Protein 6Y2P (pdb70)

Structure (mmCIF, N/CA/C/O backbone):
data_6Y2P
#
_entry.id   6Y2P
#
_cell.length_a   243.320
_cell.length_b   133.580
_cell.length_c   55.640
_cell.angle_alpha   90.000
_cell.angle_beta   95.110
_cell.angle_gamma   90.000
#
_symmetry.space_group_name_H-M   'C 1 2 1'
#
loop_
_entity.id
_entity.type
_entity.pdbx_description
1 polymer 'mRNA endoribonuclease toxin LS'
2 polymer 'Antitoxin RnlB'
3 water water
#
loop_
_atom_site.group_PDB
_atom_site.id
_atom_site.type_symbol
_atom_site.label_atom_id
_atom_site.label_alt_id
_atom_site.label_comp_id
_atom_site.label_asym_id
_atom_site.label_entity_id
_atom_site.label_seq_id
_atom_site.pdbx_PDB_ins_code
_atom_site.Cartn_x
_atom_site.Cartn_y
_atom_site.Cartn_z
_atom_site.occupancy
_atom_site.B_iso_or_equiv
_atom_site.auth_seq_id
_atom_site.auth_comp_id
_atom_site.auth_asym_id
_atom_site.auth_atom_id
_atom_site.pdbx_PDB_model_num
ATOM 1 N N . ILE A 1 3 ? 82.208 -11.990 53.370 1.00 106.78 3 ILE A N 1
ATOM 2 C CA . ILE A 1 3 ? 81.290 -12.406 52.316 1.00 110.31 3 ILE A CA 1
ATOM 3 C C . ILE A 1 3 ? 79.955 -12.785 52.985 1.00 102.20 3 ILE A C 1
ATOM 4 O O . ILE A 1 3 ? 79.072 -11.940 53.205 1.00 98.85 3 ILE A O 1
ATOM 9 N N . ARG A 1 4 ? 79.832 -14.069 53.323 1.00 97.85 4 ARG A N 1
ATOM 10 C CA . ARG A 1 4 ? 78.793 -14.618 54.184 1.00 90.03 4 ARG A CA 1
ATOM 11 C C . ARG A 1 4 ? 79.448 -15.212 55.421 1.00 92.91 4 ARG A C 1
ATOM 12 O O . ARG A 1 4 ? 80.635 -15.550 55.401 1.00 105.23 4 ARG A O 1
ATOM 20 N N . SER A 1 5 ? 78.675 -15.372 56.494 1.00 83.29 5 SER A N 1
ATOM 21 C CA . SER A 1 5 ? 79.168 -16.050 57.686 1.00 77.85 5 SER A CA 1
ATOM 22 C C . SER A 1 5 ? 78.418 -17.348 57.894 1.00 88.92 5 SER A C 1
ATOM 23 O O . SER A 1 5 ? 77.193 -17.342 58.069 1.00 91.21 5 SER A O 1
ATOM 26 N N . TYR A 1 6 ? 79.156 -18.454 57.937 1.00 95.06 6 TYR A N 1
ATOM 27 C CA . TYR A 1 6 ? 78.551 -19.762 58.147 1.00 85.61 6 TYR A CA 1
ATOM 28 C C . TYR A 1 6 ? 78.770 -20.289 59.556 1.00 82.71 6 TYR A C 1
ATOM 29 O O . TYR A 1 6 ? 78.703 -21.504 59.766 1.00 91.66 6 TYR A O 1
ATOM 38 N N . LYS A 1 7 ? 79.041 -19.413 60.517 1.00 84.53 7 LYS A N 1
ATOM 39 C CA . LYS A 1 7 ? 79.299 -19.811 61.896 1.00 83.38 7 LYS A CA 1
ATOM 40 C C . LYS A 1 7 ? 78.046 -19.578 62.719 1.00 79.32 7 LYS A C 1
ATOM 41 O O . LYS A 1 7 ? 77.352 -18.579 62.527 1.00 78.12 7 LYS A O 1
ATOM 43 N N . ASN A 1 8 ? 77.761 -20.499 63.629 1.00 82.12 8 ASN A N 1
ATOM 44 C CA . ASN A 1 8 ? 76.639 -20.349 64.564 1.00 96.46 8 ASN A CA 1
ATOM 45 C C . ASN A 1 8 ? 75.309 -20.133 63.840 1.00 90.51 8 ASN A C 1
ATOM 46 O O . ASN A 1 8 ? 74.496 -19.284 64.215 1.00 89.75 8 ASN A O 1
ATOM 51 N N . LEU A 1 9 ? 75.084 -20.933 62.807 1.00 88.26 9 LEU A N 1
ATOM 52 C CA . LEU A 1 9 ? 73.824 -20.908 62.080 1.00 85.97 9 LEU A CA 1
ATOM 53 C C . LEU A 1 9 ? 72.730 -21.572 62.910 1.00 82.62 9 LEU A C 1
ATOM 54 O O . LEU A 1 9 ? 72.979 -22.527 63.643 1.00 84.42 9 LEU A O 1
ATOM 59 N N . ASN A 1 10 ? 71.518 -21.044 62.814 1.00 83.21 10 ASN A N 1
ATOM 60 C CA . ASN A 1 10 ? 70.352 -21.689 63.410 1.00 73.83 10 ASN A CA 1
ATOM 61 C C . ASN A 1 10 ? 69.749 -22.671 62.411 1.00 76.96 10 ASN A C 1
ATOM 62 O O . ASN A 1 10 ? 68.657 -22.462 61.890 1.00 84.73 10 ASN A O 1
ATOM 67 N N . LEU A 1 11 ? 70.507 -23.724 62.103 1.00 74.35 11 LEU A N 1
ATOM 68 C CA . LEU A 1 11 ? 70.015 -24.782 61.230 1.00 78.95 11 LEU A CA 1
ATOM 69 C C . LEU A 1 11 ? 69.074 -25.689 62.012 1.00 92.85 11 LEU A C 1
ATOM 70 O O . LEU A 1 11 ? 69.310 -25.978 63.191 1.00 96.48 11 LEU A O 1
ATOM 75 N N . VAL A 1 12 ? 68.028 -26.167 61.342 1.00 90.73 12 VAL A N 1
ATOM 76 C CA . VAL A 1 12 ? 67.228 -27.248 61.910 1.00 92.14 12 VAL A CA 1
ATOM 77 C C . VAL A 1 12 ? 68.097 -28.498 61.936 1.00 100.39 12 VAL A C 1
ATOM 78 O O . VAL A 1 12 ? 68.344 -29.137 60.903 1.00 99.34 12 VAL A O 1
ATOM 82 N N . ARG A 1 13 ? 68.580 -28.860 63.121 1.00 110.24 13 ARG A N 1
ATOM 83 C CA . ARG A 1 13 ? 69.570 -29.928 63.184 1.00 108.42 13 ARG A CA 1
ATOM 84 C C . ARG A 1 13 ? 69.018 -31.214 62.599 1.00 108.77 13 ARG A C 1
ATOM 85 O O . ARG A 1 13 ? 69.754 -31.944 61.935 1.00 117.73 13 ARG A O 1
ATOM 91 N N . ALA A 1 14 ? 67.713 -31.463 62.755 1.00 108.42 14 ALA A N 1
ATOM 92 C CA . ALA A 1 14 ? 67.105 -32.711 62.299 1.00 108.03 14 ALA A CA 1
ATOM 93 C C . ALA A 1 14 ? 66.955 -32.810 60.787 1.00 109.14 14 ALA A C 1
ATOM 94 O O . ALA A 1 14 ? 66.535 -33.860 60.308 1.00 119.89 14 ALA A O 1
ATOM 96 N N . ASN A 1 15 ? 67.263 -31.760 60.027 1.00 112.58 15 ASN A N 1
ATOM 97 C CA . ASN A 1 15 ? 67.151 -31.777 58.570 1.00 117.29 15 ASN A CA 1
ATOM 98 C C . ASN A 1 15 ? 68.487 -31.588 57.868 1.00 117.36 15 ASN A C 1
ATOM 99 O O . ASN A 1 15 ? 68.503 -31.307 56.665 1.00 120.97 15 ASN A O 1
ATOM 104 N N . ILE A 1 16 ? 69.603 -31.666 58.585 1.00 111.37 16 ILE A N 1
ATOM 105 C CA . ILE A 1 16 ? 70.871 -31.339 57.944 1.00 101.52 16 ILE A CA 1
ATOM 106 C C . ILE A 1 16 ? 71.271 -32.434 56.959 1.00 105.44 16 ILE A C 1
ATOM 107 O O . ILE A 1 16 ? 71.671 -32.142 55.825 1.00 107.65 16 ILE A O 1
ATOM 112 N N . GLU A 1 17 ? 71.133 -33.709 57.347 1.00 100.83 17 GLU A N 1
ATOM 113 C CA . GLU A 1 17 ? 71.462 -34.779 56.414 1.00 107.51 17 GLU A CA 1
ATOM 114 C C . GLU A 1 17 ? 70.531 -34.748 55.211 1.00 115.63 17 GLU A C 1
ATOM 115 O O . GLU A 1 17 ? 70.984 -34.624 54.064 1.00 122.88 17 GLU A O 1
ATOM 121 N N . THR A 1 18 ? 69.222 -34.837 55.457 1.00 117.51 18 THR A N 1
ATOM 122 C CA . THR A 1 18 ? 68.244 -34.834 54.373 1.00 121.91 18 THR A CA 1
ATOM 123 C C . THR A 1 18 ? 68.521 -33.712 53.383 1.00 118.84 18 THR A C 1
ATOM 124 O O . THR A 1 18 ? 68.750 -33.950 52.187 1.00 123.94 18 THR A O 1
ATOM 128 N N . GLU A 1 19 ? 68.530 -32.477 53.887 1.00 104.94 19 GLU A N 1
ATOM 129 C CA . GLU A 1 19 ? 68.753 -31.323 53.031 1.00 102.99 19 GLU A CA 1
ATOM 130 C C . GLU A 1 19 ? 70.010 -31.509 52.208 1.00 105.57 19 GLU A C 1
ATOM 131 O O . GLU A 1 19 ? 69.972 -31.398 50.976 1.00 115.14 19 GLU A O 1
ATOM 137 N N . SER A 1 20 ? 71.122 -31.865 52.866 1.00 102.98 20 SER A N 1
ATOM 138 C CA . SER A 1 20 ? 72.381 -32.019 52.137 1.00 108.04 20 SER A CA 1
ATOM 139 C C . SER A 1 20 ? 72.229 -33.022 51.005 1.00 115.58 20 SER A C 1
ATOM 140 O O . SER A 1 20 ? 72.595 -32.740 49.853 1.00 112.51 20 SER A O 1
ATOM 143 N N . ARG A 1 21 ? 71.627 -34.181 51.308 1.00 118.02 21 ARG A N 1
ATOM 144 C CA . ARG A 1 21 ? 71.442 -35.202 50.286 1.00 118.95 21 ARG A CA 1
ATOM 145 C C . ARG A 1 21 ? 70.520 -34.696 49.189 1.00 127.01 21 ARG A C 1
ATOM 146 O O . ARG A 1 21 ? 70.801 -34.876 47.998 1.00 128.55 21 ARG A O 1
ATOM 154 N N . GLN A 1 22 ? 69.446 -33.998 49.567 1.00 132.15 22 GLN A N 1
ATOM 155 C CA . GLN A 1 22 ? 68.567 -33.457 48.542 1.00 139.02 22 GLN A CA 1
ATOM 156 C C . GLN A 1 22 ? 69.264 -32.367 47.740 1.00 133.46 22 GLN A C 1
ATOM 157 O O . GLN A 1 22 ? 68.918 -32.148 46.574 1.00 135.62 22 GLN A O 1
ATOM 163 N N . PHE A 1 23 ? 70.269 -31.713 48.328 1.00 128.50 23 PHE A N 1
ATOM 164 C CA . PHE A 1 23 ? 71.091 -30.783 47.564 1.00 125.51 23 PHE A CA 1
ATOM 165 C C . PHE A 1 23 ? 71.966 -31.530 46.568 1.00 130.27 23 PHE A C 1
ATOM 166 O O . PHE A 1 23 ? 72.201 -31.046 45.455 1.00 138.93 23 PHE A O 1
ATOM 174 N N . ILE A 1 24 ? 72.469 -32.707 46.954 1.00 123.21 24 ILE A N 1
ATOM 175 C CA . ILE A 1 24 ? 73.226 -33.526 46.013 1.00 121.68 24 ILE A CA 1
ATOM 176 C C . ILE A 1 24 ? 72.301 -34.287 45.076 1.00 126.93 24 ILE A C 1
ATOM 177 O O . ILE A 1 24 ? 72.746 -34.761 44.020 1.00 122.35 24 ILE A O 1
ATOM 182 N N . GLU A 1 25 ? 71.008 -34.368 45.405 1.00 135.39 25 GLU A N 1
ATOM 183 C CA . GLU A 1 25 ? 70.054 -35.024 44.514 1.00 151.33 25 GLU A CA 1
ATOM 184 C C . GLU A 1 25 ? 69.644 -34.107 43.368 1.00 160.28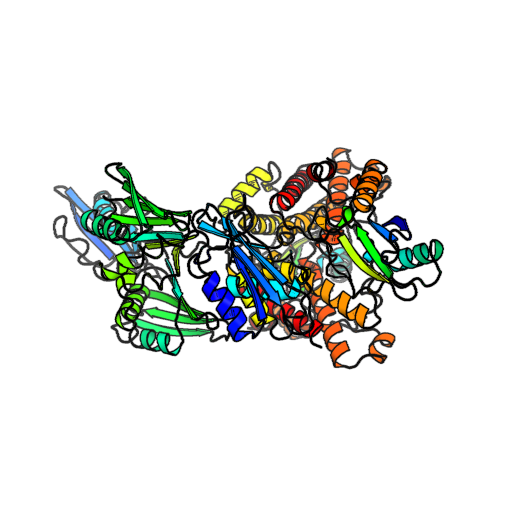 25 GLU A C 1
ATOM 185 O O . GLU A 1 25 ? 69.491 -34.573 42.232 1.00 171.38 25 GLU A O 1
ATOM 187 N N . ASN A 1 26 ? 69.459 -32.805 43.636 1.00 154.26 26 ASN A N 1
ATOM 188 C CA . ASN A 1 26 ? 69.111 -31.879 42.565 1.00 158.64 26 ASN A CA 1
ATOM 189 C C . ASN A 1 26 ? 70.352 -31.403 41.805 1.00 149.58 26 ASN A C 1
ATOM 190 O O . ASN A 1 26 ? 70.325 -31.250 40.590 1.00 157.60 26 ASN A O 1
ATOM 195 N N . LYS A 1 27 ? 71.441 -31.144 42.502 1.00 133.90 27 LYS A N 1
ATOM 196 C CA . LYS A 1 27 ? 72.651 -30.753 41.801 1.00 126.57 27 LYS A CA 1
ATOM 197 C C . LYS A 1 27 ? 73.295 -31.926 41.060 1.00 130.52 27 LYS A C 1
ATOM 198 O O . LYS A 1 27 ? 74.254 -31.715 40.302 1.00 131.16 27 LYS A O 1
ATOM 200 N N . ASN A 1 28 ? 72.770 -33.144 41.236 1.00 130.64 28 ASN A N 1
ATOM 201 C CA . ASN A 1 28 ? 73.207 -34.349 40.522 1.00 132.59 28 ASN A CA 1
ATOM 202 C C . ASN A 1 28 ? 74.704 -34.601 40.681 1.00 132.05 28 ASN A C 1
ATOM 203 O O . ASN A 1 28 ? 75.317 -35.296 39.863 1.00 131.31 28 ASN A O 1
ATOM 208 N N . TYR A 1 29 ? 75.302 -34.053 41.738 1.00 133.15 29 TYR A N 1
ATOM 209 C CA . TYR A 1 29 ? 76.625 -34.490 42.149 1.00 136.74 29 TYR A CA 1
ATOM 210 C C . TYR A 1 29 ? 76.562 -35.913 42.690 1.00 139.24 29 TYR A C 1
ATOM 211 O O . TYR A 1 29 ? 75.482 -36.513 42.837 1.00 144.56 29 TYR A O 1
ATOM 220 N N . SER A 1 30 ? 77.739 -36.470 42.973 1.00 135.23 30 SER A N 1
ATOM 221 C CA . SER A 1 30 ? 77.847 -37.850 43.441 1.00 132.76 30 SER A CA 1
ATOM 222 C C . SER A 1 30 ? 78.190 -37.860 44.924 1.00 126.27 30 SER A C 1
ATOM 223 O O . SER A 1 30 ? 79.270 -37.411 45.330 1.00 118.60 30 SER A O 1
ATOM 226 N N . ILE A 1 31 ? 77.263 -38.385 45.733 1.00 128.72 31 ILE A N 1
ATOM 227 C CA . ILE A 1 31 ? 77.485 -38.501 47.205 1.00 127.32 31 ILE A CA 1
ATOM 228 C C . ILE A 1 31 ? 78.623 -39.506 47.413 1.00 132.07 31 ILE A C 1
ATOM 229 O O . ILE A 1 31 ? 78.589 -40.571 46.765 1.00 144.18 31 ILE A O 1
ATOM 234 N N . GLN A 1 32 ? 79.588 -39.180 48.278 1.00 131.11 32 GLN A N 1
ATOM 235 C CA . GLN A 1 32 ? 80.748 -40.085 48.498 1.00 134.97 32 GLN A CA 1
ATOM 236 C C . GLN A 1 32 ? 80.773 -40.598 49.942 1.00 136.57 32 GLN A C 1
ATOM 237 O O . GLN A 1 32 ? 81.052 -41.799 50.128 1.00 137.54 32 GLN A O 1
ATOM 243 N N . SER A 1 33 ? 80.486 -39.730 50.919 1.00 139.98 33 SER A N 1
ATOM 244 C CA . SER A 1 33 ? 80.544 -40.146 52.321 1.00 142.16 33 SER A CA 1
ATOM 245 C C . SER A 1 33 ? 79.751 -39.188 53.212 1.00 134.65 33 SER A C 1
ATOM 246 O O . SER A 1 33 ? 79.880 -37.969 53.093 1.00 128.53 33 SER A O 1
ATOM 249 N N . ILE A 1 34 ? 78.921 -39.743 54.093 1.00 130.48 34 ILE A N 1
ATOM 250 C CA . ILE A 1 34 ? 78.271 -38.985 55.154 1.00 127.17 34 ILE A CA 1
ATOM 251 C C . ILE A 1 34 ? 78.575 -39.679 56.472 1.00 131.04 34 ILE A C 1
ATOM 252 O O . ILE A 1 34 ? 78.714 -40.904 56.528 1.00 141.81 34 ILE A O 1
ATOM 257 N N . GLY A 1 35 ? 78.687 -38.898 57.536 1.00 129.04 35 GLY A N 1
ATOM 258 C CA . GLY A 1 35 ? 78.824 -39.491 58.851 1.00 130.87 35 GLY A CA 1
ATOM 259 C C . GLY A 1 35 ? 79.403 -38.539 59.868 1.00 136.19 35 GLY A C 1
ATOM 260 O O . GLY A 1 35 ? 79.904 -37.469 59.521 1.00 140.25 35 GLY A O 1
ATOM 261 N N . PRO A 1 36 ? 79.369 -38.904 61.147 1.00 135.96 36 PRO A N 1
ATOM 262 C CA . PRO A 1 36 ? 79.856 -37.976 62.176 1.00 138.57 36 PRO A CA 1
ATOM 263 C C . PRO A 1 36 ? 81.370 -37.808 62.101 1.00 143.85 36 PRO A C 1
ATOM 264 O O . PRO A 1 36 ? 82.091 -38.660 61.569 1.00 143.53 36 PRO A O 1
ATOM 268 N N . MET A 1 37 ? 81.845 -36.671 62.626 1.00 142.95 37 MET A N 1
ATOM 269 C CA . MET A 1 37 ? 83.271 -36.399 62.687 1.00 147.37 37 MET A CA 1
ATOM 270 C C . MET A 1 37 ? 83.958 -37.348 63.669 1.00 152.22 37 MET A C 1
ATOM 271 O O . MET A 1 37 ? 83.341 -37.795 64.635 1.00 152.79 37 MET A O 1
ATOM 276 N N . PRO A 1 38 ? 85.256 -37.663 63.447 1.00 158.51 38 PRO A N 1
ATOM 277 C CA . PRO A 1 38 ? 85.862 -38.836 64.105 1.00 173.89 38 PRO A CA 1
ATOM 278 C C . PRO A 1 38 ? 85.642 -38.905 65.610 1.00 180.29 38 PRO A C 1
ATOM 279 O O . PRO A 1 38 ? 85.224 -39.936 66.147 1.00 189.30 38 PRO A O 1
ATOM 283 N N . GLY A 1 39 ? 85.934 -37.808 66.290 1.00 173.43 39 GLY A N 1
ATOM 284 C CA . GLY A 1 39 ? 85.750 -37.732 67.721 1.00 174.11 39 GLY A CA 1
ATOM 285 C C . GLY A 1 39 ? 86.198 -36.384 68.229 1.00 170.92 39 GLY A C 1
ATOM 286 O O . GLY A 1 39 ? 86.823 -35.609 67.498 1.00 169.82 39 GLY A O 1
ATOM 287 N N . SER A 1 40 ? 85.825 -36.102 69.479 1.00 170.71 40 SER A N 1
ATOM 288 C CA . SER A 1 40 ? 86.167 -34.882 70.211 1.00 167.13 40 SER A CA 1
ATOM 289 C C . SER A 1 40 ? 85.491 -33.671 69.592 1.00 160.34 40 SER A C 1
ATOM 290 O O . SER A 1 40 ? 85.527 -32.575 70.161 1.00 165.67 40 SER A O 1
ATOM 293 N N . ARG A 1 41 ? 84.854 -33.860 68.439 1.00 153.98 41 ARG A N 1
ATOM 294 C CA . ARG A 1 41 ? 84.169 -32.783 67.730 1.00 148.07 41 ARG A CA 1
ATOM 295 C C . ARG A 1 41 ? 82.835 -33.363 67.274 1.00 148.04 41 ARG A C 1
ATOM 296 O O . ARG A 1 41 ? 82.758 -33.996 66.215 1.00 151.59 41 ARG A O 1
ATOM 298 N N . ALA A 1 42 ? 81.801 -33.173 68.091 1.00 145.87 42 ALA A N 1
ATOM 299 C CA . ALA A 1 42 ? 80.480 -33.716 67.793 1.00 143.43 42 ALA A CA 1
ATOM 300 C C . ALA A 1 42 ? 79.891 -32.976 66.601 1.00 139.14 42 ALA A C 1
ATOM 301 O O . ALA A 1 42 ? 79.509 -31.806 66.711 1.00 137.31 42 ALA A O 1
ATOM 303 N N . GLY A 1 43 ? 79.830 -33.647 65.455 1.00 137.10 43 GLY A N 1
ATOM 304 C CA . GLY A 1 43 ? 79.228 -33.048 64.283 1.00 126.88 43 GLY A CA 1
ATOM 305 C C . GLY A 1 43 ? 78.903 -34.023 63.172 1.00 127.67 43 GLY A C 1
ATOM 306 O O . GLY A 1 43 ? 78.513 -35.172 63.407 1.00 136.37 43 GLY A O 1
ATOM 307 N N . LEU A 1 44 ? 79.087 -33.562 61.943 1.00 122.05 44 LEU A N 1
ATOM 308 C CA . LEU A 1 44 ? 78.731 -34.313 60.754 1.00 119.57 44 LEU A CA 1
ATOM 309 C C . LEU A 1 44 ? 79.682 -33.906 59.631 1.00 120.73 44 LEU A C 1
ATOM 310 O O . LEU A 1 44 ? 80.216 -32.794 59.617 1.00 113.50 44 LEU A O 1
ATOM 315 N N . ARG A 1 45 ? 79.880 -34.819 58.678 1.00 120.88 45 ARG A N 1
ATOM 316 C CA . ARG A 1 45 ? 80.810 -34.619 57.576 1.00 114.13 45 ARG A CA 1
ATOM 317 C C . ARG A 1 45 ? 80.197 -35.169 56.299 1.00 112.95 45 ARG A C 1
ATOM 318 O O . ARG A 1 45 ? 79.662 -36.290 56.302 1.00 114.44 45 ARG A O 1
ATOM 326 N N . VAL A 1 46 ? 80.264 -34.369 55.226 1.00 113.77 46 VAL A N 1
ATOM 327 C CA . VAL A 1 46 ? 79.749 -34.745 53.907 1.00 121.89 46 VAL A CA 1
ATOM 328 C C . VAL A 1 46 ? 80.863 -34.608 52.864 1.00 126.52 46 VAL A C 1
ATOM 329 O O . VAL A 1 46 ? 81.534 -33.569 52.797 1.00 124.45 46 VAL A O 1
ATOM 333 N N . VAL A 1 47 ? 81.014 -35.641 52.027 1.00 125.07 47 VAL A N 1
ATOM 334 C CA . VAL A 1 47 ? 82.056 -35.777 51.012 1.00 119.80 47 VAL A CA 1
ATOM 335 C C . VAL A 1 47 ? 81.382 -36.066 49.677 1.00 120.60 47 VAL A C 1
ATOM 336 O O . VAL A 1 47 ? 80.720 -37.106 49.535 1.00 123.15 47 VAL A O 1
ATOM 340 N N . PHE A 1 48 ? 81.592 -35.190 48.691 1.00 120.56 48 PHE A N 1
ATOM 341 C CA . PHE A 1 48 ? 80.948 -35.355 47.387 1.00 125.71 48 PHE A CA 1
ATOM 342 C C . PHE A 1 48 ? 81.861 -34.791 46.295 1.00 131.51 48 PHE A C 1
ATOM 343 O O . PHE A 1 48 ? 82.905 -34.183 46.574 1.00 132.55 48 PHE A O 1
ATOM 351 N N . THR A 1 49 ? 81.462 -35.003 45.034 1.00 135.44 49 THR A N 1
ATOM 352 C CA . THR A 1 49 ? 82.256 -34.602 43.865 1.00 136.68 49 THR A CA 1
ATOM 353 C C . THR A 1 49 ? 81.343 -34.514 42.640 1.00 131.87 49 THR A C 1
ATOM 354 O O . THR A 1 49 ? 80.266 -35.118 42.612 1.00 127.31 49 THR A O 1
ATOM 358 N N . ARG A 1 50 ? 81.753 -33.671 41.657 1.00 132.51 50 ARG A N 1
ATOM 359 C CA . ARG A 1 50 ? 81.233 -33.526 40.303 1.00 131.63 50 ARG A CA 1
ATOM 360 C C . ARG A 1 50 ? 82.177 -34.196 39.319 1.00 142.03 50 ARG A C 1
ATOM 361 O O . ARG A 1 50 ? 83.360 -34.388 39.613 1.00 145.57 50 ARG A O 1
ATOM 363 N N . PRO A 1 51 ? 81.694 -34.576 38.137 1.00 146.02 51 PRO A N 1
ATOM 364 C CA . PRO A 1 51 ? 82.568 -35.271 37.175 1.00 153.04 51 PRO A CA 1
ATOM 365 C C . PRO A 1 51 ? 83.743 -34.403 36.745 1.00 157.29 51 PRO A C 1
ATOM 366 O O . PRO A 1 51 ? 83.570 -33.342 36.138 1.00 160.63 51 PRO A O 1
ATOM 370 N N . GLY A 1 52 ? 84.948 -34.859 37.079 1.00 155.13 52 GLY A N 1
ATOM 371 C CA . GLY A 1 52 ? 86.160 -34.197 36.639 1.00 154.59 52 GLY A CA 1
ATOM 372 C C . GLY A 1 52 ? 86.693 -33.099 37.532 1.00 152.11 52 GLY A C 1
ATOM 373 O O . GLY A 1 52 ? 87.407 -32.221 37.030 1.00 155.28 52 GLY A O 1
ATOM 374 N N . VAL A 1 53 ? 86.361 -33.102 38.830 1.00 149.91 53 VAL A N 1
ATOM 375 C CA . VAL A 1 53 ? 86.901 -32.155 39.804 1.00 145.61 53 VAL A CA 1
ATOM 376 C C . VAL A 1 53 ? 87.283 -32.914 41.078 1.00 144.73 53 VAL A C 1
ATOM 377 O O . VAL A 1 53 ? 87.017 -34.108 41.222 1.00 146.33 53 VAL A O 1
ATOM 381 N N . ASN A 1 54 ? 87.918 -32.198 42.009 1.00 142.63 54 ASN A N 1
ATOM 382 C CA . ASN A 1 54 ? 88.450 -32.808 43.223 1.00 140.04 54 ASN A CA 1
ATOM 383 C C . ASN A 1 54 ? 87.312 -33.194 44.176 1.00 142.34 54 ASN A C 1
ATOM 384 O O . ASN A 1 54 ? 86.129 -32.951 43.914 1.00 147.02 54 ASN A O 1
ATOM 386 N N . LEU A 1 55 ? 87.673 -33.814 45.302 1.00 137.09 55 LEU A N 1
ATOM 387 C CA . LEU A 1 55 ? 86.692 -34.300 46.270 1.00 130.07 55 LEU A CA 1
ATOM 388 C C . LEU A 1 55 ? 86.468 -33.248 47.356 1.00 126.88 55 LEU A C 1
ATOM 389 O O . LEU A 1 55 ? 87.394 -32.911 48.108 1.00 122.91 55 LEU A O 1
ATOM 391 N N . ALA A 1 56 ? 85.240 -32.729 47.438 1.00 125.12 56 ALA A N 1
ATOM 392 C CA . ALA A 1 56 ? 84.902 -31.671 48.381 1.00 118.77 56 ALA A CA 1
ATOM 393 C C . ALA A 1 56 ? 84.387 -32.272 49.678 1.00 113.95 56 ALA A C 1
ATOM 394 O O . ALA A 1 56 ? 83.560 -33.191 49.669 1.00 109.64 56 ALA A O 1
ATOM 396 N N . THR A 1 57 ? 84.879 -31.734 50.793 1.00 116.99 57 THR A N 1
ATOM 397 C CA . THR A 1 57 ? 84.456 -32.151 52.122 1.00 116.78 57 THR A CA 1
ATOM 398 C C . THR A 1 57 ? 83.942 -30.940 52.899 1.00 114.04 57 THR A C 1
ATOM 399 O O . THR A 1 57 ? 84.492 -29.837 52.808 1.00 114.21 57 THR A O 1
ATOM 403 N N . VAL A 1 58 ? 82.865 -31.159 53.643 1.00 111.56 58 VAL A N 1
ATOM 404 C CA . VAL A 1 58 ? 82.177 -30.117 54.392 1.00 109.45 58 VAL A CA 1
ATOM 405 C C . VAL A 1 58 ? 81.921 -30.642 55.792 1.00 109.52 58 VAL A C 1
ATOM 406 O O . VAL A 1 58 ? 81.238 -31.666 55.960 1.00 111.19 58 VAL A O 1
ATOM 410 N N . ASP A 1 59 ? 82.441 -29.934 56.792 1.00 109.12 59 ASP A N 1
ATOM 411 C CA . ASP A 1 59 ? 82.378 -30.356 58.190 1.00 114.33 59 ASP A CA 1
ATOM 412 C C . ASP A 1 59 ? 81.378 -29.471 58.919 1.00 108.68 59 ASP A C 1
ATOM 413 O O . ASP A 1 59 ? 81.621 -28.279 59.109 1.00 109.66 59 ASP A O 1
ATOM 418 N N . ILE A 1 60 ? 80.263 -30.055 59.325 1.00 106.29 60 ILE A N 1
ATOM 419 C CA . ILE A 1 60 ? 79.146 -29.365 59.949 1.00 102.33 60 ILE A CA 1
ATOM 420 C C . ILE A 1 60 ? 79.199 -29.697 61.441 1.00 108.65 60 ILE A C 1
ATOM 421 O O . ILE A 1 60 ? 78.754 -30.771 61.856 1.00 111.17 60 ILE A O 1
ATOM 426 N N . PHE A 1 61 ? 79.754 -28.788 62.256 1.00 109.11 61 PHE A N 1
ATOM 427 C CA . PHE A 1 61 ? 79.940 -29.016 63.688 1.00 115.09 61 PHE A CA 1
ATOM 428 C C . PHE A 1 61 ? 78.728 -28.532 64.481 1.00 115.62 61 PHE A C 1
ATOM 429 O O . PHE A 1 61 ? 78.138 -27.494 64.163 1.00 112.87 61 PHE A O 1
ATOM 437 N N . TYR A 1 62 ? 78.369 -29.290 65.525 1.00 119.05 62 TYR A N 1
ATOM 438 C CA . TYR A 1 62 ? 77.178 -29.017 66.335 1.00 118.12 62 TYR A CA 1
ATOM 439 C C . TYR A 1 62 ? 77.586 -28.257 67.591 1.00 117.43 62 TYR A C 1
ATOM 440 O O . TYR A 1 62 ? 78.190 -28.832 68.507 1.00 120.39 62 TYR A O 1
ATOM 449 N N . ASN A 1 63 ? 77.238 -26.977 67.646 1.00 113.97 63 ASN A N 1
ATOM 450 C CA . ASN A 1 63 ? 77.576 -26.141 68.784 1.00 113.14 63 ASN A CA 1
ATOM 451 C C . ASN A 1 63 ? 76.681 -26.476 69.972 1.00 113.39 63 ASN A C 1
ATOM 452 O O . ASN A 1 63 ? 75.534 -26.905 69.805 1.00 110.80 63 ASN A O 1
ATOM 457 N N . GLY A 1 64 ? 77.216 -26.277 71.181 1.00 115.90 64 GLY A N 1
ATOM 458 C CA . GLY A 1 64 ? 76.430 -26.451 72.391 1.00 115.31 64 GLY A CA 1
ATOM 459 C C . GLY A 1 64 ? 75.263 -25.489 72.514 1.00 116.12 64 GLY A C 1
ATOM 460 O O . GLY A 1 64 ? 74.345 -25.747 73.299 1.00 114.53 64 GLY A O 1
ATOM 461 N N . ASP A 1 65 ? 75.289 -24.383 71.760 1.00 115.93 65 ASP A N 1
ATOM 462 C CA . ASP A 1 65 ? 74.158 -23.459 71.687 1.00 107.47 65 ASP A CA 1
ATOM 463 C C . ASP A 1 65 ? 72.890 -24.125 71.187 1.00 103.78 65 ASP A C 1
ATOM 464 O O . ASP A 1 65 ? 71.786 -23.642 71.466 1.00 100.86 65 ASP A O 1
ATOM 469 N N . GLY A 1 66 ? 73.028 -25.212 70.433 1.00 103.80 66 GLY A N 1
ATOM 470 C CA . GLY A 1 66 ? 72.002 -25.677 69.527 1.00 104.58 66 GLY A CA 1
ATOM 471 C C . GLY A 1 66 ? 72.201 -25.183 68.113 1.00 105.90 66 GLY A C 1
ATOM 472 O O . GLY A 1 66 ? 71.444 -25.577 67.212 1.00 103.60 66 GLY A O 1
ATOM 473 N N . SER A 1 67 ? 73.193 -24.324 67.895 1.00 106.13 67 SER A N 1
ATOM 474 C CA . SER A 1 67 ? 73.524 -23.863 66.563 1.00 103.25 67 SER A CA 1
ATOM 475 C C . SER A 1 67 ? 74.503 -24.834 65.912 1.00 108.77 67 SER A C 1
ATOM 476 O O . SER A 1 67 ? 74.952 -25.819 66.504 1.00 113.17 67 SER A O 1
ATOM 479 N N . THR A 1 68 ? 74.828 -24.533 64.664 1.00 106.62 68 THR A N 1
ATOM 480 C CA . THR A 1 68 ? 75.697 -25.335 63.831 1.00 100.13 68 THR A CA 1
ATOM 481 C C . THR A 1 68 ? 76.673 -24.408 63.127 1.00 95.72 68 THR A C 1
ATOM 482 O O . THR A 1 68 ? 76.353 -23.251 62.839 1.00 82.94 68 THR A O 1
ATOM 486 N N . THR A 1 69 ? 77.871 -24.922 62.860 1.00 97.32 69 THR A N 1
ATOM 487 C CA . THR A 1 69 ? 78.907 -24.168 62.166 1.00 94.74 69 THR A CA 1
ATOM 488 C C . THR A 1 69 ? 79.396 -25.004 60.995 1.00 93.56 69 THR A C 1
ATOM 489 O O . THR A 1 69 ? 79.807 -26.150 61.183 1.00 95.39 69 THR A O 1
ATOM 493 N N . ILE A 1 70 ? 79.324 -24.451 59.792 1.00 93.73 70 ILE A N 1
ATOM 494 C CA . ILE A 1 70 ? 79.769 -25.149 58.591 1.00 96.24 70 ILE A CA 1
ATOM 495 C C . ILE A 1 70 ? 81.206 -24.738 58.301 1.00 102.94 70 ILE A C 1
ATOM 496 O O . ILE A 1 70 ? 81.528 -23.545 58.286 1.00 106.47 70 ILE A O 1
ATOM 501 N N . GLN A 1 71 ? 82.072 -25.720 58.061 1.00 106.15 71 GLN A N 1
ATOM 502 C CA . GLN A 1 71 ? 83.439 -25.494 57.601 1.00 115.27 71 GLN A CA 1
ATOM 503 C C . GLN A 1 71 ? 83.567 -26.079 56.204 1.00 115.89 71 GLN A C 1
ATOM 504 O O . GLN A 1 71 ? 83.492 -27.301 56.031 1.00 118.68 71 GLN A O 1
ATOM 510 N N . TYR A 1 72 ? 83.722 -25.210 55.207 1.00 112.82 72 TYR A N 1
ATOM 511 C CA . TYR A 1 72 ? 83.900 -25.642 53.833 1.00 115.33 72 TYR A CA 1
ATOM 512 C C . TYR A 1 72 ? 85.287 -25.335 53.304 1.00 126.55 72 TYR A C 1
ATOM 513 O O . TYR A 1 72 ? 85.626 -25.780 52.199 1.00 134.97 72 TYR A O 1
ATOM 522 N N . LEU A 1 73 ? 86.088 -24.586 54.054 1.00 125.44 73 LEU A N 1
ATOM 523 C CA . LEU A 1 73 ? 87.479 -24.319 53.695 1.00 129.21 73 LEU A CA 1
ATOM 524 C C . LEU A 1 73 ? 88.405 -25.422 54.206 1.00 136.71 73 LEU A C 1
ATOM 525 O O . LEU A 1 73 ? 89.409 -25.158 54.866 1.00 140.95 73 LEU A O 1
ATOM 530 N N . THR A 1 74 ? 88.062 -26.680 53.897 1.00 135.38 74 THR A N 1
ATOM 531 C CA . THR A 1 74 ? 88.803 -27.838 54.396 1.00 134.09 74 THR A CA 1
ATOM 532 C C . THR A 1 74 ? 89.068 -28.913 53.352 1.00 142.96 74 THR A C 1
ATOM 533 O O . THR A 1 74 ? 90.011 -29.695 53.533 1.00 151.13 74 THR A O 1
ATOM 537 N N . GLY A 1 75 ? 88.308 -28.977 52.255 1.00 142.08 75 GLY A N 1
ATOM 538 C CA . GLY A 1 75 ? 88.379 -30.103 51.347 1.00 146.04 75 GLY A CA 1
ATOM 539 C C . GLY A 1 75 ? 89.471 -29.981 50.293 1.00 145.35 75 GLY A C 1
ATOM 540 O O . GLY A 1 75 ? 90.236 -29.018 50.234 1.00 146.21 75 GLY A O 1
ATOM 541 N N . ALA A 1 76 ? 89.541 -31.007 49.446 1.00 137.64 76 ALA A N 1
ATOM 542 C CA . ALA A 1 76 ? 90.345 -30.886 48.239 1.00 141.26 76 ALA A CA 1
ATOM 543 C C . ALA A 1 76 ? 89.648 -30.071 47.164 1.00 139.40 76 ALA A C 1
ATOM 544 O O . ALA A 1 76 ? 90.235 -29.859 46.095 1.00 144.90 76 ALA A O 1
ATOM 546 N N . ASN A 1 77 ? 88.408 -29.641 47.415 1.00 131.43 77 ASN A N 1
ATOM 547 C CA . ASN A 1 77 ? 87.662 -28.766 46.509 1.00 130.99 77 ASN A CA 1
ATOM 548 C C . ASN A 1 77 ? 86.763 -27.891 47.386 1.00 126.21 77 ASN A C 1
ATOM 549 O O . ASN A 1 77 ? 85.626 -28.256 47.686 1.00 119.20 77 ASN A O 1
ATOM 554 N N . ARG A 1 78 ? 87.287 -26.728 47.782 1.00 121.01 78 ARG A N 1
ATOM 555 C CA . ARG A 1 78 ? 86.506 -25.799 48.594 1.00 120.31 78 ARG A CA 1
ATOM 556 C C . ARG A 1 78 ? 85.457 -25.064 47.771 1.00 119.47 78 ARG A C 1
ATOM 557 O O . ARG A 1 78 ? 84.371 -24.757 48.285 1.00 114.31 78 ARG A O 1
ATOM 565 N N . SER A 1 79 ? 85.776 -24.775 46.504 1.00 122.05 79 SER A N 1
ATOM 566 C CA . SER A 1 79 ? 84.846 -24.096 45.608 1.00 121.15 79 SER A CA 1
ATOM 567 C C . SER A 1 79 ? 83.495 -24.790 45.585 1.00 121.60 79 SER A C 1
ATOM 568 O O . SER A 1 79 ? 82.450 -24.128 45.647 1.00 120.11 79 SER A O 1
ATOM 571 N N . LEU A 1 80 ? 83.492 -26.125 45.527 1.00 126.80 80 LEU A N 1
ATOM 572 C CA . LEU A 1 80 ? 82.252 -26.879 45.432 1.00 129.32 80 LEU A CA 1
ATOM 573 C C . LEU A 1 80 ? 81.695 -27.248 46.806 1.00 120.57 80 LEU A C 1
ATOM 574 O O . LEU A 1 80 ? 80.495 -27.479 46.937 1.00 115.43 80 LEU A O 1
ATOM 579 N N . GLY A 1 81 ? 82.538 -27.307 47.839 1.00 119.56 81 GLY A N 1
ATOM 580 C CA . GLY A 1 81 ? 82.020 -27.468 49.189 1.00 119.15 81 GLY A CA 1
ATOM 581 C C . GLY A 1 81 ? 81.187 -26.281 49.626 1.00 116.77 81 GLY A C 1
ATOM 582 O O . GLY A 1 81 ? 80.179 -26.442 50.336 1.00 113.19 81 GLY A O 1
ATOM 583 N N . GLN A 1 82 ? 81.589 -25.075 49.203 1.00 114.57 82 GLN A N 1
ATOM 584 C CA . GLN A 1 82 ? 80.804 -23.889 49.510 1.00 107.68 82 GLN A CA 1
ATOM 585 C C . GLN A 1 82 ? 79.405 -23.954 48.910 1.00 107.61 82 GLN A C 1
ATOM 586 O O . GLN A 1 82 ? 78.503 -23.279 49.405 1.00 103.65 82 GLN A O 1
ATOM 592 N N . GLU A 1 83 ? 79.192 -24.755 47.866 1.00 105.97 83 GLU A N 1
ATOM 593 C CA . GLU A 1 83 ? 77.844 -24.894 47.314 1.00 103.59 83 GLU A CA 1
ATOM 594 C C . GLU A 1 83 ? 76.902 -25.548 48.323 1.00 102.80 83 GLU A C 1
ATOM 595 O O . GLU A 1 83 ? 75.765 -25.093 48.517 1.00 102.25 83 GLU A O 1
ATOM 601 N N . LEU A 1 84 ? 77.362 -26.622 48.977 1.00 102.46 84 LEU A N 1
ATOM 602 C CA . LEU A 1 84 ? 76.579 -27.243 50.044 1.00 103.66 84 LEU A CA 1
ATOM 603 C C . LEU A 1 84 ? 76.446 -26.309 51.240 1.00 100.34 84 LEU A C 1
ATOM 604 O O . LEU A 1 84 ? 75.376 -26.219 51.862 1.00 102.59 84 LEU A O 1
ATOM 609 N N . ALA A 1 85 ? 77.524 -25.603 51.576 1.00 97.06 85 ALA A N 1
ATOM 610 C CA . ALA A 1 85 ? 77.430 -24.618 52.644 1.00 94.61 85 ALA A CA 1
ATOM 611 C C . ALA A 1 85 ? 76.342 -23.584 52.349 1.00 92.90 85 ALA A C 1
ATOM 612 O O . ALA A 1 85 ? 75.518 -23.277 53.213 1.00 95.00 85 ALA A O 1
ATOM 614 N N . ASP A 1 86 ? 76.318 -23.035 51.131 1.00 93.10 86 ASP A N 1
ATOM 615 C CA . ASP A 1 86 ? 75.346 -21.990 50.810 1.00 90.17 86 ASP A CA 1
ATOM 616 C C . ASP A 1 86 ? 73.939 -22.560 50.718 1.00 95.76 86 ASP A C 1
ATOM 617 O O . ASP A 1 86 ? 72.961 -21.886 51.080 1.00 92.77 86 ASP A O 1
ATOM 622 N N . HIS A 1 87 ? 73.810 -23.796 50.224 1.00 95.99 87 HIS A N 1
ATOM 623 C CA . HIS A 1 87 ? 72.505 -24.437 50.268 1.00 95.48 87 HIS A CA 1
ATOM 624 C C . HIS A 1 87 ? 71.994 -24.526 51.696 1.00 96.22 87 HIS A C 1
ATOM 625 O O . HIS A 1 87 ? 70.820 -24.244 51.956 1.00 102.32 87 HIS A O 1
ATOM 632 N N . LEU A 1 88 ? 72.855 -24.922 52.639 1.00 89.26 88 LEU A N 1
ATOM 633 C CA . LEU A 1 88 ? 72.379 -25.034 54.015 1.00 86.32 88 LEU A CA 1
ATOM 634 C C . LEU A 1 88 ? 72.093 -23.662 54.602 1.00 88.09 88 LEU A C 1
ATOM 635 O O . LEU A 1 88 ? 71.164 -23.507 55.397 1.00 85.72 88 LEU A O 1
ATOM 640 N N . PHE A 1 89 ? 72.884 -22.663 54.217 1.00 91.85 89 PHE A N 1
ATOM 641 C CA . PHE A 1 89 ? 72.701 -21.299 54.703 1.00 80.45 89 PHE A CA 1
ATOM 642 C C . PHE A 1 89 ? 71.340 -20.762 54.315 1.00 74.31 89 PHE A C 1
ATOM 643 O O . PHE A 1 89 ? 70.675 -20.091 55.113 1.00 77.12 89 PHE A O 1
ATOM 651 N N . GLU A 1 90 ? 70.918 -21.039 53.087 1.00 73.40 90 GLU A N 1
ATOM 652 C CA . GLU A 1 90 ? 69.660 -20.533 52.562 1.00 74.83 90 GLU A CA 1
ATOM 653 C C . GLU A 1 90 ? 68.456 -21.266 53.121 1.00 79.06 90 GLU A C 1
ATOM 654 O O . GLU A 1 90 ? 67.330 -20.877 52.815 1.00 87.73 90 GLU A O 1
ATOM 660 N N . THR A 1 91 ? 68.683 -22.269 53.975 1.00 85.35 91 THR A N 1
ATOM 661 C CA . THR A 1 91 ? 67.645 -22.950 54.754 1.00 80.30 91 THR A CA 1
ATOM 662 C C . THR A 1 91 ? 66.949 -22.031 55.766 1.00 83.06 91 THR A C 1
ATOM 663 O O . THR A 1 91 ? 65.791 -22.283 56.133 1.00 94.43 91 THR A O 1
ATOM 667 N N . ILE A 1 92 ? 67.629 -20.970 56.218 1.00 70.13 92 ILE A N 1
ATOM 668 C CA . ILE A 1 92 ? 67.193 -20.088 57.292 1.00 70.58 92 ILE A CA 1
ATOM 669 C C . ILE A 1 92 ? 66.594 -18.822 56.705 1.00 77.13 92 ILE A C 1
ATOM 670 O O . ILE A 1 92 ? 67.186 -18.222 55.799 1.00 83.27 92 ILE A O 1
ATOM 675 N N . ASN A 1 93 ? 65.471 -18.360 57.257 1.00 73.21 93 ASN A N 1
ATOM 676 C CA . ASN A 1 93 ? 64.977 -17.052 56.838 1.00 67.51 93 ASN A CA 1
ATOM 677 C C . ASN A 1 93 ? 65.990 -15.989 57.250 1.00 79.48 93 ASN A C 1
ATOM 678 O O . ASN A 1 93 ? 66.289 -15.857 58.451 1.00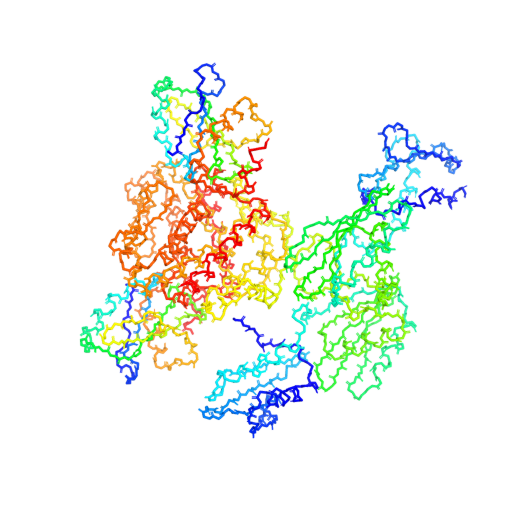 84.79 93 ASN A O 1
ATOM 683 N N . PRO A 1 94 ? 66.541 -15.220 56.305 1.00 73.04 94 PRO A N 1
ATOM 684 C CA . PRO A 1 94 ? 67.564 -14.219 56.664 1.00 63.63 94 PRO A CA 1
ATOM 685 C C . PRO A 1 94 ? 67.045 -13.046 57.484 1.00 78.49 94 PRO A C 1
ATOM 686 O O . PRO A 1 94 ? 67.869 -12.337 58.083 1.00 82.09 94 PRO A O 1
ATOM 690 N N . ALA A 1 95 ? 65.727 -12.815 57.551 1.00 83.71 95 ALA A N 1
ATOM 691 C CA . ALA A 1 95 ? 65.188 -11.751 58.399 1.00 75.23 95 ALA A CA 1
ATOM 692 C C . ALA A 1 95 ? 64.800 -12.242 59.778 1.00 78.35 95 ALA A C 1
ATOM 693 O O . ALA A 1 95 ? 64.450 -11.418 60.634 1.00 82.48 95 ALA A O 1
ATOM 695 N N . GLU A 1 96 ? 64.841 -13.552 60.014 1.00 75.30 96 GLU A N 1
ATOM 696 C CA . GLU A 1 96 ? 64.621 -14.053 61.359 1.00 69.92 96 GLU A CA 1
ATOM 697 C C . GLU A 1 96 ? 65.806 -13.703 62.243 1.00 78.19 96 GLU A C 1
ATOM 698 O O . GLU A 1 96 ? 66.941 -13.604 61.788 1.00 83.82 96 GLU A O 1
ATOM 704 N N . PHE A 1 97 ? 65.518 -13.483 63.517 1.00 90.12 97 PHE A N 1
ATOM 705 C CA . PHE A 1 97 ? 66.532 -13.092 64.482 1.00 84.73 97 PHE A CA 1
ATOM 706 C C . PHE A 1 97 ? 67.446 -14.258 64.853 1.00 80.48 97 PHE A C 1
ATOM 707 O O . PHE A 1 97 ? 67.031 -15.418 64.888 1.00 82.04 97 PHE A O 1
ATOM 715 N N . GLU A 1 98 ? 68.717 -13.948 65.115 1.00 83.89 98 GLU A N 1
ATOM 716 C CA . GLU A 1 98 ? 69.596 -14.981 65.650 1.00 80.33 98 GLU A CA 1
ATOM 717 C C . GLU A 1 98 ? 69.060 -15.463 66.981 1.00 73.52 98 GLU A C 1
ATOM 718 O O . GLU A 1 98 ? 68.939 -16.666 67.213 1.00 78.10 98 GLU A O 1
ATOM 720 N N . GLN A 1 99 ? 68.677 -14.527 67.845 1.00 76.78 99 GLN A N 1
ATOM 721 C CA . GLN A 1 99 ? 68.042 -14.824 69.122 1.00 77.30 99 GLN A CA 1
ATOM 722 C C . GLN A 1 99 ? 66.783 -13.989 69.254 1.00 78.65 99 GLN A C 1
ATOM 723 O O . GLN A 1 99 ? 66.832 -12.762 69.150 1.00 76.77 99 GLN A O 1
ATOM 729 N N . VAL A 1 100 ? 65.671 -14.661 69.483 1.00 86.46 100 VAL A N 1
ATOM 730 C CA . VAL A 1 100 ? 64.353 -14.046 69.501 1.00 84.09 100 VAL A CA 1
ATOM 731 C C . VAL A 1 100 ? 63.999 -13.687 70.927 1.00 76.48 100 VAL A C 1
ATOM 732 O O . VAL A 1 100 ? 64.192 -14.502 71.840 1.00 79.85 100 VAL A O 1
ATOM 736 N N . ASN A 1 101 ? 63.506 -12.460 71.117 1.00 72.39 101 ASN A N 1
ATOM 737 C CA . ASN A 1 101 ? 62.769 -12.062 72.307 1.00 79.63 101 ASN A CA 1
ATOM 738 C C . ASN A 1 101 ? 61.383 -11.627 71.863 1.00 83.85 101 ASN A C 1
ATOM 739 O O . ASN A 1 101 ? 61.245 -10.638 71.129 1.00 85.14 101 ASN A O 1
ATOM 744 N N . MET A 1 102 ? 60.362 -12.374 72.287 1.00 78.83 102 MET A N 1
ATOM 745 C CA . MET A 1 102 ? 58.998 -12.107 71.854 1.00 84.64 102 MET A CA 1
ATOM 746 C C . MET A 1 102 ? 58.057 -12.103 73.047 1.00 84.65 102 MET A C 1
ATOM 747 O O . MET A 1 102 ? 58.101 -13.021 73.867 1.00 90.39 102 MET A O 1
ATOM 752 N N . VAL A 1 103 ? 57.186 -11.097 73.134 1.00 83.84 103 VAL A N 1
ATOM 753 C CA . VAL A 1 103 ? 56.243 -10.977 74.246 1.00 94.31 103 VAL A CA 1
ATOM 754 C C . VAL A 1 103 ? 54.816 -10.874 73.701 1.00 99.20 103 VAL A C 1
ATOM 755 O O . VAL A 1 103 ? 54.519 -9.985 72.895 1.00 104.08 103 VAL A O 1
ATOM 759 N N . LEU A 1 104 ? 53.936 -11.762 74.172 1.00 97.16 104 LEU A N 1
ATOM 760 C CA . LEU A 1 104 ? 52.508 -11.753 73.870 1.00 95.33 104 LEU A CA 1
ATOM 761 C C . LEU A 1 104 ? 51.709 -11.336 75.106 1.00 101.03 104 LEU A C 1
ATOM 762 O O . LEU A 1 104 ? 52.189 -11.454 76.240 1.00 96.02 104 LEU A O 1
ATOM 767 N N . GLN A 1 105 ? 50.472 -10.865 74.876 1.00 103.90 105 GLN A N 1
ATOM 768 C CA . GLN A 1 105 ? 49.607 -10.292 75.909 1.00 107.28 105 GLN A CA 1
ATOM 769 C C . GLN A 1 105 ? 48.400 -11.185 76.186 1.00 115.77 105 GLN A C 1
ATOM 770 O O . GLN A 1 105 ? 47.967 -11.959 75.327 1.00 116.42 105 GLN A O 1
ATOM 772 N N . GLY A 1 106 ? 47.858 -11.070 77.405 1.00 126.06 106 GLY A N 1
ATOM 773 C CA . GLY A 1 106 ? 46.631 -11.753 77.791 1.00 132.13 106 GLY A CA 1
ATOM 774 C C . GLY A 1 106 ? 46.751 -13.220 78.175 1.00 135.18 106 GLY A C 1
ATOM 775 O O . GLY A 1 106 ? 45.988 -14.059 77.682 1.00 138.68 106 GLY A O 1
ATOM 776 N N . PHE A 1 107 ? 47.672 -13.543 79.083 1.00 133.83 107 PHE A N 1
ATOM 777 C CA . PHE A 1 107 ? 47.987 -14.925 79.423 1.00 133.71 107 PHE A CA 1
ATOM 778 C C . PHE A 1 107 ? 47.966 -15.129 80.932 1.00 138.36 107 PHE A C 1
ATOM 779 O O . PHE A 1 107 ? 48.477 -14.300 81.694 1.00 143.91 107 PHE A O 1
ATOM 787 N N . VAL A 1 108 ? 47.383 -16.249 81.355 1.00 136.48 108 VAL A N 1
ATOM 788 C CA . VAL A 1 108 ? 47.408 -16.684 82.742 1.00 136.86 108 VAL A CA 1
ATOM 789 C C . VAL A 1 108 ? 48.180 -18.006 82.816 1.00 141.09 108 VAL A C 1
ATOM 790 O O . VAL A 1 108 ? 48.421 -18.668 81.808 1.00 140.34 108 VAL A O 1
ATOM 794 N N . GLU A 1 109 ? 48.567 -18.383 84.037 1.00 146.61 109 GLU A N 1
ATOM 795 C CA . GLU A 1 109 ? 49.349 -19.602 84.232 1.00 142.67 109 GLU A CA 1
ATOM 796 C C . GLU A 1 109 ? 48.612 -20.834 83.718 1.00 138.71 109 GLU A C 1
ATOM 797 O O . GLU A 1 109 ? 49.243 -21.773 83.208 1.00 134.34 109 GLU A O 1
ATOM 803 N N . THR A 1 110 ? 47.277 -20.829 83.828 1.00 144.38 110 THR A N 1
ATOM 804 C CA . THR A 1 110 ? 46.399 -21.965 83.558 1.00 144.43 110 THR A CA 1
ATOM 805 C C . THR A 1 110 ? 46.299 -22.294 82.078 1.00 140.33 110 THR A C 1
ATOM 806 O O . THR A 1 110 ? 45.926 -23.424 81.739 1.00 139.02 110 THR A O 1
ATOM 810 N N . SER A 1 111 ? 46.645 -21.355 81.199 1.00 143.31 111 SER A N 1
ATOM 811 C CA . SER A 1 111 ? 46.659 -21.586 79.765 1.00 147.00 111 SER A CA 1
ATOM 812 C C . SER A 1 111 ? 48.068 -21.735 79.203 1.00 139.55 111 SER A C 1
ATOM 813 O O . SER A 1 111 ? 48.211 -21.936 77.994 1.00 139.34 111 SER A O 1
ATOM 816 N N . VAL A 1 112 ? 49.107 -21.659 80.042 1.00 135.90 112 VAL A N 1
ATOM 817 C CA . VAL A 1 112 ? 50.485 -21.708 79.558 1.00 132.80 112 VAL A CA 1
ATOM 818 C C . VAL A 1 112 ? 51.195 -22.972 80.052 1.00 132.54 112 VAL A C 1
ATOM 819 O O . VAL A 1 112 ? 52.018 -23.554 79.328 1.00 130.21 112 VAL A O 1
ATOM 823 N N . LEU A 1 113 ? 50.871 -23.429 81.284 1.00 137.59 113 LEU A N 1
ATOM 824 C CA . LEU A 1 113 ? 51.474 -24.686 81.732 1.00 142.86 113 LEU A CA 1
ATOM 825 C C . LEU A 1 113 ? 50.979 -25.850 80.846 1.00 148.58 113 LEU A C 1
ATOM 826 O O . LEU A 1 113 ? 51.774 -26.747 80.512 1.00 149.90 113 LEU A O 1
ATOM 831 N N . PRO A 1 114 ? 49.706 -25.906 80.434 1.00 153.31 114 PRO A N 1
ATOM 832 C CA . PRO A 1 114 ? 49.314 -27.016 79.539 1.00 142.89 114 PRO A CA 1
ATOM 833 C C . PRO A 1 114 ? 50.075 -27.063 78.215 1.00 133.90 114 PRO A C 1
ATOM 834 O O . PRO A 1 114 ? 50.445 -28.156 77.769 1.00 133.62 114 PRO A O 1
ATOM 838 N N . VAL A 1 115 ? 50.357 -25.923 77.588 1.00 134.17 115 VAL A N 1
ATOM 839 C CA . VAL A 1 115 ? 51.155 -25.913 76.358 1.00 132.74 115 VAL A CA 1
ATOM 840 C C . VAL A 1 115 ? 52.603 -26.315 76.640 1.00 135.56 115 VAL A C 1
ATOM 841 O O . VAL A 1 115 ? 53.222 -27.059 75.856 1.00 136.48 115 VAL A O 1
ATOM 845 N N . LEU A 1 116 ? 53.160 -25.816 77.753 1.00 133.38 116 LEU A N 1
ATOM 846 C CA . LEU A 1 116 ? 54.492 -26.235 78.174 1.00 128.95 116 LEU A CA 1
ATOM 847 C C . LEU A 1 116 ? 54.551 -27.756 78.357 1.00 138.47 116 LEU A C 1
ATOM 848 O O . LEU A 1 116 ? 55.410 -28.449 77.777 1.00 132.80 116 LEU A O 1
ATOM 850 N N . GLU A 1 117 ? 53.601 -28.306 79.112 1.00 149.93 117 GLU A N 1
ATOM 851 C CA . GLU A 1 117 ? 53.611 -29.744 79.325 1.00 152.56 117 GLU A CA 1
ATOM 852 C C . GLU A 1 117 ? 53.453 -30.501 78.004 1.00 149.62 117 GLU A C 1
ATOM 853 O O . GLU A 1 117 ? 54.207 -31.449 77.742 1.00 153.13 117 GLU A O 1
ATOM 855 N N . LEU A 1 118 ? 52.529 -30.066 77.126 1.00 144.00 118 LEU A N 1
ATOM 856 C CA . LEU A 1 118 ? 52.215 -30.859 75.933 1.00 148.34 118 LEU A CA 1
ATOM 857 C C . LEU A 1 118 ? 53.342 -30.832 74.906 1.00 142.44 118 LEU A C 1
ATOM 858 O O . LEU A 1 118 ? 53.552 -31.813 74.183 1.00 140.81 118 LEU A O 1
ATOM 863 N N . SER A 1 119 ? 54.045 -29.708 74.815 1.00 134.24 119 SER A N 1
ATOM 864 C CA . SER A 1 119 ? 55.273 -29.670 74.056 1.00 124.16 119 SER A CA 1
ATOM 865 C C . SER A 1 119 ? 56.359 -30.556 74.667 1.00 130.30 119 SER A C 1
ATOM 866 O O . SER A 1 119 ? 57.172 -31.132 73.942 1.00 130.04 119 SER A O 1
ATOM 869 N N . ALA A 1 120 ? 56.358 -30.726 75.981 1.00 137.29 120 ALA A N 1
ATOM 870 C CA . ALA A 1 120 ? 57.344 -31.593 76.618 1.00 136.38 120 ALA A CA 1
ATOM 871 C C . ALA A 1 120 ? 56.902 -33.058 76.585 1.00 143.11 120 ALA A C 1
ATOM 872 O O . ALA A 1 120 ? 57.431 -33.917 77.307 1.00 145.14 120 ALA A O 1
ATOM 874 N N . ASP A 1 121 ? 55.981 -33.362 75.677 1.00 144.78 121 ASP A N 1
ATOM 875 C CA . ASP A 1 121 ? 55.456 -34.707 75.462 1.00 147.64 121 ASP A CA 1
ATOM 876 C C . ASP A 1 121 ? 56.090 -35.320 74.223 1.00 146.81 121 ASP A C 1
ATOM 877 O O . ASP A 1 121 ? 55.440 -36.046 73.466 1.00 146.80 121 ASP A O 1
ATOM 882 N N . GLU A 1 122 ? 57.370 -35.014 74.009 1.00 145.18 122 GLU A N 1
ATOM 883 C CA . GLU A 1 122 ? 58.154 -35.515 72.891 1.00 139.75 122 GLU A CA 1
ATOM 884 C C . GLU A 1 122 ? 59.372 -36.255 73.433 1.00 150.18 122 GLU A C 1
ATOM 885 O O . GLU A 1 122 ? 59.615 -36.275 74.645 1.00 162.19 122 GLU A O 1
ATOM 891 N N . SER A 1 123 ? 60.132 -36.893 72.536 1.00 146.45 123 SER A N 1
ATOM 892 C CA . SER A 1 123 ? 61.202 -37.760 73.008 1.00 152.32 123 SER A CA 1
ATOM 893 C C . SER A 1 123 ? 62.383 -36.947 73.526 1.00 156.38 123 SER A C 1
ATOM 894 O O . SER A 1 123 ? 63.075 -37.388 74.448 1.00 162.94 123 SER A O 1
ATOM 897 N N . HIS A 1 124 ? 62.586 -35.743 72.993 1.00 148.92 124 HIS A N 1
ATOM 898 C CA . HIS A 1 124 ? 63.746 -34.925 73.308 1.00 143.43 124 HIS A CA 1
ATOM 899 C C . HIS A 1 124 ? 63.396 -33.639 74.034 1.00 145.98 124 HIS A C 1
ATOM 900 O O . HIS A 1 124 ? 64.306 -32.877 74.376 1.00 144.92 124 HIS A O 1
ATOM 907 N N . ILE A 1 125 ? 62.117 -33.359 74.256 1.00 147.75 125 ILE A N 1
ATOM 908 C CA . ILE A 1 125 ? 61.691 -32.108 74.869 1.00 149.43 125 ILE A CA 1
ATOM 909 C C . ILE A 1 125 ? 61.421 -32.362 76.343 1.00 154.38 125 ILE A C 1
ATOM 910 O O . ILE A 1 125 ? 60.916 -33.426 76.729 1.00 165.86 125 ILE A O 1
ATOM 914 N N . GLU A 1 126 ? 61.782 -31.387 77.168 1.00 147.34 126 GLU A N 1
ATOM 915 C CA . GLU A 1 126 ? 61.537 -31.446 78.599 1.00 152.12 126 GLU A CA 1
ATOM 916 C C . GLU A 1 126 ? 61.542 -30.018 79.117 1.00 153.92 126 GLU A C 1
ATOM 917 O O . GLU A 1 126 ? 62.330 -29.191 78.644 1.00 152.94 126 GLU A O 1
ATOM 919 N N . PHE A 1 127 ? 60.658 -29.717 80.066 1.00 156.17 127 PHE A N 1
ATOM 920 C CA . PHE A 1 127 ? 60.599 -28.368 80.613 1.00 153.26 127 PHE A CA 1
ATOM 921 C C . PHE A 1 127 ? 60.715 -28.377 82.133 1.00 154.13 127 PHE A C 1
ATOM 922 O O . PHE A 1 127 ? 60.106 -29.200 82.826 1.00 156.04 127 PHE A O 1
ATOM 930 N N . ARG A 1 128 ? 61.514 -27.440 82.621 1.00 147.81 128 ARG A N 1
ATOM 931 C CA . ARG A 1 128 ? 61.920 -27.320 84.004 1.00 145.33 128 ARG A CA 1
ATOM 932 C C . ARG A 1 128 ? 61.391 -25.994 84.519 1.00 148.47 128 ARG A C 1
ATOM 933 O O . ARG A 1 128 ? 61.280 -25.018 83.768 1.00 150.91 128 ARG A O 1
ATOM 941 N N . GLU A 1 129 ? 61.028 -25.963 85.792 1.00 154.70 129 GLU A N 1
ATOM 942 C CA . GLU A 1 129 ? 60.583 -24.704 86.378 1.00 151.23 129 GLU A CA 1
ATOM 943 C C . GLU A 1 129 ? 61.794 -23.986 86.953 1.00 152.02 129 GLU A C 1
ATOM 944 O O . GLU A 1 129 ? 62.344 -24.393 87.981 1.00 159.67 129 GLU A O 1
ATOM 950 N N . HIS A 1 130 ? 62.217 -22.917 86.279 1.00 146.07 130 HIS A N 1
ATOM 951 C CA . HIS A 1 130 ? 63.413 -22.192 86.694 1.00 153.11 130 HIS A CA 1
ATOM 952 C C . HIS A 1 130 ? 63.164 -21.429 87.984 1.00 159.87 130 HIS A C 1
ATOM 953 O O . HIS A 1 130 ? 63.881 -21.615 88.974 1.00 171.58 130 HIS A O 1
ATOM 960 N N . SER A 1 131 ? 62.151 -20.561 87.999 1.00 156.86 131 SER A N 1
ATOM 961 C CA . SER A 1 131 ? 61.876 -19.811 89.224 1.00 163.22 131 SER A CA 1
ATOM 962 C C . SER A 1 131 ? 60.424 -19.357 89.289 1.00 158.31 131 SER A C 1
ATOM 963 O O . SER A 1 131 ? 59.767 -19.176 88.260 1.00 154.66 131 SER A O 1
ATOM 966 N N . ARG A 1 132 ? 59.919 -19.224 90.525 1.00 162.05 132 ARG A N 1
ATOM 967 C CA . ARG A 1 132 ? 58.561 -18.741 90.831 1.00 164.07 132 ARG A CA 1
ATOM 968 C C . ARG A 1 132 ? 58.678 -17.586 91.811 1.00 164.98 132 ARG A C 1
ATOM 969 O O . ARG A 1 132 ? 58.736 -17.802 93.020 1.00 165.27 132 ARG A O 1
ATOM 977 N N . ASN A 1 133 ? 58.689 -16.377 91.269 1.00 167.05 133 ASN A N 1
ATOM 978 C CA . ASN A 1 133 ? 58.798 -15.129 92.005 1.00 168.72 133 ASN A CA 1
ATOM 979 C C . ASN A 1 133 ? 57.472 -14.679 92.607 1.00 172.80 133 ASN A C 1
ATOM 980 O O . ASN A 1 133 ? 57.446 -13.669 93.318 1.00 174.95 133 ASN A O 1
ATOM 985 N N . ALA A 1 134 ? 56.384 -15.406 92.352 1.00 177.78 134 ALA A N 1
ATOM 986 C CA . ALA A 1 134 ? 55.010 -15.056 92.700 1.00 188.26 134 ALA A CA 1
ATOM 987 C C . ALA A 1 134 ? 54.551 -13.780 91.996 1.00 188.28 134 ALA A C 1
ATOM 988 O O . ALA A 1 134 ? 53.486 -13.243 92.342 1.00 192.75 134 ALA A O 1
ATOM 990 N N . HIS A 1 135 ? 55.332 -13.241 91.079 1.00 183.19 135 HIS A N 1
ATOM 991 C CA . HIS A 1 135 ? 54.879 -12.225 90.130 1.00 178.33 135 HIS A CA 1
ATOM 992 C C . HIS A 1 135 ? 55.332 -12.515 88.705 1.00 162.04 135 HIS A C 1
ATOM 993 O O . HIS A 1 135 ? 54.630 -12.169 87.763 1.00 153.68 135 HIS A O 1
ATOM 1000 N N . THR A 1 136 ? 56.515 -13.092 88.535 1.00 158.04 136 THR A N 1
ATOM 1001 C CA . THR A 1 136 ? 56.976 -13.606 87.245 1.00 152.23 136 THR A CA 1
ATOM 1002 C C . THR A 1 136 ? 57.467 -15.038 87.449 1.00 156.14 136 THR A C 1
ATOM 1003 O O . THR A 1 136 ? 58.424 -15.274 88.201 1.00 158.37 136 THR A O 1
ATOM 1007 N N . VAL A 1 137 ? 56.791 -15.994 86.791 1.00 152.09 137 VAL A N 1
ATOM 1008 C CA . VAL A 1 137 ? 57.184 -17.403 86.796 1.00 144.20 137 VAL A CA 1
ATOM 1009 C C . VAL A 1 137 ? 57.896 -17.718 85.485 1.00 141.29 137 VAL A C 1
ATOM 1010 O O . VAL A 1 137 ? 57.416 -17.359 84.401 1.00 136.47 137 VAL A O 1
ATOM 1014 N N . VAL A 1 138 ? 59.033 -18.402 85.580 1.00 142.48 138 VAL A N 1
ATOM 1015 C CA . VAL A 1 138 ? 59.884 -18.675 84.428 1.00 136.82 138 VAL A CA 1
ATOM 1016 C C . VAL A 1 138 ? 60.217 -20.165 84.405 1.00 142.18 138 VAL A C 1
ATOM 1017 O O . VAL A 1 138 ? 60.546 -20.756 85.446 1.00 153.63 138 VAL A O 1
ATOM 1021 N N . TRP A 1 139 ? 60.079 -20.761 83.218 1.00 135.21 139 TRP A N 1
ATOM 1022 C CA . TRP A 1 139 ? 60.433 -22.123 82.848 1.00 130.70 139 TRP A CA 1
ATOM 1023 C C . TRP A 1 139 ? 61.609 -22.108 81.867 1.00 136.98 139 TRP A C 1
ATOM 1024 O O . TRP A 1 139 ? 61.846 -21.122 81.146 1.00 134.00 139 TRP A O 1
ATOM 1035 N N . LYS A 1 140 ? 62.317 -23.240 81.800 1.00 138.66 140 LYS A N 1
ATOM 1036 C CA . LYS A 1 140 ? 63.328 -23.476 80.771 1.00 126.79 140 LYS A CA 1
ATOM 1037 C C . LYS A 1 140 ? 62.987 -24.770 80.042 1.00 132.07 140 LYS A C 1
ATOM 1038 O O . LYS A 1 140 ? 62.742 -25.805 80.676 1.00 136.21 140 LYS A O 1
ATOM 1044 N N . ILE A 1 141 ? 62.969 -24.709 78.714 1.00 132.88 141 ILE A N 1
ATOM 1045 C CA . ILE A 1 141 ? 62.740 -25.874 77.865 1.00 137.14 141 ILE A CA 1
ATOM 1046 C C . ILE A 1 141 ? 64.056 -26.202 77.172 1.00 139.40 141 ILE A C 1
ATOM 1047 O O . ILE A 1 141 ? 64.559 -25.395 76.390 1.00 135.82 141 ILE A O 1
ATOM 1052 N N . ILE A 1 142 ? 64.619 -27.376 77.460 1.00 146.97 142 ILE A N 1
ATOM 1053 C CA . ILE A 1 142 ? 65.845 -27.843 76.822 1.00 144.04 142 ILE A CA 1
ATOM 1054 C C . ILE A 1 142 ? 65.519 -29.103 76.029 1.00 140.21 142 ILE A C 1
ATOM 1055 O O . ILE A 1 142 ? 64.542 -29.809 76.310 1.00 136.73 142 ILE A O 1
ATOM 1060 N N . SER A 1 143 ? 66.329 -29.361 74.991 1.00 138.37 143 SER A N 1
ATOM 1061 C CA . SER A 1 143 ? 66.273 -30.577 74.182 1.00 133.48 143 SER A CA 1
ATOM 1062 C C . SER A 1 143 ? 67.604 -31.301 74.270 1.00 128.00 143 SER A C 1
ATOM 1063 O O . SER A 1 143 ? 68.652 -30.709 73.982 1.00 126.21 143 SER A O 1
ATOM 1066 N N . THR A 1 144 ? 67.566 -32.579 74.651 1.00 124.22 144 THR A N 1
ATOM 1067 C CA . THR A 1 144 ? 68.769 -33.396 74.750 1.00 130.34 144 THR A CA 1
ATOM 1068 C C . THR A 1 144 ? 69.282 -33.882 73.399 1.00 129.51 144 THR A C 1
ATOM 1069 O O . THR A 1 144 ? 70.382 -34.443 73.332 1.00 133.91 144 THR A O 1
ATOM 1073 N N . SER A 1 145 ? 68.512 -33.696 72.332 1.00 118.15 145 SER A N 1
ATOM 1074 C CA . SER A 1 145 ? 68.937 -34.133 71.016 1.00 109.66 145 SER A CA 1
ATOM 1075 C C . SER A 1 145 ? 69.560 -33.008 70.205 1.00 111.04 145 SER A C 1
ATOM 1076 O O . SER A 1 145 ? 70.362 -33.282 69.301 1.00 110.95 145 SER A O 1
ATOM 1079 N N . TYR A 1 146 ? 69.232 -31.747 70.516 1.00 115.65 146 TYR A N 1
ATOM 1080 C CA . TYR A 1 146 ? 69.677 -30.616 69.707 1.00 109.25 146 TYR A CA 1
ATOM 1081 C C . TYR A 1 146 ? 70.310 -29.508 70.539 1.00 108.86 146 TYR A C 1
ATOM 1082 O O . TYR A 1 146 ? 70.630 -28.447 69.992 1.00 108.05 146 TYR A O 1
ATOM 1091 N N . GLN A 1 147 ? 70.497 -29.738 71.842 1.00 108.80 147 GLN A N 1
ATOM 1092 C CA . GLN A 1 147 ? 71.330 -28.908 72.720 1.00 108.47 147 GLN A CA 1
ATOM 1093 C C . GLN A 1 147 ? 70.926 -27.439 72.699 1.00 107.99 147 GLN A C 1
ATOM 1094 O O . GLN A 1 147 ? 71.772 -26.553 72.826 1.00 111.29 147 GLN A O 1
ATOM 1100 N N . ASP A 1 148 ? 69.633 -27.166 72.551 1.00 106.35 148 ASP A N 1
ATOM 1101 C CA . ASP A 1 148 ? 69.149 -25.792 72.519 1.00 107.44 148 ASP A CA 1
ATOM 1102 C C . ASP A 1 148 ? 68.012 -25.621 73.512 1.00 113.24 148 ASP A C 1
ATOM 1103 O O . ASP A 1 148 ? 67.136 -26.485 73.621 1.00 124.92 148 ASP A O 1
ATOM 1108 N N . GLU A 1 149 ? 68.026 -24.502 74.232 1.00 103.93 149 GLU A N 1
ATOM 1109 C CA . GLU A 1 149 ? 67.047 -24.259 75.275 1.00 101.93 149 GLU A CA 1
ATOM 1110 C C . GLU A 1 149 ? 66.389 -22.905 75.079 1.00 98.58 149 GLU A C 1
ATOM 1111 O O . GLU A 1 149 ? 66.924 -21.993 74.444 1.00 100.93 149 GLU A O 1
ATOM 1117 N N . LEU A 1 150 ? 65.208 -22.804 75.645 1.00 102.35 150 LEU A N 1
ATOM 1118 C CA . LEU A 1 150 ? 64.354 -21.644 75.536 1.00 106.54 150 LEU A CA 1
ATOM 1119 C C . LEU A 1 150 ? 63.972 -21.220 76.944 1.00 112.46 150 LEU A C 1
ATOM 1120 O O . LEU A 1 150 ? 63.801 -22.068 77.819 1.00 120.87 150 LEU A O 1
ATOM 1125 N N . THR A 1 151 ? 63.879 -19.914 77.166 1.00 111.29 151 THR A N 1
ATOM 1126 C CA . THR A 1 151 ? 63.429 -19.349 78.431 1.00 109.77 151 THR A CA 1
ATOM 1127 C C . THR A 1 151 ? 62.040 -18.741 78.248 1.00 109.03 151 THR A C 1
ATOM 1128 O O . THR A 1 151 ? 61.854 -17.848 77.408 1.00 107.47 151 THR A O 1
ATOM 1132 N N . VAL A 1 152 ? 61.078 -19.201 79.052 1.00 103.22 152 VAL A N 1
ATOM 1133 C CA . VAL A 1 152 ? 59.698 -18.729 78.993 1.00 101.42 152 VAL A CA 1
ATOM 1134 C C . VAL A 1 152 ? 59.388 -18.059 80.329 1.00 108.06 152 VAL A C 1
ATOM 1135 O O . VAL A 1 152 ? 59.383 -18.727 81.366 1.00 120.98 152 VAL A O 1
ATOM 1139 N N . SER A 1 153 ? 59.129 -16.746 80.316 1.00 111.85 153 SER A N 1
ATOM 1140 C CA . SER A 1 153 ? 58.786 -15.964 81.514 1.00 118.54 153 SER A CA 1
ATOM 1141 C C . SER A 1 153 ? 57.388 -15.374 81.355 1.00 124.96 153 SER A C 1
ATOM 1142 O O . SER A 1 153 ? 57.176 -14.485 80.521 1.00 123.86 153 SER A O 1
ATOM 1145 N N . LEU A 1 154 ? 56.429 -15.844 82.155 1.00 133.27 154 LEU A N 1
ATOM 1146 C CA . LEU A 1 154 ? 55.111 -15.214 82.203 1.00 135.43 154 LEU A CA 1
ATOM 1147 C C . LEU A 1 154 ? 55.039 -14.299 83.416 1.00 132.84 154 LEU A C 1
ATOM 1148 O O . LEU A 1 154 ? 55.253 -14.754 84.552 1.00 131.14 154 LEU A O 1
ATOM 1153 N N . HIS A 1 155 ? 54.779 -13.014 83.174 1.00 127.06 155 HIS A N 1
ATOM 1154 C CA . HIS A 1 155 ? 54.539 -12.048 84.239 1.00 128.78 155 HIS A CA 1
ATOM 1155 C C . HIS A 1 155 ? 53.037 -12.002 84.488 1.00 131.03 155 HIS A C 1
ATOM 1156 O O . HIS A 1 155 ? 52.272 -11.630 83.588 1.00 124.57 155 HIS A O 1
ATOM 1163 N N . ILE A 1 156 ? 52.625 -12.380 85.711 1.00 139.06 156 ILE A N 1
ATOM 1164 C CA . ILE A 1 156 ? 51.240 -12.765 85.991 1.00 136.95 156 ILE A CA 1
ATOM 1165 C C . ILE A 1 156 ? 50.339 -11.542 86.170 1.00 144.73 156 ILE A C 1
ATOM 1166 O O . ILE A 1 156 ? 49.250 -11.479 85.586 1.00 148.43 156 ILE A O 1
ATOM 1168 N N . THR A 1 157 ? 50.731 -10.567 87.005 1.00 146.23 157 THR A N 1
ATOM 1169 C CA . THR A 1 157 ? 49.877 -9.385 87.162 1.00 140.33 157 THR A CA 1
ATOM 1170 C C . THR A 1 157 ? 49.916 -8.507 85.929 1.00 137.70 157 THR A C 1
ATOM 1171 O O . THR A 1 157 ? 49.039 -7.660 85.740 1.00 139.58 157 THR A O 1
ATOM 1173 N N . THR A 1 158 ? 50.884 -8.743 85.052 1.00 133.70 158 THR A N 1
ATOM 1174 C CA . THR A 1 158 ? 50.864 -8.111 83.752 1.00 133.88 158 THR A CA 1
ATOM 1175 C C . THR A 1 158 ? 50.140 -8.957 82.708 1.00 135.41 158 THR A C 1
ATOM 1176 O O . THR A 1 158 ? 49.543 -8.392 81.779 1.00 136.87 158 THR A O 1
ATOM 1180 N N . GLY A 1 159 ? 50.155 -10.279 82.849 1.00 133.25 159 GLY A N 1
ATOM 1181 C CA . GLY A 1 159 ? 49.594 -11.158 81.831 1.00 129.96 159 GLY A CA 1
ATOM 1182 C C . GLY A 1 159 ? 50.398 -11.267 80.556 1.00 124.32 159 GLY A C 1
ATOM 1183 O O . GLY A 1 159 ? 49.820 -11.441 79.475 1.00 122.23 159 GLY A O 1
ATOM 1184 N N . LYS A 1 160 ? 51.721 -11.195 80.652 1.00 122.53 160 LYS A N 1
ATOM 1185 C CA . LYS A 1 160 ? 52.569 -11.070 79.475 1.00 109.52 160 LYS A CA 1
ATOM 1186 C C . LYS A 1 160 ? 53.522 -12.259 79.426 1.00 112.08 160 LYS A C 1
ATOM 1187 O O . LYS A 1 160 ? 54.293 -12.490 80.362 1.00 112.70 160 LYS A O 1
ATOM 1189 N N . LEU A 1 161 ? 53.462 -13.009 78.341 1.00 116.46 161 LEU A N 1
ATOM 1190 C CA . LEU A 1 161 ? 54.261 -14.216 78.156 1.00 108.86 161 LEU A CA 1
ATOM 1191 C C . LEU A 1 161 ? 55.443 -13.845 77.287 1.00 100.44 161 LEU A C 1
ATOM 1192 O O . LEU A 1 161 ? 55.252 -13.455 76.133 1.00 102.97 161 LEU A O 1
ATOM 1197 N N . GLN A 1 162 ? 56.660 -13.949 77.816 1.00 96.08 162 GLN A N 1
ATOM 1198 C CA . GLN A 1 162 ? 57.839 -13.601 77.032 1.00 107.81 162 GLN A CA 1
ATOM 1199 C C . GLN A 1 162 ? 58.753 -14.807 76.852 1.00 102.18 162 GLN A C 1
ATOM 1200 O O . GLN A 1 162 ? 58.988 -15.584 77.778 1.00 105.85 162 GLN A O 1
ATOM 1206 N N . ILE A 1 163 ? 59.278 -14.933 75.642 1.00 94.78 163 ILE A N 1
ATOM 1207 C CA . ILE A 1 163 ? 59.941 -16.128 75.136 1.00 90.41 163 ILE A CA 1
ATOM 1208 C C . ILE A 1 163 ? 61.285 -15.663 74.581 1.00 93.39 163 ILE A C 1
ATOM 1209 O O . ILE A 1 163 ? 61.324 -14.772 73.717 1.00 92.84 163 ILE A O 1
ATOM 1214 N N . GLN A 1 164 ? 62.385 -16.210 75.110 1.00 93.55 164 GLN A N 1
ATOM 1215 C CA . GLN A 1 164 ? 63.727 -15.814 74.699 1.00 85.19 164 GLN A CA 1
ATOM 1216 C C . GLN A 1 164 ? 64.546 -17.037 74.348 1.00 94.59 164 GLN A C 1
ATOM 1217 O O . GLN A 1 164 ? 64.515 -18.054 75.054 1.00 107.56 164 GLN A O 1
ATOM 1223 N N . GLY A 1 165 ? 65.288 -16.930 73.270 1.00 82.24 165 GLY A N 1
ATOM 1224 C CA . GLY A 1 165 ? 66.201 -17.994 72.903 1.00 91.09 165 GLY A CA 1
ATOM 1225 C C . GLY A 1 165 ? 66.440 -17.997 71.410 1.00 92.95 165 GLY A C 1
ATOM 1226 O O . GLY A 1 165 ? 65.965 -17.140 70.682 1.00 92.00 165 GLY A O 1
ATOM 1227 N N . ARG A 1 166 ? 67.213 -18.957 70.982 1.00 93.93 166 ARG A N 1
ATOM 1228 C CA . ARG A 1 166 ? 67.364 -19.126 69.547 1.00 83.36 166 ARG A CA 1
ATOM 1229 C C . ARG A 1 166 ? 66.129 -19.830 68.982 1.00 82.18 166 ARG A C 1
ATOM 1230 O O . ARG A 1 166 ? 65.621 -20.775 69.579 1.00 86.35 166 ARG A O 1
ATOM 1238 N N . PRO A 1 167 ? 65.639 -19.414 67.848 1.00 83.88 167 PRO A N 1
ATOM 1239 C CA . PRO A 1 167 ? 64.426 -20.038 67.311 1.00 80.71 167 PRO A CA 1
ATOM 1240 C C . PRO A 1 167 ? 64.693 -21.408 66.721 1.00 92.36 167 PRO A C 1
ATOM 1241 O O . PRO A 1 167 ? 64.539 -21.567 65.501 1.00 93.77 167 PRO A O 1
ATOM 1245 N N . LEU A 1 168 ? 65.050 -22.413 67.531 1.00 98.02 168 LEU A N 1
ATOM 1246 C CA . LEU A 1 168 ? 65.559 -23.664 66.975 1.00 91.74 168 LEU A CA 1
ATOM 1247 C C . LEU A 1 168 ? 64.622 -24.853 67.161 1.00 102.88 168 LEU A C 1
ATOM 1248 O O . LEU A 1 168 ? 63.949 -25.237 66.201 1.00 120.78 168 LEU A O 1
ATOM 1253 N N . SER A 1 169 ? 64.498 -25.428 68.360 1.00 95.06 169 SER A N 1
ATOM 1254 C CA . SER A 1 169 ? 63.712 -26.662 68.449 1.00 100.94 169 SER A CA 1
ATOM 1255 C C . SER A 1 169 ? 62.564 -26.530 69.435 1.00 103.03 169 SER A C 1
ATOM 1256 O O . SER A 1 169 ? 61.402 -26.774 69.076 1.00 96.11 169 SER A O 1
ATOM 1259 N N . CYS A 1 170 ? 62.873 -26.143 70.667 1.00 109.03 170 CYS A N 1
ATOM 1260 C CA . CYS A 1 170 ? 61.829 -25.923 71.640 1.00 115.97 170 CYS A CA 1
ATOM 1261 C C . CYS A 1 170 ? 61.061 -24.661 71.317 1.00 112.23 170 CYS A C 1
ATOM 1262 O O . CYS A 1 170 ? 59.837 -24.636 71.471 1.00 115.24 170 CYS A O 1
ATOM 1265 N N . TYR A 1 171 ? 61.753 -23.639 70.810 1.00 107.33 171 TYR A N 1
ATOM 1266 C CA . TYR A 1 171 ? 61.050 -22.483 70.261 1.00 98.52 171 TYR A CA 1
ATOM 1267 C C . TYR A 1 171 ? 59.989 -23.027 69.313 1.00 95.55 171 TYR A C 1
ATOM 1268 O O . TYR A 1 171 ? 58.790 -22.847 69.538 1.00 100.45 171 TYR A O 1
ATOM 1277 N N . ARG A 1 172 ? 60.410 -23.707 68.248 1.00 90.27 172 ARG A N 1
ATOM 1278 C CA . ARG A 1 172 ? 59.461 -24.057 67.198 1.00 95.16 172 ARG A CA 1
ATOM 1279 C C . ARG A 1 172 ? 58.282 -24.847 67.763 1.00 103.99 172 ARG A C 1
ATOM 1280 O O . ARG A 1 172 ? 57.114 -24.520 67.485 1.00 109.50 172 ARG A O 1
ATOM 1288 N N . VAL A 1 173 ? 58.563 -25.857 68.604 1.00 105.61 173 VAL A N 1
ATOM 1289 C CA . VAL A 1 173 ? 57.484 -26.731 69.070 1.00 110.02 173 VAL A CA 1
ATOM 1290 C C . VAL A 1 173 ? 56.532 -25.973 69.992 1.00 107.39 173 VAL A C 1
ATOM 1291 O O . VAL A 1 173 ? 55.306 -26.128 69.898 1.00 107.79 173 VAL A O 1
ATOM 1295 N N . PHE A 1 174 ? 57.073 -25.106 70.861 1.00 102.55 174 PHE A N 1
ATOM 1296 C CA . PHE A 1 174 ? 56.233 -24.384 71.813 1.00 105.15 174 PHE A CA 1
ATOM 1297 C C . PHE A 1 174 ? 55.426 -23.286 71.124 1.00 110.57 174 PHE A C 1
ATOM 1305 N N . THR A 1 175 ? 56.101 -22.456 70.317 1.00 116.01 175 THR A N 1
ATOM 1306 C CA . THR A 1 175 ? 55.419 -21.435 69.528 1.00 114.88 175 THR A CA 1
ATOM 1307 C C . THR A 1 175 ? 54.232 -22.030 68.785 1.00 119.16 175 THR A C 1
ATOM 1308 O O . THR A 1 175 ? 53.112 -21.516 68.874 1.00 122.12 175 THR A O 1
ATOM 1312 N N . PHE A 1 176 ? 54.450 -23.132 68.045 1.00 126.43 176 PHE A N 1
ATOM 1313 C CA . PHE A 1 176 ? 53.360 -23.683 67.241 1.00 133.05 176 PHE A CA 1
ATOM 1314 C C . PHE A 1 176 ? 52.293 -24.357 68.112 1.00 129.82 176 PHE A C 1
ATOM 1315 O O . PHE A 1 176 ? 51.101 -24.295 67.784 1.00 123.58 176 PHE A O 1
ATOM 1323 N N . ASN A 1 177 ? 52.687 -24.982 69.232 1.00 125.57 177 ASN A N 1
ATOM 1324 C CA . ASN A 1 177 ? 51.701 -25.590 70.114 1.00 120.72 177 ASN A CA 1
ATOM 1325 C C . ASN A 1 177 ? 50.841 -24.537 70.780 1.00 117.62 177 ASN A C 1
ATOM 1326 O O . ASN A 1 177 ? 49.618 -24.721 70.947 1.00 121.16 177 ASN A O 1
ATOM 1331 N N . LEU A 1 178 ? 51.472 -23.437 71.178 1.00 109.87 178 LEU A N 1
ATOM 1332 C CA . LEU A 1 178 ? 50.752 -22.340 71.810 1.00 117.12 178 LEU A CA 1
ATOM 1333 C C . LEU A 1 178 ? 49.766 -21.698 70.839 1.00 121.61 178 LEU A C 1
ATOM 1334 O O . LEU A 1 178 ? 48.642 -21.348 71.220 1.00 118.73 178 LEU A O 1
ATOM 1339 N N . ALA A 1 179 ? 50.178 -21.578 69.573 1.00 125.75 179 ALA A N 1
ATOM 1340 C CA . ALA A 1 179 ? 49.286 -21.120 68.507 1.00 126.84 179 ALA A CA 1
ATOM 1341 C C . ALA A 1 179 ? 48.133 -22.095 68.265 1.00 129.79 179 ALA A C 1
ATOM 1342 O O . ALA A 1 179 ? 46.986 -21.679 68.035 1.00 127.97 179 ALA A O 1
ATOM 1344 N N . ALA A 1 180 ? 48.422 -23.394 68.295 1.00 124.47 180 ALA A N 1
ATOM 1345 C CA . ALA A 1 180 ? 47.427 -24.398 67.971 1.00 121.82 180 ALA A CA 1
ATOM 1346 C C . ALA A 1 180 ? 46.406 -24.609 69.079 1.00 129.60 180 ALA A C 1
ATOM 1347 O O . ALA A 1 180 ? 45.315 -25.111 68.793 1.00 127.26 180 ALA A O 1
ATOM 1349 N N . LEU A 1 181 ? 46.719 -24.252 70.332 1.00 130.90 181 LEU A N 1
ATOM 1350 C CA . LEU A 1 181 ? 45.719 -24.386 71.390 1.00 128.06 181 LEU A CA 1
ATOM 1351 C C . LEU A 1 181 ? 44.966 -23.094 71.715 1.00 129.32 181 LEU A C 1
ATOM 1352 O O . LEU A 1 181 ? 43.765 -23.154 71.998 1.00 137.86 181 LEU A O 1
ATOM 1357 N N . LEU A 1 182 ? 45.608 -21.923 71.680 1.00 126.41 182 LEU A N 1
ATOM 1358 C CA . LEU A 1 182 ? 44.957 -20.690 72.122 1.00 128.72 182 LEU A CA 1
ATOM 1359 C C . LEU A 1 182 ? 44.546 -19.787 70.958 1.00 137.78 182 LEU A C 1
ATOM 1360 O O . LEU A 1 182 ? 44.442 -18.566 71.122 1.00 136.96 182 LEU A O 1
ATOM 1365 N N . ASP A 1 183 ? 44.311 -20.378 69.785 1.00 141.93 183 ASP A N 1
ATOM 1366 C CA . ASP A 1 183 ? 43.835 -19.681 68.586 1.00 142.96 183 ASP A CA 1
ATOM 1367 C C . ASP A 1 183 ? 44.694 -18.453 68.276 1.00 143.23 183 ASP A C 1
ATOM 1368 O O . ASP A 1 183 ? 44.219 -17.316 68.231 1.00 148.46 183 ASP A O 1
ATOM 1370 N N . LEU A 1 184 ? 45.984 -18.696 68.082 1.00 137.10 184 LEU A N 1
ATOM 1371 C CA . LEU A 1 184 ? 46.922 -17.645 67.704 1.00 132.79 184 LEU A CA 1
ATOM 1372 C C . LEU A 1 184 ? 47.479 -17.977 66.327 1.00 139.14 184 LEU A C 1
ATOM 1373 O O . LEU A 1 184 ? 48.569 -18.536 66.208 1.00 139.66 184 LEU A O 1
ATOM 1378 N N . GLN A 1 185 ? 46.739 -17.608 65.284 1.00 146.43 185 GLN A N 1
ATOM 1379 C CA . GLN A 1 185 ? 47.004 -18.239 64.003 1.00 149.11 185 GLN A CA 1
ATOM 1380 C C . GLN A 1 185 ? 48.128 -17.528 63.230 1.00 147.19 185 GLN A C 1
ATOM 1381 O O . GLN A 1 185 ? 48.772 -18.140 62.377 1.00 146.11 185 GLN A O 1
ATOM 1387 N N . GLY A 1 186 ? 48.418 -16.270 63.532 1.00 146.60 186 GLY A N 1
ATOM 1388 C CA . GLY A 1 186 ? 49.416 -15.542 62.763 1.00 145.51 186 GLY A CA 1
ATOM 1389 C C . GLY A 1 186 ? 50.797 -15.452 63.396 1.00 139.53 186 GLY A C 1
ATOM 1390 O O . GLY A 1 186 ? 51.719 -14.895 62.788 1.00 142.81 186 GLY A O 1
ATOM 1391 N N . LEU A 1 187 ? 50.964 -16.012 64.594 1.00 130.13 187 LEU A N 1
ATOM 1392 C CA . LEU A 1 187 ? 52.243 -15.901 65.275 1.00 119.02 187 LEU A CA 1
ATOM 1393 C C . LEU A 1 187 ? 53.397 -16.348 64.404 1.00 118.32 187 LEU A C 1
ATOM 1394 O O . LEU A 1 187 ? 54.461 -15.706 64.424 1.00 122.93 187 LEU A O 1
ATOM 1399 N N . GLU A 1 188 ? 53.177 -17.364 63.569 1.00 114.46 188 GLU A N 1
ATOM 1400 C CA . GLU A 1 188 ? 54.190 -17.821 62.634 1.00 115.30 188 GLU A CA 1
ATOM 1401 C C . GLU A 1 188 ? 54.475 -16.793 61.549 1.00 116.03 188 GLU A C 1
ATOM 1402 O O . GLU A 1 188 ? 55.442 -16.961 60.799 1.00 116.76 188 GLU A O 1
ATOM 1404 N N . LYS A 1 189 ? 53.675 -15.727 61.453 1.00 110.41 189 LYS A N 1
ATOM 1405 C CA . LYS A 1 189 ? 53.819 -14.761 60.372 1.00 104.78 189 LYS A CA 1
ATOM 1406 C C . LYS A 1 189 ? 54.289 -13.392 60.831 1.00 100.42 189 LYS A C 1
ATOM 1407 O O . LYS A 1 189 ? 54.673 -12.582 59.974 1.00 98.92 189 LYS A O 1
ATOM 1413 N N . VAL A 1 190 ? 54.275 -13.098 62.133 1.00 90.01 190 VAL A N 1
ATOM 1414 C CA . VAL A 1 190 ? 54.772 -11.813 62.606 1.00 93.32 190 VAL A CA 1
ATOM 1415 C C . VAL A 1 190 ? 56.270 -11.916 62.923 1.00 91.84 190 VAL A C 1
ATOM 1416 O O . VAL A 1 190 ? 56.686 -12.657 63.824 1.00 92.51 190 VAL A O 1
ATOM 1420 N N . LEU A 1 191 ? 57.068 -11.131 62.201 1.00 85.55 191 LEU A N 1
ATOM 1421 C CA . LEU A 1 191 ? 58.517 -11.070 62.250 1.00 80.16 191 LEU A CA 1
ATOM 1422 C C . LEU A 1 191 ? 59.009 -10.071 63.283 1.00 82.79 191 LEU A C 1
ATOM 1423 O O . LEU A 1 191 ? 59.726 -10.435 64.223 1.00 85.46 191 LEU A O 1
ATOM 1428 N N . ILE A 1 192 ? 58.597 -8.817 63.138 1.00 78.95 192 ILE A N 1
ATOM 1429 C CA . ILE A 1 192 ? 59.014 -7.721 63.992 1.00 70.56 192 ILE A CA 1
ATOM 1430 C C . ILE A 1 192 ? 57.780 -7.038 64.539 1.00 78.09 192 ILE A C 1
ATOM 1431 O O . ILE A 1 192 ? 56.808 -6.821 63.805 1.00 84.23 192 ILE A O 1
ATOM 1436 N N . ARG A 1 193 ? 57.814 -6.700 65.829 1.00 83.28 193 ARG A N 1
ATOM 1437 C CA . ARG A 1 193 ? 56.903 -5.692 66.367 1.00 78.57 193 ARG A CA 1
ATOM 1438 C C . ARG A 1 193 ? 57.628 -4.989 67.495 1.00 77.81 193 ARG A C 1
ATOM 1439 O O . ARG A 1 193 ? 57.931 -5.624 68.500 1.00 83.85 193 ARG A O 1
ATOM 1447 N N . GLN A 1 194 ? 57.920 -3.698 67.322 1.00 86.65 194 GLN A N 1
ATOM 1448 C CA . GLN A 1 194 ? 58.590 -2.906 68.351 1.00 86.97 194 GLN A CA 1
ATOM 1449 C C . GLN A 1 194 ? 58.206 -1.438 68.187 1.00 86.95 194 GLN A C 1
ATOM 1450 O O . GLN A 1 194 ? 57.371 -1.086 67.350 1.00 91.45 194 GLN A O 1
ATOM 1456 N N . GLU A 1 195 ? 58.814 -0.582 69.014 1.00 85.20 195 GLU A N 1
ATOM 1457 C CA . GLU A 1 195 ? 58.571 0.856 68.944 1.00 86.90 195 GLU A CA 1
ATOM 1458 C C . GLU A 1 195 ? 59.048 1.414 67.603 1.00 90.86 195 GLU A C 1
ATOM 1459 O O . GLU A 1 195 ? 60.114 1.041 67.095 1.00 89.78 195 GLU A O 1
ATOM 1465 N N . ASP A 1 196 ? 58.249 2.320 67.026 1.00 94.86 196 ASP A N 1
ATOM 1466 C CA . ASP A 1 196 ? 58.455 2.723 65.633 1.00 101.49 196 ASP A CA 1
ATOM 1467 C C . ASP A 1 196 ? 59.721 3.570 65.451 1.00 104.95 196 ASP A C 1
ATOM 1468 O O . ASP A 1 196 ? 60.447 3.407 64.461 1.00 101.97 196 ASP A O 1
ATOM 1473 N N . GLY A 1 197 ? 60.005 4.482 66.374 1.00 99.73 197 GLY A N 1
ATOM 1474 C CA . GLY A 1 197 ? 61.174 5.310 66.141 1.00 99.58 197 GLY A CA 1
ATOM 1475 C C . GLY A 1 197 ? 62.535 4.693 66.417 1.00 97.83 197 GLY A C 1
ATOM 1476 O O . GLY A 1 197 ? 63.539 5.405 66.375 1.00 101.65 197 GLY A O 1
ATOM 1477 N N . LYS A 1 198 ? 62.617 3.407 66.731 1.00 94.06 198 LYS A N 1
ATOM 1478 C CA . LYS A 1 198 ? 63.881 2.755 67.032 1.00 89.58 198 LYS A CA 1
ATOM 1479 C C . LYS A 1 198 ? 64.362 2.050 65.773 1.00 91.08 198 LYS A C 1
ATOM 1480 O O . LYS A 1 198 ? 63.670 1.172 65.254 1.00 102.85 198 LYS A O 1
ATOM 1482 N N . ALA A 1 199 ? 65.534 2.437 65.283 1.00 81.11 199 ALA A N 1
ATOM 1483 C CA . ALA A 1 199 ? 66.089 1.867 64.067 1.00 66.88 199 ALA A CA 1
ATOM 1484 C C . ALA A 1 199 ? 67.145 0.821 64.411 1.00 68.35 199 ALA A C 1
ATOM 1485 O O . ALA A 1 199 ? 67.972 1.028 65.296 1.00 79.50 199 ALA A O 1
ATOM 1487 N N . ASN A 1 200 ? 67.110 -0.312 63.723 1.00 71.10 200 ASN A N 1
ATOM 1488 C CA . ASN A 1 200 ? 68.086 -1.374 63.931 1.00 76.69 200 ASN A CA 1
ATOM 1489 C C . ASN A 1 200 ? 68.923 -1.563 62.683 1.00 68.51 200 ASN A C 1
ATOM 1490 O O . ASN A 1 200 ? 68.413 -1.422 61.578 1.00 77.79 200 ASN A O 1
ATOM 1495 N N . ILE A 1 201 ? 70.216 -1.861 62.864 1.00 67.12 201 ILE A N 1
ATOM 1496 C CA . ILE A 1 201 ? 71.071 -2.156 61.716 1.00 65.63 201 ILE A CA 1
ATOM 1497 C C . ILE A 1 201 ? 70.534 -3.397 61.021 1.00 66.41 201 ILE A C 1
ATOM 1498 O O . ILE A 1 201 ? 70.322 -4.439 61.656 1.00 78.41 201 ILE A O 1
ATOM 1503 N N . VAL A 1 202 ? 70.322 -3.295 59.705 1.00 59.56 202 VAL A N 1
ATOM 1504 C CA . VAL A 1 202 ? 69.790 -4.421 58.949 1.00 56.67 202 VAL A CA 1
ATOM 1505 C C . VAL A 1 202 ? 70.839 -5.530 58.858 1.00 63.81 202 VAL A C 1
ATOM 1506 O O . VAL A 1 202 ? 72.053 -5.270 58.909 1.00 64.20 202 VAL A O 1
ATOM 1510 N N . GLN A 1 203 ? 70.378 -6.786 58.826 1.00 66.48 203 GLN A N 1
ATOM 1511 C CA . GLN A 1 203 ? 71.296 -7.927 58.793 1.00 70.68 203 GLN A CA 1
ATOM 1512 C C . GLN A 1 203 ? 72.102 -7.964 57.489 1.00 68.20 203 GLN A C 1
ATOM 1513 O O . GLN A 1 203 ? 71.592 -7.631 56.409 1.00 67.40 203 GLN A O 1
ATOM 1519 N N . GLN A 1 204 ? 73.354 -8.435 57.600 1.00 55.15 204 GLN A N 1
ATOM 1520 C CA . GLN A 1 204 ? 74.266 -8.477 56.457 1.00 62.06 204 GLN A CA 1
ATOM 1521 C C . GLN A 1 204 ? 73.661 -9.202 55.260 1.00 66.94 204 GLN A C 1
ATOM 1522 O O . GLN A 1 204 ? 73.829 -8.763 54.120 1.00 64.80 204 GLN A O 1
ATOM 1528 N N . GLU A 1 205 ? 73.001 -10.341 55.487 1.00 57.12 205 GLU A N 1
ATOM 1529 C CA . GLU A 1 205 ? 72.453 -11.072 54.352 1.00 63.97 205 GLU A CA 1
ATOM 1530 C C . GLU A 1 205 ? 71.301 -10.301 53.702 1.00 68.54 205 GLU A C 1
ATOM 1531 O O . GLU A 1 205 ? 71.205 -10.272 52.468 1.00 69.81 205 GLU A O 1
ATOM 1537 N N . VAL A 1 206 ? 70.453 -9.632 54.493 1.00 59.26 206 VAL A N 1
ATOM 1538 C CA . VAL A 1 206 ? 69.367 -8.842 53.912 1.00 59.05 206 VAL A CA 1
ATOM 1539 C C . VAL A 1 206 ? 69.926 -7.725 53.032 1.00 54.44 206 VAL A C 1
ATOM 1540 O O . VAL A 1 206 ? 69.514 -7.537 51.872 1.00 61.25 206 VAL A O 1
ATOM 1544 N N . ALA A 1 207 ? 70.872 -6.966 53.581 1.00 54.11 207 ALA A N 1
ATOM 1545 C CA . ALA A 1 207 ? 71.580 -5.950 52.811 1.00 51.64 207 ALA A CA 1
ATOM 1546 C C . ALA A 1 207 ? 72.251 -6.548 51.561 1.00 57.82 207 ALA A C 1
ATOM 1547 O O . ALA A 1 207 ? 72.229 -5.935 50.485 1.00 59.98 207 ALA A O 1
ATOM 1549 N N . ARG A 1 208 ? 72.846 -7.747 51.677 1.00 58.40 208 ARG A N 1
ATOM 1550 C CA . ARG A 1 208 ? 73.569 -8.314 50.542 1.00 62.20 208 ARG A CA 1
ATOM 1551 C C . ARG A 1 208 ? 72.602 -8.661 49.422 1.00 62.23 208 ARG A C 1
ATOM 1552 O O . ARG A 1 208 ? 72.875 -8.373 48.265 1.00 65.53 208 ARG A O 1
ATOM 1560 N N . THR A 1 209 ? 71.463 -9.253 49.770 1.00 58.43 209 THR A N 1
ATOM 1561 C CA . THR A 1 209 ? 70.385 -9.530 48.825 1.00 67.58 209 THR A CA 1
ATOM 1562 C C . THR A 1 209 ? 69.942 -8.260 48.093 1.00 66.55 209 THR A C 1
ATOM 1563 O O . THR A 1 209 ? 69.676 -8.280 46.878 1.00 65.40 209 THR A O 1
ATOM 1567 N N . TYR A 1 210 ? 69.838 -7.146 48.823 1.00 61.22 210 TYR A N 1
ATOM 1568 C CA . TYR A 1 210 ? 69.472 -5.895 48.171 1.00 61.82 210 TYR A CA 1
ATOM 1569 C C . TYR A 1 210 ? 70.570 -5.449 47.203 1.00 68.28 210 TYR A C 1
ATOM 1570 O O . TYR A 1 210 ? 70.290 -5.048 46.058 1.00 66.22 210 TYR A O 1
ATOM 1579 N N . LEU A 1 211 ? 71.834 -5.556 47.636 1.00 61.36 211 LEU A N 1
ATOM 1580 C CA . LEU A 1 211 ? 72.938 -5.253 46.741 1.00 55.70 211 LEU A CA 1
ATOM 1581 C C . LEU A 1 211 ? 72.874 -6.113 45.476 1.00 63.06 211 LEU A C 1
ATOM 1582 O O . LEU A 1 211 ? 73.151 -5.631 44.372 1.00 64.75 211 LEU A O 1
ATOM 1587 N N . GLN A 1 212 ? 72.486 -7.383 45.613 1.00 62.64 212 GLN A N 1
ATOM 1588 C CA . GLN A 1 212 ? 72.420 -8.256 44.453 1.00 65.22 212 GLN A CA 1
ATOM 1589 C C . GLN A 1 212 ? 71.341 -7.780 43.495 1.00 67.41 212 GLN A C 1
ATOM 1590 O O . GLN A 1 212 ? 71.534 -7.748 42.268 1.00 72.56 212 GLN A O 1
ATOM 1596 N N . THR A 1 213 ? 70.187 -7.413 44.063 1.00 64.40 213 THR A N 1
ATOM 1597 C CA . THR A 1 213 ? 69.030 -6.927 43.263 1.00 68.24 213 THR A CA 1
ATOM 1598 C C . THR A 1 213 ? 69.380 -5.577 42.628 1.00 64.49 213 THR A C 1
ATOM 1599 O O . THR A 1 213 ? 68.688 -5.180 41.669 1.00 65.05 213 THR A O 1
ATOM 1603 N N . VAL A 1 214 ? 70.413 -4.908 43.148 1.00 66.40 214 VAL A N 1
ATOM 1604 C CA . VAL A 1 214 ? 70.849 -3.582 42.614 1.00 65.56 214 VAL A CA 1
ATOM 1605 C C . VAL A 1 214 ? 71.940 -3.808 41.562 1.00 74.56 214 VAL A C 1
ATOM 1606 O O . VAL A 1 214 ? 71.911 -3.119 40.523 1.00 87.02 214 VAL A O 1
ATOM 1610 N N . MET A 1 215 ? 72.862 -4.739 41.830 1.00 77.25 215 MET A N 1
ATOM 1611 C CA . MET A 1 215 ? 73.970 -5.047 40.886 1.00 73.33 215 MET A CA 1
ATOM 1612 C C . MET A 1 215 ? 73.441 -5.949 39.764 1.00 76.52 215 MET A C 1
ATOM 1613 O O . MET A 1 215 ? 74.014 -5.911 38.658 1.00 74.70 215 MET A O 1
ATOM 1618 N N . ALA A 1 216 ? 72.390 -6.724 40.052 1.00 76.88 216 ALA A N 1
ATOM 1619 C CA . ALA A 1 216 ? 71.780 -7.641 39.060 1.00 78.53 216 ALA A CA 1
ATOM 1620 C C . ALA A 1 216 ? 72.868 -8.503 38.408 1.00 78.05 216 ALA A C 1
ATOM 1621 O O . ALA A 1 216 ? 73.387 -9.413 39.085 1.00 82.91 216 ALA A O 1
ATOM 1623 N N . ASP A 1 217 ? 73.194 -8.218 37.143 1.00 78.72 217 ASP A N 1
ATOM 1624 C CA . ASP A 1 217 ? 74.227 -8.987 36.398 1.00 82.81 217 ASP A CA 1
ATOM 1625 C C . ASP A 1 217 ? 75.623 -8.529 36.838 1.00 76.53 217 ASP A C 1
ATOM 1626 O O . ASP A 1 217 ? 76.573 -9.324 36.706 1.00 73.38 217 ASP A O 1
ATOM 1631 N N . ALA A 1 218 ? 75.730 -7.294 37.339 1.00 70.58 218 ALA A N 1
ATOM 1632 C CA . ALA A 1 218 ? 77.028 -6.739 37.791 1.00 69.42 218 ALA A CA 1
ATOM 1633 C C . ALA A 1 218 ? 77.322 -7.198 39.224 1.00 72.43 218 ALA A C 1
ATOM 1634 O O . ALA A 1 218 ? 78.195 -6.586 39.872 1.00 66.54 218 ALA A O 1
ATOM 1636 N N . TYR A 1 219 ? 76.619 -8.234 39.694 1.00 58.37 219 TYR A N 1
ATOM 1637 C CA . TYR A 1 219 ? 76.828 -8.751 41.046 1.00 65.26 219 TYR A CA 1
ATOM 1638 C C . TYR A 1 219 ? 77.848 -9.892 41.125 1.00 63.95 219 TYR A C 1
ATOM 1639 O O . TYR A 1 219 ? 78.686 -9.867 42.043 1.00 71.28 219 TYR A O 1
ATOM 1648 N N . PRO A 1 220 ? 77.852 -10.887 40.240 1.00 56.63 220 PRO A N 1
ATOM 1649 C CA . PRO A 1 220 ? 78.904 -11.909 40.293 1.00 59.84 220 PRO A CA 1
ATOM 1650 C C . PRO A 1 220 ? 80.309 -11.359 40.130 1.00 61.90 220 PRO A C 1
ATOM 1651 O O . PRO A 1 220 ? 81.260 -12.126 40.288 1.00 68.68 220 PRO A O 1
ATOM 1655 N N . HIS A 1 221 ? 80.465 -10.107 39.695 1.00 64.44 221 HIS A N 1
ATOM 1656 C CA . HIS A 1 221 ? 81.763 -9.532 39.354 1.00 63.11 221 HIS A CA 1
ATOM 1657 C C . HIS A 1 221 ? 82.344 -8.642 40.441 1.00 61.76 221 HIS A C 1
ATOM 1658 O O . HIS A 1 221 ? 83.502 -8.221 40.320 1.00 49.52 221 HIS A O 1
ATOM 1665 N N . LEU A 1 222 ? 81.554 -8.323 41.463 1.00 48.36 222 LEU A N 1
ATOM 1666 C CA . LEU A 1 222 ? 82.015 -7.471 42.535 1.00 60.79 222 LEU A CA 1
ATOM 1667 C C . LEU A 1 222 ? 83.279 -8.047 43.150 1.00 55.33 222 LEU A C 1
ATOM 1668 O O . LEU A 1 222 ? 83.335 -9.234 43.468 1.00 53.72 222 LEU A O 1
ATOM 1673 N N . HIS A 1 223 ? 84.310 -7.207 43.234 1.00 59.46 223 HIS A N 1
ATOM 1674 C CA . HIS A 1 223 ? 85.438 -7.439 44.118 1.00 54.48 223 HIS A CA 1
ATOM 1675 C C . HIS A 1 223 ? 84.967 -7.549 45.572 1.00 59.45 223 HIS A C 1
ATOM 1676 O O . HIS A 1 223 ? 84.066 -6.818 46.017 1.00 63.05 223 HIS A O 1
ATOM 1683 N N . VAL A 1 224 ? 85.616 -8.445 46.326 1.00 49.83 224 VAL A N 1
ATOM 1684 C CA . VAL A 1 224 ? 85.156 -8.779 47.674 1.00 57.16 224 VAL A CA 1
ATOM 1685 C C . VAL A 1 224 ? 85.274 -7.576 48.627 1.00 52.65 224 VAL A C 1
ATOM 1686 O O . VAL A 1 224 ? 84.385 -7.345 49.462 1.00 61.68 224 VAL A O 1
ATOM 1690 N N . THR A 1 225 ? 86.341 -6.771 48.508 1.00 51.81 225 THR A N 1
ATOM 1691 C CA . THR A 1 225 ? 86.428 -5.561 49.330 1.00 52.91 225 THR A CA 1
ATOM 1692 C C . THR A 1 225 ? 85.332 -4.571 48.950 1.00 60.43 225 THR A C 1
ATOM 1693 O O . THR A 1 225 ? 84.728 -3.935 49.825 1.00 64.07 225 THR A O 1
ATOM 1697 N N . ALA A 1 226 ? 85.050 -4.423 47.647 1.00 53.90 226 ALA A N 1
ATOM 1698 C CA . ALA A 1 226 ? 83.967 -3.524 47.244 1.00 52.96 226 ALA A CA 1
ATOM 1699 C C . ALA A 1 226 ? 82.614 -4.006 47.784 1.00 57.52 226 ALA A C 1
ATOM 1700 O O . ALA A 1 226 ? 81.820 -3.204 48.290 1.00 56.44 226 ALA A O 1
ATOM 1702 N N . GLU A 1 227 ? 82.331 -5.315 47.682 1.00 59.78 227 GLU A N 1
ATOM 1703 C CA . GLU A 1 227 ? 81.116 -5.848 48.297 1.00 55.21 227 GLU A CA 1
ATOM 1704 C C . GLU A 1 227 ? 81.083 -5.598 49.806 1.00 57.66 227 GLU A C 1
ATOM 1705 O O . GLU A 1 227 ? 80.036 -5.226 50.336 1.00 60.28 227 GLU A O 1
ATOM 1711 N N . LYS A 1 228 ? 82.199 -5.785 50.531 1.00 54.04 228 LYS A N 1
ATOM 1712 C CA . LYS A 1 228 ? 82.102 -5.582 51.981 1.00 45.28 228 LYS A CA 1
ATOM 1713 C C . LYS A 1 228 ? 81.780 -4.126 52.300 1.00 43.50 228 LYS A C 1
ATOM 1714 O O . LYS A 1 228 ? 80.944 -3.849 53.158 1.00 52.57 228 LYS A O 1
ATOM 1720 N N . LEU A 1 229 ? 82.397 -3.187 51.588 1.00 45.16 229 LEU A N 1
ATOM 1721 C CA . LEU A 1 229 ? 82.055 -1.776 51.730 1.00 51.96 229 LEU A CA 1
ATOM 1722 C C . LEU A 1 229 ? 80.576 -1.521 51.431 1.00 52.76 229 LEU A C 1
ATOM 1723 O O . LEU A 1 229 ? 79.857 -0.957 52.262 1.00 61.20 229 LEU A O 1
ATOM 1728 N N . LEU A 1 230 ? 80.094 -1.927 50.260 1.00 47.05 230 LEU A N 1
ATOM 1729 C CA . LEU A 1 230 ? 78.734 -1.544 49.870 1.00 50.39 230 LEU A CA 1
ATOM 1730 C C . LEU A 1 230 ? 77.689 -2.221 50.767 1.00 57.26 230 LEU A C 1
ATOM 1731 O O . LEU A 1 230 ? 76.660 -1.596 51.117 1.00 51.58 230 LEU A O 1
ATOM 1736 N N . VAL A 1 231 ? 77.961 -3.473 51.191 1.00 43.92 231 VAL A N 1
ATOM 1737 C CA . VAL A 1 231 ? 77.051 -4.154 52.103 1.00 55.54 231 VAL A CA 1
ATOM 1738 C C . VAL A 1 231 ? 77.049 -3.471 53.472 1.00 64.48 231 VAL A C 1
ATOM 1739 O O . VAL A 1 231 ? 75.988 -3.316 54.077 1.00 60.20 231 VAL A O 1
ATOM 1743 N N . SER A 1 232 ? 78.226 -3.040 53.980 1.00 60.59 232 SER A N 1
ATOM 1744 C CA . SER A 1 232 ? 78.238 -2.319 55.259 1.00 48.89 232 SER A CA 1
ATOM 1745 C C . SER A 1 232 ? 77.405 -1.062 55.177 1.00 53.78 232 SER A C 1
ATOM 1746 O O . SER A 1 232 ? 76.591 -0.785 56.061 1.00 61.77 232 SER A O 1
ATOM 1749 N N . GLY A 1 233 ? 77.631 -0.276 54.123 1.00 53.76 233 GLY A N 1
ATOM 1750 C CA . GLY A 1 233 ? 76.841 0.916 53.913 1.00 48.45 233 GLY A CA 1
ATOM 1751 C C . GLY A 1 233 ? 75.360 0.610 53.911 1.00 54.43 233 GLY A C 1
ATOM 1752 O O . GLY A 1 233 ? 74.586 1.332 54.535 1.00 48.45 233 GLY A O 1
ATOM 1753 N N . LEU A 1 234 ? 74.945 -0.479 53.238 1.00 53.15 234 LEU A N 1
ATOM 1754 C CA . LEU A 1 234 ? 73.513 -0.785 53.194 1.00 62.33 234 LEU A CA 1
ATOM 1755 C C . LEU A 1 234 ? 72.990 -1.202 54.564 1.00 59.89 234 LEU A C 1
ATOM 1756 O O . LEU A 1 234 ? 71.876 -0.812 54.944 1.00 53.40 234 LEU A O 1
ATOM 1761 N N . CYS A 1 235 ? 73.784 -1.975 55.318 1.00 59.15 235 CYS A N 1
ATOM 1762 C CA . CYS A 1 235 ? 73.378 -2.390 56.651 1.00 56.46 235 CYS A CA 1
ATOM 1763 C C . CYS A 1 235 ? 72.924 -1.166 57.465 1.00 55.50 235 CYS A C 1
ATOM 1764 O O . CYS A 1 235 ? 71.938 -1.248 58.212 1.00 49.15 235 CYS A O 1
ATOM 1767 N N . VAL A 1 236 ? 73.542 0.004 57.233 1.00 43.73 236 VAL A N 1
ATOM 1768 C CA . VAL A 1 236 ? 73.070 1.242 57.860 1.00 38.73 236 VAL A CA 1
ATOM 1769 C C . VAL A 1 236 ? 71.976 1.959 57.040 1.00 59.38 236 VAL A C 1
ATOM 1770 O O . VAL A 1 236 ? 70.917 2.286 57.588 1.00 56.51 236 VAL A O 1
ATOM 1774 N N . LYS A 1 237 ? 72.189 2.206 55.729 1.00 50.47 237 LYS A N 1
ATOM 1775 C CA . LYS A 1 237 ? 71.189 2.852 54.874 1.00 46.52 237 LYS A CA 1
ATOM 1776 C C . LYS A 1 237 ? 69.793 2.238 55.048 1.00 59.08 237 LYS A C 1
ATOM 1777 O O . LYS A 1 237 ? 68.796 2.955 55.184 1.00 66.94 237 LYS A O 1
ATOM 1783 N N . LEU A 1 238 ? 69.684 0.904 55.028 1.00 56.49 238 LEU A N 1
ATOM 1784 C CA . LEU A 1 238 ? 68.353 0.296 55.114 1.00 55.04 238 LEU A CA 1
ATOM 1785 C C . LEU A 1 238 ? 67.738 0.380 56.509 1.00 57.57 238 LEU A C 1
ATOM 1786 O O . LEU A 1 238 ? 66.605 -0.058 56.686 1.00 59.73 238 LEU A O 1
ATOM 1791 N N . ALA A 1 239 ? 68.447 0.883 57.512 1.00 57.62 239 ALA A N 1
ATOM 1792 C CA . ALA A 1 239 ? 67.806 1.086 58.799 1.00 59.22 239 ALA A CA 1
ATOM 1793 C C . ALA A 1 239 ? 67.043 2.409 58.855 1.00 62.82 239 ALA A C 1
ATOM 1794 O O . ALA A 1 239 ? 66.306 2.644 59.823 1.00 57.90 239 ALA A O 1
ATOM 1796 N N . ALA A 1 240 ? 67.175 3.234 57.818 1.00 65.39 240 ALA A N 1
ATOM 1797 C CA . ALA A 1 240 ? 66.698 4.622 57.825 1.00 62.97 240 ALA A CA 1
ATOM 1798 C C . ALA A 1 240 ? 66.869 5.258 59.168 1.00 58.79 240 ALA A C 1
ATOM 1799 O O . ALA A 1 240 ? 65.793 5.640 59.837 1.00 66.03 240 ALA A O 1
ATOM 1801 N N . PRO A 1 241 ? 68.041 5.430 59.705 1.00 58.21 241 PRO A N 1
ATOM 1802 C CA . PRO A 1 241 ? 68.224 6.011 61.034 1.00 63.48 241 PRO A CA 1
ATOM 1803 C C . PRO A 1 241 ? 67.999 7.517 61.049 1.00 66.44 241 PRO A C 1
ATOM 1804 O O . PRO A 1 241 ? 68.142 8.214 60.039 1.00 59.09 241 PRO A O 1
ATOM 1808 N N . ASP A 1 242 ? 67.632 8.043 62.219 1.00 71.16 242 ASP A N 1
ATOM 1809 C CA . ASP A 1 242 ? 67.440 9.487 62.292 1.00 65.15 242 ASP A CA 1
ATOM 1810 C C . ASP A 1 242 ? 68.763 10.079 62.713 1.00 57.36 242 ASP A C 1
ATOM 1811 O O . ASP A 1 242 ? 69.145 9.996 63.881 1.00 70.15 242 ASP A O 1
ATOM 1816 N N . LEU A 1 243 ? 69.460 10.688 61.754 1.00 49.99 243 LEU A N 1
ATOM 1817 C CA . LEU A 1 243 ? 70.791 11.223 62.005 1.00 55.35 243 LEU A CA 1
ATOM 1818 C C . LEU A 1 243 ? 70.862 12.706 61.684 1.00 59.13 243 LEU A C 1
ATOM 1819 O O . LEU A 1 243 ? 70.157 13.177 60.786 1.00 63.13 243 LEU A O 1
ATOM 1824 N N . PRO A 1 244 ? 71.718 13.464 62.386 1.00 65.04 244 PRO A N 1
ATOM 1825 C CA . PRO A 1 244 ? 71.945 14.869 62.000 1.00 58.85 244 PRO A CA 1
ATOM 1826 C C . PRO A 1 244 ? 72.600 15.026 60.621 1.00 60.12 244 PRO A C 1
ATOM 1827 O O . PRO A 1 244 ? 72.498 16.109 60.032 1.00 69.82 244 PRO A O 1
ATOM 1831 N N . ASP A 1 245 ? 73.304 14.013 60.116 1.00 60.13 245 ASP A N 1
ATOM 1832 C CA . ASP A 1 245 ? 73.983 14.114 58.825 1.00 54.69 245 ASP A CA 1
ATOM 1833 C C . ASP A 1 245 ? 74.166 12.714 58.238 1.00 51.31 245 ASP A C 1
ATOM 1834 O O . ASP A 1 245 ? 74.324 11.731 58.971 1.00 55.61 245 ASP A O 1
ATOM 1839 N N . TYR A 1 246 ? 74.173 12.637 56.905 1.00 49.08 246 TYR A N 1
ATOM 1840 C CA . TYR A 1 246 ? 74.217 11.362 56.194 1.00 50.33 246 TYR A CA 1
ATOM 1841 C C . TYR A 1 246 ? 75.374 11.206 55.195 1.00 48.08 246 TYR A C 1
ATOM 1842 O O . TYR A 1 246 ? 75.364 10.228 54.436 1.00 52.14 246 TYR A O 1
ATOM 1851 N N . CYS A 1 247 ? 76.349 12.126 55.154 1.00 37.93 247 CYS A N 1
ATOM 1852 C CA . CYS A 1 247 ? 77.530 11.942 54.299 1.00 45.12 247 CYS A CA 1
ATOM 1853 C C . CYS A 1 247 ? 78.230 10.598 54.548 1.00 56.15 247 CYS A C 1
ATOM 1854 O O . CYS A 1 247 ? 78.676 9.906 53.609 1.00 65.38 247 CYS A O 1
ATOM 1857 N N . MET A 1 248 ? 78.340 10.227 55.821 1.00 65.05 248 MET A N 1
ATOM 1858 C CA . MET A 1 248 ? 78.918 8.940 56.156 1.00 63.96 248 MET A CA 1
ATOM 1859 C C . MET A 1 248 ? 78.299 7.824 55.324 1.00 56.34 248 MET A C 1
ATOM 1860 O O . MET A 1 248 ? 78.999 6.884 54.916 1.00 63.16 248 MET A O 1
ATOM 1865 N N . LEU A 1 249 ? 76.992 7.919 55.043 1.00 52.72 249 LEU A N 1
ATOM 1866 C CA . LEU A 1 249 ? 76.316 6.845 54.313 1.00 54.94 249 LEU A CA 1
ATOM 1867 C C . LEU A 1 249 ? 76.710 6.797 52.844 1.00 51.93 249 LEU A C 1
ATOM 1868 O O . LEU A 1 249 ? 76.484 5.774 52.181 1.00 58.14 249 LEU A O 1
ATOM 1873 N N . LEU A 1 250 ? 77.276 7.871 52.313 1.00 46.37 250 LEU A N 1
ATOM 1874 C CA . LEU A 1 250 ? 77.762 7.853 50.946 1.00 56.18 250 LEU A CA 1
ATOM 1875 C C . LEU A 1 250 ? 79.235 7.473 50.844 1.00 62.36 250 LEU A C 1
ATOM 1876 O O . LEU A 1 250 ? 79.695 7.173 49.739 1.00 62.40 250 LEU A O 1
ATOM 1881 N N . TYR A 1 251 ? 79.978 7.464 51.955 1.00 62.76 251 TYR A N 1
ATOM 1882 C CA . TYR A 1 251 ? 81.383 7.026 51.908 1.00 59.16 251 TYR A CA 1
ATOM 1883 C C . TYR A 1 251 ? 81.624 5.694 51.175 1.00 60.62 251 TYR A C 1
ATOM 1884 O O . TYR A 1 251 ? 82.554 5.632 50.347 1.00 58.40 251 TYR A O 1
ATOM 1893 N N . PRO A 1 252 ? 80.882 4.597 51.445 1.00 58.32 252 PRO A N 1
ATOM 1894 C CA . PRO A 1 252 ? 81.152 3.333 50.711 1.00 51.75 252 PRO A CA 1
ATOM 1895 C C . PRO A 1 252 ? 81.049 3.452 49.198 1.00 57.44 252 PRO A C 1
ATOM 1896 O O . PRO A 1 252 ? 81.891 2.889 48.478 1.00 61.50 252 PRO A O 1
ATOM 1900 N N . GLU A 1 253 ? 80.032 4.171 48.695 1.00 60.58 253 GLU A N 1
ATOM 1901 C CA . GLU A 1 253 ? 79.849 4.333 47.248 1.00 55.92 253 GLU A CA 1
ATOM 1902 C C . GLU A 1 253 ? 81.034 5.053 46.621 1.00 49.98 253 GLU A C 1
ATOM 1903 O O . GLU A 1 253 ? 81.584 4.586 45.620 1.00 57.81 253 GLU A O 1
ATOM 1909 N N . LEU A 1 254 ? 81.464 6.186 47.201 1.00 43.92 254 LEU A N 1
ATOM 1910 C CA . LEU A 1 254 ? 82.579 6.936 46.610 1.00 45.39 254 LEU A CA 1
ATOM 1911 C C . LEU A 1 254 ? 83.872 6.142 46.633 1.00 48.18 254 LEU A C 1
ATOM 1912 O O . LEU A 1 254 ? 84.602 6.098 45.634 1.00 71.65 254 LEU A O 1
ATOM 1917 N N . ARG A 1 255 ? 84.167 5.489 47.745 1.00 47.40 255 ARG A N 1
ATOM 1918 C CA . ARG A 1 255 ? 85.382 4.691 47.806 1.00 45.62 255 ARG A CA 1
ATOM 1919 C C . ARG A 1 255 ? 85.355 3.555 46.786 1.00 46.64 255 ARG A C 1
ATOM 1920 O O . ARG A 1 255 ? 86.335 3.347 46.027 1.00 56.63 255 ARG A O 1
ATOM 1928 N N . THR A 1 256 ? 84.228 2.816 46.736 1.00 43.53 256 THR A N 1
ATOM 1929 C CA . THR A 1 256 ? 84.081 1.745 45.758 1.00 45.36 256 THR A CA 1
ATOM 1930 C C . THR A 1 256 ? 84.265 2.266 44.327 1.00 52.69 256 THR A C 1
ATOM 1931 O O . THR A 1 256 ? 84.984 1.651 43.529 1.00 46.42 256 THR A O 1
ATOM 1935 N N . ILE A 1 257 ? 83.651 3.404 43.980 1.00 50.48 257 ILE A N 1
ATOM 1936 C CA . ILE A 1 257 ? 83.837 3.939 42.639 1.00 49.38 257 ILE A CA 1
ATOM 1937 C C . ILE A 1 257 ? 85.315 4.124 42.342 1.00 59.25 257 ILE A C 1
ATOM 1938 O O . ILE A 1 257 ? 85.776 3.793 41.244 1.00 63.17 257 ILE A O 1
ATOM 1943 N N . GLU A 1 258 ? 86.093 4.646 43.301 1.00 62.99 258 GLU A N 1
ATOM 1944 C CA . GLU A 1 258 ? 87.515 4.858 42.988 1.00 52.33 258 GLU A CA 1
ATOM 1945 C C . GLU A 1 258 ? 88.206 3.544 42.662 1.00 56.06 258 GLU A C 1
ATOM 1946 O O . GLU A 1 258 ? 88.951 3.444 41.679 1.00 58.18 258 GLU A O 1
ATOM 1952 N N . GLY A 1 259 ? 87.969 2.516 43.480 1.00 53.16 259 GLY A N 1
ATOM 1953 C CA . GLY A 1 259 ? 88.636 1.240 43.231 1.00 43.90 259 GLY A CA 1
ATOM 1954 C C . GLY A 1 259 ? 88.233 0.624 41.895 1.00 60.58 259 GLY A C 1
ATOM 1955 O O . GLY A 1 259 ? 89.096 0.222 41.085 1.00 55.44 259 GLY A O 1
ATOM 1956 N N . VAL A 1 260 ? 86.906 0.542 41.647 1.00 52.86 260 VAL A N 1
ATOM 1957 C CA . VAL A 1 260 ? 86.402 -0.074 40.425 1.00 51.64 260 VAL A CA 1
ATOM 1958 C C . VAL A 1 260 ? 86.890 0.694 39.192 1.00 64.83 260 VAL A C 1
ATOM 1959 O O . VAL A 1 260 ? 87.367 0.086 38.207 1.00 56.62 260 VAL A O 1
ATOM 1963 N N . LEU A 1 261 ? 86.791 2.037 39.219 1.00 57.37 261 LEU A N 1
ATOM 1964 C CA . LEU A 1 261 ? 87.308 2.823 38.101 1.00 57.88 261 LEU A CA 1
ATOM 1965 C C . LEU A 1 261 ? 88.790 2.541 37.879 1.00 60.44 261 LEU A C 1
ATOM 1966 O O . LEU A 1 261 ? 89.213 2.292 36.740 1.00 57.01 261 LEU A O 1
ATOM 1971 N N . LYS A 1 262 ? 89.598 2.559 38.959 1.00 52.64 262 LYS A N 1
ATOM 1972 C CA . LYS A 1 262 ? 91.027 2.271 38.786 1.00 59.52 262 LYS A CA 1
ATOM 1973 C C . LYS A 1 262 ? 91.279 0.884 38.171 1.00 61.24 262 LYS A C 1
ATOM 1974 O O . LYS A 1 262 ? 92.122 0.738 37.259 1.00 65.28 262 LYS A O 1
ATOM 1980 N N . SER A 1 263 ? 90.544 -0.135 38.638 1.00 55.78 263 SER A N 1
ATOM 1981 C CA . SER A 1 263 ? 90.675 -1.465 38.068 1.00 48.66 263 SER A CA 1
ATOM 1982 C C . SER A 1 263 ? 90.344 -1.468 36.559 1.00 60.92 263 SER A C 1
ATOM 1983 O O . SER A 1 263 ? 91.118 -1.996 35.743 1.00 62.17 263 SER A O 1
ATOM 1986 N N . LYS A 1 264 ? 89.209 -0.857 36.164 1.00 62.38 264 LYS A N 1
ATOM 1987 C CA . LYS A 1 264 ? 88.822 -0.864 34.743 1.00 61.18 264 LYS A CA 1
ATOM 1988 C C . LYS A 1 264 ? 89.852 -0.141 33.895 1.00 66.79 264 LYS A C 1
ATOM 1989 O O . LYS A 1 264 ? 90.236 -0.631 32.820 1.00 68.91 264 LYS A O 1
ATOM 1995 N N . MET A 1 265 ? 90.302 1.036 34.350 1.00 58.52 265 MET A N 1
ATOM 1996 C CA . MET A 1 265 ? 91.277 1.793 33.575 1.00 59.46 265 MET A CA 1
ATOM 1997 C C . MET A 1 265 ? 92.564 0.998 33.412 1.00 64.30 265 MET A C 1
ATOM 1998 O O . MET A 1 265 ? 93.175 1.016 32.339 1.00 61.88 265 MET A O 1
ATOM 2003 N N . SER A 1 266 ? 92.977 0.259 34.456 1.00 64.74 266 SER A N 1
ATOM 2004 C CA . SER A 1 266 ? 94.165 -0.583 34.323 1.00 66.86 266 SER A CA 1
ATOM 2005 C C . SER A 1 266 ? 93.946 -1.672 33.284 1.00 67.50 266 SER A C 1
ATOM 2006 O O . SER A 1 266 ? 94.826 -1.944 32.457 1.00 68.18 266 SER A O 1
ATOM 2009 N N . GLY A 1 267 ? 92.790 -2.324 33.334 1.00 64.69 267 GLY A N 1
ATOM 2010 C CA . GLY A 1 267 ? 92.450 -3.330 32.347 1.00 63.77 267 GLY A CA 1
ATOM 2011 C C . GLY A 1 267 ? 92.363 -2.800 30.926 1.00 67.76 267 GLY A C 1
ATOM 2012 O O . GLY A 1 267 ? 92.442 -3.590 29.987 1.00 72.35 267 GLY A O 1
ATOM 2013 N N . LEU A 1 268 ? 92.215 -1.483 30.751 1.00 66.86 268 LEU A N 1
ATOM 2014 C CA . LEU A 1 268 ? 92.221 -0.860 29.438 1.00 55.24 268 LEU A CA 1
ATOM 2015 C C . LEU A 1 268 ? 93.523 -0.117 29.181 1.00 65.00 268 LEU A C 1
ATOM 2016 O O . LEU A 1 268 ? 93.545 0.853 28.418 1.00 73.14 268 LEU A O 1
ATOM 2021 N N . GLY A 1 269 ? 94.624 -0.549 29.779 1.00 60.23 269 GLY A N 1
ATOM 2022 C CA . GLY A 1 269 ? 95.875 0.081 29.378 1.00 59.84 269 GLY A CA 1
ATOM 2023 C C . GLY A 1 269 ? 96.123 1.470 29.943 1.00 67.85 269 GLY A C 1
ATOM 2024 O O . GLY A 1 269 ? 97.027 2.153 29.470 1.00 74.53 269 GLY A O 1
ATOM 2025 N N . MET A 1 270 ? 95.341 1.857 30.957 1.00 59.79 270 MET A N 1
ATOM 2026 C CA . MET A 1 270 ? 95.487 3.189 31.604 1.00 60.46 270 MET A CA 1
ATOM 2027 C C . MET A 1 270 ? 95.743 2.997 33.104 1.00 65.93 270 MET A C 1
ATOM 2028 O O . MET A 1 270 ? 94.832 3.297 33.900 1.00 59.29 270 MET A O 1
ATOM 2033 N N . PRO A 1 271 ? 96.935 2.515 33.524 1.00 77.64 271 PRO A N 1
ATOM 2034 C CA . PRO A 1 271 ? 97.237 2.308 34.944 1.00 61.44 271 PRO A CA 1
ATOM 2035 C C . PRO A 1 271 ? 97.229 3.631 35.725 1.00 70.48 271 PRO A C 1
ATOM 2036 O O . PRO A 1 271 ? 97.919 4.550 35.323 1.00 85.06 271 PRO A O 1
ATOM 2040 N N . VAL A 1 272 ? 96.454 3.686 36.814 1.00 62.12 272 VAL A N 1
ATOM 2041 C CA . VAL A 1 272 ? 96.364 4.912 37.663 1.00 78.86 272 VAL A CA 1
ATOM 2042 C C . VAL A 1 272 ? 97.287 4.737 38.875 1.00 72.79 272 VAL A C 1
ATOM 2043 O O . VAL A 1 272 ? 96.915 3.986 39.798 1.00 66.61 272 VAL A O 1
ATOM 2047 N N . GLN A 1 273 ? 98.442 5.410 38.861 1.00 80.73 273 GLN A N 1
ATOM 2048 C CA . GLN A 1 273 ? 99.424 5.318 39.977 1.00 92.69 273 GLN A CA 1
ATOM 2049 C C . GLN A 1 273 ? 99.140 6.425 40.999 1.00 99.06 273 GLN A C 1
ATOM 2050 O O . GLN A 1 273 ? 98.144 7.155 40.819 1.00 88.67 273 GLN A O 1
ATOM 2056 N N . GLN A 1 274 ? 99.988 6.537 42.026 1.00 114.16 274 GLN A N 1
ATOM 2057 C CA . GLN A 1 274 ? 99.817 7.568 43.086 1.00 124.08 274 GLN A CA 1
ATOM 2058 C C . GLN A 1 274 ? 100.595 8.831 42.699 1.00 126.25 274 GLN A C 1
ATOM 2059 O O . GLN A 1 274 ? 100.108 9.939 43.000 1.00 135.34 274 GLN A O 1
ATOM 2065 N N . PRO A 1 275 ? 101.776 8.717 42.050 1.00 103.99 275 PRO A N 1
ATOM 2066 C CA . PRO A 1 275 ? 102.563 9.891 41.657 1.00 98.55 275 PRO A CA 1
ATOM 2067 C C . PRO A 1 275 ? 101.859 10.700 40.557 1.00 103.68 275 PRO A C 1
ATOM 2068 O O . PRO A 1 275 ? 101.989 11.911 40.549 1.00 95.04 275 PRO A O 1
ATOM 2072 N N . ALA A 1 276 ? 101.138 10.012 39.666 1.00 109.00 276 ALA A N 1
ATOM 2073 C CA . ALA A 1 276 ? 100.411 10.678 38.560 1.00 102.32 276 ALA A CA 1
ATOM 2074 C C . ALA A 1 276 ? 99.003 11.062 39.029 1.00 97.65 276 ALA A C 1
ATOM 2075 O O . ALA A 1 276 ? 98.773 12.257 39.299 1.00 95.06 276 ALA A O 1
ATOM 2077 N N . GLY A 1 277 ? 98.104 10.076 39.121 1.00 83.78 277 GLY A N 1
ATOM 2078 C CA . GLY A 1 277 ? 96.716 10.320 39.562 1.00 77.48 277 GLY A CA 1
ATOM 2079 C C . GLY A 1 277 ? 95.733 10.212 38.409 1.00 75.85 277 GLY A C 1
ATOM 2080 O O . GLY A 1 277 ? 96.007 9.440 37.469 1.00 67.36 277 GLY A O 1
ATOM 2081 N N . PHE A 1 278 ? 94.627 10.960 38.481 1.00 74.63 278 PHE A N 1
ATOM 2082 C CA . PHE A 1 278 ? 93.589 10.942 37.417 1.00 68.71 278 PHE A CA 1
ATOM 2083 C C . PHE A 1 278 ? 93.689 12.224 36.582 1.00 69.94 278 PHE A C 1
ATOM 2084 O O . PHE A 1 278 ? 92.863 12.415 35.668 1.00 77.26 278 PHE A O 1
ATOM 2092 N N . GLY A 1 279 ? 94.675 13.071 36.896 1.00 66.29 279 GLY A N 1
ATOM 2093 C CA . GLY A 1 279 ? 94.880 14.339 36.170 1.00 64.34 279 GLY A CA 1
ATOM 2094 C C . GLY A 1 279 ? 95.763 14.152 34.948 1.00 75.68 279 GLY A C 1
ATOM 2095 O O . GLY A 1 279 ? 95.936 15.127 34.190 1.00 84.31 279 GLY A O 1
ATOM 2096 N N . THR A 1 280 ? 96.303 12.942 34.767 1.00 72.91 280 THR A N 1
ATOM 2097 C CA . THR A 1 280 ? 97.184 12.635 33.608 1.00 70.08 280 THR A CA 1
ATOM 2098 C C . THR A 1 280 ? 96.456 11.683 32.652 1.00 68.87 280 THR A C 1
ATOM 2099 O O . THR A 1 280 ? 97.122 11.117 31.763 1.00 69.58 280 THR A O 1
ATOM 2103 N N . TYR A 1 281 ? 95.142 11.523 32.836 1.00 73.73 281 TYR A N 1
ATOM 2104 C CA . TYR A 1 281 ? 94.327 10.626 31.974 1.00 64.79 281 TYR A CA 1
ATOM 2105 C C . TYR A 1 281 ? 92.982 11.295 31.671 1.00 66.47 281 TYR A C 1
ATOM 2106 O O . TYR A 1 281 ? 92.176 10.716 30.916 1.00 63.54 281 TYR A O 1
ATOM 2115 N N . PHE A 1 282 ? 92.756 12.479 32.249 1.00 61.16 282 PHE A N 1
ATOM 2116 C CA . PHE A 1 282 ? 91.525 13.215 32.046 1.00 72.90 282 PHE A CA 1
ATOM 2117 C C . PHE A 1 282 ? 91.785 14.705 31.791 1.00 82.80 282 PHE A C 1
ATOM 2118 O O . PHE A 1 282 ? 92.815 15.260 32.179 1.00 88.29 282 PHE A O 1
ATOM 2126 N N . ASP A 1 283 ? 90.832 15.331 31.100 1.00 86.07 283 ASP A N 1
ATOM 2127 C CA . ASP A 1 283 ? 90.712 16.770 30.921 1.00 81.59 283 ASP A CA 1
ATOM 2128 C C . ASP A 1 283 ? 89.375 17.231 31.500 1.00 83.91 283 ASP A C 1
ATOM 2129 O O . ASP A 1 283 ? 88.469 16.426 31.726 1.00 87.86 283 ASP A O 1
ATOM 2134 N N . LYS A 1 284 ? 89.219 18.545 31.694 1.00 83.51 284 LYS A N 1
ATOM 2135 C CA . LYS A 1 284 ? 87.927 19.144 32.059 1.00 90.59 284 LYS A CA 1
ATOM 2136 C C . LYS A 1 284 ? 87.629 20.348 31.175 1.00 95.50 284 LYS A C 1
ATOM 2137 O O . LYS A 1 284 ? 88.063 21.467 31.479 1.00 102.16 284 LYS A O 1
ATOM 2142 N N . PRO A 1 285 ? 86.901 20.158 30.044 1.00 109.60 285 PRO A N 1
ATOM 2143 C CA . PRO A 1 285 ? 86.651 21.299 29.137 1.00 112.49 285 PRO A CA 1
ATOM 2144 C C . PRO A 1 285 ? 85.837 22.417 29.782 1.00 123.87 285 PRO A C 1
ATOM 2145 O O . PRO A 1 285 ? 86.325 23.552 29.857 1.00 125.13 285 PRO A O 1
ATOM 2149 N N . ALA A 1 286 ? 84.597 22.140 30.220 1.00 126.94 286 ALA A N 1
ATOM 2150 C CA . ALA A 1 286 ? 83.938 22.995 31.207 1.00 122.22 286 ALA A CA 1
ATOM 2151 C C . ALA A 1 286 ? 83.534 22.234 32.460 1.00 114.66 286 ALA A C 1
ATOM 2152 O O . ALA A 1 286 ? 84.161 22.417 33.508 1.00 114.15 286 ALA A O 1
ATOM 2154 N N . ALA A 1 287 ? 82.583 21.301 32.357 1.00 109.94 287 ALA A N 1
ATOM 2155 C CA . ALA A 1 287 ? 81.871 20.807 33.534 1.00 113.54 287 ALA A CA 1
ATOM 2156 C C . ALA A 1 287 ? 81.841 19.300 33.646 1.00 111.47 287 ALA A C 1
ATOM 2157 O O . ALA A 1 287 ? 81.506 18.782 34.717 1.00 111.36 287 ALA A O 1
ATOM 2159 N N . HIS A 1 288 ? 82.134 18.588 32.573 1.00 114.07 288 HIS A N 1
ATOM 2160 C CA . HIS A 1 288 ? 82.427 17.168 32.621 1.00 105.17 288 HIS A CA 1
ATOM 2161 C C . HIS A 1 288 ? 83.942 16.998 32.528 1.00 92.89 288 HIS A C 1
ATOM 2162 O O . HIS A 1 288 ? 84.663 17.880 32.038 1.00 75.08 288 HIS A O 1
ATOM 2169 N N . TYR A 1 289 ? 84.436 15.907 33.089 1.00 87.65 289 TYR A N 1
ATOM 2170 C CA . TYR A 1 289 ? 85.791 15.490 32.793 1.00 71.36 289 TYR A CA 1
ATOM 2171 C C . TYR A 1 289 ? 85.733 14.554 31.610 1.00 76.71 289 TYR A C 1
ATOM 2172 O O . TYR A 1 289 ? 84.781 13.783 31.468 1.00 88.88 289 TYR A O 1
ATOM 2181 N N . ILE A 1 290 ? 86.750 14.615 30.759 1.00 80.82 290 ILE A N 1
ATOM 2182 C CA . ILE A 1 290 ? 86.785 13.792 29.555 1.00 79.03 290 ILE A CA 1
ATOM 2183 C C . ILE A 1 290 ? 88.184 13.216 29.375 1.00 75.79 290 ILE A C 1
ATOM 2184 O O . ILE A 1 290 ? 89.195 13.862 29.690 1.00 71.01 290 ILE A O 1
ATOM 2189 N N . LEU A 1 291 ? 88.221 11.987 28.850 1.00 65.91 291 LEU A N 1
ATOM 2190 C CA . LEU A 1 291 ? 89.473 11.313 28.552 1.00 61.09 291 LEU A CA 1
ATOM 2191 C C . LEU A 1 291 ? 90.293 12.139 27.560 1.00 74.10 291 LEU A C 1
ATOM 2192 O O . LEU A 1 291 ? 89.755 12.779 26.656 1.00 87.02 291 LEU A O 1
ATOM 2197 N N . LYS A 1 292 ? 91.611 12.088 27.719 1.00 71.12 292 LYS A N 1
ATOM 2198 C CA . LYS A 1 292 ? 92.500 12.756 26.794 1.00 67.02 292 LYS A CA 1
ATOM 2199 C C . LYS A 1 292 ? 92.475 12.064 25.429 1.00 67.44 292 LYS A C 1
ATOM 2200 O O . LYS A 1 292 ? 92.351 10.838 25.356 1.00 67.97 292 LYS A O 1
ATOM 2206 N N . PRO A 1 293 ? 92.609 12.820 24.332 1.00 65.99 293 PRO A N 1
ATOM 2207 C CA . PRO A 1 293 ? 92.427 12.209 22.994 1.00 63.55 293 PRO A CA 1
ATOM 2208 C C . PRO A 1 293 ? 93.301 10.997 22.699 1.00 74.12 293 PRO A C 1
ATOM 2209 O O . PRO A 1 293 ? 92.822 10.073 22.024 1.00 80.32 293 PRO A O 1
ATOM 2213 N N . GLN A 1 294 ? 94.561 10.949 23.153 1.00 62.87 294 GLN A N 1
ATOM 2214 C CA . GLN A 1 294 ? 95.357 9.745 22.891 1.00 66.20 294 GLN A CA 1
ATOM 2215 C C . GLN A 1 294 ? 94.752 8.504 23.550 1.00 69.24 294 GLN A C 1
ATOM 2216 O O . GLN A 1 294 ? 94.983 7.385 23.076 1.00 68.74 294 GLN A O 1
ATOM 2222 N N . PHE A 1 295 ? 93.998 8.657 24.637 1.00 59.18 295 PHE A N 1
ATOM 2223 C CA . PHE A 1 295 ? 93.374 7.463 25.208 1.00 61.93 295 PHE A CA 1
ATOM 2224 C C . PHE A 1 295 ? 91.994 7.197 24.618 1.00 63.93 295 PHE A C 1
ATOM 2225 O O . PHE A 1 295 ? 91.649 6.036 24.371 1.00 66.00 295 PHE A O 1
ATOM 2233 N N . ALA A 1 296 ? 91.225 8.242 24.315 1.00 58.43 296 ALA A N 1
ATOM 2234 C CA . ALA A 1 296 ? 89.918 8.009 23.736 1.00 58.77 296 ALA A CA 1
ATOM 2235 C C . ALA A 1 296 ? 90.046 7.379 22.339 1.00 59.58 296 ALA A C 1
ATOM 2236 O O . ALA A 1 296 ? 89.227 6.535 21.971 1.00 59.57 296 ALA A O 1
ATOM 2238 N N . ALA A 1 297 ? 91.125 7.676 21.597 1.00 60.49 297 ALA A N 1
ATOM 2239 C CA . ALA A 1 297 ? 91.255 7.195 20.217 1.00 69.52 297 ALA A CA 1
ATOM 2240 C C . ALA A 1 297 ? 91.244 5.677 20.086 1.00 60.65 297 ALA A C 1
ATOM 2241 O O . ALA A 1 297 ? 90.844 5.170 19.029 1.00 76.49 297 ALA A O 1
ATOM 2243 N N . THR A 1 298 ? 91.604 4.974 21.146 1.00 59.05 298 THR A N 1
ATOM 2244 C CA . THR A 1 298 ? 91.685 3.529 21.239 1.00 58.20 298 THR A CA 1
ATOM 2245 C C . THR A 1 298 ? 90.453 2.878 21.866 1.00 63.14 298 THR A C 1
ATOM 2246 O O . THR A 1 298 ? 90.444 1.659 21.989 1.00 66.29 298 THR A O 1
ATOM 2250 N N . LEU A 1 299 ? 89.471 3.632 22.381 1.00 60.48 299 LEU A N 1
ATOM 2251 C CA . LEU A 1 299 ? 88.325 3.040 23.055 1.00 59.96 299 LEU A CA 1
ATOM 2252 C C . LEU A 1 299 ? 87.048 3.331 22.264 1.00 63.28 299 LEU A C 1
ATOM 2253 O O . LEU A 1 299 ? 87.048 4.148 21.332 1.00 62.94 299 LEU A O 1
ATOM 2258 N N . ARG A 1 300 ? 85.950 2.588 22.561 1.00 58.36 300 ARG A N 1
ATOM 2259 C CA . ARG A 1 300 ? 84.736 2.968 21.839 1.00 60.51 300 ARG A CA 1
ATOM 2260 C C . ARG A 1 300 ? 83.884 3.940 22.652 1.00 61.56 300 ARG A C 1
ATOM 2261 O O . ARG A 1 300 ? 84.108 4.116 23.864 1.00 59.15 300 ARG A O 1
ATOM 2269 N N . PRO A 1 301 ? 82.907 4.627 22.015 1.00 60.45 301 PRO A N 1
ATOM 2270 C CA . PRO A 1 301 ? 82.127 5.635 22.780 1.00 64.22 301 PRO A CA 1
ATOM 2271 C C . PRO A 1 301 ? 81.644 5.143 24.134 1.00 64.22 301 PRO A C 1
ATOM 2272 O O . PRO A 1 301 ? 81.898 5.826 25.126 1.00 68.34 301 PRO A O 1
ATOM 2276 N N . GLU A 1 302 ? 81.081 3.932 24.209 1.00 61.54 302 GLU A N 1
ATOM 2277 C CA . GLU A 1 302 ? 80.509 3.395 25.451 1.00 62.74 302 GLU A CA 1
ATOM 2278 C C . GLU A 1 302 ? 81.526 3.387 26.586 1.00 60.53 302 GLU A C 1
ATOM 2279 O O . GLU A 1 302 ? 81.243 3.846 27.700 1.00 69.95 302 GLU A O 1
ATOM 2285 N N . GLN A 1 303 ? 82.696 2.826 26.330 1.00 55.82 303 GLN A N 1
ATOM 2286 C CA . GLN A 1 303 ? 83.760 2.808 27.315 1.00 55.57 303 GLN A CA 1
ATOM 2287 C C . GLN A 1 303 ? 84.140 4.219 27.739 1.00 60.16 303 GLN A C 1
ATOM 2288 O O . GLN A 1 303 ? 84.373 4.478 28.927 1.00 63.60 303 GLN A O 1
ATOM 2294 N N . ILE A 1 304 ? 84.229 5.148 26.788 1.00 56.90 304 ILE A N 1
ATOM 2295 C CA . ILE A 1 304 ? 84.662 6.498 27.138 1.00 59.60 304 ILE A CA 1
ATOM 2296 C C . ILE A 1 304 ? 83.607 7.168 27.991 1.00 64.02 304 ILE A C 1
ATOM 2297 O O . ILE A 1 304 ? 83.918 7.819 29.001 1.00 60.14 304 ILE A O 1
ATOM 2302 N N . ASN A 1 305 ? 82.349 6.930 27.608 1.00 63.02 305 ASN A N 1
ATOM 2303 C CA . ASN A 1 305 ? 81.158 7.495 28.295 1.00 54.24 305 ASN A CA 1
ATOM 2304 C C . ASN A 1 305 ? 81.064 6.972 29.734 1.00 63.33 305 ASN A C 1
ATOM 2305 O O . ASN A 1 305 ? 80.658 7.764 30.607 1.00 69.06 305 ASN A O 1
ATOM 2310 N N . ILE A 1 306 ? 81.416 5.704 29.986 1.00 54.19 306 ILE A N 1
ATOM 2311 C CA . ILE A 1 306 ? 81.288 5.219 31.369 1.00 57.49 306 ILE A CA 1
ATOM 2312 C C . ILE A 1 306 ? 82.498 5.621 32.198 1.00 55.55 306 ILE A C 1
ATOM 2313 O O . ILE A 1 306 ? 82.354 6.020 33.358 1.00 55.25 306 ILE A O 1
ATOM 2318 N N . ILE A 1 307 ? 83.701 5.556 31.628 1.00 55.56 307 ILE A N 1
ATOM 2319 C CA . ILE A 1 307 ? 84.857 6.007 32.396 1.00 57.52 307 ILE A CA 1
ATOM 2320 C C . ILE A 1 307 ? 84.741 7.499 32.742 1.00 58.74 307 ILE A C 1
ATOM 2321 O O . ILE A 1 307 ? 85.021 7.903 33.868 1.00 60.37 307 ILE A O 1
ATOM 2326 N N . SER A 1 308 ? 84.283 8.337 31.803 1.00 61.02 308 SER A N 1
ATOM 2327 C CA . SER A 1 308 ? 84.199 9.768 32.088 1.00 54.80 308 SER A CA 1
ATOM 2328 C C . SER A 1 308 ? 83.060 10.065 33.051 1.00 59.07 308 SER A C 1
ATOM 2329 O O . SER A 1 308 ? 83.194 10.918 33.940 1.00 61.61 308 SER A O 1
ATOM 2332 N N . THR A 1 309 ? 81.913 9.398 32.881 1.00 55.22 309 THR A N 1
ATOM 2333 C CA . THR A 1 309 ? 80.809 9.623 33.801 1.00 47.29 309 THR A CA 1
ATOM 2334 C C . THR A 1 309 ? 81.199 9.224 35.216 1.00 52.67 309 THR A C 1
ATOM 2335 O O . THR A 1 309 ? 80.869 9.939 36.175 1.00 55.65 309 THR A O 1
ATOM 2339 N N . ALA A 1 310 ? 81.926 8.101 35.369 1.00 46.08 310 ALA A N 1
ATOM 2340 C CA . ALA A 1 310 ? 82.359 7.668 36.695 1.00 49.05 310 ALA A CA 1
ATOM 2341 C C . ALA A 1 310 ? 83.332 8.663 37.282 1.00 54.26 310 ALA A C 1
ATOM 2342 O O . ALA A 1 310 ? 83.167 9.116 38.423 1.00 55.35 310 ALA A O 1
ATOM 2344 N N . TYR A 1 311 ? 84.359 9.024 36.511 1.00 49.10 311 TYR A N 1
ATOM 2345 C CA . TYR A 1 311 ? 85.354 9.929 37.059 1.00 55.49 311 TYR A CA 1
ATOM 2346 C C . TYR A 1 311 ? 84.755 11.298 37.388 1.00 57.55 311 TYR A C 1
ATOM 2347 O O . TYR A 1 311 ? 85.105 11.895 38.406 1.00 61.07 311 TYR A O 1
ATOM 2356 N N . THR A 1 312 ? 83.822 11.796 36.564 1.00 48.26 312 THR A N 1
ATOM 2357 C CA . THR A 1 312 ? 83.147 13.056 36.884 1.00 55.12 312 THR A CA 1
ATOM 2358 C C . THR A 1 312 ? 82.327 12.954 38.170 1.00 60.52 312 THR A C 1
ATOM 2359 O O . THR A 1 312 ? 82.389 13.841 39.021 1.00 54.85 312 THR A O 1
ATOM 2363 N N . PHE A 1 313 ? 81.499 11.910 38.303 1.00 57.07 313 PHE A N 1
ATOM 2364 C CA . PHE A 1 313 ? 80.677 11.787 39.502 1.00 55.77 313 PHE A CA 1
ATOM 2365 C C . PHE A 1 313 ? 81.556 11.712 40.743 1.00 52.18 313 PHE A C 1
ATOM 2366 O O . PHE A 1 313 ? 81.337 12.427 41.725 1.00 47.74 313 PHE A O 1
ATOM 2374 N N . PHE A 1 314 ? 82.539 10.810 40.691 1.00 48.25 314 PHE A N 1
ATOM 2375 C CA . PHE A 1 314 ? 83.483 10.562 41.812 1.00 51.61 314 PHE A CA 1
ATOM 2376 C C . PHE A 1 314 ? 84.188 11.863 42.217 1.00 56.93 314 PHE A C 1
ATOM 2377 O O . PHE A 1 314 ? 84.306 12.129 43.427 1.00 58.41 314 PHE A O 1
ATOM 2385 N N . ASN A 1 315 ? 84.631 12.649 41.231 1.00 55.72 315 ASN A N 1
ATOM 2386 C CA . ASN A 1 315 ? 85.355 13.920 41.505 1.00 62.78 315 ASN A CA 1
ATOM 2387 C C . ASN A 1 315 ? 84.384 14.994 42.010 1.00 58.66 315 ASN A C 1
ATOM 2388 O O . ASN A 1 315 ? 84.708 15.654 43.015 1.00 68.14 315 ASN A O 1
ATOM 2393 N N . VAL A 1 316 ? 83.245 15.164 41.332 1.00 55.22 316 VAL A N 1
ATOM 2394 C CA . VAL A 1 316 ? 82.262 16.165 41.717 1.00 57.93 316 VAL A CA 1
ATOM 2395 C C . VAL A 1 316 ? 81.789 15.926 43.149 1.00 58.09 316 VAL A C 1
ATOM 2396 O O . VAL A 1 316 ? 81.825 16.842 43.961 1.00 65.15 316 VAL A O 1
ATOM 2400 N N . GLU A 1 317 ? 81.436 14.678 43.512 1.00 46.72 317 GLU A N 1
ATOM 2401 C CA . GLU A 1 317 ? 80.894 14.395 44.847 1.00 48.92 317 GLU A CA 1
ATOM 2402 C C . GLU A 1 317 ? 81.968 14.355 45.948 1.00 50.78 317 GLU A C 1
ATOM 2403 O O . GLU A 1 317 ? 81.760 14.885 47.054 1.00 52.13 317 GLU A O 1
ATOM 2409 N N . ARG A 1 318 ? 83.099 13.703 45.685 1.00 56.43 318 ARG A N 1
ATOM 2410 C CA . ARG A 1 318 ? 84.206 13.592 46.623 1.00 43.63 318 ARG A CA 1
ATOM 2411 C C . ARG A 1 318 ? 84.752 14.951 47.018 1.00 47.33 318 ARG A C 1
ATOM 2412 O O . ARG A 1 318 ? 85.214 15.112 48.144 1.00 51.53 318 ARG A O 1
ATOM 2420 N N . HIS A 1 319 ? 84.676 15.937 46.113 1.00 46.06 319 HIS A N 1
ATOM 2421 C CA . HIS A 1 319 ? 85.359 17.211 46.282 1.00 48.15 319 HIS A CA 1
ATOM 2422 C C . HIS A 1 319 ? 85.027 17.900 47.585 1.00 49.83 319 HIS A C 1
ATOM 2423 O O . HIS A 1 319 ? 85.895 18.546 48.189 1.00 62.73 319 HIS A O 1
ATOM 2430 N N . SER A 1 320 ? 83.770 17.867 47.995 1.00 49.45 320 SER A N 1
ATOM 2431 C CA . SER A 1 320 ? 83.440 18.311 49.325 1.00 54.13 320 SER A CA 1
ATOM 2432 C C . SER A 1 320 ? 83.042 17.185 50.276 1.00 58.52 320 SER A C 1
ATOM 2433 O O . SER A 1 320 ? 83.326 17.312 51.473 1.00 71.93 320 SER A O 1
ATOM 2436 N N . LEU A 1 321 ? 82.486 16.056 49.805 1.00 48.69 321 LEU A N 1
ATOM 2437 C CA . LEU A 1 321 ? 82.127 15.066 50.832 1.00 49.38 321 LEU A CA 1
ATOM 2438 C C . LEU A 1 321 ? 83.348 14.439 51.520 1.00 53.98 321 LEU A C 1
ATOM 2439 O O . LEU A 1 321 ? 83.246 14.049 52.689 1.00 60.76 321 LEU A O 1
ATOM 2444 N N . PHE A 1 322 ? 84.504 14.356 50.866 1.00 50.42 322 PHE A N 1
ATOM 2445 C CA . PHE A 1 322 ? 85.682 13.792 51.524 1.00 48.48 322 PHE A CA 1
ATOM 2446 C C . PHE A 1 322 ? 86.644 14.843 52.066 1.00 52.62 322 PHE A C 1
ATOM 2447 O O . PHE A 1 322 ? 87.795 14.510 52.328 1.00 65.13 322 PHE A O 1
ATOM 2455 N N . HIS A 1 323 ? 86.213 16.100 52.206 1.00 52.47 323 HIS A N 1
ATOM 2456 C CA . HIS A 1 323 ? 87.071 17.208 52.608 1.00 42.40 323 HIS A CA 1
ATOM 2457 C C . HIS A 1 323 ? 86.257 18.144 53.497 1.00 49.34 323 HIS A C 1
ATOM 2458 O O . HIS A 1 323 ? 85.085 17.875 53.809 1.00 59.32 323 HIS A O 1
ATOM 2465 N N . MET A 1 324 ? 86.861 19.271 53.889 1.00 45.69 324 MET A N 1
ATOM 2466 C CA . MET A 1 324 ? 86.155 20.298 54.641 1.00 49.00 324 MET A CA 1
ATOM 2467 C C . MET A 1 324 ? 86.804 21.628 54.315 1.00 51.02 324 MET A C 1
ATOM 2468 O O . MET A 1 324 ? 87.990 21.690 53.995 1.00 47.43 324 MET A O 1
ATOM 2473 N N . GLU A 1 325 ? 86.021 22.690 54.408 1.00 44.64 325 GLU A N 1
ATOM 2474 C CA . GLU A 1 325 ? 86.532 24.020 54.170 1.00 47.34 325 GLU A CA 1
ATOM 2475 C C . GLU A 1 325 ? 87.240 24.559 55.413 1.00 55.23 325 GLU A C 1
ATOM 2476 O O . GLU A 1 325 ? 86.942 24.174 56.545 1.00 66.37 325 GLU A O 1
ATOM 2482 N N . THR A 1 326 ? 88.185 25.464 55.196 1.00 58.11 326 THR A N 1
ATOM 2483 C CA . THR A 1 326 ? 88.742 26.235 56.301 1.00 54.66 326 THR A CA 1
ATOM 2484 C C . THR A 1 326 ? 87.641 26.988 57.022 1.00 59.06 326 THR A C 1
ATOM 2485 O O . THR A 1 326 ? 87.534 26.913 58.244 1.00 65.37 326 THR A O 1
ATOM 2489 N N . VAL A 1 327 ? 86.767 27.664 56.274 1.00 59.29 327 VAL A N 1
ATOM 2490 C CA . VAL A 1 327 ? 85.503 28.096 56.849 1.00 57.20 327 VAL A CA 1
ATOM 2491 C C . VAL A 1 327 ? 84.716 26.812 57.102 1.00 60.51 327 VAL A C 1
ATOM 2492 O O . VAL A 1 327 ? 83.930 26.389 56.257 1.00 68.70 327 VAL A O 1
ATOM 2496 N N . VAL A 1 328 ? 84.886 26.208 58.288 1.00 62.69 328 VAL A N 1
ATOM 2497 C CA . VAL A 1 328 ? 84.415 24.836 58.554 1.00 63.26 328 VAL A CA 1
ATOM 2498 C C . VAL A 1 328 ? 82.896 24.711 58.360 1.00 66.62 328 VAL A C 1
ATOM 2499 O O . VAL A 1 328 ? 82.404 23.741 57.757 1.00 61.49 328 VAL A O 1
ATOM 2503 N N . ASP A 1 329 ? 82.128 25.685 58.860 1.00 62.40 329 ASP A N 1
ATOM 2504 C CA . ASP A 1 329 ? 80.677 25.582 58.775 1.00 66.20 329 ASP A CA 1
ATOM 2505 C C . ASP A 1 329 ? 80.144 25.716 57.354 1.00 69.41 329 ASP A C 1
ATOM 2506 O O . ASP A 1 329 ? 78.951 25.495 57.130 1.00 73.47 329 ASP A O 1
ATOM 2511 N N . ALA A 1 330 ? 80.965 26.073 56.384 1.00 65.53 330 ALA A N 1
ATOM 2512 C CA . ALA A 1 330 ? 80.504 26.088 55.001 1.00 64.30 330 ALA A CA 1
ATOM 2513 C C . ALA A 1 330 ? 80.750 24.768 54.266 1.00 58.93 330 ALA A C 1
ATOM 2514 O O . ALA A 1 330 ? 80.407 24.666 53.084 1.00 76.27 330 ALA A O 1
ATOM 2516 N N . SER A 1 331 ? 81.274 23.750 54.945 1.00 54.82 331 SER A N 1
ATOM 2517 C CA . SER A 1 331 ? 81.486 22.431 54.350 1.00 54.24 331 SER A CA 1
ATOM 2518 C C . SER A 1 331 ? 80.177 21.711 54.002 1.00 59.23 331 SER A C 1
ATOM 2519 O O . SER A 1 331 ? 79.130 21.906 54.635 1.00 63.52 331 SER A O 1
ATOM 2522 N N . ARG A 1 332 ? 80.255 20.873 52.968 1.00 54.32 332 ARG A N 1
ATOM 2523 C CA . ARG A 1 332 ? 79.067 20.261 52.406 1.00 51.74 332 ARG A CA 1
ATOM 2524 C C . ARG A 1 332 ? 78.557 19.198 53.359 1.00 55.56 332 ARG A C 1
ATOM 2525 O O . ARG A 1 332 ? 79.328 18.353 53.824 1.00 59.50 332 ARG A O 1
ATOM 2533 N N . MET A 1 333 ? 77.249 19.246 53.642 1.00 59.11 333 MET A N 1
ATOM 2534 C CA . MET A 1 333 ? 76.530 18.278 54.457 1.00 49.37 333 MET A CA 1
ATOM 2535 C C . MET A 1 333 ? 75.356 17.735 53.642 1.00 55.84 333 MET A C 1
ATOM 2536 O O . MET A 1 333 ? 74.908 18.354 52.661 1.00 51.92 333 MET A O 1
ATOM 2541 N N . ILE A 1 334 ? 74.827 16.595 54.089 1.00 49.37 334 ILE A N 1
ATOM 2542 C CA . ILE A 1 334 ? 73.574 16.047 53.597 1.00 52.27 334 ILE A CA 1
ATOM 2543 C C . ILE A 1 334 ? 72.654 15.726 54.781 1.00 56.26 334 ILE A C 1
ATOM 2544 O O . ILE A 1 334 ? 72.863 14.727 55.477 1.00 64.46 334 ILE A O 1
ATOM 2549 N N . SER A 1 335 ? 71.611 16.526 54.978 1.00 47.74 335 SER A N 1
ATOM 2550 C CA . SER A 1 335 ? 70.734 16.328 56.125 1.00 62.97 335 SER A CA 1
ATOM 2551 C C . SER A 1 335 ? 69.432 15.583 55.783 1.00 67.34 335 SER A C 1
ATOM 2552 O O . SER A 1 335 ? 68.532 15.520 56.616 1.00 64.74 335 SER A O 1
ATOM 2555 N N . ASP A 1 336 ? 69.315 15.000 54.594 1.00 75.00 336 ASP A N 1
ATOM 2556 C CA . ASP A 1 336 ? 68.056 14.421 54.125 1.00 62.99 336 ASP A CA 1
ATOM 2557 C C . ASP A 1 336 ? 68.336 13.034 53.567 1.00 66.11 336 ASP A C 1
ATOM 2558 O O . ASP A 1 336 ? 69.215 12.889 52.706 1.00 64.63 336 ASP A O 1
ATOM 2563 N N . MET A 1 337 ? 67.616 12.012 54.063 1.00 61.48 337 MET A N 1
ATOM 2564 C CA . MET A 1 337 ? 67.903 10.633 53.656 1.00 56.01 337 MET A CA 1
ATOM 2565 C C . MET A 1 337 ? 67.528 10.387 52.193 1.00 61.22 337 MET A C 1
ATOM 2566 O O . MET A 1 337 ? 68.239 9.653 51.489 1.00 55.15 337 MET A O 1
ATOM 2571 N N . ALA A 1 338 ? 66.452 11.018 51.707 1.00 62.85 338 ALA A N 1
ATOM 2572 C CA . ALA A 1 338 ? 66.072 10.843 50.306 1.00 63.30 338 ALA A CA 1
ATOM 2573 C C . ALA A 1 338 ? 67.180 11.294 49.358 1.00 68.81 338 ALA A C 1
ATOM 2574 O O . ALA A 1 338 ? 67.432 10.647 48.334 1.00 65.77 338 ALA A O 1
ATOM 2576 N N . ARG A 1 339 ? 67.767 12.457 49.663 1.00 66.17 339 ARG A N 1
ATOM 2577 C CA . ARG A 1 339 ? 68.864 13.032 48.838 1.00 63.00 339 ARG A CA 1
ATOM 2578 C C . ARG A 1 339 ? 70.009 12.018 48.808 1.00 65.16 339 ARG A C 1
ATOM 2579 O O . ARG A 1 339 ? 70.465 11.664 47.702 1.00 58.63 339 ARG A O 1
ATOM 2587 N N . LEU A 1 340 ? 70.445 11.586 49.994 1.00 59.14 340 LEU A N 1
ATOM 2588 C CA . LEU A 1 340 ? 71.490 10.582 50.136 1.00 52.93 340 LEU A CA 1
ATOM 2589 C C . LEU A 1 340 ? 71.212 9.394 49.233 1.00 55.63 340 LEU A C 1
ATOM 2590 O O . LEU A 1 340 ? 72.093 8.944 48.499 1.00 62.91 340 LEU A O 1
ATOM 2595 N N . MET A 1 341 ? 69.990 8.862 49.283 1.00 59.90 341 MET A N 1
ATOM 2596 C CA . MET A 1 341 ? 69.686 7.649 48.527 1.00 56.75 341 MET A CA 1
ATOM 2597 C C . MET A 1 341 ? 69.684 7.921 47.040 1.00 62.82 341 MET A C 1
ATOM 2598 O O . MET A 1 341 ? 70.067 7.045 46.263 1.00 70.11 341 MET A O 1
ATOM 2603 N N . GLY A 1 342 ? 69.247 9.112 46.620 1.00 65.57 342 GLY A N 1
ATOM 2604 C CA . GLY A 1 342 ? 69.418 9.486 45.221 1.00 60.38 342 GLY A CA 1
ATOM 2605 C C . GLY A 1 342 ? 70.865 9.360 44.777 1.00 57.00 342 GLY A C 1
ATOM 2606 O O . GLY A 1 342 ? 71.182 8.667 43.800 1.00 62.74 342 GLY A O 1
ATOM 2607 N N . LYS A 1 343 ? 71.767 9.979 45.537 1.00 48.74 343 LYS A N 1
ATOM 2608 C CA . LYS A 1 343 ? 73.169 9.957 45.175 1.00 48.65 343 LYS A CA 1
ATOM 2609 C C . LYS A 1 343 ? 73.692 8.537 45.161 1.00 52.41 343 LYS A C 1
ATOM 2610 O O . LYS A 1 343 ? 74.426 8.140 44.243 1.00 61.27 343 LYS A O 1
ATOM 2616 N N . ALA A 1 344 ? 73.239 7.735 46.110 1.00 50.37 344 ALA A N 1
ATOM 2617 C CA . ALA A 1 344 ? 73.697 6.353 46.188 1.00 49.39 344 ALA A CA 1
ATOM 2618 C C . ALA A 1 344 ? 73.184 5.517 45.017 1.00 53.42 344 ALA A C 1
ATOM 2619 O O . ALA A 1 344 ? 73.929 4.703 44.469 1.00 62.35 344 ALA A O 1
ATOM 2621 N N . THR A 1 345 ? 71.918 5.673 44.620 1.00 56.60 345 THR A N 1
ATOM 2622 C CA . THR A 1 345 ? 71.455 4.860 43.505 1.00 62.51 345 THR A CA 1
ATOM 2623 C C . THR A 1 345 ? 72.176 5.266 42.223 1.00 56.34 345 THR A C 1
ATOM 2624 O O . THR A 1 345 ? 72.481 4.404 41.377 1.00 53.48 345 THR A O 1
ATOM 2628 N N . ARG A 1 346 ? 72.480 6.563 42.071 1.00 49.75 346 ARG A N 1
ATOM 2629 C CA . ARG A 1 346 ? 73.333 6.971 40.954 1.00 52.52 346 ARG A CA 1
ATOM 2630 C C . ARG A 1 346 ? 74.653 6.226 41.015 1.00 59.43 346 ARG A C 1
ATOM 2631 O O . ARG A 1 346 ? 75.061 5.562 40.048 1.00 57.77 346 ARG A O 1
ATOM 2639 N N . ALA A 1 347 ? 75.313 6.298 42.180 1.00 51.25 347 ALA A N 1
ATOM 2640 C CA . ALA A 1 347 ? 76.609 5.661 42.335 1.00 54.00 347 ALA A CA 1
ATOM 2641 C C . ALA A 1 347 ? 76.528 4.178 41.999 1.00 61.00 347 ALA A C 1
ATOM 2642 O O . ALA A 1 347 ? 77.419 3.645 41.323 1.00 61.75 347 ALA A O 1
ATOM 2644 N N . TRP A 1 348 ? 75.429 3.513 42.394 1.00 51.88 348 TRP A N 1
ATOM 2645 C CA . TRP A 1 348 ? 75.257 2.091 42.086 1.00 48.51 348 TRP A CA 1
ATOM 2646 C C . TRP A 1 348 ? 75.151 1.838 40.584 1.00 60.64 348 TRP A C 1
ATOM 2647 O O . TRP A 1 348 ? 75.718 0.865 40.069 1.00 69.77 348 TRP A O 1
ATOM 2658 N N . GLY A 1 349 ? 74.391 2.658 39.862 1.00 52.74 349 GLY A N 1
ATOM 2659 C CA . GLY A 1 349 ? 74.356 2.489 38.416 1.00 55.73 349 GLY A CA 1
ATOM 2660 C C . GLY A 1 349 ? 75.721 2.701 37.777 1.00 59.04 349 GLY A C 1
ATOM 2661 O O . GLY A 1 349 ? 76.119 1.973 36.860 1.00 49.62 349 GLY A O 1
ATOM 2662 N N . ILE A 1 350 ? 76.475 3.683 38.275 1.00 55.31 350 ILE A N 1
ATOM 2663 C CA . ILE A 1 350 ? 77.822 3.874 37.748 1.00 45.17 350 ILE A CA 1
ATOM 2664 C C . ILE A 1 350 ? 78.678 2.635 38.015 1.00 60.38 350 ILE A C 1
ATOM 2665 O O . ILE A 1 350 ? 79.363 2.158 37.106 1.00 55.92 350 ILE A O 1
ATOM 2670 N N . ILE A 1 351 ? 78.596 2.049 39.231 1.00 63.23 351 ILE A N 1
ATOM 2671 C CA . ILE A 1 351 ? 79.410 0.866 39.573 1.00 58.28 351 ILE A CA 1
ATOM 2672 C C . ILE A 1 351 ? 79.018 -0.326 38.706 1.00 55.27 351 ILE A C 1
ATOM 2673 O O . ILE A 1 351 ? 79.886 -1.011 38.130 1.00 65.92 351 ILE A O 1
ATOM 2678 N N . LYS A 1 352 ? 77.708 -0.601 38.618 1.00 51.51 352 LYS A N 1
ATOM 2679 C CA . LYS A 1 352 ? 77.200 -1.651 37.719 1.00 60.91 352 LYS A CA 1
ATOM 2680 C C . LYS A 1 352 ? 77.737 -1.485 36.299 1.00 60.85 352 LYS A C 1
ATOM 2681 O O . LYS A 1 352 ? 78.226 -2.444 35.692 1.00 69.69 352 LYS A O 1
ATOM 2687 N N . ASP A 1 353 ? 77.677 -0.272 35.749 1.00 58.77 353 ASP A N 1
ATOM 2688 C CA . ASP A 1 353 ? 78.124 -0.114 34.363 1.00 65.70 353 ASP A CA 1
ATOM 2689 C C . ASP A 1 353 ? 79.630 -0.277 34.242 1.00 62.73 353 ASP A C 1
ATOM 2690 O O . ASP A 1 353 ? 80.111 -0.820 33.251 1.00 66.44 353 ASP A O 1
ATOM 2695 N N . LEU A 1 354 ? 80.388 0.206 35.230 1.00 61.18 354 LEU A N 1
ATOM 2696 C CA . LEU A 1 354 ? 81.835 0.022 35.244 1.00 54.83 354 LEU A CA 1
ATOM 2697 C C . LEU A 1 354 ? 82.213 -1.460 35.122 1.00 57.31 354 LEU A C 1
ATOM 2698 O O . LEU A 1 354 ? 83.173 -1.800 34.427 1.00 60.77 354 LEU A O 1
ATOM 2703 N N . TYR A 1 355 ? 81.461 -2.356 35.770 1.00 54.89 355 TYR A N 1
ATOM 2704 C CA . TYR A 1 355 ? 81.772 -3.791 35.697 1.00 49.06 355 TYR A CA 1
ATOM 2705 C C . TYR A 1 355 ? 81.256 -4.425 34.416 1.00 66.90 355 TYR A C 1
ATOM 2706 O O . TYR A 1 355 ? 81.893 -5.334 33.850 1.00 60.51 355 TYR A O 1
ATOM 2715 N N . ILE A 1 356 ? 80.078 -3.980 33.982 1.00 74.02 356 ILE A N 1
ATOM 2716 C CA . ILE A 1 356 ? 79.307 -4.596 32.908 1.00 70.27 356 ILE A CA 1
ATOM 2717 C C . ILE A 1 356 ? 79.730 -4.071 31.519 1.00 76.60 356 ILE A C 1
ATOM 2718 O O . ILE A 1 356 ? 79.847 -4.835 30.553 1.00 77.58 356 ILE A O 1
ATOM 2722 N N . VAL A 1 357 ? 80.035 -2.788 31.379 1.00 82.84 357 VAL A N 1
ATOM 2723 C CA . VAL A 1 357 ? 80.348 -2.212 30.065 1.00 81.86 357 VAL A CA 1
ATOM 2724 C C . VAL A 1 357 ? 81.758 -2.529 29.569 1.00 83.29 357 VAL A C 1
ATOM 2725 O O . VAL A 1 357 ? 81.934 -2.888 28.396 1.00 91.08 357 VAL A O 1
ATOM 2729 N N . ARG B 1 4 ? 54.433 11.691 85.854 1.00 125.62 4 ARG B N 1
ATOM 2730 C CA . ARG B 1 4 ? 53.885 11.190 84.595 1.00 125.68 4 ARG B CA 1
ATOM 2731 C C . ARG B 1 4 ? 53.736 12.327 83.595 1.00 130.67 4 ARG B C 1
ATOM 2732 O O . ARG B 1 4 ? 53.720 13.501 83.985 1.00 130.24 4 ARG B O 1
ATOM 2735 N N . SER B 1 5 ? 53.625 11.970 82.306 1.00 132.01 5 SER B N 1
ATOM 2736 C CA . SER B 1 5 ? 53.447 12.935 81.219 1.00 132.15 5 SER B CA 1
ATOM 2737 C C . SER B 1 5 ? 52.105 12.690 80.543 1.00 132.23 5 SER B C 1
ATOM 2738 O O . SER B 1 5 ? 51.816 11.563 80.114 1.00 130.47 5 SER B O 1
ATOM 2741 N N . TYR B 1 6 ? 51.303 13.753 80.432 1.00 134.92 6 TYR B N 1
ATOM 2742 C CA . TYR B 1 6 ? 49.903 13.688 80.029 1.00 136.46 6 TYR B CA 1
ATOM 2743 C C . TYR B 1 6 ? 49.671 14.263 78.635 1.00 132.92 6 TYR B C 1
ATOM 2744 O O . TYR B 1 6 ? 48.555 14.690 78.319 1.00 132.11 6 TYR B O 1
ATOM 2753 N N . LYS B 1 7 ? 50.707 14.292 77.803 1.00 129.34 7 LYS B N 1
ATOM 2754 C CA . LYS B 1 7 ? 50.664 14.928 76.496 1.00 129.00 7 LYS B CA 1
ATOM 2755 C C . LYS B 1 7 ? 50.751 13.864 75.410 1.00 136.23 7 LYS B C 1
ATOM 2756 O O . LYS B 1 7 ? 51.515 12.901 75.536 1.00 139.38 7 LYS B O 1
ATOM 2758 N N . ASN B 1 8 ? 49.980 14.050 74.337 1.00 137.59 8 ASN B N 1
ATOM 2759 C CA . ASN B 1 8 ? 49.912 13.112 73.210 1.00 133.98 8 ASN B CA 1
ATOM 2760 C C . ASN B 1 8 ? 49.567 11.692 73.670 1.00 132.44 8 ASN B C 1
ATOM 2761 O O . ASN B 1 8 ? 50.259 10.722 73.359 1.00 135.22 8 ASN B O 1
ATOM 2766 N N . LEU B 1 9 ? 48.462 11.577 74.397 1.00 129.53 9 LEU B N 1
ATOM 2767 C CA . LEU B 1 9 ? 47.980 10.279 74.845 1.00 123.09 9 LEU B CA 1
ATOM 2768 C C . LEU B 1 9 ? 47.231 9.567 73.714 1.00 125.27 9 LEU B C 1
ATOM 2769 O O . LEU B 1 9 ? 46.466 10.186 72.967 1.00 130.19 9 LEU B O 1
ATOM 2771 N N . ASN B 1 10 ? 47.467 8.261 73.573 1.00 121.65 10 ASN B N 1
ATOM 2772 C CA . ASN B 1 10 ? 46.829 7.478 72.508 1.00 123.55 10 ASN B CA 1
ATOM 2773 C C . ASN B 1 10 ? 45.463 6.961 72.974 1.00 121.92 10 ASN B C 1
ATOM 2774 O O . ASN B 1 10 ? 45.191 5.755 73.035 1.00 112.61 10 ASN B O 1
ATOM 2779 N N . LEU B 1 11 ? 44.606 7.920 73.330 1.00 126.26 11 LEU B N 1
ATOM 2780 C CA . LEU B 1 11 ? 43.224 7.653 73.708 1.00 126.96 11 LEU B CA 1
ATOM 2781 C C . LEU B 1 11 ? 42.380 7.387 72.462 1.00 131.16 11 LEU B C 1
ATOM 2782 O O . LEU B 1 11 ? 42.631 7.950 71.389 1.00 132.52 11 LEU B O 1
ATOM 2784 N N . VAL B 1 12 ? 41.372 6.518 72.606 1.00 131.63 12 VAL B N 1
ATOM 2785 C CA . VAL B 1 12 ? 40.515 6.164 71.473 1.00 137.81 12 VAL B CA 1
ATOM 2786 C C . VAL B 1 12 ? 39.670 7.371 71.068 1.00 148.94 12 VAL B C 1
ATOM 2787 O O . VAL B 1 12 ? 39.145 8.100 71.925 1.00 153.21 12 VAL B O 1
ATOM 2791 N N . ARG B 1 13 ? 39.539 7.593 69.750 1.00 151.60 13 ARG B N 1
ATOM 2792 C CA . ARG B 1 13 ? 38.917 8.822 69.250 1.00 150.77 13 ARG B CA 1
ATOM 2793 C C . ARG B 1 13 ? 37.462 8.929 69.697 1.00 152.16 13 ARG B C 1
ATOM 2794 O O . ARG B 1 13 ? 37.061 9.928 70.308 1.00 151.83 13 ARG B O 1
ATOM 2796 N N . ALA B 1 14 ? 36.659 7.900 69.415 1.00 152.62 14 ALA B N 1
ATOM 2797 C CA . ALA B 1 14 ? 35.326 7.773 69.993 1.00 155.08 14 ALA B CA 1
ATOM 2798 C C . ALA B 1 14 ? 35.476 7.312 71.447 1.00 162.00 14 ALA B C 1
ATOM 2799 O O . ALA B 1 14 ? 36.582 7.259 71.989 1.00 161.81 14 ALA B O 1
ATOM 2801 N N . ASN B 1 15 ? 34.367 6.974 72.110 1.00 167.23 15 ASN B N 1
ATOM 2802 C CA . ASN B 1 15 ? 34.377 6.469 73.495 1.00 167.90 15 ASN B CA 1
ATOM 2803 C C . ASN B 1 15 ? 35.016 7.478 74.481 1.00 166.51 15 ASN B C 1
ATOM 2804 O O . ASN B 1 15 ? 35.436 7.110 75.577 1.00 164.84 15 ASN B O 1
ATOM 2809 N N . ILE B 1 16 ? 35.129 8.756 74.122 1.00 167.17 16 ILE B N 1
ATOM 2810 C CA . ILE B 1 16 ? 35.664 9.701 75.100 1.00 165.81 16 ILE B CA 1
ATOM 2811 C C . ILE B 1 16 ? 34.550 10.500 75.783 1.00 171.25 16 ILE B C 1
ATOM 2812 O O . ILE B 1 16 ? 34.713 10.955 76.914 1.00 173.94 16 ILE B O 1
ATOM 2814 N N . GLU B 1 17 ? 33.409 10.663 75.126 1.00 169.73 17 GLU B N 1
ATOM 2815 C CA . GLU B 1 17 ? 32.259 11.252 75.805 1.00 170.90 17 GLU B CA 1
ATOM 2816 C C . GLU B 1 17 ? 31.820 10.378 76.977 1.00 169.50 17 GLU B C 1
ATOM 2817 O O . GLU B 1 17 ? 31.710 10.850 78.117 1.00 169.81 17 GLU B O 1
ATOM 2819 N N . THR B 1 18 ? 31.584 9.094 76.720 1.00 166.75 18 THR B N 1
ATOM 2820 C CA . THR B 1 18 ? 31.223 8.175 77.789 1.00 172.67 18 THR B CA 1
ATOM 2821 C C . THR B 1 18 ? 32.408 7.816 78.686 1.00 175.11 18 THR B C 1
ATOM 2822 O O . THR B 1 18 ? 32.223 7.061 79.649 1.00 178.47 18 THR B O 1
ATOM 2826 N N . GLU B 1 19 ? 33.605 8.354 78.420 1.00 172.88 19 GLU B N 1
ATOM 2827 C CA . GLU B 1 19 ? 34.789 7.933 79.168 1.00 172.01 19 GLU B CA 1
ATOM 2828 C C . GLU B 1 19 ? 34.754 8.411 80.618 1.00 177.95 19 GLU B C 1
ATOM 2829 O O . GLU B 1 19 ? 35.366 7.779 81.490 1.00 180.17 19 GLU B O 1
ATOM 2831 N N . SER B 1 20 ? 34.043 9.502 80.904 1.00 179.49 20 SER B N 1
ATOM 2832 C CA . SER B 1 20 ? 33.951 10.054 82.258 1.00 179.15 20 SER B CA 1
ATOM 2833 C C . SER B 1 20 ? 32.492 9.990 82.711 1.00 186.96 20 SER B C 1
ATOM 2834 O O . SER B 1 20 ? 31.760 10.983 82.695 1.00 188.77 20 SER B O 1
ATOM 2837 N N . ARG B 1 21 ? 32.077 8.811 83.153 1.00 190.88 21 ARG B N 1
ATOM 2838 C CA . ARG B 1 21 ? 30.743 8.652 83.705 1.00 200.91 21 ARG B CA 1
ATOM 2839 C C . ARG B 1 21 ? 30.702 7.666 84.862 1.00 208.22 21 ARG B C 1
ATOM 2840 O O . ARG B 1 21 ? 29.611 7.384 85.367 1.00 215.11 21 ARG B O 1
ATOM 2842 N N . GLN B 1 22 ? 31.849 7.142 85.302 1.00 203.60 22 GLN B N 1
ATOM 2843 C CA . GLN B 1 22 ? 31.904 6.138 86.354 1.00 207.44 22 GLN B CA 1
ATOM 2844 C C . GLN B 1 22 ? 32.393 6.688 87.689 1.00 212.22 22 GLN B C 1
ATOM 2845 O O . GLN B 1 22 ? 32.571 5.911 88.633 1.00 219.59 22 GLN B O 1
ATOM 2851 N N . PHE B 1 23 ? 32.606 7.999 87.810 1.00 207.02 23 PHE B N 1
ATOM 2852 C CA . PHE B 1 23 ? 33.087 8.519 89.087 1.00 200.86 23 PHE B CA 1
ATOM 2853 C C . PHE B 1 23 ? 31.936 8.982 89.966 1.00 200.14 23 PHE B C 1
ATOM 2854 O O . PHE B 1 23 ? 31.675 8.378 91.019 1.00 198.33 23 PHE B O 1
ATOM 2856 N N . ILE B 1 24 ? 31.234 10.023 89.526 1.00 202.74 24 ILE B N 1
ATOM 2857 C CA . ILE B 1 24 ? 30.018 10.497 90.183 1.00 217.10 24 ILE B CA 1
ATOM 2858 C C . ILE B 1 24 ? 28.868 10.687 89.184 1.00 221.54 24 ILE B C 1
ATOM 2859 O O . ILE B 1 24 ? 27.730 10.987 89.594 1.00 227.20 24 ILE B O 1
ATOM 2864 N N . GLU B 1 25 ? 29.120 10.534 87.881 1.00 215.13 25 GLU B N 1
ATOM 2865 C CA . GLU B 1 25 ? 28.062 10.371 86.899 1.00 210.45 25 GLU B CA 1
ATOM 2866 C C . GLU B 1 25 ? 27.609 8.906 86.885 1.00 205.70 25 GLU B C 1
ATOM 2867 O O . GLU B 1 25 ? 28.200 8.059 87.564 1.00 198.95 25 GLU B O 1
ATOM 2869 N N . GLN B 1 32 ? 27.680 16.363 87.073 1.00 191.25 32 GLN B N 1
ATOM 2870 C CA . GLN B 1 32 ? 27.796 15.851 85.713 1.00 186.68 32 GLN B CA 1
ATOM 2871 C C . GLN B 1 32 ? 27.306 16.865 84.676 1.00 188.87 32 GLN B C 1
ATOM 2872 O O . GLN B 1 32 ? 26.110 17.073 84.535 1.00 190.06 32 GLN B O 1
ATOM 2874 N N . SER B 1 33 ? 28.239 17.500 83.956 1.00 186.49 33 SER B N 1
ATOM 2875 C CA . SER B 1 33 ? 27.900 18.361 82.821 1.00 187.54 33 SER B CA 1
ATOM 2876 C C . SER B 1 33 ? 28.991 18.269 81.765 1.00 188.84 33 SER B C 1
ATOM 2877 O O . SER B 1 33 ? 30.169 18.482 82.078 1.00 187.52 33 SER B O 1
ATOM 2880 N N . ILE B 1 34 ? 28.605 17.993 80.520 1.00 190.81 34 ILE B N 1
ATOM 2881 C CA . ILE B 1 34 ? 29.555 17.734 79.443 1.00 181.46 34 ILE B CA 1
ATOM 2882 C C . ILE B 1 34 ? 29.525 18.888 78.434 1.00 187.99 34 ILE B C 1
ATOM 2883 O O . ILE B 1 34 ? 28.748 19.840 78.556 1.00 188.84 34 ILE B O 1
ATOM 2885 N N . GLY B 1 35 ? 30.411 18.803 77.436 1.00 185.74 35 GLY B N 1
ATOM 2886 C CA . GLY B 1 35 ? 30.497 19.794 76.388 1.00 184.49 35 GLY B CA 1
ATOM 2887 C C . GLY B 1 35 ? 31.866 19.827 75.733 1.00 177.06 35 GLY B C 1
ATOM 2888 O O . GLY B 1 35 ? 32.851 19.323 76.285 1.00 172.98 35 GLY B O 1
ATOM 2889 N N . PRO B 1 36 ? 31.960 20.429 74.547 1.00 174.82 36 PRO B N 1
ATOM 2890 C CA . PRO B 1 36 ? 33.253 20.561 73.863 1.00 168.32 36 PRO B CA 1
ATOM 2891 C C . PRO B 1 36 ? 34.082 21.686 74.479 1.00 166.01 36 PRO B C 1
ATOM 2892 O O . PRO B 1 36 ? 33.642 22.396 75.383 1.00 168.16 36 PRO B O 1
ATOM 2896 N N . MET B 1 37 ? 35.322 21.842 73.966 1.00 159.50 37 MET B N 1
ATOM 2897 C CA . MET B 1 37 ? 36.227 22.820 74.563 1.00 155.47 37 MET B CA 1
ATOM 2898 C C . MET B 1 37 ? 35.855 24.230 74.115 1.00 162.58 37 MET B C 1
ATOM 2899 O O . MET B 1 37 ? 35.554 24.448 72.936 1.00 162.46 37 MET B O 1
ATOM 2901 N N . PRO B 1 38 ? 35.882 25.199 75.034 1.00 167.08 38 PRO B N 1
ATOM 2902 C CA . PRO B 1 38 ? 35.437 26.558 74.696 1.00 169.61 38 PRO B CA 1
ATOM 2903 C C . PRO B 1 38 ? 36.359 27.209 73.676 1.00 170.49 38 PRO B C 1
ATOM 2904 O O . PRO B 1 38 ? 37.578 27.265 73.858 1.00 170.53 38 PRO B O 1
ATOM 2908 N N . GLY B 1 39 ? 35.760 27.694 72.592 1.00 172.23 39 GLY B N 1
ATOM 2909 C CA . GLY B 1 39 ? 36.476 28.444 71.588 1.00 172.84 39 GLY B CA 1
ATOM 2910 C C . GLY B 1 39 ? 37.306 27.570 70.665 1.00 169.01 39 GLY B C 1
ATOM 2911 O O . GLY B 1 39 ? 37.149 26.347 70.591 1.00 165.59 39 GLY B O 1
ATOM 2912 N N . SER B 1 40 ? 38.237 28.228 69.977 1.00 170.38 40 SER B N 1
ATOM 2913 C CA . SER B 1 40 ? 39.023 27.565 68.949 1.00 170.04 40 SER B CA 1
ATOM 2914 C C . SER B 1 40 ? 40.016 26.594 69.581 1.00 172.66 40 SER B C 1
ATOM 2915 O O . SER B 1 40 ? 41.229 26.788 69.461 1.00 180.25 40 SER B O 1
ATOM 2917 N N . ARG B 1 41 ? 39.514 25.539 70.236 1.00 163.11 41 ARG B N 1
ATOM 2918 C CA . ARG B 1 41 ? 40.354 24.586 70.953 1.00 150.31 41 ARG B CA 1
ATOM 2919 C C . ARG B 1 41 ? 40.326 23.194 70.368 1.00 158.60 41 ARG B C 1
ATOM 2920 O O . ARG B 1 41 ? 41.276 22.438 70.581 1.00 164.81 41 ARG B O 1
ATOM 2922 N N . ALA B 1 42 ? 39.259 22.832 69.655 1.00 160.61 42 ALA B N 1
ATOM 2923 C CA . ALA B 1 42 ? 39.142 21.531 68.992 1.00 154.11 42 ALA B CA 1
ATOM 2924 C C . ALA B 1 42 ? 39.416 20.395 69.975 1.00 152.98 42 ALA B C 1
ATOM 2925 O O . ALA B 1 42 ? 40.390 19.653 69.858 1.00 156.91 42 ALA B O 1
ATOM 2927 N N . GLY B 1 43 ? 38.549 20.291 70.976 1.00 152.12 43 GLY B N 1
ATOM 2928 C CA . GLY B 1 43 ? 38.719 19.299 72.018 1.00 151.71 43 GLY B CA 1
ATOM 2929 C C . GLY B 1 43 ? 37.482 19.172 72.879 1.00 158.44 43 GLY B C 1
ATOM 2930 O O . GLY B 1 43 ? 36.356 19.169 72.373 1.00 161.09 43 GLY B O 1
ATOM 2931 N N . LEU B 1 44 ? 37.683 19.052 74.188 1.00 161.82 44 LEU B N 1
ATOM 2932 C CA . LEU B 1 44 ? 36.597 19.080 75.150 1.00 168.91 44 LEU B CA 1
ATOM 2933 C C . LEU B 1 44 ? 37.132 19.704 76.433 1.00 181.72 44 LEU B C 1
ATOM 2934 O O . LEU B 1 44 ? 38.329 19.625 76.723 1.00 183.75 44 LEU B O 1
ATOM 2936 N N . ARG B 1 45 ? 36.246 20.363 77.175 1.00 188.92 45 ARG B N 1
ATOM 2937 C CA . ARG B 1 45 ? 36.575 20.891 78.497 1.00 191.23 45 ARG B CA 1
ATOM 2938 C C . ARG B 1 45 ? 35.348 20.682 79.370 1.00 196.08 45 ARG B C 1
ATOM 2939 O O . ARG B 1 45 ? 34.316 21.327 79.153 1.00 201.52 45 ARG B O 1
ATOM 2941 N N . VAL B 1 46 ? 35.459 19.790 80.353 1.00 193.28 46 VAL B N 1
ATOM 2942 C CA . VAL B 1 46 ? 34.313 19.327 81.131 1.00 193.90 46 VAL B CA 1
ATOM 2943 C C . VAL B 1 46 ? 34.383 19.909 82.537 1.00 195.60 46 VAL B C 1
ATOM 2944 O O . VAL B 1 46 ? 35.449 19.896 83.172 1.00 199.08 46 VAL B O 1
ATOM 2946 N N . VAL B 1 47 ? 33.240 20.413 83.018 1.00 190.54 47 VAL B N 1
ATOM 2947 C CA . VAL B 1 47 ? 33.058 20.850 84.399 1.00 183.81 47 VAL B CA 1
ATOM 2948 C C . VAL B 1 47 ? 32.090 19.890 85.079 1.00 188.55 47 VAL B C 1
ATOM 2949 O O . VAL B 1 47 ? 31.084 19.476 84.489 1.00 188.67 47 VAL B O 1
ATOM 2951 N N . PHE B 1 48 ? 32.413 19.510 86.313 1.00 193.88 48 PHE B N 1
ATOM 2952 C CA . PHE B 1 48 ? 31.565 18.601 87.074 1.00 201.12 48 PHE B CA 1
ATOM 2953 C C . PHE B 1 48 ? 31.695 18.916 88.556 1.00 208.94 48 PHE B C 1
ATOM 2954 O O . PHE B 1 48 ? 32.641 19.582 88.997 1.00 214.06 48 PHE B O 1
ATOM 2956 N N . THR B 1 49 ? 30.725 18.431 89.321 1.00 208.45 49 THR B N 1
ATOM 2957 C CA . THR B 1 49 ? 30.683 18.728 90.743 1.00 208.31 49 THR B CA 1
ATOM 2958 C C . THR B 1 49 ? 31.672 17.824 91.473 1.00 209.22 49 THR B C 1
ATOM 2959 O O . THR B 1 49 ? 31.631 16.596 91.328 1.00 205.30 49 THR B O 1
ATOM 2963 N N . ARG B 1 50 ? 32.584 18.438 92.225 1.00 213.39 50 ARG B N 1
ATOM 2964 C CA . ARG B 1 50 ? 33.534 17.709 93.046 1.00 216.37 50 ARG B CA 1
ATOM 2965 C C . ARG B 1 50 ? 32.856 17.249 94.335 1.00 225.03 50 ARG B C 1
ATOM 2966 O O . ARG B 1 50 ? 31.868 17.849 94.773 1.00 228.24 50 ARG B O 1
ATOM 2968 N N . PRO B 1 51 ? 33.372 16.172 94.977 1.00 223.95 51 PRO B N 1
ATOM 2969 C CA . PRO B 1 51 ? 32.676 15.625 96.155 1.00 229.12 51 PRO B CA 1
ATOM 2970 C C . PRO B 1 51 ? 32.640 16.592 97.336 1.00 232.62 51 PRO B C 1
ATOM 2971 O O . PRO B 1 51 ? 33.655 16.808 98.004 1.00 234.43 51 PRO B O 1
ATOM 2975 N N . GLY B 1 52 ? 31.464 17.166 97.606 1.00 234.66 52 GLY B N 1
ATOM 2976 C CA . GLY B 1 52 ? 31.289 18.125 98.688 1.00 237.75 52 GLY B CA 1
ATOM 2977 C C . GLY B 1 52 ? 32.029 19.434 98.522 1.00 235.29 52 GLY B C 1
ATOM 2978 O O . GLY B 1 52 ? 32.220 20.151 99.510 1.00 233.55 52 GLY B O 1
ATOM 2979 N N . VAL B 1 53 ? 32.429 19.781 97.295 1.00 229.49 53 VAL B N 1
ATOM 2980 C CA . VAL B 1 53 ? 33.329 20.893 97.017 1.00 225.15 53 VAL B CA 1
ATOM 2981 C C . VAL B 1 53 ? 32.721 21.770 95.925 1.00 223.80 53 VAL B C 1
ATOM 2982 O O . VAL B 1 53 ? 31.588 21.565 95.488 1.00 222.83 53 VAL B O 1
ATOM 2984 N N . ASN B 1 54 ? 33.495 22.772 95.507 1.00 224.45 54 ASN B N 1
ATOM 2985 C CA . ASN B 1 54 ? 33.125 23.620 94.384 1.00 221.19 54 ASN B CA 1
ATOM 2986 C C . ASN B 1 54 ? 33.337 22.871 93.067 1.00 212.59 54 ASN B C 1
ATOM 2987 O O . ASN B 1 54 ? 33.776 21.718 93.033 1.00 208.14 54 ASN B O 1
ATOM 2989 N N . LEU B 1 55 ? 33.022 23.548 91.969 1.00 210.04 55 LEU B N 1
ATOM 2990 C CA . LEU B 1 55 ? 33.047 22.923 90.656 1.00 206.18 55 LEU B CA 1
ATOM 2991 C C . LEU B 1 55 ? 34.483 22.756 90.167 1.00 204.38 55 LEU B C 1
ATOM 2992 O O . LEU B 1 55 ? 35.337 23.617 90.402 1.00 207.27 55 LEU B O 1
ATOM 2994 N N . ALA B 1 56 ? 34.746 21.635 89.489 1.00 199.89 56 ALA B N 1
ATOM 2995 C CA . ALA B 1 56 ? 36.075 21.309 88.984 1.00 194.27 56 ALA B CA 1
ATOM 2996 C C . ALA B 1 56 ? 36.029 21.139 87.469 1.00 190.22 56 ALA B C 1
ATOM 2997 O O . ALA B 1 56 ? 35.049 20.603 86.933 1.00 190.29 56 ALA B O 1
ATOM 2999 N N . THR B 1 57 ? 37.075 21.610 86.758 1.00 187.15 57 THR B N 1
ATOM 3000 C CA . THR B 1 57 ? 37.119 21.484 85.296 1.00 182.66 57 THR B CA 1
ATOM 3001 C C . THR B 1 57 ? 38.453 20.929 84.803 1.00 178.43 57 THR B C 1
ATOM 3002 O O . THR B 1 57 ? 39.525 21.285 85.320 1.00 178.19 57 THR B O 1
ATOM 3006 N N . VAL B 1 58 ? 38.364 20.074 83.776 1.00 176.21 58 VAL B N 1
ATOM 3007 C CA . VAL B 1 58 ? 39.511 19.455 83.119 1.00 173.07 58 VAL B CA 1
ATOM 3008 C C . VAL B 1 58 ? 39.383 19.692 81.620 1.00 177.17 58 VAL B C 1
ATOM 3009 O O . VAL B 1 58 ? 38.320 19.438 81.038 1.00 175.10 58 VAL B O 1
ATOM 3011 N N . ASP B 1 59 ? 40.455 20.191 80.997 1.00 182.14 59 ASP B N 1
ATOM 3012 C CA . ASP B 1 59 ? 40.434 20.573 79.590 1.00 182.56 59 ASP B CA 1
ATOM 3013 C C . ASP B 1 59 ? 41.341 19.617 78.832 1.00 179.54 59 ASP B C 1
ATOM 3014 O O . ASP B 1 59 ? 42.568 19.675 78.966 1.00 179.02 59 ASP B O 1
ATOM 3016 N N . ILE B 1 60 ? 40.738 18.739 78.039 1.00 176.68 60 ILE B N 1
ATOM 3017 C CA . ILE B 1 60 ? 41.458 17.745 77.260 1.00 164.96 60 ILE B CA 1
ATOM 3018 C C . ILE B 1 60 ? 41.220 18.077 75.788 1.00 163.51 60 ILE B C 1
ATOM 3019 O O . ILE B 1 60 ? 40.094 17.955 75.285 1.00 164.48 60 ILE B O 1
ATOM 3021 N N . PHE B 1 61 ? 42.278 18.497 75.099 1.00 159.24 61 PHE B N 1
ATOM 3022 C CA . PHE B 1 61 ? 42.195 18.963 73.721 1.00 156.47 61 PHE B CA 1
ATOM 3023 C C . PHE B 1 61 ? 42.729 17.904 72.758 1.00 155.91 61 PHE B C 1
ATOM 3024 O O . PHE B 1 61 ? 43.681 17.179 73.084 1.00 155.82 61 PHE B O 1
ATOM 3032 N N . TYR B 1 62 ? 42.111 17.800 71.565 1.00 154.77 62 TYR B N 1
ATOM 3033 C CA . TYR B 1 62 ? 42.499 16.785 70.579 1.00 151.40 62 TYR B CA 1
ATOM 3034 C C . TYR B 1 62 ? 43.437 17.353 69.513 1.00 152.79 62 TYR B C 1
ATOM 3035 O O . TYR B 1 62 ? 43.049 18.260 68.760 1.00 154.09 62 TYR B O 1
ATOM 3044 N N . ASN B 1 63 ? 44.650 16.784 69.424 1.00 156.50 63 ASN B N 1
ATOM 3045 C CA . ASN B 1 63 ? 45.746 17.266 68.583 1.00 162.19 63 ASN B CA 1
ATOM 3046 C C . ASN B 1 63 ? 45.519 16.932 67.106 1.00 164.87 63 ASN B C 1
ATOM 3047 O O . ASN B 1 63 ? 44.565 16.246 66.739 1.00 163.98 63 ASN B O 1
ATOM 3052 N N . GLY B 1 64 ? 46.439 17.403 66.254 1.00 166.74 64 GLY B N 1
ATOM 3053 C CA . GLY B 1 64 ? 46.269 17.243 64.822 1.00 166.21 64 GLY B CA 1
ATOM 3054 C C . GLY B 1 64 ? 46.216 15.791 64.398 1.00 163.95 64 GLY B C 1
ATOM 3055 O O . GLY B 1 64 ? 45.354 15.400 63.608 1.00 164.33 64 GLY B O 1
ATOM 3056 N N . ASP B 1 65 ? 47.135 14.971 64.903 1.00 167.61 65 ASP B N 1
ATOM 3057 C CA . ASP B 1 65 ? 47.030 13.529 64.702 1.00 172.35 65 ASP B CA 1
ATOM 3058 C C . ASP B 1 65 ? 46.055 12.965 65.736 1.00 168.95 65 ASP B C 1
ATOM 3059 O O . ASP B 1 65 ? 45.347 13.708 66.423 1.00 175.18 65 ASP B O 1
ATOM 3064 N N . GLY B 1 66 ? 46.033 11.646 65.894 1.00 156.51 66 GLY B N 1
ATOM 3065 C CA . GLY B 1 66 ? 45.084 11.055 66.815 1.00 154.09 66 GLY B CA 1
ATOM 3066 C C . GLY B 1 66 ? 45.396 11.149 68.298 1.00 151.86 66 GLY B C 1
ATOM 3067 O O . GLY B 1 66 ? 44.845 10.383 69.090 1.00 150.69 66 GLY B O 1
ATOM 3068 N N . SER B 1 67 ? 46.214 12.108 68.713 1.00 151.97 67 SER B N 1
ATOM 3069 C CA . SER B 1 67 ? 46.634 12.192 70.108 1.00 152.24 67 SER B CA 1
ATOM 3070 C C . SER B 1 67 ? 45.700 13.113 70.889 1.00 153.93 67 SER B C 1
ATOM 3071 O O . SER B 1 67 ? 45.199 14.102 70.365 1.00 159.99 67 SER B O 1
ATOM 3074 N N . THR B 1 68 ? 45.534 12.801 72.167 1.00 148.77 68 THR B N 1
ATOM 3075 C CA . THR B 1 68 ? 44.844 13.690 73.084 1.00 147.10 68 THR B CA 1
ATOM 3076 C C . THR B 1 68 ? 45.852 14.260 74.083 1.00 151.37 68 THR B C 1
ATOM 3077 O O . THR B 1 68 ? 46.863 13.623 74.398 1.00 155.05 68 THR B O 1
ATOM 3081 N N . THR B 1 69 ? 45.615 15.494 74.534 1.00 150.81 69 THR B N 1
ATOM 3082 C CA . THR B 1 69 ? 46.451 16.123 75.552 1.00 146.27 69 THR B CA 1
ATOM 3083 C C . THR B 1 69 ? 45.587 16.579 76.717 1.00 150.26 69 THR B C 1
ATOM 3084 O O . THR B 1 69 ? 44.585 17.283 76.522 1.00 153.87 69 THR B O 1
ATOM 3088 N N . ILE B 1 70 ? 45.999 16.196 77.926 1.00 150.08 70 ILE B N 1
ATOM 3089 C CA . ILE B 1 70 ? 45.248 16.454 79.149 1.00 153.63 70 ILE B CA 1
ATOM 3090 C C . ILE B 1 70 ? 45.798 17.710 79.818 1.00 156.35 70 ILE B C 1
ATOM 3091 O O . ILE B 1 70 ? 47.019 17.877 79.944 1.00 156.99 70 ILE B O 1
ATOM 3093 N N . GLN B 1 71 ? 44.896 18.591 80.254 1.00 154.33 71 GLN B N 1
ATOM 3094 C CA . GLN B 1 71 ? 45.242 19.779 81.018 1.00 151.43 71 GLN B CA 1
ATOM 3095 C C . GLN B 1 71 ? 44.378 19.774 82.266 1.00 159.57 71 GLN B C 1
ATOM 3096 O O . GLN B 1 71 ? 43.144 19.813 82.174 1.00 159.45 71 GLN B O 1
ATOM 3098 N N . TYR B 1 72 ? 45.024 19.672 83.423 1.00 168.82 72 TYR B N 1
ATOM 3099 C CA . TYR B 1 72 ? 44.350 19.798 84.703 1.00 180.09 72 TYR B CA 1
ATOM 3100 C C . TYR B 1 72 ? 44.810 21.024 85.473 1.00 178.46 72 TYR B C 1
ATOM 3101 O O . TYR B 1 72 ? 44.178 21.381 86.474 1.00 185.28 72 TYR B O 1
ATOM 3103 N N . LEU B 1 73 ? 45.875 21.685 85.012 1.00 168.75 73 LEU B N 1
ATOM 3104 C CA . LEU B 1 73 ? 46.406 22.894 85.638 1.00 166.68 73 LEU B CA 1
ATOM 3105 C C . LEU B 1 73 ? 45.689 24.111 85.053 1.00 162.47 73 LEU B C 1
ATOM 3106 O O . LEU B 1 73 ? 46.226 24.854 84.228 1.00 159.98 73 LEU B O 1
ATOM 3108 N N . THR B 1 74 ? 44.446 24.321 85.507 1.00 161.63 74 THR B N 1
ATOM 3109 C CA . THR B 1 74 ? 43.580 25.370 84.971 1.00 159.94 74 THR B CA 1
ATOM 3110 C C . THR B 1 74 ? 43.024 26.334 86.014 1.00 169.36 74 THR B C 1
ATOM 3111 O O . THR B 1 74 ? 42.618 27.443 85.640 1.00 168.22 74 THR B O 1
ATOM 3113 N N . GLY B 1 75 ? 42.976 25.960 87.288 1.00 173.44 75 GLY B N 1
ATOM 3114 C CA . GLY B 1 75 ? 42.478 26.826 88.338 1.00 178.96 75 GLY B CA 1
ATOM 3115 C C . GLY B 1 75 ? 41.013 26.569 88.664 1.00 183.35 75 GLY B C 1
ATOM 3116 O O . GLY B 1 75 ? 40.306 25.814 87.991 1.00 181.11 75 GLY B O 1
ATOM 3117 N N . ALA B 1 76 ? 40.556 27.240 89.725 1.00 195.18 76 ALA B N 1
ATOM 3118 C CA . ALA B 1 76 ? 39.183 27.133 90.231 1.00 202.55 76 ALA B CA 1
ATOM 3119 C C . ALA B 1 76 ? 38.850 25.685 90.614 1.00 206.41 76 ALA B C 1
ATOM 3120 O O . ALA B 1 76 ? 38.045 24.999 89.973 1.00 204.66 76 ALA B O 1
ATOM 3122 N N . ASN B 1 77 ? 39.533 25.231 91.675 1.00 209.28 77 ASN B N 1
ATOM 3123 C CA . ASN B 1 77 ? 39.378 23.878 92.226 1.00 205.99 77 ASN B CA 1
ATOM 3124 C C . ASN B 1 77 ? 39.677 22.810 91.174 1.00 200.24 77 ASN B C 1
ATOM 3125 O O . ASN B 1 77 ? 39.025 21.764 91.114 1.00 197.74 77 ASN B O 1
ATOM 3127 N N . ARG B 1 78 ? 40.690 23.070 90.343 1.00 198.91 78 ARG B N 1
ATOM 3128 C CA . ARG B 1 78 ? 40.963 22.234 89.174 1.00 194.43 78 ARG B CA 1
ATOM 3129 C C . ARG B 1 78 ? 41.737 20.966 89.496 1.00 198.43 78 ARG B C 1
ATOM 3130 O O . ARG B 1 78 ? 41.837 20.107 88.613 1.00 197.85 78 ARG B O 1
ATOM 3132 N N . SER B 1 79 ? 42.295 20.836 90.712 1.00 204.13 79 SER B N 1
ATOM 3133 C CA . SER B 1 79 ? 43.093 19.657 91.033 1.00 204.20 79 SER B CA 1
ATOM 3134 C C . SER B 1 79 ? 42.243 18.391 91.073 1.00 204.12 79 SER B C 1
ATOM 3135 O O . SER B 1 79 ? 42.785 17.287 91.043 1.00 200.85 79 SER B O 1
ATOM 3138 N N . LEU B 1 80 ? 40.927 18.521 91.191 1.00 206.75 80 LEU B N 1
ATOM 3139 C CA . LEU B 1 80 ? 40.054 17.379 90.954 1.00 202.94 80 LEU B CA 1
ATOM 3140 C C . LEU B 1 80 ? 40.096 16.925 89.503 1.00 197.93 80 LEU B C 1
ATOM 3141 O O . LEU B 1 80 ? 39.652 15.813 89.208 1.00 196.08 80 LEU B O 1
ATOM 3143 N N . GLY B 1 81 ? 40.623 17.759 88.601 1.00 198.39 81 GLY B N 1
ATOM 3144 C CA . GLY B 1 81 ? 40.856 17.361 87.226 1.00 196.84 81 GLY B CA 1
ATOM 3145 C C . GLY B 1 81 ? 41.949 16.326 87.068 1.00 197.72 81 GLY B C 1
ATOM 3146 O O . GLY B 1 81 ? 42.009 15.654 86.030 1.00 195.21 81 GLY B O 1
ATOM 3147 N N . GLN B 1 82 ? 42.816 16.183 88.076 1.00 198.55 82 GLN B N 1
ATOM 3148 C CA . GLN B 1 82 ? 43.767 15.078 88.092 1.00 191.34 82 GLN B CA 1
ATOM 3149 C C . GLN B 1 82 ? 43.073 13.722 88.190 1.00 188.73 82 GLN B C 1
ATOM 3150 O O . GLN B 1 82 ? 43.669 12.714 87.808 1.00 186.69 82 GLN B O 1
ATOM 3152 N N . GLU B 1 83 ? 41.819 13.672 88.652 1.00 188.05 83 GLU B N 1
ATOM 3153 C CA . GLU B 1 83 ? 41.079 12.410 88.654 1.00 186.85 83 GLU B CA 1
ATOM 3154 C C . GLU B 1 83 ? 40.744 11.960 87.232 1.00 181.67 83 GLU B C 1
ATOM 3155 O O . GLU B 1 83 ? 41.021 10.810 86.845 1.00 184.74 83 GLU B O 1
ATOM 3157 N N . LEU B 1 84 ? 40.137 12.850 86.440 1.00 172.03 84 LEU B N 1
ATOM 3158 C CA . LEU B 1 84 ? 39.916 12.543 85.032 1.00 165.01 84 LEU B CA 1
ATOM 3159 C C . LEU B 1 84 ? 41.241 12.313 84.313 1.00 168.76 84 LEU B C 1
ATOM 3160 O O . LEU B 1 84 ? 41.347 11.423 83.456 1.00 165.22 84 LEU B O 1
ATOM 3162 N N . ALA B 1 85 ? 42.280 13.076 84.686 1.00 175.93 85 ALA B N 1
ATOM 3163 C CA . ALA B 1 85 ? 43.608 12.875 84.103 1.00 177.70 85 ALA B CA 1
ATOM 3164 C C . ALA B 1 85 ? 44.145 11.470 84.376 1.00 178.42 85 ALA B C 1
ATOM 3165 O O . ALA B 1 85 ? 44.731 10.839 83.490 1.00 177.35 85 ALA B O 1
ATOM 3167 N N . ASP B 1 86 ? 43.937 10.949 85.587 1.00 179.73 86 ASP B N 1
ATOM 3168 C CA . ASP B 1 86 ? 44.505 9.646 85.934 1.00 173.76 86 ASP B CA 1
ATOM 3169 C C . ASP B 1 86 ? 43.712 8.480 85.369 1.00 171.04 86 ASP B C 1
ATOM 3170 O O . ASP B 1 86 ? 44.306 7.435 85.053 1.00 168.47 86 ASP B O 1
ATOM 3175 N N . HIS B 1 87 ? 42.392 8.616 85.226 1.00 169.83 87 HIS B N 1
ATOM 3176 C CA . HIS B 1 87 ? 41.662 7.565 84.515 1.00 168.83 87 HIS B CA 1
ATOM 3177 C C . HIS B 1 87 ? 41.943 7.584 83.012 1.00 166.81 87 HIS B C 1
ATOM 3178 O O . HIS B 1 87 ? 41.921 6.535 82.361 1.00 167.60 87 HIS B O 1
ATOM 3185 N N . LEU B 1 88 ? 42.224 8.762 82.454 1.00 161.81 88 LEU B N 1
ATOM 3186 C CA . LEU B 1 88 ? 42.749 8.806 81.089 1.00 158.15 88 LEU B CA 1
ATOM 3187 C C . LEU B 1 88 ? 44.155 8.200 80.997 1.00 151.65 88 LEU B C 1
ATOM 3188 O O . LEU B 1 88 ? 44.548 7.693 79.941 1.00 144.27 88 LEU B O 1
ATOM 3190 N N . PHE B 1 89 ? 44.942 8.303 82.069 1.00 155.25 89 PHE B N 1
ATOM 3191 C CA . PHE B 1 89 ? 46.207 7.575 82.162 1.00 151.73 89 PHE B CA 1
ATOM 3192 C C . PHE B 1 89 ? 45.961 6.074 82.145 1.00 146.35 89 PHE B C 1
ATOM 3193 O O . PHE B 1 89 ? 46.717 5.312 81.528 1.00 138.80 89 PHE B O 1
ATOM 3201 N N . GLU B 1 90 ? 44.896 5.641 82.821 1.00 149.91 90 GLU B N 1
ATOM 3202 C CA . GLU B 1 90 ? 44.584 4.235 83.025 1.00 150.23 90 GLU B CA 1
ATOM 3203 C C . GLU B 1 90 ? 43.748 3.622 81.908 1.00 151.48 90 GLU B C 1
ATOM 3204 O O . GLU B 1 90 ? 43.526 2.405 81.926 1.00 157.60 90 GLU B O 1
ATOM 3206 N N . THR B 1 91 ? 43.286 4.415 80.930 1.00 146.65 91 THR B N 1
ATOM 3207 C CA . THR B 1 91 ? 42.420 3.853 79.886 1.00 145.65 91 THR B CA 1
ATOM 3208 C C . THR B 1 91 ? 43.182 3.089 78.807 1.00 146.48 91 THR B C 1
ATOM 3209 O O . THR B 1 91 ? 42.628 2.153 78.216 1.00 145.03 91 THR B O 1
ATOM 3213 N N . ILE B 1 92 ? 44.420 3.459 78.506 1.00 146.97 92 ILE B N 1
ATOM 3214 C CA . ILE B 1 92 ? 45.153 2.775 77.443 1.00 145.19 92 ILE B CA 1
ATOM 3215 C C . ILE B 1 92 ? 46.271 1.918 78.038 1.00 140.89 92 ILE B C 1
ATOM 3216 O O . ILE B 1 92 ? 46.857 2.232 79.094 1.00 140.84 92 ILE B O 1
ATOM 3221 N N . ASN B 1 93 ? 46.554 0.818 77.346 1.00 132.70 93 ASN B N 1
ATOM 3222 C CA . ASN B 1 93 ? 47.482 -0.226 77.774 1.00 127.86 93 ASN B CA 1
ATOM 3223 C C . ASN B 1 93 ? 48.880 0.324 78.045 1.00 123.69 93 ASN B C 1
ATOM 3224 O O . ASN B 1 93 ? 49.513 0.855 77.123 1.00 122.59 93 ASN B O 1
ATOM 3229 N N . PRO B 1 94 ? 49.406 0.193 79.266 1.00 122.45 94 PRO B N 1
ATOM 3230 C CA . PRO B 1 94 ? 50.671 0.871 79.596 1.00 119.63 94 PRO B CA 1
ATOM 3231 C C . PRO B 1 94 ? 51.892 0.275 78.918 1.00 116.77 94 PRO B C 1
ATOM 3232 O O . PRO B 1 94 ? 52.887 0.985 78.731 1.00 115.39 94 PRO B O 1
ATOM 3236 N N . ALA B 1 95 ? 51.854 -1.005 78.557 1.00 123.47 95 ALA B N 1
ATOM 3237 C CA . ALA B 1 95 ? 52.983 -1.683 77.927 1.00 123.36 95 ALA B CA 1
ATOM 3238 C C . ALA B 1 95 ? 53.031 -1.508 76.409 1.00 119.97 95 ALA B C 1
ATOM 3239 O O . ALA B 1 95 ? 54.040 -1.871 75.789 1.00 117.33 95 ALA B O 1
ATOM 3241 N N . GLU B 1 96 ? 51.977 -0.958 75.806 1.00 114.18 96 GLU B N 1
ATOM 3242 C CA . GLU B 1 96 ? 51.939 -0.708 74.374 1.00 105.07 96 GLU B CA 1
ATOM 3243 C C . GLU B 1 96 ? 52.785 0.514 74.010 1.00 108.18 96 GLU B C 1
ATOM 3244 O O . GLU B 1 96 ? 52.942 1.460 74.798 1.00 112.38 96 GLU B O 1
ATOM 3250 N N . PHE B 1 97 ? 53.348 0.480 72.804 1.00 101.50 97 PHE B N 1
ATOM 3251 C CA . PHE B 1 97 ? 54.239 1.539 72.360 1.00 99.76 97 PHE B CA 1
ATOM 3252 C C . PHE B 1 97 ? 53.454 2.775 71.927 1.00 93.94 97 PHE B C 1
ATOM 3253 O O . PHE B 1 97 ? 52.301 2.695 71.506 1.00 97.22 97 PHE B O 1
ATOM 3261 N N . GLU B 1 98 ? 54.086 3.937 72.033 1.00 93.49 98 GLU B N 1
ATOM 3262 C CA . GLU B 1 98 ? 53.379 5.141 71.612 1.00 99.97 98 GLU B CA 1
ATOM 3263 C C . GLU B 1 98 ? 53.225 5.189 70.096 1.00 106.31 98 GLU B C 1
ATOM 3264 O O . GLU B 1 98 ? 52.343 5.882 69.578 1.00 112.88 98 GLU B O 1
ATOM 3266 N N . GLN B 1 99 ? 54.090 4.489 69.375 1.00 101.52 99 GLN B N 1
ATOM 3267 C CA . GLN B 1 99 ? 54.030 4.391 67.928 1.00 99.36 99 GLN B CA 1
ATOM 3268 C C . GLN B 1 99 ? 54.610 3.028 67.590 1.00 100.40 99 GLN B C 1
ATOM 3269 O O . GLN B 1 99 ? 55.648 2.643 68.135 1.00 96.48 99 GLN B O 1
ATOM 3271 N N . VAL B 1 100 ? 53.908 2.283 66.744 1.00 90.43 100 VAL B N 1
ATOM 3272 C CA . VAL B 1 100 ? 54.174 0.871 66.494 1.00 85.98 100 VAL B CA 1
ATOM 3273 C C . VAL B 1 100 ? 54.794 0.718 65.120 1.00 89.84 100 VAL B C 1
ATOM 3274 O O . VAL B 1 100 ? 54.419 1.421 64.168 1.00 98.86 100 VAL B O 1
ATOM 3278 N N . ASN B 1 101 ? 55.757 -0.192 65.021 1.00 82.71 101 ASN B N 1
ATOM 3279 C CA . ASN B 1 101 ? 56.280 -0.670 63.752 1.00 82.87 101 ASN B CA 1
ATOM 3280 C C . ASN B 1 101 ? 56.220 -2.183 63.798 1.00 90.43 101 ASN B C 1
ATOM 3281 O O . ASN B 1 101 ? 56.889 -2.803 64.634 1.00 88.86 101 ASN B O 1
ATOM 3286 N N . MET B 1 102 ? 55.413 -2.773 62.914 1.00 94.84 102 MET B N 1
ATOM 3287 C CA . MET B 1 102 ? 55.171 -4.206 62.947 1.00 87.87 102 MET B CA 1
ATOM 3288 C C . MET B 1 102 ? 55.221 -4.753 61.532 1.00 94.44 102 MET B C 1
ATOM 3289 O O . MET B 1 102 ? 54.548 -4.222 60.645 1.00 102.58 102 MET B O 1
ATOM 3294 N N . VAL B 1 103 ? 56.042 -5.785 61.316 1.00 91.49 103 VAL B N 1
ATOM 3295 C CA . VAL B 1 103 ? 56.298 -6.346 59.993 1.00 90.18 103 VAL B CA 1
ATOM 3296 C C . VAL B 1 103 ? 55.863 -7.801 60.020 1.00 90.58 103 VAL B C 1
ATOM 3297 O O . VAL B 1 103 ? 56.156 -8.522 60.976 1.00 95.00 103 VAL B O 1
ATOM 3301 N N . LEU B 1 104 ? 55.184 -8.237 58.969 1.00 89.35 104 LEU B N 1
ATOM 3302 C CA . LEU B 1 104 ? 54.753 -9.610 58.847 1.00 89.84 104 LEU B CA 1
ATOM 3303 C C . LEU B 1 104 ? 55.291 -10.142 57.529 1.00 94.68 104 LEU B C 1
ATOM 3304 O O . LEU B 1 104 ? 55.645 -9.356 56.646 1.00 102.31 104 LEU B O 1
ATOM 3309 N N . GLN B 1 105 ? 55.408 -11.474 57.413 1.00 94.90 105 GLN B N 1
ATOM 3310 C CA . GLN B 1 105 ? 56.009 -12.114 56.245 1.00 100.30 105 GLN B CA 1
ATOM 3311 C C . GLN B 1 105 ? 54.972 -12.899 55.444 1.00 107.93 105 GLN B C 1
ATOM 3312 O O . GLN B 1 105 ? 54.026 -13.465 56.005 1.00 109.89 105 GLN B O 1
ATOM 3315 N N . GLY B 1 106 ? 55.170 -12.931 54.119 1.00 113.31 106 GLY B N 1
ATOM 3316 C CA . GLY B 1 106 ? 54.358 -13.739 53.215 1.00 123.54 106 GLY B CA 1
ATOM 3317 C C . GLY B 1 106 ? 53.126 -13.071 52.626 1.00 125.77 106 GLY B C 1
ATOM 3318 O O . GLY B 1 106 ? 52.018 -13.621 52.687 1.00 128.96 106 GLY B O 1
ATOM 3319 N N . PHE B 1 107 ? 53.320 -11.891 52.035 1.00 121.50 107 PHE B N 1
ATOM 3320 C CA . PHE B 1 107 ? 52.235 -11.079 51.504 1.00 126.78 107 PHE B CA 1
ATOM 3321 C C . PHE B 1 107 ? 52.618 -10.548 50.133 1.00 134.03 107 PHE B C 1
ATOM 3322 O O . PHE B 1 107 ? 53.766 -10.159 49.902 1.00 136.33 107 PHE B O 1
ATOM 3330 N N . VAL B 1 108 ? 51.647 -10.554 49.224 1.00 141.56 108 VAL B N 1
ATOM 3331 C CA . VAL B 1 108 ? 51.804 -10.031 47.874 1.00 140.70 108 VAL B CA 1
ATOM 3332 C C . VAL B 1 108 ? 50.832 -8.862 47.711 1.00 143.04 108 VAL B C 1
ATOM 3333 O O . VAL B 1 108 ? 50.042 -8.559 48.605 1.00 143.80 108 VAL B O 1
ATOM 3335 N N . GLU B 1 109 ? 50.920 -8.189 46.556 1.00 142.74 109 GLU B N 1
ATOM 3336 C CA . GLU B 1 109 ? 50.033 -7.059 46.277 1.00 137.91 109 GLU B CA 1
ATOM 3337 C C . GLU B 1 109 ? 48.578 -7.514 46.148 1.00 140.16 109 GLU B C 1
ATOM 3338 O O . GLU B 1 109 ? 47.657 -6.817 46.608 1.00 137.11 109 GLU B O 1
ATOM 3340 N N . THR B 1 110 ? 48.355 -8.693 45.542 1.00 143.45 110 THR B N 1
ATOM 3341 C CA . THR B 1 110 ? 47.011 -9.241 45.403 1.00 150.96 110 THR B CA 1
ATOM 3342 C C . THR B 1 110 ? 46.392 -9.611 46.745 1.00 155.25 110 THR B C 1
ATOM 3343 O O . THR B 1 110 ? 45.170 -9.742 46.838 1.00 162.51 110 THR B O 1
ATOM 3347 N N . SER B 1 111 ? 47.202 -9.777 47.780 1.00 149.36 111 SER B N 1
ATOM 3348 C CA . SER B 1 111 ? 46.703 -10.073 49.108 1.00 144.76 111 SER B CA 1
ATOM 3349 C C . SER B 1 111 ? 46.541 -8.821 49.965 1.00 145.34 111 SER B C 1
ATOM 3350 O O . SER B 1 111 ? 45.784 -8.859 50.948 1.00 151.06 111 SER B O 1
ATOM 3353 N N . VAL B 1 112 ? 47.207 -7.716 49.603 1.00 140.21 112 VAL B N 1
ATOM 3354 C CA . VAL B 1 112 ? 47.218 -6.506 50.418 1.00 132.65 112 VAL B CA 1
ATOM 3355 C C . VAL B 1 112 ? 46.214 -5.469 49.933 1.00 137.56 112 VAL B C 1
ATOM 3356 O O . VAL B 1 112 ? 45.665 -4.718 50.747 1.00 139.85 112 VAL B O 1
ATOM 3358 N N . LEU B 1 113 ? 45.974 -5.391 48.620 1.00 137.60 113 LEU B N 1
ATOM 3359 C CA . LEU B 1 113 ? 45.002 -4.411 48.145 1.00 141.11 113 LEU B CA 1
ATOM 3360 C C . LEU B 1 113 ? 43.587 -4.715 48.632 1.00 150.04 113 LEU B C 1
ATOM 3361 O O . LEU B 1 113 ? 42.911 -3.785 49.113 1.00 153.80 113 LEU B O 1
ATOM 3366 N N . PRO B 1 114 ? 43.072 -5.952 48.554 1.00 153.23 114 PRO B N 1
ATOM 3367 C CA . PRO B 1 114 ? 41.723 -6.198 49.091 1.00 154.42 114 PRO B CA 1
ATOM 3368 C C . PRO B 1 114 ? 41.560 -5.803 50.552 1.00 150.23 114 PRO B C 1
ATOM 3369 O O . PRO B 1 114 ? 40.477 -5.354 50.937 1.00 152.93 114 PRO B O 1
ATOM 3373 N N . VAL B 1 115 ? 42.596 -5.938 51.381 1.00 141.05 115 VAL B N 1
ATOM 3374 C CA . VAL B 1 115 ? 42.485 -5.488 52.767 1.00 137.35 115 VAL B CA 1
ATOM 3375 C C . VAL B 1 115 ? 42.288 -3.979 52.825 1.00 143.55 115 VAL B C 1
ATOM 3376 O O . VAL B 1 115 ? 41.426 -3.476 53.563 1.00 149.37 115 VAL B O 1
ATOM 3380 N N . LEU B 1 116 ? 43.075 -3.234 52.034 1.00 142.10 116 LEU B N 1
ATOM 3381 C CA . LEU B 1 116 ? 42.954 -1.778 52.000 1.00 141.95 116 LEU B CA 1
ATOM 3382 C C . LEU B 1 116 ? 41.578 -1.322 51.493 1.00 146.94 116 LEU B C 1
ATOM 3383 O O . LEU B 1 116 ? 41.005 -0.360 52.019 1.00 142.59 116 LEU B O 1
ATOM 3387 N N . GLU B 1 117 ? 41.026 -1.994 50.480 1.00 157.58 117 GLU B N 1
ATOM 3388 C CA . GLU B 1 117 ? 39.720 -1.580 49.964 1.00 171.09 117 GLU B CA 1
ATOM 3389 C C . GLU B 1 117 ? 38.536 -2.197 50.715 1.00 176.27 117 GLU B C 1
ATOM 3390 O O . GLU B 1 117 ? 37.398 -1.768 50.491 1.00 184.12 117 GLU B O 1
ATOM 3396 N N . LEU B 1 118 ? 38.770 -3.186 51.582 1.00 172.47 118 LEU B N 1
ATOM 3397 C CA . LEU B 1 118 ? 37.763 -3.689 52.499 1.00 169.90 118 LEU B CA 1
ATOM 3398 C C . LEU B 1 118 ? 37.807 -2.970 53.833 1.00 163.82 118 LEU B C 1
ATOM 3399 O O . LEU B 1 118 ? 36.911 -3.152 54.662 1.00 162.26 118 LEU B O 1
ATOM 3401 N N . SER B 1 119 ? 38.842 -2.148 54.036 1.00 161.53 119 SER B N 1
ATOM 3402 C CA . SER B 1 119 ? 38.988 -1.375 55.298 1.00 157.09 119 SER B CA 1
ATOM 3403 C C . SER B 1 119 ? 38.837 0.123 55.008 1.00 164.87 119 SER B C 1
ATOM 3404 O O . SER B 1 119 ? 39.147 0.934 55.902 1.00 170.14 119 SER B O 1
ATOM 3407 N N . ALA B 1 120 ? 38.376 0.463 53.800 1.00 168.55 120 ALA B N 1
ATOM 3408 C CA . ALA B 1 120 ? 38.182 1.876 53.398 1.00 173.62 120 ALA B CA 1
ATOM 3409 C C . ALA B 1 120 ? 36.705 2.116 53.065 1.00 183.88 120 ALA B C 1
ATOM 3410 O O . ALA B 1 120 ? 36.409 3.097 52.356 1.00 190.58 120 ALA B O 1
ATOM 3412 N N . ASP B 1 121 ? 35.822 1.245 53.565 1.00 182.46 121 ASP B N 1
ATOM 3413 C CA . ASP B 1 121 ? 34.361 1.368 53.314 1.00 184.92 121 ASP B CA 1
ATOM 3414 C C . ASP B 1 121 ? 33.632 1.549 54.650 1.00 189.96 121 ASP B C 1
ATOM 3415 O O . ASP B 1 121 ? 32.515 1.013 54.792 1.00 199.01 121 ASP B O 1
ATOM 3417 N N . GLU B 1 122 ? 34.249 2.279 55.586 1.00 187.03 122 GLU B N 1
ATOM 3418 C CA . GLU B 1 122 ? 33.643 2.526 56.922 1.00 194.03 122 GLU B CA 1
ATOM 3419 C C . GLU B 1 122 ? 32.950 3.893 56.917 1.00 204.07 122 GLU B C 1
ATOM 3420 O O . GLU B 1 122 ? 32.482 4.314 55.840 1.00 211.21 122 GLU B O 1
ATOM 3422 N N . SER B 1 123 ? 32.891 4.551 58.079 1.00 203.27 123 SER B N 1
ATOM 3423 C CA . SER B 1 123 ? 32.245 5.885 58.201 1.00 205.85 123 SER B CA 1
ATOM 3424 C C . SER B 1 123 ? 33.082 6.937 57.463 1.00 204.25 123 SER B C 1
ATOM 3425 O O . SER B 1 123 ? 32.652 7.383 56.381 1.00 212.07 123 SER B O 1
ATOM 3428 N N . HIS B 1 124 ? 34.230 7.311 58.036 1.00 192.88 124 HIS B N 1
ATOM 3429 C CA . HIS B 1 124 ? 35.129 8.323 57.418 1.00 187.01 124 HIS B CA 1
ATOM 3430 C C . HIS B 1 124 ? 36.556 7.769 57.346 1.00 174.07 124 HIS B C 1
ATOM 3431 O O . HIS B 1 124 ? 37.483 8.464 57.808 1.00 167.52 124 HIS B O 1
ATOM 3433 N N . ILE B 1 125 ? 36.715 6.565 56.788 1.00 175.83 125 ILE B N 1
ATOM 3434 C CA . ILE B 1 125 ? 38.057 5.920 56.661 1.00 173.41 125 ILE B CA 1
ATOM 3435 C C . ILE B 1 125 ? 38.367 5.714 55.174 1.00 186.30 125 ILE B C 1
ATOM 3436 O O . ILE B 1 125 ? 37.687 4.885 54.538 1.00 193.82 125 ILE B O 1
ATOM 3440 N N . GLU B 1 126 ? 39.356 6.447 54.652 1.00 186.52 126 GLU B N 1
ATOM 3441 C CA . GLU B 1 126 ? 39.751 6.336 53.222 1.00 186.14 126 GLU B CA 1
ATOM 3442 C C . GLU B 1 126 ? 41.279 6.263 53.125 1.00 174.82 126 GLU B C 1
ATOM 3443 O O . GLU B 1 126 ? 41.951 7.129 53.721 1.00 173.42 126 GLU B O 1
ATOM 3445 N N . PHE B 1 127 ? 41.796 5.265 52.401 1.00 165.99 127 PHE B N 1
ATOM 3446 C CA . PHE B 1 127 ? 43.263 5.089 52.235 1.00 151.29 127 PHE B CA 1
ATOM 3447 C C . PHE B 1 127 ? 43.733 5.865 50.998 1.00 157.07 127 PHE B C 1
ATOM 3448 O O . PHE B 1 127 ? 42.879 6.366 50.240 1.00 167.09 127 PHE B O 1
ATOM 3450 N N . ARG B 1 128 ? 45.054 5.955 50.810 1.00 153.05 128 ARG B N 1
ATOM 3451 C CA . ARG B 1 128 ? 45.638 6.680 49.649 1.00 156.73 128 ARG B CA 1
ATOM 3452 C C . ARG B 1 128 ? 46.887 5.935 49.165 1.00 156.88 128 ARG B C 1
ATOM 3453 O O . ARG B 1 128 ? 47.629 5.408 50.019 1.00 147.87 128 ARG B O 1
ATOM 3456 N N . GLU B 1 129 ? 47.102 5.899 47.846 1.00 164.81 129 GLU B N 1
ATOM 3457 C CA . GLU B 1 129 ? 48.279 5.206 47.256 1.00 164.49 129 GLU B CA 1
ATOM 3458 C C . GLU B 1 129 ? 49.479 6.160 47.251 1.00 167.30 129 GLU B C 1
ATOM 3459 O O . GLU B 1 129 ? 49.289 7.346 46.916 1.00 175.58 129 GLU B O 1
ATOM 3465 N N . HIS B 1 130 ? 50.662 5.651 47.608 1.00 159.57 130 HIS B N 1
ATOM 3466 C CA . HIS B 1 130 ? 51.901 6.474 47.643 1.00 158.20 130 HIS B CA 1
ATOM 3467 C C . HIS B 1 130 ? 52.804 6.097 46.464 1.00 164.53 130 HIS B C 1
ATOM 3468 O O . HIS B 1 130 ? 52.272 5.891 45.355 1.00 172.40 130 HIS B O 1
ATOM 3470 N N . SER B 1 131 ? 54.116 6.011 46.704 1.00 158.83 131 SER B N 1
ATOM 3471 C CA . SER B 1 131 ? 55.092 5.654 45.641 1.00 153.93 131 SER B CA 1
ATOM 3472 C C . SER B 1 131 ? 54.951 4.170 45.283 1.00 155.62 131 SER B C 1
ATOM 3473 O O . SER B 1 131 ? 54.745 3.356 46.205 1.00 155.25 131 SER B O 1
ATOM 3476 N N . ARG B 1 132 ? 55.058 3.843 43.991 1.00 160.17 132 ARG B N 1
ATOM 3477 C CA . ARG B 1 132 ? 54.940 2.437 43.519 1.00 154.72 132 ARG B CA 1
ATOM 3478 C C . ARG B 1 132 ? 56.273 1.998 42.903 1.00 155.71 132 ARG B C 1
ATOM 3479 O O . ARG B 1 132 ? 56.322 1.807 41.672 1.00 162.53 132 ARG B O 1
ATOM 3483 N N . ASN B 1 133 ? 57.307 1.846 43.737 1.00 149.75 133 ASN B N 1
ATOM 3484 C CA . ASN B 1 133 ? 58.653 1.426 43.260 1.00 148.48 133 ASN B CA 1
ATOM 3485 C C . ASN B 1 133 ? 58.687 -0.101 43.125 1.00 155.63 133 ASN B C 1
ATOM 3486 O O . ASN B 1 133 ? 57.767 -0.762 43.646 1.00 158.93 133 ASN B O 1
ATOM 3491 N N . ALA B 1 134 ? 59.714 -0.629 42.450 1.00 158.51 134 ALA B N 1
ATOM 3492 C CA . ALA B 1 134 ? 59.858 -2.091 42.253 1.00 158.26 134 ALA B CA 1
ATOM 3493 C C . ALA B 1 134 ? 60.625 -2.695 43.435 1.00 149.15 134 ALA B C 1
ATOM 3494 O O . ALA B 1 134 ? 60.697 -3.937 43.522 1.00 146.68 134 ALA B O 1
ATOM 3496 N N . HIS B 1 135 ? 61.172 -1.840 44.304 1.00 147.72 135 HIS B N 1
ATOM 3497 C CA . HIS B 1 135 ? 61.940 -2.301 45.492 1.00 149.92 135 HIS B CA 1
ATOM 3498 C C . HIS B 1 135 ? 60.970 -2.695 46.612 1.00 152.16 135 HIS B C 1
ATOM 3499 O O . HIS B 1 135 ? 61.125 -3.801 47.165 1.00 151.32 135 HIS B O 1
ATOM 3506 N N . THR B 1 136 ? 60.012 -1.816 46.923 1.00 155.48 136 THR B N 1
ATOM 3507 C CA . THR B 1 136 ? 59.010 -2.083 47.990 1.00 152.17 136 THR B CA 1
ATOM 3508 C C . THR B 1 136 ? 57.831 -1.115 47.835 1.00 153.81 136 THR B C 1
ATOM 3509 O O . THR B 1 136 ? 58.077 0.105 47.756 1.00 154.75 136 THR B O 1
ATOM 3513 N N . VAL B 1 137 ? 56.606 -1.648 47.794 1.00 151.17 137 VAL B N 1
ATOM 3514 C CA . VAL B 1 137 ? 55.379 -0.809 47.645 1.00 152.45 137 VAL B CA 1
ATOM 3515 C C . VAL B 1 137 ? 54.992 -0.253 49.020 1.00 157.45 137 VAL B C 1
ATOM 3516 O O . VAL B 1 137 ? 55.157 -0.981 50.019 1.00 159.73 137 VAL B O 1
ATOM 3518 N N . VAL B 1 138 ? 54.499 0.989 49.058 1.00 157.08 138 VAL B N 1
ATOM 3519 C CA . VAL B 1 138 ? 54.087 1.640 50.338 1.00 150.82 138 VAL B CA 1
ATOM 3520 C C . VAL B 1 138 ? 52.737 2.335 50.127 1.00 151.19 138 VAL B C 1
ATOM 3521 O O . VAL B 1 138 ? 52.585 3.035 49.106 1.00 153.95 138 VAL B O 1
ATOM 3525 N N . TRP B 1 139 ? 51.801 2.142 51.062 1.00 147.18 139 TRP B N 1
ATOM 3526 C CA . TRP B 1 139 ? 50.452 2.763 50.973 1.00 146.85 139 TRP B CA 1
ATOM 3527 C C . TRP B 1 139 ? 50.277 3.773 52.113 1.00 143.05 139 TRP B C 1
ATOM 3528 O O . TRP B 1 139 ? 51.140 3.803 53.012 1.00 137.33 139 TRP B O 1
ATOM 3539 N N . LYS B 1 140 ? 49.200 4.565 52.068 1.00 143.68 140 LYS B N 1
ATOM 3540 C CA . LYS B 1 140 ? 48.932 5.585 53.118 1.00 139.97 140 LYS B CA 1
ATOM 3541 C C . LYS B 1 140 ? 47.441 5.575 53.475 1.00 143.98 140 LYS B C 1
ATOM 3542 O O . LYS B 1 140 ? 46.665 6.269 52.789 1.00 157.99 140 LYS B O 1
ATOM 3545 N N . ILE B 1 141 ? 47.068 4.816 54.510 1.00 133.19 141 ILE B N 1
ATOM 3546 C CA . ILE B 1 141 ? 45.679 4.730 54.952 1.00 133.56 141 ILE B CA 1
ATOM 3547 C C . ILE B 1 141 ? 45.375 5.912 55.857 1.00 141.36 141 ILE B C 1
ATOM 3548 O O . ILE B 1 141 ? 46.008 6.090 56.899 1.00 138.72 141 ILE B O 1
ATOM 3552 N N . ILE B 1 142 ? 44.392 6.716 55.475 1.00 155.75 142 ILE B N 1
ATOM 3553 C CA . ILE B 1 142 ? 44.027 7.895 56.244 1.00 158.03 142 ILE B CA 1
ATOM 3554 C C . ILE B 1 142 ? 42.655 7.665 56.874 1.00 166.74 142 ILE B C 1
ATOM 3555 O O . ILE B 1 142 ? 41.972 6.679 56.598 1.00 174.97 142 ILE B O 1
ATOM 3559 N N . SER B 1 143 ? 42.265 8.582 57.752 1.00 165.20 143 SER B N 1
ATOM 3560 C CA . SER B 1 143 ? 40.905 8.604 58.256 1.00 173.20 143 SER B CA 1
ATOM 3561 C C . SER B 1 143 ? 40.453 10.053 58.293 1.00 183.39 143 SER B C 1
ATOM 3562 O O . SER B 1 143 ? 41.222 10.929 58.697 1.00 188.78 143 SER B O 1
ATOM 3565 N N . THR B 1 144 ? 39.211 10.306 57.865 1.00 183.60 144 THR B N 1
ATOM 3566 C CA . THR B 1 144 ? 38.696 11.663 57.695 1.00 184.95 144 THR B CA 1
ATOM 3567 C C . THR B 1 144 ? 37.632 12.002 58.741 1.00 189.29 144 THR B C 1
ATOM 3568 O O . THR B 1 144 ? 36.771 12.857 58.512 1.00 196.87 144 THR B O 1
ATOM 3572 N N . SER B 1 145 ? 37.675 11.326 59.892 1.00 182.07 145 SER B N 1
ATOM 3573 C CA . SER B 1 145 ? 36.835 11.660 61.040 1.00 184.04 145 SER B CA 1
ATOM 3574 C C . SER B 1 145 ? 37.666 11.780 62.315 1.00 180.07 145 SER B C 1
ATOM 3575 O O . SER B 1 145 ? 37.352 12.595 63.190 1.00 183.58 145 SER B O 1
ATOM 3577 N N . TYR B 1 146 ? 38.725 10.973 62.426 1.00 175.08 146 TYR B N 1
ATOM 3578 C CA . TYR B 1 146 ? 39.515 10.874 63.649 1.00 170.46 146 TYR B CA 1
ATOM 3579 C C . TYR B 1 146 ? 40.977 11.256 63.446 1.00 165.75 146 TYR B C 1
ATOM 3580 O O . TYR B 1 146 ? 41.782 11.082 64.368 1.00 158.82 146 TYR B O 1
ATOM 3589 N N . GLN B 1 147 ? 41.337 11.765 62.262 1.00 170.06 147 GLN B N 1
ATOM 3590 C CA . GLN B 1 147 ? 42.655 12.345 61.984 1.00 166.58 147 GLN B CA 1
ATOM 3591 C C . GLN B 1 147 ? 43.793 11.356 62.252 1.00 164.05 147 GLN B C 1
ATOM 3592 O O . GLN B 1 147 ? 44.757 11.660 62.961 1.00 160.96 147 GLN B O 1
ATOM 3594 N N . ASP B 1 148 ? 43.695 10.167 61.652 1.00 167.80 148 ASP B N 1
ATOM 3595 C CA . ASP B 1 148 ? 44.710 9.127 61.799 1.00 161.75 148 ASP B CA 1
ATOM 3596 C C . ASP B 1 148 ? 45.253 8.702 60.442 1.00 157.05 148 ASP B C 1
ATOM 3597 O O . ASP B 1 148 ? 44.533 8.687 59.441 1.00 169.56 148 ASP B O 1
ATOM 3602 N N . GLU B 1 149 ? 46.529 8.338 60.415 1.00 135.99 149 GLU B N 1
ATOM 3603 C CA . GLU B 1 149 ? 47.134 7.884 59.170 1.00 129.06 149 GLU B CA 1
ATOM 3604 C C . GLU B 1 149 ? 48.149 6.802 59.515 1.00 132.14 149 GLU B C 1
ATOM 3605 O O . GLU B 1 149 ? 49.128 7.064 60.221 1.00 132.93 149 GLU B O 1
ATOM 3607 N N . LEU B 1 150 ? 47.907 5.588 59.025 1.00 133.26 150 LEU B N 1
ATOM 3608 C CA . LEU B 1 150 ? 48.818 4.459 59.150 1.00 122.11 150 LEU B CA 1
ATOM 3609 C C . LEU B 1 150 ? 49.469 4.246 57.787 1.00 124.14 150 LEU B C 1
ATOM 3610 O O . LEU B 1 150 ? 48.790 4.264 56.763 1.00 134.21 150 LEU B O 1
ATOM 3613 N N . THR B 1 151 ? 50.783 4.135 57.769 1.00 114.50 151 THR B N 1
ATOM 3614 C CA . THR B 1 151 ? 51.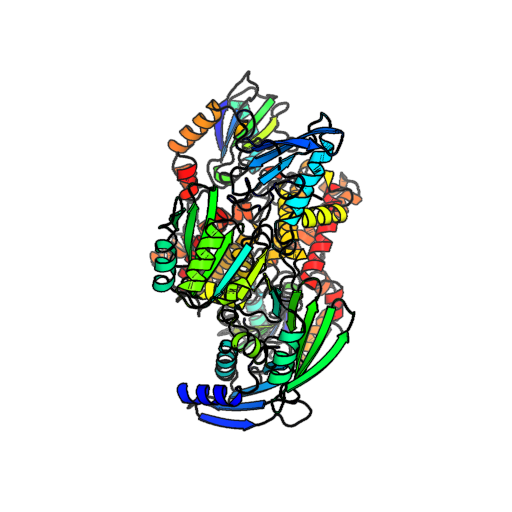468 3.948 56.496 1.00 112.89 151 THR B CA 1
ATOM 3615 C C . THR B 1 151 ? 51.872 2.480 56.378 1.00 116.58 151 THR B C 1
ATOM 3616 O O . THR B 1 151 ? 52.442 1.892 57.315 1.00 120.88 151 THR B O 1
ATOM 3620 N N . VAL B 1 152 ? 51.514 1.876 55.244 1.00 121.82 152 VAL B N 1
ATOM 3621 C CA . VAL B 1 152 ? 51.593 0.432 55.046 1.00 117.35 152 VAL B CA 1
ATOM 3622 C C . VAL B 1 152 ? 52.404 0.177 53.789 1.00 121.52 152 VAL B C 1
ATOM 3623 O O . VAL B 1 152 ? 52.014 0.607 52.699 1.00 127.99 152 VAL B O 1
ATOM 3627 N N . SER B 1 153 ? 53.521 -0.525 53.941 1.00 116.99 153 SER B N 1
ATOM 3628 C CA . SER B 1 153 ? 54.422 -0.843 52.844 1.00 118.29 153 SER B CA 1
ATOM 3629 C C . SER B 1 153 ? 54.471 -2.352 52.646 1.00 127.51 153 SER B C 1
ATOM 3630 O O . SER B 1 153 ? 54.615 -3.100 53.625 1.00 130.58 153 SER B O 1
ATOM 3633 N N . LEU B 1 154 ? 54.307 -2.817 51.390 1.00 130.88 154 LEU B N 1
ATOM 3634 C CA . LEU B 1 154 ? 54.663 -4.189 51.022 1.00 126.31 154 LEU B CA 1
ATOM 3635 C C . LEU B 1 154 ? 55.976 -4.152 50.255 1.00 128.90 154 LEU B C 1
ATOM 3636 O O . LEU B 1 154 ? 56.027 -3.648 49.121 1.00 132.99 154 LEU B O 1
ATOM 3639 N N . HIS B 1 155 ? 57.033 -4.656 50.888 1.00 125.18 155 HIS B N 1
ATOM 3640 C CA . HIS B 1 155 ? 58.312 -4.858 50.226 1.00 123.58 155 HIS B CA 1
ATOM 3641 C C . HIS B 1 155 ? 58.170 -6.001 49.236 1.00 125.02 155 HIS B C 1
ATOM 3642 O O . HIS B 1 155 ? 57.838 -7.133 49.625 1.00 124.59 155 HIS B O 1
ATOM 3649 N N . ILE B 1 156 ? 58.413 -5.670 47.961 1.00 127.29 156 ILE B N 1
ATOM 3650 C CA . ILE B 1 156 ? 58.032 -6.500 46.827 1.00 127.76 156 ILE B CA 1
ATOM 3651 C C . ILE B 1 156 ? 58.906 -7.745 46.761 1.00 128.58 156 ILE B C 1
ATOM 3652 O O . ILE B 1 156 ? 58.400 -8.874 46.712 1.00 121.69 156 ILE B O 1
ATOM 3656 N N . THR B 1 157 ? 60.231 -7.557 46.825 1.00 136.43 157 THR B N 1
ATOM 3657 C CA . THR B 1 157 ? 61.168 -8.667 46.661 1.00 145.93 157 THR B CA 1
ATOM 3658 C C . THR B 1 157 ? 60.961 -9.757 47.724 1.00 146.53 157 THR B C 1
ATOM 3659 O O . THR B 1 157 ? 60.867 -10.942 47.378 1.00 151.23 157 THR B O 1
ATOM 3663 N N . THR B 1 158 ? 60.832 -9.378 49.016 1.00 139.48 158 THR B N 1
ATOM 3664 C CA . THR B 1 158 ? 60.680 -10.331 50.119 1.00 129.15 158 THR B CA 1
ATOM 3665 C C . THR B 1 158 ? 59.216 -10.620 50.476 1.00 126.35 158 THR B C 1
ATOM 3666 O O . THR B 1 158 ? 58.947 -11.543 51.254 1.00 119.28 158 THR B O 1
ATOM 3670 N N . GLY B 1 159 ? 58.267 -9.843 49.956 1.00 129.25 159 GLY B N 1
ATOM 3671 C CA . GLY B 1 159 ? 56.874 -10.029 50.288 1.00 125.86 159 GLY B CA 1
ATOM 3672 C C . GLY B 1 159 ? 56.643 -9.771 51.757 1.00 119.22 159 GLY B C 1
ATOM 3673 O O . GLY B 1 159 ? 56.045 -10.584 52.471 1.00 117.03 159 GLY B O 1
ATOM 3674 N N . LYS B 1 160 ? 57.133 -8.639 52.236 1.00 115.91 160 LYS B N 1
ATOM 3675 C CA . LYS B 1 160 ? 57.041 -8.333 53.656 1.00 110.16 160 LYS B CA 1
ATOM 3676 C C . LYS B 1 160 ? 56.112 -7.151 53.854 1.00 112.54 160 LYS B C 1
ATOM 3677 O O . LYS B 1 160 ? 56.301 -6.099 53.232 1.00 117.04 160 LYS B O 1
ATOM 3683 N N . LEU B 1 161 ? 55.096 -7.330 54.690 1.00 106.76 161 LEU B N 1
ATOM 3684 C CA . LEU B 1 161 ? 54.115 -6.277 54.924 1.00 106.29 161 LEU B CA 1
ATOM 3685 C C . LEU B 1 161 ? 54.447 -5.579 56.231 1.00 105.55 161 LEU B C 1
ATOM 3686 O O . LEU B 1 161 ? 54.222 -6.128 57.316 1.00 105.24 161 LEU B O 1
ATOM 3691 N N . GLN B 1 162 ? 54.998 -4.379 56.117 1.00 105.82 162 GLN B N 1
ATOM 3692 C CA . GLN B 1 162 ? 55.321 -3.516 57.238 1.00 105.54 162 GLN B CA 1
ATOM 3693 C C . GLN B 1 162 ? 54.229 -2.478 57.417 1.00 107.36 162 GLN B C 1
ATOM 3694 O O . GLN B 1 162 ? 53.762 -1.889 56.440 1.00 112.93 162 GLN B O 1
ATOM 3700 N N . ILE B 1 163 ? 53.794 -2.278 58.657 1.00 98.85 163 ILE B N 1
ATOM 3701 C CA . ILE B 1 163 ? 52.792 -1.269 58.953 1.00 102.44 163 ILE B CA 1
ATOM 3702 C C . ILE B 1 163 ? 53.292 -0.441 60.136 1.00 104.47 163 ILE B C 1
ATOM 3703 O O . ILE B 1 163 ? 53.755 -0.989 61.148 1.00 103.81 163 ILE B O 1
ATOM 3708 N N . GLN B 1 164 ? 53.239 0.884 59.982 1.00 103.79 164 GLN B N 1
ATOM 3709 C CA . GLN B 1 164 ? 53.793 1.799 60.965 1.00 98.86 164 GLN B CA 1
ATOM 3710 C C . GLN B 1 164 ? 52.788 2.894 61.295 1.00 104.28 164 GLN B C 1
ATOM 3711 O O . GLN B 1 164 ? 51.986 3.300 60.438 1.00 109.33 164 GLN B O 1
ATOM 3717 N N . GLY B 1 165 ? 52.822 3.338 62.546 1.00 102.08 165 GLY B N 1
ATOM 3718 C CA . GLY B 1 165 ? 51.924 4.384 62.999 1.00 107.31 165 GLY B CA 1
ATOM 3719 C C . GLY B 1 165 ? 51.455 4.142 64.421 1.00 104.21 165 GLY B C 1
ATOM 3720 O O . GLY B 1 165 ? 51.743 3.121 65.035 1.00 99.52 165 GLY B O 1
ATOM 3721 N N . ARG B 1 166 ? 50.704 5.115 64.948 1.00 105.94 166 ARG B N 1
ATOM 3722 C CA . ARG B 1 166 ? 50.159 5.028 66.330 1.00 107.03 166 ARG B CA 1
ATOM 3723 C C . ARG B 1 166 ? 48.920 4.125 66.325 1.00 117.91 166 ARG B C 1
ATOM 3724 O O . ARG B 1 166 ? 48.171 4.156 65.329 1.00 121.87 166 ARG B O 1
ATOM 3732 N N . PRO B 1 167 ? 48.672 3.326 67.387 1.00 122.20 167 PRO B N 1
ATOM 3733 C CA . PRO B 1 167 ? 47.503 2.443 67.437 1.00 125.26 167 PRO B CA 1
ATOM 3734 C C . PRO B 1 167 ? 46.217 3.237 67.710 1.00 130.68 167 PRO B C 1
ATOM 3735 O O . PRO B 1 167 ? 45.786 3.280 68.848 1.00 130.54 167 PRO B O 1
ATOM 3739 N N . LEU B 1 168 ? 45.646 3.841 66.662 1.00 134.57 168 LEU B N 1
ATOM 3740 C CA . LEU B 1 168 ? 44.400 4.643 66.794 1.00 145.22 168 LEU B CA 1
ATOM 3741 C C . LEU B 1 168 ? 43.531 3.830 65.827 1.00 153.87 168 LEU B C 1
ATOM 3742 O O . LEU B 1 168 ? 43.657 2.589 65.821 1.00 161.06 168 LEU B O 1
ATOM 3744 N N . SER B 1 169 ? 42.687 4.512 65.047 1.00 152.32 169 SER B N 1
ATOM 3745 C CA . SER B 1 169 ? 41.560 3.902 64.293 1.00 150.62 169 SER B CA 1
ATOM 3746 C C . SER B 1 169 ? 42.071 3.308 62.975 1.00 145.54 169 SER B C 1
ATOM 3747 O O . SER B 1 169 ? 41.798 2.119 62.719 1.00 149.48 169 SER B O 1
ATOM 3750 N N . CYS B 1 170 ? 42.781 4.114 62.178 1.00 139.20 170 CYS B N 1
ATOM 3751 C CA . CYS B 1 170 ? 43.329 3.650 60.873 1.00 137.47 170 CYS B CA 1
ATOM 3752 C C . CYS B 1 170 ? 44.103 2.342 61.076 1.00 141.35 170 CYS B C 1
ATOM 3753 O O . CYS B 1 170 ? 43.884 1.394 60.297 1.00 145.31 170 CYS B O 1
ATOM 3755 N N . TYR B 1 171 ? 44.969 2.311 62.092 1.00 136.22 171 TYR B N 1
ATOM 3756 C CA . TYR B 1 171 ? 45.757 1.126 62.433 1.00 123.59 171 TYR B CA 1
ATOM 3757 C C . TYR B 1 171 ? 44.865 -0.035 62.875 1.00 121.80 171 TYR B C 1
ATOM 3758 O O . TYR B 1 171 ? 45.047 -1.172 62.422 1.00 121.40 171 TYR B O 1
ATOM 3767 N N . ARG B 1 172 ? 43.923 0.272 63.777 1.00 118.73 172 ARG B N 1
ATOM 3768 C CA . ARG B 1 172 ? 43.061 -0.749 64.431 1.00 123.13 172 ARG B CA 1
ATOM 3769 C C . ARG B 1 172 ? 42.199 -1.464 63.393 1.00 131.10 172 ARG B C 1
ATOM 3770 O O . ARG B 1 172 ? 42.132 -2.709 63.427 1.00 131.36 172 ARG B O 1
ATOM 3778 N N . VAL B 1 173 ? 41.573 -0.689 62.512 1.00 133.25 173 VAL B N 1
ATOM 3779 C CA . VAL B 1 173 ? 40.687 -1.255 61.493 1.00 138.16 173 VAL B CA 1
ATOM 3780 C C . VAL B 1 173 ? 41.484 -1.973 60.403 1.00 136.06 173 VAL B C 1
ATOM 3781 O O . VAL B 1 173 ? 41.041 -2.999 59.866 1.00 136.43 173 VAL B O 1
ATOM 3785 N N . PHE B 1 174 ? 42.667 -1.451 60.055 1.00 129.98 174 PHE B N 1
ATOM 3786 C CA . PHE B 1 174 ? 43.495 -2.173 59.093 1.00 125.33 174 PHE B CA 1
ATOM 3787 C C . PHE B 1 174 ? 43.992 -3.484 59.680 1.00 113.58 174 PHE B C 1
ATOM 3788 O O . PHE B 1 174 ? 44.018 -4.514 58.991 1.00 112.66 174 PHE B O 1
ATOM 3796 N N . THR B 1 175 ? 44.356 -3.469 60.963 1.00 105.55 175 THR B N 1
ATOM 3797 C CA . THR B 1 175 ? 44.812 -4.684 61.620 1.00 104.01 175 THR B CA 1
ATOM 3798 C C . THR B 1 175 ? 43.674 -5.702 61.725 1.00 111.43 175 THR B C 1
ATOM 3799 O O . THR B 1 175 ? 43.875 -6.899 61.484 1.00 103.77 175 THR B O 1
ATOM 3801 N N . PHE B 1 176 ? 42.457 -5.244 62.033 1.00 118.20 176 PHE B N 1
ATOM 3802 C CA . PHE B 1 176 ? 41.342 -6.180 62.108 1.00 126.95 176 PHE B CA 1
ATOM 3803 C C . PHE B 1 176 ? 40.991 -6.748 60.734 1.00 131.76 176 PHE B C 1
ATOM 3804 O O . PHE B 1 176 ? 40.696 -7.945 60.619 1.00 130.20 176 PHE B O 1
ATOM 3812 N N . ASN B 1 177 ? 40.996 -5.908 59.686 1.00 132.74 177 ASN B N 1
ATOM 3813 C CA . ASN B 1 177 ? 40.668 -6.404 58.349 1.00 135.71 177 ASN B CA 1
ATOM 3814 C C . ASN B 1 177 ? 41.738 -7.370 57.841 1.00 136.58 177 ASN B C 1
ATOM 3815 O O . ASN B 1 177 ? 41.421 -8.360 57.162 1.00 140.62 177 ASN B O 1
ATOM 3817 N N . LEU B 1 178 ? 43.012 -7.123 58.182 1.00 136.25 178 LEU B N 1
ATOM 3818 C CA . LEU B 1 178 ? 44.046 -8.098 57.841 1.00 133.92 178 LEU B CA 1
ATOM 3819 C C . LEU B 1 178 ? 43.880 -9.392 58.642 1.00 138.27 178 LEU B C 1
ATOM 3820 O O . LEU B 1 178 ? 44.001 -10.487 58.076 1.00 139.78 178 LEU B O 1
ATOM 3822 N N . ALA B 1 179 ? 43.552 -9.296 59.937 1.00 135.25 179 ALA B N 1
ATOM 3823 C CA . ALA B 1 179 ? 43.376 -10.479 60.767 1.00 129.15 179 ALA B CA 1
ATOM 3824 C C . ALA B 1 179 ? 42.119 -11.251 60.424 1.00 140.84 179 ALA B C 1
ATOM 3825 O O . ALA B 1 179 ? 42.019 -12.419 60.801 1.00 153.98 179 ALA B O 1
ATOM 3827 N N . ALA B 1 180 ? 41.166 -10.640 59.715 1.00 141.98 180 ALA B N 1
ATOM 3828 C CA . ALA B 1 180 ? 39.909 -11.308 59.405 1.00 143.61 180 ALA B CA 1
ATOM 3829 C C . ALA B 1 180 ? 39.781 -11.794 57.965 1.00 140.91 180 ALA B C 1
ATOM 3830 O O . ALA B 1 180 ? 39.016 -12.730 57.725 1.00 142.31 180 ALA B O 1
ATOM 3832 N N . LEU B 1 181 ? 40.512 -11.213 57.008 1.00 139.16 181 LEU B N 1
ATOM 3833 C CA . LEU B 1 181 ? 40.414 -11.660 55.622 1.00 142.24 181 LEU B CA 1
ATOM 3834 C C . LEU B 1 181 ? 41.541 -12.593 55.186 1.00 150.20 181 LEU B C 1
ATOM 3835 O O . LEU B 1 181 ? 41.359 -13.317 54.198 1.00 154.18 181 LEU B O 1
ATOM 3837 N N . LEU B 1 182 ? 42.692 -12.604 55.887 1.00 148.88 182 LEU B N 1
ATOM 3838 C CA . LEU B 1 182 ? 43.781 -13.553 55.627 1.00 146.55 182 LEU B CA 1
ATOM 3839 C C . LEU B 1 182 ? 44.076 -14.478 56.815 1.00 148.28 182 LEU B C 1
ATOM 3840 O O . LEU B 1 182 ? 45.199 -14.995 56.927 1.00 145.05 182 LEU B O 1
ATOM 3845 N N . ASP B 1 183 ? 43.097 -14.678 57.703 1.00 153.08 183 ASP B N 1
ATOM 3846 C CA . ASP B 1 183 ? 43.129 -15.707 58.746 1.00 151.19 183 ASP B CA 1
ATOM 3847 C C . ASP B 1 183 ? 44.400 -15.611 59.590 1.00 148.39 183 ASP B C 1
ATOM 3848 O O . ASP B 1 183 ? 45.059 -16.610 59.878 1.00 153.60 183 ASP B O 1
ATOM 3850 N N . LEU B 1 184 ? 44.737 -14.384 60.002 1.00 143.65 184 LEU B N 1
ATOM 3851 C CA . LEU B 1 184 ? 45.851 -14.131 60.916 1.00 130.40 184 LEU B CA 1
ATOM 3852 C C . LEU B 1 184 ? 45.341 -13.590 62.248 1.00 133.30 184 LEU B C 1
ATOM 3853 O O . LEU B 1 184 ? 45.903 -12.615 62.760 1.00 131.14 184 LEU B O 1
ATOM 3856 N N . GLN B 1 185 ? 44.272 -14.169 62.806 1.00 146.59 185 GLN B N 1
ATOM 3857 C CA . GLN B 1 185 ? 43.510 -13.445 63.821 1.00 144.17 185 GLN B CA 1
ATOM 3858 C C . GLN B 1 185 ? 44.242 -13.371 65.157 1.00 131.76 185 GLN B C 1
ATOM 3859 O O . GLN B 1 185 ? 44.054 -12.421 65.919 1.00 132.97 185 GLN B O 1
ATOM 3861 N N . GLY B 1 186 ? 45.080 -14.352 65.442 1.00 119.22 186 GLY B N 1
ATOM 3862 C CA . GLY B 1 186 ? 45.848 -14.239 66.674 1.00 119.69 186 GLY B CA 1
ATOM 3863 C C . GLY B 1 186 ? 46.818 -13.056 66.747 1.00 121.93 186 GLY B C 1
ATOM 3864 O O . GLY B 1 186 ? 47.431 -12.863 67.801 1.00 124.24 186 GLY B O 1
ATOM 3865 N N . LEU B 1 187 ? 46.984 -12.254 65.683 1.00 111.79 187 LEU B N 1
ATOM 3866 C CA . LEU B 1 187 ? 48.011 -11.205 65.722 1.00 102.92 187 LEU B CA 1
ATOM 3867 C C . LEU B 1 187 ? 47.718 -10.133 66.749 1.00 98.26 187 LEU B C 1
ATOM 3868 O O . LEU B 1 187 ? 48.587 -9.290 66.977 1.00 92.16 187 LEU B O 1
ATOM 3870 N N . GLU B 1 188 ? 46.513 -10.112 67.331 1.00 107.88 188 GLU B N 1
ATOM 3871 C CA . GLU B 1 188 ? 46.192 -9.128 68.360 1.00 106.04 188 GLU B CA 1
ATOM 3872 C C . GLU B 1 188 ? 46.988 -9.354 69.642 1.00 100.79 188 GLU B C 1
ATOM 3873 O O . GLU B 1 188 ? 47.060 -8.451 70.483 1.00 100.56 188 GLU B O 1
ATOM 3875 N N . LYS B 1 189 ? 47.603 -10.522 69.792 1.00 96.66 189 LYS B N 1
ATOM 3876 C CA . LYS B 1 189 ? 48.201 -10.901 71.055 1.00 95.53 189 LYS B CA 1
ATOM 3877 C C . LYS B 1 189 ? 49.689 -10.566 71.135 1.00 90.51 189 LYS B C 1
ATOM 3878 O O . LYS B 1 189 ? 50.216 -10.449 72.245 1.00 94.17 189 LYS B O 1
ATOM 3881 N N . VAL B 1 190 ? 50.376 -10.379 70.007 1.00 102.66 190 VAL B N 1
ATOM 3882 C CA . VAL B 1 190 ? 51.783 -10.001 70.059 1.00 110.89 190 VAL B CA 1
ATOM 3883 C C . VAL B 1 190 ? 51.881 -8.555 70.533 1.00 115.09 190 VAL B C 1
ATOM 3884 O O . VAL B 1 190 ? 51.111 -7.693 70.098 1.00 118.63 190 VAL B O 1
ATOM 3888 N N . LEU B 1 191 ? 52.834 -8.290 71.432 1.00 108.91 191 LEU B N 1
ATOM 3889 C CA . LEU B 1 191 ? 53.269 -6.936 71.769 1.00 96.43 191 LEU B CA 1
ATOM 3890 C C . LEU B 1 191 ? 54.674 -6.637 71.262 1.00 93.95 191 LEU B C 1
ATOM 3891 O O . LEU B 1 191 ? 54.884 -5.600 70.633 1.00 95.10 191 LEU B O 1
ATOM 3896 N N . ILE B 1 192 ? 55.652 -7.503 71.540 1.00 95.66 192 ILE B N 1
ATOM 3897 C CA . ILE B 1 192 ? 57.041 -7.298 71.118 1.00 85.14 192 ILE B CA 1
ATOM 3898 C C . ILE B 1 192 ? 57.498 -8.515 70.336 1.00 81.89 192 ILE B C 1
ATOM 3899 O O . ILE B 1 192 ? 57.140 -9.650 70.663 1.00 97.34 192 ILE B O 1
ATOM 3904 N N . ARG B 1 193 ? 58.267 -8.287 69.296 1.00 86.76 193 ARG B N 1
ATOM 3905 C CA . ARG B 1 193 ? 59.064 -9.365 68.728 1.00 87.80 193 ARG B CA 1
ATOM 3906 C C . ARG B 1 193 ? 60.294 -8.689 68.160 1.00 82.99 193 ARG B C 1
ATOM 3907 O O . ARG B 1 193 ? 60.180 -7.916 67.208 1.00 88.10 193 ARG B O 1
ATOM 3915 N N . GLN B 1 194 ? 61.448 -8.928 68.775 1.00 85.36 194 GLN B N 1
ATOM 3916 C CA . GLN B 1 194 ? 62.681 -8.288 68.333 1.00 79.30 194 GLN B CA 1
ATOM 3917 C C . GLN B 1 194 ? 63.859 -9.224 68.576 1.00 76.85 194 GLN B C 1
ATOM 3918 O O . GLN B 1 194 ? 63.716 -10.301 69.157 1.00 80.86 194 GLN B O 1
ATOM 3924 N N . GLU B 1 195 ? 65.034 -8.804 68.118 1.00 74.94 195 GLU B N 1
ATOM 3925 C CA . GLU B 1 195 ? 66.251 -9.549 68.390 1.00 73.96 195 GLU B CA 1
ATOM 3926 C C . GLU B 1 195 ? 66.696 -9.320 69.822 1.00 74.17 195 GLU B C 1
ATOM 3927 O O . GLU B 1 195 ? 66.933 -8.179 70.227 1.00 74.40 195 GLU B O 1
ATOM 3933 N N . ASP B 1 196 ? 66.877 -10.418 70.551 1.00 82.02 196 ASP B N 1
ATOM 3934 C CA . ASP B 1 196 ? 67.291 -10.385 71.947 1.00 80.14 196 ASP B CA 1
ATOM 3935 C C . ASP B 1 196 ? 68.719 -9.875 72.106 1.00 82.56 196 ASP B C 1
ATOM 3936 O O . ASP B 1 196 ? 69.633 -10.262 71.359 1.00 87.84 196 ASP B O 1
ATOM 3941 N N . GLY B 1 197 ? 68.909 -8.997 73.083 1.00 80.89 197 GLY B N 1
ATOM 3942 C CA . GLY B 1 197 ? 70.254 -8.534 73.381 1.00 99.37 197 GLY B CA 1
ATOM 3943 C C . GLY B 1 197 ? 70.893 -7.617 72.364 1.00 106.13 197 GLY B C 1
ATOM 3944 O O . GLY B 1 197 ? 72.060 -7.252 72.535 1.00 115.36 197 GLY B O 1
ATOM 3945 N N . LYS B 1 198 ? 70.184 -7.224 71.310 1.00 104.57 198 LYS B N 1
ATOM 3946 C CA . LYS B 1 198 ? 70.780 -6.397 70.266 1.00 97.33 198 LYS B CA 1
ATOM 3947 C C . LYS B 1 198 ? 70.444 -4.936 70.508 1.00 91.76 198 LYS B C 1
ATOM 3948 O O . LYS B 1 198 ? 69.327 -4.605 70.926 1.00 88.50 198 LYS B O 1
ATOM 3954 N N . ALA B 1 199 ? 71.412 -4.069 70.215 1.00 84.80 199 ALA B N 1
ATOM 3955 C CA . ALA B 1 199 ? 71.282 -2.639 70.436 1.00 75.90 199 ALA B CA 1
ATOM 3956 C C . ALA B 1 199 ? 70.705 -1.926 69.224 1.00 71.34 199 ALA B C 1
ATOM 3957 O O . ALA B 1 199 ? 71.154 -2.123 68.100 1.00 79.98 199 ALA B O 1
ATOM 3959 N N . ASN B 1 200 ? 69.734 -1.061 69.469 1.00 74.68 200 ASN B N 1
ATOM 3960 C CA . ASN B 1 200 ? 69.268 -0.132 68.460 1.00 72.64 200 ASN B CA 1
ATOM 3961 C C . ASN B 1 200 ? 70.349 0.882 68.097 1.00 81.86 200 ASN B C 1
ATOM 3962 O O . ASN B 1 200 ? 71.287 1.147 68.861 1.00 86.82 200 ASN B O 1
ATOM 3967 N N . ILE B 1 201 ? 70.229 1.421 66.878 1.00 73.79 201 ILE B N 1
ATOM 3968 C CA . ILE B 1 201 ? 70.915 2.658 66.559 1.00 67.32 201 ILE B CA 1
ATOM 3969 C C . ILE B 1 201 ? 70.511 3.666 67.620 1.00 74.48 201 ILE B C 1
ATOM 3970 O O . ILE B 1 201 ? 69.337 3.763 68.007 1.00 82.62 201 ILE B O 1
ATOM 3975 N N . VAL B 1 202 ? 71.468 4.367 68.120 1.00 66.49 202 VAL B N 1
ATOM 3976 C CA . VAL B 1 202 ? 71.280 5.137 69.329 1.00 56.28 202 VAL B CA 1
ATOM 3977 C C . VAL B 1 202 ? 70.774 6.520 68.963 1.00 61.03 202 VAL B C 1
ATOM 3978 O O . VAL B 1 202 ? 71.170 7.104 67.942 1.00 76.24 202 VAL B O 1
ATOM 3982 N N . GLN B 1 203 ? 69.868 7.023 69.790 1.00 59.70 203 GLN B N 1
ATOM 3983 C CA . GLN B 1 203 ? 69.241 8.322 69.637 1.00 64.39 203 GLN B CA 1
ATOM 3984 C C . GLN B 1 203 ? 70.272 9.429 69.545 1.00 61.57 203 GLN B C 1
ATOM 3985 O O . GLN B 1 203 ? 71.376 9.329 70.075 1.00 72.57 203 GLN B O 1
ATOM 3991 N N . GLN B 1 204 ? 69.874 10.528 68.914 1.00 63.25 204 GLN B N 1
ATOM 3992 C CA . GLN B 1 204 ? 70.813 11.627 68.721 1.00 69.33 204 GLN B CA 1
ATOM 3993 C C . GLN B 1 204 ? 71.304 12.183 70.055 1.00 75.45 204 GLN B C 1
ATOM 3994 O O . GLN B 1 204 ? 72.483 12.528 70.190 1.00 77.66 204 GLN B O 1
ATOM 4000 N N . GLU B 1 205 ? 70.410 12.307 71.040 1.00 74.79 205 GLU B N 1
ATOM 4001 C CA . GLU B 1 205 ? 70.754 13.009 72.276 1.00 74.20 205 GLU B CA 1
ATOM 4002 C C . GLU B 1 205 ? 71.632 12.163 73.179 1.00 70.62 205 GLU B C 1
ATOM 4003 O O . GLU B 1 205 ? 72.503 12.704 73.866 1.00 86.63 205 GLU B O 1
ATOM 4009 N N . VAL B 1 206 ? 71.462 10.846 73.162 1.00 62.90 206 VAL B N 1
ATOM 4010 C CA . VAL B 1 206 ? 72.427 9.992 73.842 1.00 64.38 206 VAL B CA 1
ATOM 4011 C C . VAL B 1 206 ? 73.805 10.138 73.218 1.00 66.29 206 VAL B C 1
ATOM 4012 O O . VAL B 1 206 ? 74.815 10.286 73.922 1.00 79.71 206 VAL B O 1
ATOM 4016 N N . ALA B 1 207 ? 73.866 10.101 71.888 1.00 59.45 207 ALA B N 1
ATOM 4017 C CA . ALA B 1 207 ? 75.130 10.271 71.180 1.00 53.63 207 ALA B CA 1
ATOM 4018 C C . ALA B 1 207 ? 75.748 11.628 71.477 1.00 61.41 207 ALA B C 1
ATOM 4019 O O . ALA B 1 207 ? 76.981 11.737 71.615 1.00 65.67 207 ALA B O 1
ATOM 4021 N N . ARG B 1 208 ? 74.906 12.665 71.617 1.00 55.48 208 ARG B N 1
ATOM 4022 C CA . ARG B 1 208 ? 75.411 14.005 71.884 1.00 57.86 208 ARG B CA 1
ATOM 4023 C C . ARG B 1 208 ? 76.007 14.104 73.298 1.00 63.17 208 ARG B C 1
ATOM 4024 O O . ARG B 1 208 ? 77.093 14.671 73.477 1.00 67.73 208 ARG B O 1
ATOM 4032 N N . THR B 1 209 ? 75.343 13.539 74.305 1.00 53.91 209 THR B N 1
ATOM 4033 C CA . THR B 1 209 ? 75.924 13.633 75.642 1.00 67.89 209 THR B CA 1
ATOM 4034 C C . THR B 1 209 ? 77.199 12.819 75.721 1.00 62.08 209 THR B C 1
ATOM 4035 O O . THR B 1 209 ? 78.119 13.175 76.474 1.00 60.59 209 THR B O 1
ATOM 4039 N N . TYR B 1 210 ? 77.286 11.739 74.938 1.00 54.58 210 TYR B N 1
ATOM 4040 C CA . TYR B 1 210 ? 78.553 11.016 74.900 1.00 54.72 210 TYR B CA 1
ATOM 4041 C C . TYR B 1 210 ? 79.640 11.880 74.271 1.00 57.98 210 TYR B C 1
ATOM 4042 O O . TYR B 1 210 ? 80.770 11.951 74.784 1.00 52.80 210 TYR B O 1
ATOM 4051 N N . LEU B 1 211 ? 79.297 12.602 73.200 1.00 64.88 211 LEU B N 1
ATOM 4052 C CA . LEU B 1 211 ? 80.287 13.445 72.541 1.00 57.49 211 LEU B CA 1
ATOM 4053 C C . LEU B 1 211 ? 80.761 14.547 73.475 1.00 59.07 211 LEU B C 1
ATOM 4054 O O . LEU B 1 211 ? 81.941 14.933 73.450 1.00 61.66 211 LEU B O 1
ATOM 4059 N N . GLN B 1 212 ? 79.839 15.086 74.260 1.00 60.61 212 GLN B N 1
ATOM 4060 C CA . GLN B 1 212 ? 80.155 16.142 75.202 1.00 65.29 212 GLN B CA 1
ATOM 4061 C C . GLN B 1 212 ? 81.100 15.651 76.304 1.00 64.38 212 GLN B C 1
ATOM 4062 O O . GLN B 1 212 ? 82.093 16.320 76.639 1.00 75.03 212 GLN B O 1
ATOM 4068 N N . THR B 1 213 ? 80.837 14.479 76.873 1.00 54.62 213 THR B N 1
ATOM 4069 C CA . THR B 1 213 ? 81.814 14.072 77.878 1.00 73.16 213 THR B CA 1
ATOM 4070 C C . THR B 1 213 ? 83.128 13.606 77.235 1.00 73.91 213 THR B C 1
ATOM 4071 O O . THR B 1 213 ? 84.153 13.567 77.915 1.00 85.10 213 THR B O 1
ATOM 4075 N N . VAL B 1 214 ? 83.150 13.294 75.946 1.00 60.83 214 VAL B N 1
ATOM 4076 C CA . VAL B 1 214 ? 84.417 12.874 75.344 1.00 65.43 214 VAL B CA 1
ATOM 4077 C C . VAL B 1 214 ? 85.181 14.033 74.667 1.00 67.36 214 VAL B C 1
ATOM 4078 O O . VAL B 1 214 ? 86.386 13.883 74.353 1.00 55.98 214 VAL B O 1
ATOM 4082 N N . MET B 1 215 ? 84.495 15.167 74.489 1.00 64.31 215 MET B N 1
ATOM 4083 C CA . MET B 1 215 ? 85.107 16.379 73.881 1.00 64.62 215 MET B CA 1
ATOM 4084 C C . MET B 1 215 ? 85.783 17.193 74.990 1.00 66.81 215 MET B C 1
ATOM 4085 O O . MET B 1 215 ? 86.647 18.028 74.665 1.00 63.73 215 MET B O 1
ATOM 4090 N N . ALA B 1 216 ? 85.389 16.943 76.245 1.00 68.79 216 ALA B N 1
ATOM 4091 C CA . ALA B 1 216 ? 85.935 17.624 77.445 1.00 57.85 216 ALA B CA 1
ATOM 4092 C C . ALA B 1 216 ? 85.767 19.147 77.347 1.00 64.01 216 ALA B C 1
ATOM 4093 O O . ALA B 1 216 ? 84.614 19.609 77.240 1.00 65.52 216 ALA B O 1
ATOM 4095 N N . ASP B 1 217 ? 86.880 19.888 77.386 1.00 69.68 217 ASP B N 1
ATOM 4096 C CA . ASP B 1 217 ? 86.855 21.377 77.358 1.00 64.71 217 ASP B CA 1
ATOM 4097 C C . ASP B 1 217 ? 86.676 21.903 75.929 1.00 69.83 217 ASP B C 1
ATOM 4098 O O . ASP B 1 217 ? 86.653 23.139 75.762 1.00 72.37 217 ASP B O 1
ATOM 4103 N N . ALA B 1 218 ? 86.557 21.011 74.941 1.00 63.23 218 ALA B N 1
ATOM 4104 C CA . ALA B 1 218 ? 86.385 21.438 73.562 1.00 65.88 218 ALA B CA 1
ATOM 4105 C C . ALA B 1 218 ? 84.920 21.558 73.153 1.00 71.34 218 ALA B C 1
ATOM 4106 O O . ALA B 1 218 ? 84.631 22.285 72.192 1.00 64.28 218 ALA B O 1
ATOM 4108 N N . TYR B 1 219 ? 83.989 20.906 73.864 1.00 62.55 219 TYR B N 1
ATOM 4109 C CA . TYR B 1 219 ? 82.638 20.793 73.316 1.00 62.59 219 TYR B CA 1
ATOM 4110 C C . TYR B 1 219 ? 81.977 22.138 72.996 1.00 65.10 219 TYR B C 1
ATOM 4111 O O . TYR B 1 219 ? 81.357 22.246 71.926 1.00 67.98 219 TYR B O 1
ATOM 4120 N N . PRO B 1 220 ? 82.043 23.164 73.847 1.00 66.44 220 PRO B N 1
ATOM 4121 C CA . PRO B 1 220 ? 81.442 24.462 73.489 1.00 64.40 220 PRO B CA 1
ATOM 4122 C C . PRO B 1 220 ? 82.035 25.094 72.231 1.00 76.51 220 PRO B C 1
ATOM 4123 O O . PRO B 1 220 ? 81.460 26.063 71.702 1.00 81.17 220 PRO B O 1
ATOM 4127 N N . HIS B 1 221 ? 83.196 24.623 71.768 1.00 77.80 221 HIS B N 1
ATOM 4128 C CA . HIS B 1 221 ? 83.900 25.233 70.645 1.00 76.25 221 HIS B CA 1
ATOM 4129 C C . HIS B 1 221 ? 83.677 24.534 69.315 1.00 63.14 221 HIS B C 1
ATOM 4130 O O . HIS B 1 221 ? 84.085 25.075 68.285 1.00 69.85 221 HIS B O 1
ATOM 4137 N N . LEU B 1 222 ? 83.052 23.361 69.327 1.00 58.88 222 LEU B N 1
ATOM 4138 C CA . LEU B 1 222 ? 82.824 22.580 68.124 1.00 61.50 222 LEU B CA 1
ATOM 4139 C C . LEU B 1 222 ? 82.075 23.386 67.068 1.00 64.52 222 LEU B C 1
ATOM 4140 O O . LEU B 1 222 ? 81.028 23.982 67.348 1.00 71.38 222 LEU B O 1
ATOM 4145 N N . HIS B 1 223 ? 82.627 23.415 65.859 1.00 58.39 223 HIS B N 1
ATOM 4146 C CA . HIS B 1 223 ? 81.859 23.833 64.693 1.00 63.77 223 HIS B CA 1
ATOM 4147 C C . HIS B 1 223 ? 80.618 22.956 64.507 1.00 61.09 223 HIS B C 1
ATOM 4148 O O . HIS B 1 223 ? 80.614 21.749 64.806 1.00 63.71 223 HIS B O 1
ATOM 4155 N N . VAL B 1 224 ? 79.547 23.568 64.002 1.00 66.12 224 VAL B N 1
ATOM 4156 C CA . VAL B 1 224 ? 78.278 22.847 63.902 1.00 62.64 224 VAL B CA 1
ATOM 4157 C C . VAL B 1 224 ? 78.378 21.680 62.934 1.00 60.71 224 VAL B C 1
ATOM 4158 O O . VAL B 1 224 ? 77.886 20.579 63.214 1.00 60.15 224 VAL B O 1
ATOM 4162 N N . THR B 1 225 ? 79.023 21.881 61.792 1.00 62.29 225 THR B N 1
ATOM 4163 C CA . THR B 1 225 ? 79.203 20.744 60.895 1.00 57.21 225 THR B CA 1
ATOM 4164 C C . THR B 1 225 ? 79.968 19.622 61.591 1.00 51.09 225 THR B C 1
ATOM 4165 O O . THR B 1 225 ? 79.546 18.456 61.538 1.00 52.09 225 THR B O 1
ATOM 4169 N N . ALA B 1 226 ? 81.039 19.956 62.327 1.00 51.83 226 ALA B N 1
ATOM 4170 C CA . ALA B 1 226 ? 81.802 18.909 63.018 1.00 47.37 226 ALA B CA 1
ATOM 4171 C C . ALA B 1 226 ? 80.914 18.178 64.007 1.00 58.20 226 ALA B C 1
ATOM 4172 O O . ALA B 1 226 ? 80.843 16.937 63.982 1.00 54.05 226 ALA B O 1
ATOM 4174 N N . GLU B 1 227 ? 80.175 18.930 64.851 1.00 50.42 227 GLU B N 1
ATOM 4175 C CA . GLU B 1 227 ? 79.324 18.227 65.805 1.00 50.49 227 GLU B CA 1
ATOM 4176 C C . GLU B 1 227 ? 78.306 17.325 65.091 1.00 51.43 227 GLU B C 1
ATOM 4177 O O . GLU B 1 227 ? 78.076 16.179 65.521 1.00 42.84 227 GLU B O 1
ATOM 4183 N N . LYS B 1 228 ? 77.696 17.804 63.986 1.00 48.22 228 LYS B N 1
ATOM 4184 C CA . LYS B 1 228 ? 76.713 16.965 63.313 1.00 48.89 228 LYS B CA 1
ATOM 4185 C C . LYS B 1 228 ? 77.358 15.691 62.760 1.00 50.82 228 LYS B C 1
ATOM 4186 O O . LYS B 1 228 ? 76.783 14.594 62.879 1.00 54.25 228 LYS B O 1
ATOM 4192 N N . LEU B 1 229 ? 78.578 15.794 62.214 1.00 49.10 229 LEU B N 1
ATOM 4193 C CA . LEU B 1 229 ? 79.266 14.590 61.720 1.00 56.40 229 LEU B CA 1
ATOM 4194 C C . LEU B 1 229 ? 79.549 13.623 62.857 1.00 53.92 229 LEU B C 1
ATOM 4195 O O . LEU B 1 229 ? 79.241 12.425 62.782 1.00 62.72 229 LEU B O 1
ATOM 4200 N N . LEU B 1 230 ? 80.161 14.141 63.923 1.00 47.12 230 LEU B N 1
ATOM 4201 C CA . LEU B 1 230 ? 80.571 13.294 65.036 1.00 38.11 230 LEU B CA 1
ATOM 4202 C C . LEU B 1 230 ? 79.370 12.605 65.653 1.00 55.39 230 LEU B C 1
ATOM 4203 O O . LEU B 1 230 ? 79.408 11.379 65.865 1.00 53.49 230 LEU B O 1
ATOM 4208 N N . VAL B 1 231 ? 78.254 13.353 65.850 1.00 51.42 231 VAL B N 1
ATOM 4209 C CA . VAL B 1 231 ? 77.063 12.785 66.468 1.00 45.40 231 VAL B CA 1
ATOM 4210 C C . VAL B 1 231 ? 76.429 11.721 65.562 1.00 48.03 231 VAL B C 1
ATOM 4211 O O . VAL B 1 231 ? 76.016 10.657 66.043 1.00 48.43 231 VAL B O 1
ATOM 4215 N N . SER B 1 232 ? 76.386 11.952 64.242 1.00 48.31 232 SER B N 1
ATOM 4216 C CA . SER B 1 232 ? 75.967 10.868 63.325 1.00 53.66 232 SER B CA 1
ATOM 4217 C C . SER B 1 232 ? 76.785 9.603 63.513 1.00 52.73 232 SER B C 1
ATOM 4218 O O . SER B 1 232 ? 76.220 8.507 63.742 1.00 53.57 232 SER B O 1
ATOM 4221 N N . GLY B 1 233 ? 78.121 9.739 63.390 1.00 48.79 233 GLY B N 1
ATOM 4222 C CA . GLY B 1 233 ? 78.981 8.599 63.588 1.00 52.37 233 GLY B CA 1
ATOM 4223 C C . GLY B 1 233 ? 78.712 7.904 64.913 1.00 62.18 233 GLY B C 1
ATOM 4224 O O . GLY B 1 233 ? 78.769 6.672 65.000 1.00 54.54 233 GLY B O 1
ATOM 4225 N N . LEU B 1 234 ? 78.373 8.677 65.958 1.00 55.49 234 LEU B N 1
ATOM 4226 C CA . LEU B 1 234 ? 78.205 8.056 67.267 1.00 60.53 234 LEU B CA 1
ATOM 4227 C C . LEU B 1 234 ? 76.870 7.331 67.372 1.00 59.82 234 LEU B C 1
ATOM 4228 O O . LEU B 1 234 ? 76.803 6.220 67.942 1.00 50.16 234 LEU B O 1
ATOM 4233 N N . CYS B 1 235 ? 75.804 7.919 66.823 1.00 46.80 235 CYS B N 1
ATOM 4234 C CA . CYS B 1 235 ? 74.572 7.153 66.676 1.00 48.44 235 CYS B CA 1
ATOM 4235 C C . CYS B 1 235 ? 74.819 5.753 66.155 1.00 45.13 235 CYS B C 1
ATOM 4236 O O . CYS B 1 235 ? 74.294 4.783 66.718 1.00 50.50 235 CYS B O 1
ATOM 4239 N N . VAL B 1 236 ? 75.705 5.623 65.175 1.00 45.45 236 VAL B N 1
ATOM 4240 C CA . VAL B 1 236 ? 75.967 4.233 64.723 1.00 52.84 236 VAL B CA 1
ATOM 4241 C C . VAL B 1 236 ? 77.054 3.508 65.559 1.00 49.90 236 VAL B C 1
ATOM 4242 O O . VAL B 1 236 ? 76.907 2.329 65.926 1.00 51.02 236 VAL B O 1
ATOM 4246 N N . LYS B 1 237 ? 78.142 4.184 65.951 1.00 57.34 237 LYS B N 1
ATOM 4247 C CA . LYS B 1 237 ? 79.196 3.556 66.764 1.00 51.09 237 LYS B CA 1
ATOM 4248 C C . LYS B 1 237 ? 78.635 2.940 68.036 1.00 51.73 237 LYS B C 1
ATOM 4249 O O . LYS B 1 237 ? 78.915 1.775 68.337 1.00 49.13 237 LYS B O 1
ATOM 4255 N N . LEU B 1 238 ? 77.792 3.689 68.778 1.00 53.03 238 LEU B N 1
ATOM 4256 C CA . LEU B 1 238 ? 77.274 3.181 70.050 1.00 60.95 238 LEU B CA 1
ATOM 4257 C C . LEU B 1 238 ? 76.240 2.076 69.892 1.00 64.94 238 LEU B C 1
ATOM 4258 O O . LEU B 1 238 ? 75.780 1.532 70.907 1.00 63.46 238 LEU B O 1
ATOM 4263 N N . ALA B 1 239 ? 75.818 1.766 68.673 1.00 66.61 239 ALA B N 1
ATOM 4264 C CA . ALA B 1 239 ? 74.905 0.645 68.523 1.00 71.18 239 ALA B CA 1
ATOM 4265 C C . ALA B 1 239 ? 75.634 -0.674 68.560 1.00 67.17 239 ALA B C 1
ATOM 4266 O O . ALA B 1 239 ? 74.981 -1.708 68.629 1.00 71.25 239 ALA B O 1
ATOM 4268 N N . ALA B 1 240 ? 76.962 -0.646 68.489 1.00 73.72 240 ALA B N 1
ATOM 4269 C CA . ALA B 1 240 ? 77.799 -1.840 68.409 1.00 66.91 240 ALA B CA 1
ATOM 4270 C C . ALA B 1 240 ? 77.423 -2.726 67.232 1.00 61.83 240 ALA B C 1
ATOM 4271 O O . ALA B 1 240 ? 77.183 -3.954 67.418 1.00 92.28 240 ALA B O 1
ATOM 4273 N N . PRO B 1 241 ? 77.421 -2.220 66.020 1.00 65.40 241 PRO B N 1
ATOM 4274 C CA . PRO B 1 241 ? 76.774 -2.919 64.909 1.00 66.54 241 PRO B CA 1
ATOM 4275 C C . PRO B 1 241 ? 77.629 -4.028 64.329 1.00 63.81 241 PRO B C 1
ATOM 4276 O O . PRO B 1 241 ? 78.859 -3.938 64.270 1.00 59.35 241 PRO B O 1
ATOM 4280 N N . ASP B 1 242 ? 76.960 -5.088 63.877 1.00 58.08 242 ASP B N 1
ATOM 4281 C CA . ASP B 1 242 ? 77.663 -6.193 63.241 1.00 65.72 242 ASP B CA 1
ATOM 4282 C C . ASP B 1 242 ? 77.743 -5.881 61.741 1.00 65.03 242 ASP B C 1
ATOM 4283 O O . ASP B 1 242 ? 76.777 -6.065 60.995 1.00 71.81 242 ASP B O 1
ATOM 4288 N N . LEU B 1 243 ? 78.920 -5.365 61.294 1.00 61.26 243 LEU B N 1
ATOM 4289 C CA . LEU B 1 243 ? 79.168 -5.039 59.887 1.00 56.69 243 LEU B CA 1
ATOM 4290 C C . LEU B 1 243 ? 80.273 -5.925 59.306 1.00 52.41 243 LEU B C 1
ATOM 4291 O O . LEU B 1 243 ? 81.171 -6.354 60.027 1.00 57.10 243 LEU B O 1
ATOM 4296 N N . PRO B 1 244 ? 80.258 -6.220 58.006 1.00 59.73 244 PRO B N 1
ATOM 4297 C CA . PRO B 1 244 ? 81.434 -6.863 57.395 1.00 55.19 244 PRO B CA 1
ATOM 4298 C C . PRO B 1 244 ? 82.633 -5.929 57.250 1.00 53.96 244 PRO B C 1
ATOM 4299 O O . PRO B 1 244 ? 83.732 -6.404 56.931 1.00 51.28 244 PRO B O 1
ATOM 4303 N N . ASP B 1 245 ? 82.450 -4.621 57.463 1.00 51.33 245 ASP B N 1
ATOM 4304 C CA . ASP B 1 245 ? 83.526 -3.646 57.433 1.00 47.59 245 ASP B CA 1
ATOM 4305 C C . ASP B 1 245 ? 83.101 -2.396 58.198 1.00 45.69 245 ASP B C 1
ATOM 4306 O O . ASP B 1 245 ? 81.941 -1.995 58.142 1.00 55.49 245 ASP B O 1
ATOM 4311 N N . TYR B 1 246 ? 84.071 -1.725 58.836 1.00 44.56 246 TYR B N 1
ATOM 4312 C CA . TYR B 1 246 ? 83.810 -0.606 59.748 1.00 43.74 246 TYR B CA 1
ATOM 4313 C C . TYR B 1 246 ? 84.492 0.707 59.356 1.00 47.69 246 TYR B C 1
ATOM 4314 O O . TYR B 1 246 ? 84.281 1.730 60.036 1.00 43.09 246 TYR B O 1
ATOM 4323 N N . CYS B 1 247 ? 85.287 0.707 58.279 1.00 36.31 247 CYS B N 1
ATOM 4324 C CA . CYS B 1 247 ? 85.945 1.925 57.795 1.00 34.85 247 CYS B CA 1
ATOM 4325 C C . CYS B 1 247 ? 84.978 3.082 57.735 1.00 38.13 247 CYS B C 1
ATOM 4326 O O . CYS B 1 247 ? 85.327 4.209 58.091 1.00 51.53 247 CYS B O 1
ATOM 4329 N N . MET B 1 248 ? 83.751 2.832 57.267 1.00 51.75 248 MET B N 1
ATOM 4330 C CA . MET B 1 248 ? 82.800 3.933 57.141 1.00 46.10 248 MET B CA 1
ATOM 4331 C C . MET B 1 248 ? 82.627 4.677 58.463 1.00 48.52 248 MET B C 1
ATOM 4332 O O . MET B 1 248 ? 82.398 5.890 58.451 1.00 47.20 248 MET B O 1
ATOM 4337 N N . LEU B 1 249 ? 82.785 3.981 59.619 1.00 33.85 249 LEU B N 1
ATOM 4338 C CA . LEU B 1 249 ? 82.586 4.607 60.927 1.00 45.70 249 LEU B CA 1
ATOM 4339 C C . LEU B 1 249 ? 83.723 5.534 61.314 1.00 50.35 249 LEU B C 1
ATOM 4340 O O . LEU B 1 249 ? 83.639 6.213 62.348 1.00 52.84 249 LEU B O 1
ATOM 4345 N N . LEU B 1 250 ? 84.824 5.505 60.594 1.00 45.72 250 LEU B N 1
ATOM 4346 C CA . LEU B 1 250 ? 85.858 6.470 60.894 1.00 47.43 250 LEU B CA 1
ATOM 4347 C C . LEU B 1 250 ? 85.822 7.666 59.952 1.00 53.26 250 LEU B C 1
ATOM 4348 O O . LEU B 1 250 ? 86.552 8.631 60.172 1.00 55.68 250 LEU B O 1
ATOM 4353 N N . TYR B 1 251 ? 84.977 7.643 58.921 1.00 48.83 251 TYR B N 1
ATOM 4354 C CA . TYR B 1 251 ? 84.797 8.838 58.100 1.00 43.05 251 TYR B CA 1
ATOM 4355 C C . TYR B 1 251 ? 84.527 10.117 58.905 1.00 51.65 251 TYR B C 1
ATOM 4356 O O . TYR B 1 251 ? 85.193 11.129 58.628 1.00 56.90 251 TYR B O 1
ATOM 4365 N N . PRO B 1 252 ? 83.587 10.163 59.884 1.00 55.35 252 PRO B N 1
ATOM 4366 C CA . PRO B 1 252 ? 83.359 11.445 60.604 1.00 45.86 252 PRO B CA 1
ATOM 4367 C C . PRO B 1 252 ? 84.598 11.989 61.290 1.00 53.20 252 PRO B C 1
ATOM 4368 O O . PRO B 1 252 ? 84.841 13.214 61.244 1.00 52.02 252 PRO B O 1
ATOM 4372 N N . GLU B 1 253 ? 85.398 11.117 61.931 1.00 47.72 253 GLU B N 1
ATOM 4373 C CA . GLU B 1 253 ? 86.570 11.607 62.663 1.00 45.14 253 GLU B CA 1
ATOM 4374 C C . GLU B 1 253 ? 87.590 12.210 61.702 1.00 51.67 253 GLU B C 1
ATOM 4375 O O . GLU B 1 253 ? 88.047 13.356 61.899 1.00 52.64 253 GLU B O 1
ATOM 4381 N N . LEU B 1 254 ? 87.928 11.471 60.624 1.00 43.02 254 LEU B N 1
ATOM 4382 C CA . LEU B 1 254 ? 88.959 11.947 59.704 1.00 48.23 254 LEU B CA 1
ATOM 4383 C C . LEU B 1 254 ? 88.521 13.209 58.979 1.00 43.63 254 LEU B C 1
ATOM 4384 O O . LEU B 1 254 ? 89.310 14.150 58.793 1.00 50.49 254 LEU B O 1
ATOM 4389 N N . ARG B 1 255 ? 87.265 13.275 58.576 1.00 46.92 255 ARG B N 1
ATOM 4390 C CA . ARG B 1 255 ? 86.837 14.500 57.907 1.00 49.41 255 ARG B CA 1
ATOM 4391 C C . ARG B 1 255 ? 86.867 15.673 58.892 1.00 48.13 255 ARG B C 1
ATOM 4392 O O . ARG B 1 255 ? 87.341 16.768 58.554 1.00 52.52 255 ARG B O 1
ATOM 4400 N N . THR B 1 256 ? 86.407 15.457 60.133 1.00 52.69 256 THR B N 1
ATOM 4401 C CA . THR B 1 256 ? 86.412 16.542 61.117 1.00 51.61 256 THR B CA 1
ATOM 4402 C C . THR B 1 256 ? 87.823 17.026 61.404 1.00 49.14 256 THR B C 1
ATOM 4403 O O . THR B 1 256 ? 88.057 18.241 61.484 1.00 43.03 256 THR B O 1
ATOM 4407 N N . ILE B 1 257 ? 88.777 16.091 61.560 1.00 47.47 257 ILE B N 1
ATOM 4408 C CA . ILE B 1 257 ? 90.178 16.481 61.714 1.00 48.59 257 ILE B CA 1
ATOM 4409 C C . ILE B 1 257 ? 90.613 17.377 60.567 1.00 49.28 257 ILE B C 1
ATOM 4410 O O . ILE B 1 257 ? 91.216 18.439 60.798 1.00 51.07 257 ILE B O 1
ATOM 4415 N N . GLU B 1 258 ? 90.314 16.943 59.338 1.00 51.54 258 GLU B N 1
ATOM 4416 C CA . GLU B 1 258 ? 90.685 17.698 58.110 1.00 50.25 258 GLU B CA 1
ATOM 4417 C C . GLU B 1 258 ? 90.057 19.096 58.154 1.00 55.11 258 GLU B C 1
ATOM 4418 O O . GLU B 1 258 ? 90.568 19.993 57.454 1.00 52.07 258 GLU B O 1
ATOM 4424 N N . GLY B 1 259 ? 88.994 19.264 58.946 1.00 57.47 259 GLY B N 1
ATOM 4425 C CA . GLY B 1 259 ? 88.306 20.565 59.061 1.00 55.82 259 GLY B CA 1
ATOM 4426 C C . GLY B 1 259 ? 88.876 21.412 60.186 1.00 61.38 259 GLY B C 1
ATOM 4427 O O . GLY B 1 259 ? 89.164 22.600 59.942 1.00 66.00 259 GLY B O 1
ATOM 4428 N N . VAL B 1 260 ? 89.034 20.821 61.375 1.00 49.58 260 VAL B N 1
ATOM 4429 C CA . VAL B 1 260 ? 89.574 21.551 62.561 1.00 48.35 260 VAL B CA 1
ATOM 4430 C C . VAL B 1 260 ? 91.007 22.008 62.264 1.00 56.22 260 VAL B C 1
ATOM 4431 O O . VAL B 1 260 ? 91.292 23.209 62.441 1.00 55.67 260 VAL B O 1
ATOM 4435 N N . LEU B 1 261 ? 91.866 21.080 61.832 1.00 50.88 261 LEU B N 1
ATOM 4436 C CA . LEU B 1 261 ? 93.287 21.398 61.521 1.00 57.91 261 LEU B CA 1
ATOM 4437 C C . LEU B 1 261 ? 93.352 22.605 60.578 1.00 56.76 261 LEU B C 1
ATOM 4438 O O . LEU B 1 261 ? 94.067 23.573 60.908 1.00 52.97 261 LEU B O 1
ATOM 4443 N N . LYS B 1 262 ? 92.635 22.538 59.452 1.00 51.69 262 LYS B N 1
ATOM 4444 C CA . LYS B 1 262 ? 92.619 23.637 58.447 1.00 55.17 262 LYS B CA 1
ATOM 4445 C C . LYS B 1 262 ? 92.336 24.972 59.145 1.00 60.54 262 LYS B C 1
ATOM 4446 O O . LYS B 1 262 ? 93.140 25.910 58.976 1.00 67.35 262 LYS B O 1
ATOM 4452 N N . SER B 1 263 ? 91.233 25.044 59.897 1.00 65.50 263 SER B N 1
ATOM 4453 C CA . SER B 1 263 ? 90.839 26.287 60.614 1.00 59.13 263 SER B CA 1
ATOM 4454 C C . SER B 1 263 ? 91.963 26.741 61.554 1.00 63.55 263 SER B C 1
ATOM 4455 O O . SER B 1 263 ? 92.456 27.873 61.379 1.00 66.25 263 SER B O 1
ATOM 4458 N N . LYS B 1 264 ? 92.340 25.886 62.511 1.00 64.29 264 LYS B N 1
ATOM 4459 C CA . LYS B 1 264 ? 93.406 26.209 63.498 1.00 70.05 264 LYS B CA 1
ATOM 4460 C C . LYS B 1 264 ? 94.651 26.729 62.769 1.00 74.06 264 LYS B C 1
ATOM 4461 O O . LYS B 1 264 ? 95.152 27.805 63.153 1.00 74.11 264 LYS B O 1
ATOM 4467 N N . MET B 1 265 ? 95.123 25.989 61.761 1.00 68.89 265 MET B N 1
ATOM 4468 C CA . MET B 1 265 ? 96.328 26.386 60.983 1.00 70.75 265 MET B CA 1
ATOM 4469 C C . MET B 1 265 ? 96.079 27.738 60.303 1.00 76.34 265 MET B C 1
ATOM 4470 O O . MET B 1 265 ? 97.003 28.575 60.297 1.00 82.62 265 MET B O 1
ATOM 4475 N N . SER B 1 266 ? 94.873 27.934 59.760 1.00 71.96 266 SER B N 1
ATOM 4476 C CA . SER B 1 266 ? 94.506 29.197 59.065 1.00 68.87 266 SER B CA 1
ATOM 4477 C C . SER B 1 266 ? 94.597 30.383 60.033 1.00 75.33 266 SER B C 1
ATOM 4478 O O . SER B 1 266 ? 95.051 31.463 59.603 1.00 81.38 266 SER B O 1
ATOM 4481 N N . GLY B 1 267 ? 94.182 30.183 61.289 1.00 71.54 267 GLY B N 1
ATOM 4482 C CA . GLY B 1 267 ? 94.214 31.250 62.308 1.00 68.11 267 GLY B CA 1
ATOM 4483 C C . GLY B 1 267 ? 95.593 31.415 62.924 1.00 74.09 267 GLY B C 1
ATOM 4484 O O . GLY B 1 267 ? 95.803 32.417 63.635 1.00 78.92 267 GLY B O 1
ATOM 4485 N N . LEU B 1 268 ? 96.500 30.467 62.665 1.00 75.03 268 LEU B N 1
ATOM 4486 C CA . LEU B 1 268 ? 97.881 30.526 63.215 1.00 74.97 268 LEU B CA 1
ATOM 4487 C C . LEU B 1 268 ? 98.819 31.144 62.170 1.00 82.42 268 LEU B C 1
ATOM 4488 O O . LEU B 1 268 ? 100.045 31.131 62.396 1.00 82.89 268 LEU B O 1
ATOM 4493 N N . GLY B 1 269 ? 98.254 31.663 61.075 1.00 85.22 269 GLY B N 1
ATOM 4494 C CA . GLY B 1 269 ? 99.053 32.287 60.002 1.00 79.69 269 GLY B CA 1
ATOM 4495 C C . GLY B 1 269 ? 99.515 31.267 58.975 1.00 76.36 269 GLY B C 1
ATOM 4496 O O . GLY B 1 269 ? 100.598 31.468 58.391 1.00 72.83 269 GLY B O 1
ATOM 4497 N N . MET B 1 270 ? 98.722 30.212 58.764 1.00 80.34 270 MET B N 1
ATOM 4498 C CA . MET B 1 270 ? 99.067 29.147 57.783 1.00 78.42 270 MET B CA 1
ATOM 4499 C C . MET B 1 270 ? 97.820 28.788 56.967 1.00 76.03 270 MET B C 1
ATOM 4500 O O . MET B 1 270 ? 97.185 27.761 57.280 1.00 72.81 270 MET B O 1
ATOM 4505 N N . PRO B 1 271 ? 97.444 29.581 55.939 1.00 74.50 271 PRO B N 1
ATOM 4506 C CA . PRO B 1 271 ? 96.259 29.289 55.126 1.00 66.17 271 PRO B CA 1
ATOM 4507 C C . PRO B 1 271 ? 96.474 28.052 54.240 1.00 74.53 271 PRO B C 1
ATOM 4508 O O . PRO B 1 271 ? 97.260 28.126 53.314 1.00 74.80 271 PRO B O 1
ATOM 4512 N N . VAL B 1 272 ? 95.772 26.958 54.552 1.00 75.98 272 VAL B N 1
ATOM 4513 C CA . VAL B 1 272 ? 95.890 25.691 53.769 1.00 69.56 272 VAL B CA 1
ATOM 4514 C C . VAL B 1 272 ? 95.058 25.823 52.488 1.00 75.37 272 VAL B C 1
ATOM 4515 O O . VAL B 1 272 ? 93.816 25.855 52.591 1.00 77.79 272 VAL B O 1
ATOM 4519 N N . GLN B 1 273 ? 95.727 25.896 51.333 1.00 83.96 273 GLN B N 1
ATOM 4520 C CA . GLN B 1 273 ? 95.032 26.027 50.024 1.00 90.61 273 GLN B CA 1
ATOM 4521 C C . GLN B 1 273 ? 94.904 24.644 49.375 1.00 99.40 273 GLN B C 1
ATOM 4522 O O . GLN B 1 273 ? 95.420 23.667 49.955 1.00 100.43 273 GLN B O 1
ATOM 4528 N N . GLN B 1 274 ? 94.239 24.574 48.217 1.00 108.38 274 GLN B N 1
ATOM 4529 C CA . GLN B 1 274 ? 94.046 23.288 47.493 1.00 110.22 274 GLN B CA 1
ATOM 4530 C C . GLN B 1 274 ? 95.284 22.999 46.636 1.00 113.55 274 GLN B C 1
ATOM 4531 O O . GLN B 1 274 ? 95.814 21.873 46.728 1.00 118.03 274 GLN B O 1
ATOM 4533 N N . PRO B 1 275 ? 95.763 23.957 45.811 1.00 106.00 275 PRO B N 1
ATOM 4534 C CA . PRO B 1 275 ? 96.943 23.741 44.967 1.00 102.10 275 PRO B CA 1
ATOM 4535 C C . PRO B 1 275 ? 98.133 23.210 45.781 1.00 89.66 275 PRO B C 1
ATOM 4536 O O . PRO B 1 275 ? 98.754 22.254 45.353 1.00 77.05 275 PRO B O 1
ATOM 4540 N N . ALA B 1 276 ? 98.413 23.842 46.925 1.00 83.51 276 ALA B N 1
ATOM 4541 C CA . ALA B 1 276 ? 99.535 23.426 47.799 1.00 77.40 276 ALA B CA 1
ATOM 4542 C C . ALA B 1 276 ? 99.114 22.211 48.634 1.00 86.21 276 ALA B C 1
ATOM 4543 O O . ALA B 1 276 ? 99.208 21.078 48.121 1.00 90.87 276 ALA B O 1
ATOM 4545 N N . GLY B 1 277 ? 98.443 22.500 49.737 1.00 83.89 277 GLY B N 1
ATOM 4546 C CA . GLY B 1 277 ? 97.926 21.452 50.618 1.00 76.66 277 GLY B CA 1
ATOM 4547 C C . GLY B 1 277 ? 98.579 21.544 51.964 1.00 80.20 277 GLY B C 1
ATOM 4548 O O . GLY B 1 277 ? 99.199 22.539 52.254 1.00 84.49 277 GLY B O 1
ATOM 4549 N N . PHE B 1 278 ? 98.457 20.505 52.755 1.00 71.48 278 PHE B N 1
ATOM 4550 C CA . PHE B 1 278 ? 99.093 20.603 54.073 1.00 67.55 278 PHE B CA 1
ATOM 4551 C C . PHE B 1 278 ? 100.590 20.475 53.860 1.00 74.88 278 PHE B C 1
ATOM 4552 O O . PHE B 1 278 ? 101.319 21.233 54.430 1.00 89.76 278 PHE B O 1
ATOM 4560 N N . GLY B 1 279 ? 101.010 19.623 52.937 1.00 65.82 279 GLY B N 1
ATOM 4561 C CA . GLY B 1 279 ? 102.419 19.303 52.624 1.00 68.69 279 GLY B CA 1
ATOM 4562 C C . GLY B 1 279 ? 103.411 20.447 52.694 1.00 82.18 279 GLY B C 1
ATOM 4563 O O . GLY B 1 279 ? 104.486 20.241 53.217 1.00 93.95 279 GLY B O 1
ATOM 4564 N N . THR B 1 280 ? 103.068 21.630 52.199 1.00 81.16 280 THR B N 1
ATOM 4565 C CA . THR B 1 280 ? 103.926 22.831 52.239 1.00 86.07 280 THR B CA 1
ATOM 4566 C C . THR B 1 280 ? 104.486 23.134 53.625 1.00 86.94 280 THR B C 1
ATOM 4567 O O . THR B 1 280 ? 105.564 23.684 53.662 1.00 85.57 280 THR B O 1
ATOM 4571 N N . TYR B 1 281 ? 103.753 22.908 54.708 1.00 73.76 281 TYR B N 1
ATOM 4572 C CA . TYR B 1 281 ? 104.320 23.261 56.020 1.00 72.92 281 TYR B CA 1
ATOM 4573 C C . TYR B 1 281 ? 104.859 22.057 56.772 1.00 71.56 281 TYR B C 1
ATOM 4574 O O . TYR B 1 281 ? 105.068 22.218 57.937 1.00 77.49 281 TYR B O 1
ATOM 4583 N N . PHE B 1 282 ? 105.135 20.932 56.143 1.00 64.31 282 PHE B N 1
ATOM 4584 C CA . PHE B 1 282 ? 105.595 19.822 57.001 1.00 67.58 282 PHE B CA 1
ATOM 4585 C C . PHE B 1 282 ? 106.779 19.072 56.421 1.00 75.20 282 PHE B C 1
ATOM 4586 O O . PHE B 1 282 ? 106.965 19.022 55.234 1.00 74.78 282 PHE B O 1
ATOM 4594 N N . ASP B 1 283 ? 107.540 18.483 57.326 1.00 74.36 283 ASP B N 1
ATOM 4595 C CA . ASP B 1 283 ? 108.674 17.598 56.998 1.00 62.72 283 ASP B CA 1
ATOM 4596 C C . ASP B 1 283 ? 108.333 16.226 57.561 1.00 68.51 283 ASP B C 1
ATOM 4597 O O . ASP B 1 283 ? 107.569 16.138 58.489 1.00 82.80 283 ASP B O 1
ATOM 4602 N N . LYS B 1 284 ? 108.931 15.191 57.020 1.00 65.94 284 LYS B N 1
ATOM 4603 C CA . LYS B 1 284 ? 108.667 13.817 57.452 1.00 70.55 284 LYS B CA 1
ATOM 4604 C C . LYS B 1 284 ? 109.988 13.106 57.565 1.00 73.91 284 LYS B C 1
ATOM 4605 O O . LYS B 1 284 ? 110.341 12.287 56.707 1.00 76.28 284 LYS B O 1
ATOM 4611 N N . PRO B 1 285 ? 110.758 13.394 58.623 1.00 84.69 285 PRO B N 1
ATOM 4612 C CA . PRO B 1 285 ? 112.101 12.788 58.732 1.00 83.70 285 PRO B CA 1
ATOM 4613 C C . PRO B 1 285 ? 112.045 11.289 58.882 1.00 91.18 285 PRO B C 1
ATOM 4614 O O . PRO B 1 285 ? 112.706 10.575 58.119 1.00 100.65 285 PRO B O 1
ATOM 4618 N N . ALA B 1 286 ? 111.282 10.779 59.855 1.00 87.41 286 ALA B N 1
ATOM 4619 C CA . ALA B 1 286 ? 111.151 9.336 60.003 1.00 82.29 286 ALA B CA 1
ATOM 4620 C C . ALA B 1 286 ? 109.713 8.865 59.849 1.00 80.92 286 ALA B C 1
ATOM 4621 O O . ALA B 1 286 ? 109.352 8.366 58.784 1.00 103.79 286 ALA B O 1
ATOM 4623 N N . ALA B 1 287 ? 108.853 9.108 60.813 1.00 65.57 287 ALA B N 1
ATOM 4624 C CA . ALA B 1 287 ? 107.498 8.568 60.709 1.00 63.95 287 ALA B CA 1
ATOM 4625 C C . ALA B 1 287 ? 106.436 9.582 61.067 1.00 63.64 287 ALA B C 1
ATOM 4626 O O . ALA B 1 287 ? 105.256 9.292 60.879 1.00 65.22 287 ALA B O 1
ATOM 4628 N N . HIS B 1 288 ? 106.804 10.708 61.650 1.00 61.95 288 HIS B N 1
ATOM 4629 C CA . HIS B 1 288 ? 105.867 11.729 62.048 1.00 65.88 288 HIS B CA 1
ATOM 4630 C C . HIS B 1 288 ? 106.101 12.958 61.197 1.00 73.09 288 HIS B C 1
ATOM 4631 O O . HIS B 1 288 ? 107.238 13.255 60.797 1.00 80.43 288 HIS B O 1
ATOM 4638 N N . TYR B 1 289 ? 105.035 13.675 60.913 1.00 67.45 289 TYR B N 1
ATOM 4639 C CA . TYR B 1 289 ? 105.239 14.929 60.235 1.00 67.77 289 TYR B CA 1
ATOM 4640 C C . TYR B 1 289 ? 105.437 15.977 61.304 1.00 73.78 289 TYR B C 1
ATOM 4641 O O . TYR B 1 289 ? 104.850 15.893 62.385 1.00 75.75 289 TYR B O 1
ATOM 4650 N N . ILE B 1 290 ? 106.321 16.926 61.041 1.00 77.70 290 ILE B N 1
ATOM 4651 C CA . ILE B 1 290 ? 106.583 17.969 62.016 1.00 80.83 290 ILE B CA 1
ATOM 4652 C C . ILE B 1 290 ? 106.568 19.305 61.305 1.00 76.67 290 ILE B C 1
ATOM 4653 O O . ILE B 1 290 ? 107.098 19.428 60.198 1.00 85.50 290 ILE B O 1
ATOM 4658 N N . LEU B 1 291 ? 105.929 20.291 61.931 1.00 71.25 291 LEU B N 1
ATOM 4659 C CA . LEU B 1 291 ? 105.903 21.637 61.384 1.00 77.63 291 LEU B CA 1
ATOM 4660 C C . LEU B 1 291 ? 107.312 22.094 61.034 1.00 80.29 291 LEU B C 1
ATOM 4661 O O . LEU B 1 291 ? 108.276 21.777 61.733 1.00 85.21 291 LEU B O 1
ATOM 4666 N N . LYS B 1 292 ? 107.438 22.816 59.928 1.00 77.38 292 LYS B N 1
ATOM 4667 C CA . LYS B 1 292 ? 108.761 23.212 59.476 1.00 76.44 292 LYS B CA 1
ATOM 4668 C C . LYS B 1 292 ? 109.298 24.353 60.329 1.00 74.70 292 LYS B C 1
ATOM 4669 O O . LYS B 1 292 ? 108.538 25.129 60.908 1.00 78.13 292 LYS B O 1
ATOM 4675 N N . PRO B 1 293 ? 110.609 24.471 60.433 1.00 76.64 293 PRO B N 1
ATOM 4676 C CA . PRO B 1 293 ? 111.155 25.414 61.419 1.00 81.58 293 PRO B CA 1
ATOM 4677 C C . PRO B 1 293 ? 110.689 26.847 61.217 1.00 87.35 293 PRO B C 1
ATOM 4678 O O . PRO B 1 293 ? 110.403 27.537 62.205 1.00 86.19 293 PRO B O 1
ATOM 4682 N N . GLN B 1 294 ? 110.562 27.257 59.951 1.00 88.54 294 GLN B N 1
ATOM 4683 C CA . GLN B 1 294 ? 110.091 28.624 59.602 1.00 82.65 294 GLN B CA 1
ATOM 4684 C C . GLN B 1 294 ? 108.720 28.858 60.246 1.00 82.31 294 GLN B C 1
ATOM 4685 O O . GLN B 1 294 ? 108.456 29.998 60.674 1.00 88.91 294 GLN B O 1
ATOM 4691 N N . PHE B 1 295 ? 107.888 27.813 60.302 1.00 76.24 295 PHE B N 1
ATOM 4692 C CA . PHE B 1 295 ? 106.563 27.905 60.898 1.00 78.44 295 PHE B CA 1
ATOM 4693 C C . PHE B 1 295 ? 106.591 27.580 62.380 1.00 88.18 295 PHE B C 1
ATOM 4694 O O . PHE B 1 295 ? 105.869 28.207 63.168 1.00 91.41 295 PHE B O 1
ATOM 4702 N N . ALA B 1 296 ? 107.420 26.619 62.791 1.00 86.07 296 ALA B N 1
ATOM 4703 C CA . ALA B 1 296 ? 107.402 26.257 64.199 1.00 80.85 296 ALA B CA 1
ATOM 4704 C C . ALA B 1 296 ? 107.973 27.367 65.067 1.00 89.83 296 ALA B C 1
ATOM 4705 O O . ALA B 1 296 ? 107.596 27.472 66.239 1.00 90.45 296 ALA B O 1
ATOM 4707 N N . ALA B 1 297 ? 108.824 28.228 64.494 1.00 88.64 297 ALA B N 1
ATOM 4708 C CA . ALA B 1 297 ? 109.552 29.240 65.241 1.00 84.86 297 ALA B CA 1
ATOM 4709 C C . ALA B 1 297 ? 108.648 30.319 65.822 1.00 90.32 297 ALA B C 1
ATOM 4710 O O . ALA B 1 297 ? 109.083 31.056 66.710 1.00 92.94 297 ALA B O 1
ATOM 4712 N N . THR B 1 298 ? 107.401 30.403 65.378 1.00 96.19 298 THR B N 1
ATOM 4713 C CA . THR B 1 298 ? 106.480 31.425 65.840 1.00 100.87 298 THR B CA 1
ATOM 4714 C C . THR B 1 298 ? 105.344 30.862 66.702 1.00 100.87 298 THR B C 1
ATOM 4715 O O . THR B 1 298 ? 104.395 31.595 66.993 1.00 108.10 298 THR B O 1
ATOM 4719 N N . LEU B 1 299 ? 105.409 29.590 67.119 1.00 89.49 299 LEU B N 1
ATOM 4720 C CA . LEU B 1 299 ? 104.369 28.962 67.934 1.00 80.90 299 LEU B CA 1
ATOM 4721 C C . LEU B 1 299 ? 104.957 28.409 69.230 1.00 87.34 299 LEU B C 1
ATOM 4722 O O . LEU B 1 299 ? 106.169 28.219 69.362 1.00 95.52 299 LEU B O 1
ATOM 4727 N N . ARG B 1 300 ? 104.073 28.159 70.214 1.00 81.43 300 ARG B N 1
ATOM 4728 C CA . ARG B 1 300 ? 104.533 27.506 71.432 1.00 80.88 300 ARG B CA 1
ATOM 4729 C C . ARG B 1 300 ? 104.587 25.993 71.210 1.00 89.85 300 ARG B C 1
ATOM 4730 O O . ARG B 1 300 ? 103.894 25.460 70.323 1.00 96.85 300 ARG B O 1
ATOM 4738 N N . PRO B 1 301 ? 105.411 25.278 71.997 1.00 82.85 301 PRO B N 1
ATOM 4739 C CA . PRO B 1 301 ? 105.619 23.829 71.742 1.00 74.72 301 PRO B CA 1
ATOM 4740 C C . PRO B 1 301 ? 104.342 23.003 71.712 1.00 79.00 301 PRO B C 1
ATOM 4741 O O . PRO B 1 301 ? 104.212 22.095 70.875 1.00 79.51 301 PRO B O 1
ATOM 4745 N N . GLU B 1 302 ? 103.397 23.300 72.610 1.00 71.92 302 GLU B N 1
ATOM 4746 C CA . GLU B 1 302 ? 102.118 22.602 72.611 1.00 69.17 302 GLU B CA 1
ATOM 4747 C C . GLU B 1 302 ? 101.456 22.692 71.249 1.00 74.44 302 GLU B C 1
ATOM 4748 O O . GLU B 1 302 ? 100.918 21.691 70.734 1.00 63.99 302 GLU B O 1
ATOM 4754 N N . GLN B 1 303 ? 101.487 23.892 70.651 1.00 71.97 303 GLN B N 1
ATOM 4755 C CA . GLN B 1 303 ? 100.850 24.078 69.359 1.00 72.44 303 GLN B CA 1
ATOM 4756 C C . GLN B 1 303 ? 101.596 23.302 68.277 1.00 75.19 303 GLN B C 1
ATOM 4757 O O . GLN B 1 303 ? 100.960 22.672 67.412 1.00 74.61 303 GLN B O 1
ATOM 4763 N N . ILE B 1 304 ? 102.940 23.311 68.321 1.00 71.13 304 ILE B N 1
ATOM 4764 C CA . ILE B 1 304 ? 103.702 22.494 67.376 1.00 73.06 304 ILE B CA 1
ATOM 4765 C C . ILE B 1 304 ? 103.235 21.046 67.456 1.00 72.65 304 ILE B C 1
ATOM 4766 O O . ILE B 1 304 ? 102.912 20.416 66.436 1.00 74.13 304 ILE B O 1
ATOM 4771 N N . ASN B 1 305 ? 103.160 20.512 68.687 1.00 66.57 305 ASN B N 1
ATOM 4772 C CA . ASN B 1 305 ? 102.887 19.092 68.884 1.00 57.22 305 ASN B CA 1
ATOM 4773 C C . ASN B 1 305 ? 101.469 18.734 68.485 1.00 57.44 305 ASN B C 1
ATOM 4774 O O . ASN B 1 305 ? 101.244 17.705 67.840 1.00 60.34 305 ASN B O 1
ATOM 4779 N N . ILE B 1 306 ? 100.490 19.552 68.860 1.00 55.16 306 ILE B N 1
ATOM 4780 C CA . ILE B 1 306 ? 99.142 19.179 68.482 1.00 57.77 306 ILE B CA 1
ATOM 4781 C C . ILE B 1 306 ? 98.999 19.213 66.971 1.00 63.56 306 ILE B C 1
ATOM 4782 O O . ILE B 1 306 ? 98.448 18.272 66.385 1.00 63.73 306 ILE B O 1
ATOM 4787 N N . ILE B 1 307 ? 99.527 20.261 66.305 1.00 62.71 307 ILE B N 1
ATOM 4788 C CA . ILE B 1 307 ? 99.346 20.383 64.856 1.00 60.97 307 ILE B CA 1
ATOM 4789 C C . ILE B 1 307 ? 100.030 19.230 64.135 1.00 62.98 307 ILE B C 1
ATOM 4790 O O . ILE B 1 307 ? 99.440 18.598 63.243 1.00 58.58 307 ILE B O 1
ATOM 4795 N N . SER B 1 308 ? 101.268 18.908 64.550 1.00 61.94 308 SER B N 1
ATOM 4796 C CA . SER B 1 308 ? 102.024 17.854 63.879 1.00 69.86 308 SER B CA 1
ATOM 4797 C C . SER B 1 308 ? 101.434 16.461 64.142 1.00 71.39 308 SER B C 1
ATOM 4798 O O . SER B 1 308 ? 101.354 15.633 63.225 1.00 75.98 308 SER B O 1
ATOM 4801 N N . THR B 1 309 ? 101.046 16.186 65.392 1.00 62.21 309 THR B N 1
ATOM 4802 C CA . THR B 1 309 ? 100.370 14.942 65.713 1.00 43.41 309 THR B CA 1
ATOM 4803 C C . THR B 1 309 ? 99.058 14.828 64.930 1.00 48.90 309 THR B C 1
ATOM 4804 O O . THR B 1 309 ? 98.713 13.756 64.409 1.00 51.68 309 THR B O 1
ATOM 4808 N N . ALA B 1 310 ? 98.322 15.933 64.812 1.00 49.98 310 ALA B N 1
ATOM 4809 C CA . ALA B 1 310 ? 97.051 15.888 64.100 1.00 46.48 310 ALA B CA 1
ATOM 4810 C C . ALA B 1 310 ? 97.274 15.549 62.644 1.00 49.25 310 ALA B C 1
ATOM 4811 O O . ALA B 1 310 ? 96.677 14.590 62.123 1.00 42.24 310 ALA B O 1
ATOM 4813 N N . TYR B 1 311 ? 98.179 16.308 61.979 1.00 54.82 311 TYR B N 1
ATOM 4814 C CA . TYR B 1 311 ? 98.457 16.055 60.572 1.00 53.76 311 TYR B CA 1
ATOM 4815 C C . TYR B 1 311 ? 98.945 14.626 60.363 1.00 55.12 311 TYR B C 1
ATOM 4816 O O . TYR B 1 311 ? 98.464 13.942 59.453 1.00 52.33 311 TYR B O 1
ATOM 4825 N N . THR B 1 312 ? 99.821 14.126 61.252 1.00 56.28 312 THR B N 1
ATOM 4826 C CA . THR B 1 312 ? 100.392 12.785 61.090 1.00 56.44 312 THR B CA 1
ATOM 4827 C C . THR B 1 312 ? 99.336 11.703 61.158 1.00 51.72 312 THR B C 1
ATOM 4828 O O . THR B 1 312 ? 99.324 10.776 60.347 1.00 64.04 312 THR B O 1
ATOM 4832 N N . PHE B 1 313 ? 98.443 11.784 62.126 1.00 54.04 313 PHE B N 1
ATOM 4833 C CA . PHE B 1 313 ? 97.367 10.793 62.196 1.00 56.73 313 PHE B CA 1
ATOM 4834 C C . PHE B 1 313 ? 96.467 10.900 60.975 1.00 52.48 313 PHE B C 1
ATOM 4835 O O . PHE B 1 313 ? 96.119 9.896 60.343 1.00 55.14 313 PHE B O 1
ATOM 4843 N N . PHE B 1 314 ? 96.059 12.129 60.649 1.00 47.82 314 PHE B N 1
ATOM 4844 C CA . PHE B 1 314 ? 95.186 12.357 59.519 1.00 54.09 314 PHE B CA 1
ATOM 4845 C C . PHE B 1 314 ? 95.761 11.698 58.278 1.00 59.31 314 PHE B C 1
ATOM 4846 O O . PHE B 1 314 ? 95.100 10.893 57.607 1.00 55.16 314 PHE B O 1
ATOM 4854 N N . ASN B 1 315 ? 97.030 11.964 58.014 1.00 52.32 315 ASN B N 1
ATOM 4855 C CA . ASN B 1 315 ? 97.623 11.511 56.775 1.00 54.25 315 ASN B CA 1
ATOM 4856 C C . ASN B 1 315 ? 97.815 9.994 56.759 1.00 53.34 315 ASN B C 1
ATOM 4857 O O . ASN B 1 315 ? 97.463 9.324 55.770 1.00 55.54 315 ASN B O 1
ATOM 4862 N N . VAL B 1 316 ? 98.366 9.426 57.848 1.00 48.35 316 VAL B N 1
ATOM 4863 C CA . VAL B 1 316 ? 98.546 7.973 57.894 1.00 56.12 316 VAL B CA 1
ATOM 4864 C C . VAL B 1 316 ? 97.206 7.240 57.711 1.00 60.66 316 VAL B C 1
ATOM 4865 O O . VAL B 1 316 ? 97.129 6.218 57.007 1.00 58.07 316 VAL B O 1
ATOM 4869 N N . GLU B 1 317 ? 96.118 7.736 58.334 1.00 57.56 317 GLU B N 1
ATOM 4870 C CA . GLU B 1 317 ? 94.910 6.917 58.280 1.00 49.65 317 GLU B CA 1
ATOM 4871 C C . GLU B 1 317 ? 94.142 7.140 56.992 1.00 49.87 317 GLU B C 1
ATOM 4872 O O . GLU B 1 317 ? 93.619 6.186 56.401 1.00 59.54 317 GLU B O 1
ATOM 4878 N N . ARG B 1 318 ? 94.057 8.401 56.549 1.00 46.19 318 ARG B N 1
ATOM 4879 C CA . ARG B 1 318 ? 93.334 8.763 55.346 1.00 40.57 318 ARG B CA 1
ATOM 4880 C C . ARG B 1 318 ? 93.995 8.201 54.092 1.00 49.08 318 ARG B C 1
ATOM 4881 O O . ARG B 1 318 ? 93.303 7.933 53.105 1.00 50.73 318 ARG B O 1
ATOM 4889 N N . HIS B 1 319 ? 95.312 7.981 54.111 1.00 52.09 319 HIS B N 1
ATOM 4890 C CA . HIS B 1 319 ? 95.992 7.568 52.885 1.00 54.64 319 HIS B CA 1
ATOM 4891 C C . HIS B 1 319 ? 95.333 6.353 52.245 1.00 53.99 319 HIS B C 1
ATOM 4892 O O . HIS B 1 319 ? 95.094 6.328 51.033 1.00 60.83 319 HIS B O 1
ATOM 4899 N N . SER B 1 320 ? 95.029 5.337 53.043 1.00 52.23 320 SER B N 1
ATOM 4900 C CA . SER B 1 320 ? 94.326 4.190 52.517 1.00 46.14 320 SER B CA 1
ATOM 4901 C C . SER B 1 320 ? 92.838 4.187 52.837 1.00 53.11 320 SER B C 1
ATOM 4902 O O . SER B 1 320 ? 92.082 3.717 51.998 1.00 59.92 320 SER B O 1
ATOM 4905 N N . LEU B 1 321 ? 92.372 4.784 53.947 1.00 46.26 321 LEU B N 1
ATOM 4906 C CA . LEU B 1 321 ? 90.935 4.667 54.263 1.00 54.39 321 LEU B CA 1
ATOM 4907 C C . LEU B 1 321 ? 90.011 5.452 53.324 1.00 54.32 321 LEU B C 1
ATOM 4908 O O . LEU B 1 321 ? 88.823 5.108 53.243 1.00 50.95 321 LEU B O 1
ATOM 4913 N N . PHE B 1 322 ? 90.505 6.523 52.688 1.00 52.17 322 PHE B N 1
ATOM 4914 C CA . PHE B 1 322 ? 89.741 7.370 51.768 1.00 54.79 322 PHE B CA 1
ATOM 4915 C C . PHE B 1 322 ? 90.051 7.108 50.295 1.00 54.17 322 PHE B C 1
ATOM 4916 O O . PHE B 1 322 ? 89.701 7.942 49.456 1.00 57.24 322 PHE B O 1
ATOM 4924 N N . HIS B 1 323 ? 90.742 6.007 49.972 1.00 43.90 323 HIS B N 1
ATOM 4925 C CA . HIS B 1 323 ? 91.145 5.661 48.612 1.00 49.83 323 HIS B CA 1
ATOM 4926 C C . HIS B 1 323 ? 91.009 4.155 48.479 1.00 53.16 323 HIS B C 1
ATOM 4927 O O . HIS B 1 323 ? 90.756 3.455 49.475 1.00 46.65 323 HIS B O 1
ATOM 4934 N N . MET B 1 324 ? 91.219 3.652 47.247 1.00 49.25 324 MET B N 1
ATOM 4935 C CA . MET B 1 324 ? 91.343 2.222 47.024 1.00 46.06 324 MET B CA 1
ATOM 4936 C C . MET B 1 324 ? 92.459 1.969 46.024 1.00 49.06 324 MET B C 1
ATOM 4937 O O . MET B 1 324 ? 92.784 2.827 45.212 1.00 54.60 324 MET B O 1
ATOM 4942 N N . GLU B 1 325 ? 93.075 0.787 46.117 1.00 51.12 325 GLU B N 1
ATOM 4943 C CA . GLU B 1 325 ? 94.209 0.426 45.223 1.00 48.90 325 GLU B CA 1
ATOM 4944 C C . GLU B 1 325 ? 93.674 -0.159 43.911 1.00 49.73 325 GLU B C 1
ATOM 4945 O O . GLU B 1 325 ? 92.485 -0.528 43.868 1.00 80.40 325 GLU B O 1
ATOM 4951 N N . THR B 1 326 ? 94.486 -0.111 42.849 1.00 57.67 326 THR B N 1
ATOM 4952 C CA . THR B 1 326 ? 94.059 -0.607 41.512 1.00 64.75 326 THR B CA 1
ATOM 4953 C C . THR B 1 326 ? 93.902 -2.130 41.562 1.00 76.90 326 THR B C 1
ATOM 4954 O O . THR B 1 326 ? 93.424 -2.709 40.568 1.00 107.00 326 THR B O 1
ATOM 4958 N N . VAL B 1 327 ? 94.296 -2.738 42.684 1.00 59.66 327 VAL B N 1
ATOM 4959 C CA . VAL B 1 327 ? 94.160 -4.212 42.875 1.00 66.35 327 VAL B CA 1
ATOM 4960 C C . VAL B 1 327 ? 92.746 -4.471 43.413 1.00 70.61 327 VAL B C 1
ATOM 4961 O O . VAL B 1 327 ? 92.266 -5.612 43.280 1.00 75.39 327 VAL B O 1
ATOM 4965 N N . VAL B 1 328 ? 92.188 -3.452 44.080 1.00 67.71 328 VAL B N 1
ATOM 4966 C CA . VAL B 1 328 ? 90.830 -3.434 44.708 1.00 68.97 328 VAL B CA 1
ATOM 4967 C C . VAL B 1 328 ? 90.835 -4.339 45.948 1.00 54.62 328 VAL B C 1
ATOM 4968 O O . VAL B 1 328 ? 90.521 -3.828 47.038 1.00 80.52 328 VAL B O 1
ATOM 4972 N N . ASP B 1 329 ? 91.184 -5.620 45.793 1.00 49.06 329 ASP B N 1
ATOM 4973 C CA . ASP B 1 329 ? 91.117 -6.591 46.921 1.00 64.04 329 ASP B CA 1
ATOM 4974 C C . ASP B 1 329 ? 92.322 -6.426 47.857 1.00 66.13 329 ASP B C 1
ATOM 4975 O O . ASP B 1 329 ? 92.495 -7.279 48.747 1.00 86.22 329 ASP B O 1
ATOM 4980 N N . ALA B 1 330 ? 93.102 -5.360 47.670 1.00 60.19 330 ALA B N 1
ATOM 4981 C CA . ALA B 1 330 ? 94.306 -5.085 48.488 1.00 54.07 330 ALA B CA 1
ATOM 4982 C C . ALA B 1 330 ? 94.058 -3.763 49.229 1.00 59.05 330 ALA B C 1
ATOM 4983 O O . ALA B 1 330 ? 94.974 -3.325 49.947 1.00 56.87 330 ALA B O 1
ATOM 4985 N N . SER B 1 331 ? 92.878 -3.150 49.063 1.00 54.12 331 SER B N 1
ATOM 4986 C CA . SER B 1 331 ? 92.594 -1.901 49.749 1.00 45.33 331 SER B CA 1
ATOM 4987 C C . SER B 1 331 ? 92.452 -2.104 51.263 1.00 54.80 331 SER B C 1
ATOM 4988 O O . SER B 1 331 ? 92.021 -3.156 51.755 1.00 44.22 331 SER B O 1
ATOM 4991 N N . ARG B 1 332 ? 92.823 -1.068 52.011 1.00 51.76 332 ARG B N 1
ATOM 4992 C CA . ARG B 1 332 ? 92.810 -1.200 53.454 1.00 56.38 332 ARG B CA 1
ATOM 4993 C C . ARG B 1 332 ? 91.373 -1.364 53.922 1.00 52.77 332 ARG B C 1
ATOM 4994 O O . ARG B 1 332 ? 90.500 -0.584 53.523 1.00 43.45 332 ARG B O 1
ATOM 5002 N N . MET B 1 333 ? 91.148 -2.349 54.805 1.00 58.83 333 MET B N 1
ATOM 5003 C CA . MET B 1 333 ? 89.851 -2.662 55.400 1.00 45.66 333 MET B CA 1
ATOM 5004 C C . MET B 1 333 ? 89.982 -2.759 56.905 1.00 51.08 333 MET B C 1
ATOM 5005 O O . MET B 1 333 ? 91.068 -2.990 57.429 1.00 64.16 333 MET B O 1
ATOM 5010 N N . ILE B 1 334 ? 88.864 -2.574 57.612 1.00 55.48 334 ILE B N 1
ATOM 5011 C CA . ILE B 1 334 ? 88.786 -2.778 59.063 1.00 47.08 334 ILE B CA 1
ATOM 5012 C C . ILE B 1 334 ? 87.578 -3.657 59.380 1.00 51.66 334 ILE B C 1
ATOM 5013 O O . ILE B 1 334 ? 86.429 -3.213 59.250 1.00 53.49 334 ILE B O 1
ATOM 5018 N N . SER B 1 335 ? 87.836 -4.894 59.822 1.00 52.38 335 SER B N 1
ATOM 5019 C CA . SER B 1 335 ? 86.799 -5.883 60.046 1.00 52.07 335 SER B CA 1
ATOM 5020 C C . SER B 1 335 ? 86.505 -6.106 61.518 1.00 62.50 335 SER B C 1
ATOM 5021 O O . SER B 1 335 ? 85.866 -7.094 61.869 1.00 65.59 335 SER B O 1
ATOM 5024 N N . ASP B 1 336 ? 86.921 -5.186 62.381 1.00 69.25 336 ASP B N 1
ATOM 5025 C CA . ASP B 1 336 ? 86.861 -5.374 63.825 1.00 68.31 336 ASP B CA 1
ATOM 5026 C C . ASP B 1 336 ? 86.450 -4.076 64.499 1.00 63.95 336 ASP B C 1
ATOM 5027 O O . ASP B 1 336 ? 87.102 -3.046 64.305 1.00 73.62 336 ASP B O 1
ATOM 5032 N N . MET B 1 337 ? 85.416 -4.138 65.349 1.00 57.69 337 MET B N 1
ATOM 5033 C CA . MET B 1 337 ? 84.905 -2.925 65.991 1.00 47.65 337 MET B CA 1
ATOM 5034 C C . MET B 1 337 ? 85.877 -2.380 67.050 1.00 48.38 337 MET B C 1
ATOM 5035 O O . MET B 1 337 ? 85.956 -1.151 67.249 1.00 52.55 337 MET B O 1
ATOM 5040 N N . ALA B 1 338 ? 86.642 -3.249 67.728 1.00 45.21 338 ALA B N 1
ATOM 5041 C CA . ALA B 1 338 ? 87.576 -2.707 68.723 1.00 55.37 338 ALA B CA 1
ATOM 5042 C C . ALA B 1 338 ? 88.696 -1.930 68.040 1.00 58.90 338 ALA B C 1
ATOM 5043 O O . ALA B 1 338 ? 89.143 -0.893 68.550 1.00 70.41 338 ALA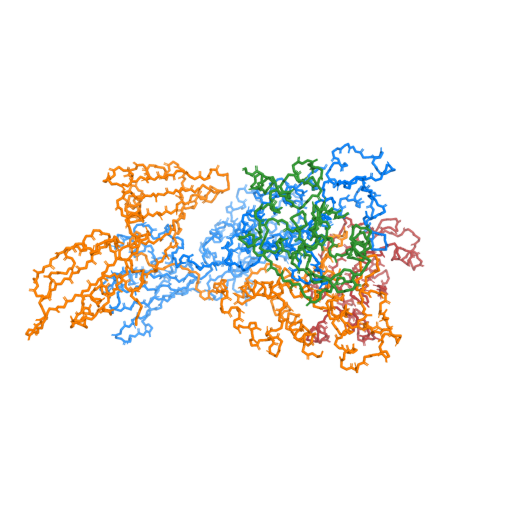 B O 1
ATOM 5045 N N . ARG B 1 339 ? 89.114 -2.399 66.863 1.00 61.86 339 ARG B N 1
ATOM 5046 C CA . ARG B 1 339 ? 90.141 -1.727 66.059 1.00 59.97 339 ARG B CA 1
ATOM 5047 C C . ARG B 1 339 ? 89.677 -0.344 65.611 1.00 56.20 339 ARG B C 1
ATOM 5048 O O . ARG B 1 339 ? 90.385 0.677 65.787 1.00 58.19 339 ARG B O 1
ATOM 5056 N N . LEU B 1 340 ? 88.457 -0.291 65.076 1.00 53.63 340 LEU B N 1
ATOM 5057 C CA . LEU B 1 340 ? 87.869 0.984 64.677 1.00 56.04 340 LEU B CA 1
ATOM 5058 C C . LEU B 1 340 ? 87.778 1.951 65.854 1.00 57.44 340 LEU B C 1
ATOM 5059 O O . LEU B 1 340 ? 88.083 3.141 65.723 1.00 60.76 340 LEU B O 1
ATOM 5064 N N . MET B 1 341 ? 87.353 1.457 67.014 1.00 49.15 341 MET B N 1
ATOM 5065 C CA . MET B 1 341 ? 87.191 2.337 68.163 1.00 50.17 341 MET B CA 1
ATOM 5066 C C . MET B 1 341 ? 88.528 2.808 68.710 1.00 48.57 341 MET B C 1
ATOM 5067 O O . MET B 1 341 ? 88.602 3.914 69.260 1.00 55.68 341 MET B O 1
ATOM 5071 N N . GLY B 1 342 ? 89.582 1.983 68.614 1.00 49.58 342 GLY B N 1
ATOM 5072 C CA . GLY B 1 342 ? 90.914 2.473 68.945 1.00 36.59 342 GLY B CA 1
ATOM 5073 C C . GLY B 1 342 ? 91.255 3.708 68.139 1.00 53.75 342 GLY B C 1
ATOM 5074 O O . GLY B 1 342 ? 91.655 4.744 68.698 1.00 64.73 342 GLY B O 1
ATOM 5075 N N . LYS B 1 343 ? 91.044 3.638 66.814 1.00 49.50 343 LYS B N 1
ATOM 5076 C CA . LYS B 1 343 ? 91.310 4.825 65.991 1.00 47.30 343 LYS B CA 1
ATOM 5077 C C . LYS B 1 343 ? 90.418 5.984 66.409 1.00 49.68 343 LYS B C 1
ATOM 5078 O O . LYS B 1 343 ? 90.873 7.134 66.535 1.00 46.68 343 LYS B O 1
ATOM 5084 N N . ALA B 1 344 ? 89.123 5.707 66.607 1.00 46.56 344 ALA B N 1
ATOM 5085 C CA . ALA B 1 344 ? 88.209 6.815 66.843 1.00 35.58 344 ALA B CA 1
ATOM 5086 C C . ALA B 1 344 ? 88.533 7.513 68.153 1.00 48.43 344 ALA B C 1
ATOM 5087 O O . ALA B 1 344 ? 88.481 8.746 68.215 1.00 64.26 344 ALA B O 1
ATOM 5089 N N . THR B 1 345 ? 88.904 6.760 69.212 1.00 44.33 345 THR B N 1
ATOM 5090 C CA . THR B 1 345 ? 89.231 7.440 70.466 1.00 47.27 345 THR B CA 1
ATOM 5091 C C . THR B 1 345 ? 90.533 8.262 70.327 1.00 54.22 345 THR B C 1
ATOM 5092 O O . THR B 1 345 ? 90.600 9.401 70.827 1.00 50.93 345 THR B O 1
ATOM 5096 N N . ARG B 1 346 ? 91.557 7.756 69.592 1.00 46.85 346 ARG B N 1
ATOM 5097 C CA . ARG B 1 346 ? 92.691 8.631 69.268 1.00 50.52 346 ARG B CA 1
ATOM 5098 C C . ARG B 1 346 ? 92.220 9.931 68.606 1.00 57.81 346 ARG B C 1
ATOM 5099 O O . ARG B 1 346 ? 92.619 11.042 69.003 1.00 55.64 346 ARG B O 1
ATOM 5107 N N . ALA B 1 347 ? 91.362 9.804 67.576 1.00 51.68 347 ALA B N 1
ATOM 5108 C CA . ALA B 1 347 ? 90.882 10.993 66.872 1.00 49.00 347 ALA B CA 1
ATOM 5109 C C . ALA B 1 347 ? 90.132 11.950 67.805 1.00 56.15 347 ALA B C 1
ATOM 5110 O O . ALA B 1 347 ? 90.235 13.170 67.644 1.00 65.62 347 ALA B O 1
ATOM 5112 N N . TRP B 1 348 ? 89.367 11.434 68.778 1.00 54.36 348 TRP B N 1
ATOM 5113 C CA . TRP B 1 348 ? 88.647 12.348 69.668 1.00 50.99 348 TRP B CA 1
ATOM 5114 C C . TRP B 1 348 ? 89.631 13.146 70.523 1.00 54.44 348 TRP B C 1
ATOM 5115 O O . TRP B 1 348 ? 89.480 14.366 70.690 1.00 50.40 348 TRP B O 1
ATOM 5126 N N . GLY B 1 349 ? 90.646 12.474 71.069 1.00 46.54 349 GLY B N 1
ATOM 5127 C CA . GLY B 1 349 ? 91.710 13.215 71.736 1.00 44.31 349 GLY B CA 1
ATOM 5128 C C . GLY B 1 349 ? 92.298 14.297 70.838 1.00 54.67 349 GLY B C 1
ATOM 5129 O O . GLY B 1 349 ? 92.497 15.445 71.270 1.00 45.87 349 GLY B O 1
ATOM 5130 N N . ILE B 1 350 ? 92.538 13.962 69.560 1.00 48.91 350 ILE B N 1
ATOM 5131 C CA . ILE B 1 350 ? 93.194 14.918 68.677 1.00 42.61 350 ILE B CA 1
ATOM 5132 C C . ILE B 1 350 ? 92.277 16.089 68.408 1.00 49.55 350 ILE B C 1
ATOM 5133 O O . ILE B 1 350 ? 92.698 17.245 68.505 1.00 56.41 350 ILE B O 1
ATOM 5138 N N . ILE B 1 351 ? 91.013 15.817 68.070 1.00 53.60 351 ILE B N 1
ATOM 5139 C CA . ILE B 1 351 ? 90.037 16.883 67.816 1.00 54.49 351 ILE B CA 1
ATOM 5140 C C . ILE B 1 351 ? 89.896 17.800 69.035 1.00 51.65 351 ILE B C 1
ATOM 5141 O O . ILE B 1 351 ? 90.004 19.041 68.936 1.00 52.82 351 ILE B O 1
ATOM 5146 N N . LYS B 1 352 ? 89.643 17.210 70.207 1.00 49.14 352 LYS B N 1
ATOM 5147 C CA . LYS B 1 352 ? 89.599 18.021 71.427 1.00 52.16 352 LYS B CA 1
ATOM 5148 C C . LYS B 1 352 ? 90.851 18.891 71.558 1.00 60.40 352 LYS B C 1
ATOM 5149 O O . LYS B 1 352 ? 90.749 20.105 71.791 1.00 60.11 352 LYS B O 1
ATOM 5155 N N . ASP B 1 353 ? 92.054 18.308 71.384 1.00 49.74 353 ASP B N 1
ATOM 5156 C CA . ASP B 1 353 ? 93.236 19.136 71.651 1.00 55.77 353 ASP B CA 1
ATOM 5157 C C . ASP B 1 353 ? 93.404 20.221 70.595 1.00 55.74 353 ASP B C 1
ATOM 5158 O O . ASP B 1 353 ? 93.814 21.341 70.926 1.00 60.78 353 ASP B O 1
ATOM 5163 N N . LEU B 1 354 ? 93.054 19.925 69.338 1.00 53.20 354 LEU B N 1
ATOM 5164 C CA . LEU B 1 354 ? 93.037 20.957 68.309 1.00 54.92 354 LEU B CA 1
ATOM 5165 C C . LEU B 1 354 ? 92.223 22.161 68.763 1.00 55.26 354 LEU B C 1
ATOM 5166 O O . LEU B 1 354 ? 92.625 23.303 68.530 1.00 62.84 354 LEU B O 1
ATOM 5171 N N . TYR B 1 355 ? 91.099 21.927 69.443 1.00 51.35 355 TYR B N 1
ATOM 5172 C CA . TYR B 1 355 ? 90.289 23.077 69.873 1.00 57.49 355 TYR B CA 1
ATOM 5173 C C . TYR B 1 355 ? 90.815 23.718 71.152 1.00 67.23 355 TYR B C 1
ATOM 5174 O O . TYR B 1 355 ? 90.609 24.913 71.385 1.00 76.11 355 TYR B O 1
ATOM 5183 N N . ILE B 1 356 ? 91.425 22.929 72.030 1.00 72.62 356 ILE B N 1
ATOM 5184 C CA . ILE B 1 356 ? 91.622 23.332 73.416 1.00 65.21 356 ILE B CA 1
ATOM 5185 C C . ILE B 1 356 ? 93.032 23.859 73.633 1.00 67.12 356 ILE B C 1
ATOM 5186 O O . ILE B 1 356 ? 93.266 24.681 74.522 1.00 80.62 356 ILE B O 1
ATOM 5190 N N . VAL B 1 357 ? 93.979 23.409 72.820 1.00 75.43 357 VAL B N 1
ATOM 5191 C CA . VAL B 1 357 ? 95.366 23.792 73.012 1.00 77.00 357 VAL B CA 1
ATOM 5192 C C . VAL B 1 357 ? 95.632 25.189 72.470 1.00 82.67 357 VAL B C 1
ATOM 5193 O O . VAL B 1 357 ? 95.491 25.411 71.268 1.00 86.80 357 VAL B O 1
ATOM 5197 N N . MET C 2 1 ? 84.533 30.836 39.673 1.00 79.82 1 MET C N 1
ATOM 5198 C CA . MET C 2 1 ? 84.135 29.962 40.773 1.00 73.03 1 MET C CA 1
ATOM 5199 C C . MET C 2 1 ? 83.011 30.597 41.577 1.00 80.20 1 MET C C 1
ATOM 5200 O O . MET C 2 1 ? 82.295 29.933 42.357 1.00 85.52 1 MET C O 1
ATOM 5205 N N . PHE C 2 2 ? 82.834 31.889 41.324 1.00 74.61 2 PHE C N 1
ATOM 5206 C CA . PHE C 2 2 ? 81.855 32.694 42.007 1.00 73.93 2 PHE C CA 1
ATOM 5207 C C . PHE C 2 2 ? 81.345 33.734 41.032 1.00 75.76 2 PHE C C 1
ATOM 5208 O O . PHE C 2 2 ? 82.005 34.051 40.040 1.00 78.78 2 PHE C O 1
ATOM 5216 N N . GLU C 2 3 ? 80.200 34.323 41.392 1.00 80.38 3 GLU C N 1
ATOM 5217 C CA . GLU C 2 3 ? 79.568 35.436 40.693 1.00 84.39 3 GLU C CA 1
ATOM 5218 C C . GLU C 2 3 ? 79.006 36.393 41.730 1.00 96.76 3 GLU C C 1
ATOM 5219 O O . GLU C 2 3 ? 78.261 35.974 42.624 1.00 101.14 3 GLU C O 1
ATOM 5225 N N . ILE C 2 4 ? 79.396 37.659 41.642 1.00 95.92 4 ILE C N 1
ATOM 5226 C CA . ILE C 2 4 ? 78.770 38.679 42.473 1.00 98.69 4 ILE C CA 1
ATOM 5227 C C . ILE C 2 4 ? 77.429 39.071 41.870 1.00 100.80 4 ILE C C 1
ATOM 5228 O O . ILE C 2 4 ? 77.364 39.625 40.767 1.00 101.63 4 ILE C O 1
ATOM 5233 N N . THR C 2 5 ? 76.347 38.771 42.594 1.00 102.72 5 THR C N 1
ATOM 5234 C CA . THR C 2 5 ? 74.989 39.036 42.125 1.00 105.54 5 THR C CA 1
ATOM 5235 C C . THR C 2 5 ? 74.458 40.378 42.606 1.00 113.41 5 THR C C 1
ATOM 5236 O O . THR C 2 5 ? 73.649 40.995 41.906 1.00 122.42 5 THR C O 1
ATOM 5240 N N . GLY C 2 6 ? 74.919 40.863 43.759 1.00 111.83 6 GLY C N 1
ATOM 5241 C CA . GLY C 2 6 ? 74.450 42.143 44.265 1.00 116.19 6 GLY C CA 1
ATOM 5242 C C . GLY C 2 6 ? 75.536 42.880 45.013 1.00 112.62 6 GLY C C 1
ATOM 5243 O O . GLY C 2 6 ? 76.408 42.277 45.648 1.00 101.44 6 GLY C O 1
ATOM 5244 N N . ILE C 2 7 ? 75.476 44.205 44.919 1.00 119.58 7 ILE C N 1
ATOM 5245 C CA . ILE C 2 7 ? 76.467 45.126 45.458 1.00 117.57 7 ILE C CA 1
ATOM 5246 C C . ILE C 2 7 ? 75.708 46.256 46.131 1.00 126.70 7 ILE C C 1
ATOM 5247 O O . ILE C 2 7 ? 74.802 46.840 45.525 1.00 136.20 7 ILE C O 1
ATOM 5251 N N . ASN C 2 8 ? 76.052 46.567 47.378 1.00 122.87 8 ASN C N 1
ATOM 5252 C CA . ASN C 2 8 ? 75.444 47.710 48.071 1.00 134.12 8 ASN C CA 1
ATOM 5253 C C . ASN C 2 8 ? 76.539 48.524 48.749 1.00 137.10 8 ASN C C 1
ATOM 5254 O O . ASN C 2 8 ? 76.971 48.185 49.853 1.00 140.61 8 ASN C O 1
ATOM 5259 N N . VAL C 2 9 ? 76.993 49.586 48.085 1.00 136.87 9 VAL C N 1
ATOM 5260 C CA . VAL C 2 9 ? 78.053 50.413 48.653 1.00 142.83 9 VAL C CA 1
ATOM 5261 C C . VAL C 2 9 ? 77.676 50.855 50.052 1.00 150.60 9 VAL C C 1
ATOM 5262 O O . VAL C 2 9 ? 78.437 50.679 51.015 1.00 148.49 9 VAL C O 1
ATOM 5264 N N . SER C 2 10 ? 76.479 51.413 50.179 1.00 160.44 10 SER C N 1
ATOM 5265 C CA . SER C 2 10 ? 75.849 51.707 51.474 1.00 166.17 10 SER C CA 1
ATOM 5266 C C . SER C 2 10 ? 74.593 50.856 51.660 1.00 160.57 10 SER C C 1
ATOM 5267 O O . SER C 2 10 ? 73.447 51.310 51.451 1.00 167.64 10 SER C O 1
ATOM 5270 N N . GLY C 2 11 ? 74.824 49.614 52.078 1.00 143.53 11 GLY C N 1
ATOM 5271 C CA . GLY C 2 11 ? 73.778 48.747 52.574 1.00 138.72 11 GLY C CA 1
ATOM 5272 C C . GLY C 2 11 ? 74.359 47.891 53.670 1.00 140.46 11 GLY C C 1
ATOM 5273 O O . GLY C 2 11 ? 75.573 47.876 53.885 1.00 139.51 11 GLY C O 1
ATOM 5274 N N . ALA C 2 12 ? 73.489 47.158 54.371 1.00 136.32 12 ALA C N 1
ATOM 5275 C CA . ALA C 2 12 ? 73.981 46.293 55.436 1.00 124.83 12 ALA C CA 1
ATOM 5276 C C . ALA C 2 12 ? 74.931 45.249 54.866 1.00 122.32 12 ALA C C 1
ATOM 5277 O O . ALA C 2 12 ? 76.005 44.991 55.425 1.00 122.26 12 ALA C O 1
ATOM 5279 N N . LEU C 2 13 ? 74.535 44.622 53.766 1.00 118.97 13 LEU C N 1
ATOM 5280 C CA . LEU C 2 13 ? 75.340 43.633 53.060 1.00 112.41 13 LEU C CA 1
ATOM 5281 C C . LEU C 2 13 ? 76.025 44.352 51.907 1.00 119.28 13 LEU C C 1
ATOM 5282 O O . LEU C 2 13 ? 75.351 44.960 51.069 1.00 123.50 13 LEU C O 1
ATOM 5287 N N . LYS C 2 14 ? 77.356 44.373 51.921 1.00 120.86 14 LYS C N 1
ATOM 5288 C CA . LYS C 2 14 ? 78.076 45.092 50.877 1.00 120.97 14 LYS C CA 1
ATOM 5289 C C . LYS C 2 14 ? 78.112 44.315 49.563 1.00 118.75 14 LYS C C 1
ATOM 5290 O O . LYS C 2 14 ? 78.264 44.930 48.501 1.00 133.45 14 LYS C O 1
ATOM 5293 N N . ALA C 2 15 ? 77.953 42.994 49.602 1.00 104.07 15 ALA C N 1
ATOM 5294 C CA . ALA C 2 15 ? 77.978 42.190 48.387 1.00 103.06 15 ALA C CA 1
ATOM 5295 C C . ALA C 2 15 ? 77.332 40.833 48.651 1.00 99.57 15 ALA C C 1
ATOM 5296 O O . ALA C 2 15 ? 77.276 40.353 49.789 1.00 101.39 15 ALA C O 1
ATOM 5298 N N . VAL C 2 16 ? 76.897 40.197 47.566 1.00 97.05 16 VAL C N 1
ATOM 5299 C CA . VAL C 2 16 ? 76.346 38.843 47.587 1.00 88.73 16 VAL C CA 1
ATOM 5300 C C . VAL C 2 16 ? 77.143 38.000 46.601 1.00 89.68 16 VAL C C 1
ATOM 5301 O O . VAL C 2 16 ? 77.212 38.322 45.407 1.00 102.52 16 VAL C O 1
ATOM 5305 N N . VAL C 2 17 ? 77.707 36.908 47.086 1.00 80.85 17 VAL C N 1
ATOM 5306 C CA . VAL C 2 17 ? 78.618 36.057 46.336 1.00 77.91 17 VAL C CA 1
ATOM 5307 C C . VAL C 2 17 ? 77.955 34.707 46.168 1.00 82.69 17 VAL C C 1
ATOM 5308 O O . VAL C 2 17 ? 77.640 34.036 47.158 1.00 88.49 17 VAL C O 1
ATOM 5312 N N . MET C 2 18 ? 77.781 34.291 44.930 1.00 81.47 18 MET C N 1
ATOM 5313 C CA . MET C 2 18 ? 77.131 33.038 44.599 1.00 73.13 18 MET C CA 1
ATOM 5314 C C . MET C 2 18 ? 78.129 32.054 43.984 1.00 78.69 18 MET C C 1
ATOM 5315 O O . MET C 2 18 ? 78.946 32.432 43.142 1.00 85.00 18 MET C O 1
ATOM 5320 N N . ALA C 2 19 ? 78.069 30.795 44.399 1.00 72.03 19 ALA C N 1
ATOM 5321 C CA . ALA C 2 19 ? 78.890 29.778 43.758 1.00 70.65 19 ALA C CA 1
ATOM 5322 C C . ALA C 2 19 ? 78.316 29.404 42.386 1.00 81.88 19 ALA C C 1
ATOM 5323 O O . ALA C 2 19 ? 77.095 29.333 42.196 1.00 82.31 19 ALA C O 1
ATOM 5325 N N . THR C 2 20 ? 79.221 29.118 41.438 1.00 73.79 20 THR C N 1
ATOM 5326 C CA . THR C 2 20 ? 78.883 28.803 40.051 1.00 72.97 20 THR C CA 1
ATOM 5327 C C . THR C 2 20 ? 79.088 27.336 39.667 1.00 68.33 20 THR C C 1
ATOM 5328 O O . THR C 2 20 ? 78.936 27.003 38.490 1.00 80.55 20 THR C O 1
ATOM 5332 N N . GLY C 2 21 ? 79.285 26.443 40.632 1.00 66.08 21 GLY C N 1
ATOM 5333 C CA . GLY C 2 21 ? 79.580 25.045 40.346 1.00 67.25 21 GLY C CA 1
ATOM 5334 C C . GLY C 2 21 ? 79.833 24.293 41.641 1.00 62.18 21 GLY C C 1
ATOM 5335 O O . GLY C 2 21 ? 79.532 24.805 42.716 1.00 55.98 21 GLY C O 1
ATOM 5336 N N . PHE C 2 22 ? 80.410 23.071 41.555 1.00 57.66 22 PHE C N 1
ATOM 5337 C CA . PHE C 2 22 ? 80.595 22.278 42.785 1.00 52.53 22 PHE C CA 1
ATOM 5338 C C . PHE C 2 22 ? 81.722 22.787 43.692 1.00 58.83 22 PHE C C 1
ATOM 5339 O O . PHE C 2 22 ? 81.801 22.358 44.850 1.00 77.33 22 PHE C O 1
ATOM 5347 N N . GLU C 2 23 ? 82.625 23.623 43.201 1.00 60.63 23 GLU C N 1
ATOM 5348 C CA . GLU C 2 23 ? 83.686 24.153 44.042 1.00 65.39 23 GLU C CA 1
ATOM 5349 C C . GLU C 2 23 ? 83.165 25.223 44.995 1.00 67.00 23 GLU C C 1
ATOM 5350 O O . GLU C 2 23 ? 82.334 26.053 44.634 1.00 82.98 23 GLU C O 1
ATOM 5356 N N . ASN C 2 24 ? 83.690 25.224 46.210 1.00 70.09 24 ASN C N 1
ATOM 5357 C CA . ASN C 2 24 ? 83.253 26.186 47.212 1.00 66.46 24 ASN C CA 1
ATOM 5358 C C . ASN C 2 24 ? 83.996 27.513 47.037 1.00 69.44 24 ASN C C 1
ATOM 5359 O O . ASN C 2 24 ? 85.229 27.545 47.183 1.00 58.45 24 ASN C O 1
ATOM 5364 N N . PRO C 2 25 ? 83.294 28.632 46.794 1.00 72.21 25 PRO C N 1
ATOM 5365 C CA . PRO C 2 25 ? 84.001 29.911 46.574 1.00 74.25 25 PRO C CA 1
ATOM 5366 C C . PRO C 2 25 ? 84.877 30.327 47.736 1.00 76.13 25 PRO C C 1
ATOM 5367 O O . PRO C 2 25 ? 85.778 31.145 47.532 1.00 80.95 25 PRO C O 1
ATOM 5371 N N . LEU C 2 26 ? 84.609 29.848 48.956 1.00 76.07 26 LEU C N 1
ATOM 5372 C CA . LEU C 2 26 ? 85.383 30.241 50.136 1.00 76.20 26 LEU C CA 1
ATOM 5373 C C . LEU C 2 26 ? 86.789 29.632 50.171 1.00 80.61 26 LEU C C 1
ATOM 5374 O O . LEU C 2 26 ? 87.595 29.999 51.041 1.00 84.29 26 LEU C O 1
ATOM 5379 N N . SER C 2 27 ? 87.103 28.737 49.237 1.00 75.06 27 SER C N 1
ATOM 5380 C CA . SER C 2 27 ? 88.467 28.299 49.008 1.00 81.36 27 SER C CA 1
ATOM 5381 C C . SER C 2 27 ? 89.212 29.258 48.061 1.00 88.61 27 SER C C 1
ATOM 5382 O O . SER C 2 27 ? 90.411 29.079 47.819 1.00 92.62 27 SER C O 1
ATOM 5385 N N . SER C 2 28 ? 88.512 30.247 47.499 1.00 86.92 28 SER C N 1
ATOM 5386 C CA . SER C 2 28 ? 89.073 31.223 46.585 1.00 96.77 28 SER C CA 1
ATOM 5387 C C . SER C 2 28 ? 88.977 32.627 47.162 1.00 101.54 28 SER C C 1
ATOM 5388 O O . SER C 2 28 ? 88.932 33.615 46.422 1.00 108.42 28 SER C O 1
ATOM 5391 N N . VAL C 2 29 ? 89.001 32.770 48.487 1.00 92.89 29 VAL C N 1
ATOM 5392 C CA . VAL C 2 29 ? 88.498 34.035 49.011 1.00 93.06 29 VAL C CA 1
ATOM 5393 C C . VAL C 2 29 ? 89.407 35.166 48.615 1.00 95.08 29 VAL C C 1
ATOM 5394 O O . VAL C 2 29 ? 88.949 36.299 48.454 1.00 99.71 29 VAL C O 1
ATOM 5398 N N . ASN C 2 30 ? 90.693 34.891 48.385 1.00 99.03 30 ASN C N 1
ATOM 5399 C CA . ASN C 2 30 ? 91.570 36.025 48.130 1.00 110.41 30 ASN C CA 1
ATOM 5400 C C . ASN C 2 30 ? 91.158 36.661 46.793 1.00 113.38 30 ASN C C 1
ATOM 5401 O O . ASN C 2 30 ? 91.026 37.888 46.709 1.00 121.04 30 ASN C O 1
ATOM 5406 N N . GLU C 2 31 ? 90.800 35.838 45.786 1.00 108.06 31 GLU C N 1
ATOM 5407 C CA . GLU C 2 31 ? 90.266 36.385 44.526 1.00 104.83 31 GLU C CA 1
ATOM 5408 C C . GLU C 2 31 ? 89.015 37.227 44.769 1.00 101.87 31 GLU C C 1
ATOM 5409 O O . GLU C 2 31 ? 88.900 38.347 44.253 1.00 110.40 31 GLU C O 1
ATOM 5414 N N . ILE C 2 32 ? 88.080 36.717 45.590 1.00 92.34 32 ILE C N 1
ATOM 5415 C CA . ILE C 2 32 ? 86.867 37.485 45.860 1.00 93.42 32 ILE C CA 1
ATOM 5416 C C . ILE C 2 32 ? 87.221 38.820 46.499 1.00 98.57 32 ILE C C 1
ATOM 5417 O O . ILE C 2 32 ? 86.611 39.851 46.189 1.00 100.56 32 ILE C O 1
ATOM 5422 N N . GLU C 2 33 ? 88.259 38.844 47.341 1.00 103.11 33 GLU C N 1
ATOM 5423 C CA . GLU C 2 33 ? 88.626 40.099 47.983 1.00 105.21 33 GLU C CA 1
ATOM 5424 C C . GLU C 2 33 ? 89.021 41.151 46.954 1.00 109.82 33 GLU C C 1
ATOM 5425 O O . GLU C 2 33 ? 88.620 42.316 47.061 1.00 114.92 33 GLU C O 1
ATOM 5431 N N . THR C 2 34 ? 89.788 40.769 45.935 1.00 110.01 34 THR C N 1
ATOM 5432 C CA . THR C 2 34 ? 90.253 41.791 44.996 1.00 117.75 34 THR C CA 1
ATOM 5433 C C . THR C 2 34 ? 89.141 42.236 44.042 1.00 122.46 34 THR C C 1
ATOM 5434 O O . THR C 2 34 ? 88.961 43.436 43.811 1.00 130.73 34 THR C O 1
ATOM 5438 N N . LYS C 2 35 ? 88.330 41.295 43.548 1.00 113.34 35 LYS C N 1
ATOM 5439 C CA . LYS C 2 35 ? 87.240 41.696 42.661 1.00 111.29 35 LYS C CA 1
ATOM 5440 C C . LYS C 2 35 ? 86.260 42.643 43.364 1.00 118.18 35 LYS C C 1
ATOM 5441 O O . LYS C 2 35 ? 85.838 43.648 42.778 1.00 126.62 35 LYS C O 1
ATOM 5443 N N . LEU C 2 36 ? 85.916 42.364 44.632 1.00 110.24 36 LEU C N 1
ATOM 5444 C CA . LEU C 2 36 ? 85.031 43.267 45.375 1.00 109.21 36 LEU C CA 1
ATOM 5445 C C . LEU C 2 36 ? 85.673 44.630 45.518 1.00 117.33 36 LEU C C 1
ATOM 5446 O O . LEU C 2 36 ? 85.017 45.681 45.370 1.00 128.62 36 LEU C O 1
ATOM 5451 N N . SER C 2 37 ? 86.978 44.617 45.769 1.00 112.05 37 SER C N 1
ATOM 5452 C CA . SER C 2 37 ? 87.757 45.825 45.863 1.00 117.96 37 SER C CA 1
ATOM 5453 C C . SER C 2 37 ? 87.795 46.598 44.555 1.00 128.99 37 SER C C 1
ATOM 5454 O O . SER C 2 37 ? 88.013 47.809 44.585 1.00 135.38 37 SER C O 1
ATOM 5457 N N . ALA C 2 38 ? 87.545 45.929 43.425 1.00 131.71 38 ALA C N 1
ATOM 5458 C CA . ALA C 2 38 ? 87.375 46.588 42.132 1.00 134.30 38 ALA C CA 1
ATOM 5459 C C . ALA C 2 38 ? 85.959 47.130 41.945 1.00 134.67 38 ALA C C 1
ATOM 5460 O O . ALA C 2 38 ? 85.772 48.148 41.257 1.00 142.09 38 ALA C O 1
ATOM 5462 N N . LEU C 2 39 ? 84.957 46.454 42.525 1.00 125.89 39 LEU C N 1
ATOM 5463 C CA . LEU C 2 39 ? 83.564 46.856 42.377 1.00 122.54 39 LEU C CA 1
ATOM 5464 C C . LEU C 2 39 ? 83.136 47.848 43.453 1.00 127.47 39 LEU C C 1
ATOM 5465 O O . LEU C 2 39 ? 82.403 48.797 43.146 1.00 136.91 39 LEU C O 1
ATOM 5467 N N . LEU C 2 40 ? 83.660 47.716 44.673 1.00 120.73 40 LEU C N 1
ATOM 5468 C CA . LEU C 2 40 ? 83.393 48.614 45.796 1.00 125.63 40 LEU C CA 1
ATOM 5469 C C . LEU C 2 40 ? 84.691 49.329 46.189 1.00 135.06 40 LEU C C 1
ATOM 5470 O O . LEU C 2 40 ? 85.686 49.287 45.463 1.00 140.50 40 LEU C O 1
ATOM 5474 N N . GLY C 2 41 ? 84.675 50.002 47.342 1.00 139.55 41 GLY C N 1
ATOM 5475 C CA . GLY C 2 41 ? 85.883 50.648 47.832 1.00 145.21 41 GLY C CA 1
ATOM 5476 C C . GLY C 2 41 ? 87.008 49.661 48.107 1.00 142.29 41 GLY C C 1
ATOM 5477 O O . GLY C 2 41 ? 86.794 48.470 48.349 1.00 138.78 41 GLY C O 1
ATOM 5478 N N . SER C 2 42 ? 88.239 50.183 48.071 1.00 142.91 42 SER C N 1
ATOM 5479 C CA . SER C 2 42 ? 89.430 49.339 48.170 1.00 138.81 42 SER C CA 1
ATOM 5480 C C . SER C 2 42 ? 89.478 48.577 49.491 1.00 143.93 42 SER C C 1
ATOM 5481 O O . SER C 2 42 ? 89.784 47.377 49.520 1.00 147.22 42 SER C O 1
ATOM 5483 N N . GLU C 2 43 ? 89.180 49.251 50.598 1.00 144.16 43 GLU C N 1
ATOM 5484 C CA . GLU C 2 43 ? 89.148 48.590 51.900 1.00 140.89 43 GLU C CA 1
ATOM 5485 C C . GLU C 2 43 ? 87.757 48.811 52.489 1.00 139.17 43 GLU C C 1
ATOM 5486 O O . GLU C 2 43 ? 87.547 49.677 53.346 1.00 144.02 43 GLU C O 1
ATOM 5488 N N . THR C 2 44 ? 86.807 47.990 52.047 1.00 128.77 44 THR C N 1
ATOM 5489 C CA . THR C 2 44 ? 85.429 48.084 52.500 1.00 127.59 44 THR C CA 1
ATOM 5490 C C . THR C 2 44 ? 85.223 47.219 53.735 1.00 123.28 44 THR C C 1
ATOM 5491 O O . THR C 2 44 ? 85.851 46.167 53.889 1.00 121.15 44 THR C O 1
ATOM 5495 N N . THR C 2 45 ? 84.298 47.647 54.597 1.00 123.27 45 THR C N 1
ATOM 5496 C CA . THR C 2 45 ? 84.002 46.941 55.839 1.00 116.62 45 THR C CA 1
ATOM 5497 C C . THR C 2 45 ? 82.498 46.773 55.973 1.00 110.66 45 THR C C 1
ATOM 5498 O O . THR C 2 45 ? 81.742 47.722 55.751 1.00 120.17 45 THR C O 1
ATOM 5502 N N . GLY C 2 46 ? 82.072 45.574 56.326 1.00 106.65 46 GLY C N 1
ATOM 5503 C CA . GLY C 2 46 ? 80.661 45.242 56.434 1.00 109.75 46 GLY C CA 1
ATOM 5504 C C . GLY C 2 46 ? 80.492 43.736 56.454 1.00 109.63 46 GLY C C 1
ATOM 5505 O O . GLY C 2 46 ? 81.388 43.011 56.872 1.00 113.51 46 GLY C O 1
ATOM 5506 N N . GLU C 2 47 ? 79.348 43.278 55.949 1.00 108.97 47 GLU C N 1
ATOM 5507 C CA . GLU C 2 47 ? 79.045 41.854 55.885 1.00 106.07 47 GLU C CA 1
ATOM 5508 C C . GLU C 2 47 ? 78.836 41.447 54.436 1.00 105.47 47 GLU C C 1
ATOM 5509 O O . GLU C 2 47 ? 78.310 42.211 53.620 1.00 108.37 47 GLU C O 1
ATOM 5515 N N . ILE C 2 48 ? 79.238 40.213 54.150 1.00 97.01 48 ILE C N 1
ATOM 5516 C CA . ILE C 2 48 ? 79.139 39.590 52.847 1.00 84.58 48 ILE C CA 1
ATOM 5517 C C . ILE C 2 48 ? 78.280 38.358 53.019 1.00 83.98 48 ILE C C 1
ATOM 5518 O O . ILE C 2 48 ? 78.533 37.541 53.914 1.00 90.72 48 ILE C O 1
ATOM 5523 N N . LEU C 2 49 ? 77.245 38.245 52.205 1.00 87.76 49 LEU C N 1
ATOM 5524 C CA . LEU C 2 49 ? 76.453 37.028 52.120 1.00 85.79 49 LEU C CA 1
ATOM 5525 C C . LEU C 2 49 ? 76.956 36.150 50.974 1.00 87.74 49 LEU C C 1
ATOM 5526 O O . LEU C 2 49 ? 77.132 36.631 49.851 1.00 98.10 49 LEU C O 1
ATOM 5531 N N . PHE C 2 50 ? 77.168 34.868 51.257 1.00 83.20 50 PHE C N 1
ATOM 5532 C CA . PHE C 2 50 ? 77.560 33.845 50.293 1.00 74.91 50 PHE C CA 1
ATOM 5533 C C . PHE C 2 50 ? 76.395 32.873 50.113 1.00 75.25 50 PHE C C 1
ATOM 5534 O O . PHE C 2 50 ? 75.883 32.321 51.106 1.00 77.74 50 PHE C O 1
ATOM 5542 N N . ASP C 2 51 ? 76.003 32.642 48.861 1.00 64.74 51 ASP C N 1
ATOM 5543 C CA . ASP C 2 51 ? 75.082 31.561 48.502 1.00 67.66 51 ASP C CA 1
ATOM 5544 C C . ASP C 2 51 ? 75.879 30.371 47.953 1.00 74.51 51 ASP C C 1
ATOM 5545 O O . ASP C 2 51 ? 76.469 30.456 46.874 1.00 87.96 51 ASP C O 1
ATOM 5550 N N . LEU C 2 52 ? 75.895 29.250 48.670 1.00 67.76 52 LEU C N 1
ATOM 5551 C CA . LEU C 2 52 ? 76.741 28.145 48.243 1.00 62.11 52 LEU C CA 1
ATOM 5552 C C . LEU C 2 52 ? 75.969 27.004 47.583 1.00 67.39 52 LEU C C 1
ATOM 5553 O O . LEU C 2 52 ? 76.501 25.873 47.493 1.00 57.26 52 LEU C O 1
ATOM 5558 N N . LEU C 2 53 ? 74.776 27.297 47.038 1.00 63.10 53 LEU C N 1
ATOM 5559 C CA . LEU C 2 53 ? 73.866 26.249 46.562 1.00 63.12 53 LEU C CA 1
ATOM 5560 C C . LEU C 2 53 ? 74.561 25.258 45.627 1.00 69.15 53 LEU C C 1
ATOM 5561 O O . LEU C 2 53 ? 74.438 24.038 45.799 1.00 72.77 53 LEU C O 1
ATOM 5566 N N . CYS C 2 54 ? 75.335 25.756 44.657 1.00 68.81 54 CYS C N 1
ATOM 5567 C CA . CYS C 2 54 ? 75.905 24.823 43.694 1.00 68.64 54 CYS C CA 1
ATOM 5568 C C . CYS C 2 54 ? 77.073 24.021 44.262 1.00 67.94 54 CYS C C 1
ATOM 5569 O O . CYS C 2 54 ? 77.376 22.938 43.746 1.00 58.22 54 CYS C O 1
ATOM 5572 N N . ALA C 2 55 ? 77.593 24.392 45.422 1.00 61.17 55 ALA C N 1
ATOM 5573 C CA . ALA C 2 55 ? 78.590 23.531 46.018 1.00 61.34 55 ALA C CA 1
ATOM 5574 C C . ALA C 2 55 ? 78.015 22.689 47.140 1.00 67.17 55 ALA C C 1
ATOM 5575 O O . ALA C 2 55 ? 78.470 21.560 47.375 1.00 59.25 55 ALA C O 1
ATOM 5577 N N . ASN C 2 56 ? 76.973 23.208 47.787 1.00 69.39 56 ASN C N 1
ATOM 5578 C CA . ASN C 2 56 ? 76.449 22.621 48.994 1.00 61.96 56 ASN C CA 1
ATOM 5579 C C . ASN C 2 56 ? 75.077 21.986 48.842 1.00 59.49 56 ASN C C 1
ATOM 5580 O O . ASN C 2 56 ? 74.680 21.215 49.712 1.00 58.20 56 ASN C O 1
ATOM 5585 N N . GLY C 2 57 ? 74.406 22.162 47.717 1.00 59.49 57 GLY C N 1
ATOM 5586 C CA . GLY C 2 57 ? 73.034 21.722 47.611 1.00 65.16 57 GLY C CA 1
ATOM 5587 C C . GLY C 2 57 ? 72.089 22.611 48.408 1.00 66.26 57 GLY C C 1
ATOM 5588 O O . GLY C 2 57 ? 72.511 23.552 49.096 1.00 59.04 57 GLY C O 1
ATOM 5589 N N . PRO C 2 58 ? 70.787 22.308 48.364 1.00 69.63 58 PRO C N 1
ATOM 5590 C CA . PRO C 2 58 ? 69.798 23.109 49.108 1.00 74.12 58 PRO C CA 1
ATOM 5591 C C . PRO C 2 58 ? 69.739 22.717 50.587 1.00 72.55 58 PRO C C 1
ATOM 5592 O O . PRO C 2 58 ? 68.726 22.212 51.081 1.00 72.09 58 PRO C O 1
ATOM 5596 N N . GLU C 2 59 ? 70.851 22.929 51.301 1.00 60.81 59 GLU C N 1
ATOM 5597 C CA . GLU C 2 59 ? 71.064 22.407 52.640 1.00 58.66 59 GLU C CA 1
ATOM 5598 C C . GLU C 2 59 ? 70.960 23.525 53.676 1.00 69.87 59 GLU C C 1
ATOM 5599 O O . GLU C 2 59 ? 70.831 24.704 53.334 1.00 72.13 59 GLU C O 1
ATOM 5605 N N . TRP C 2 60 ? 71.039 23.139 54.960 1.00 59.26 60 TRP C N 1
ATOM 5606 C CA . TRP C 2 60 ? 70.846 24.091 56.048 1.00 61.31 60 TRP C CA 1
ATOM 5607 C C . TRP C 2 60 ? 71.993 25.088 56.172 1.00 67.08 60 TRP C C 1
ATOM 5608 O O . TRP C 2 60 ? 71.838 26.110 56.857 1.00 74.26 60 TRP C O 1
ATOM 5619 N N . ASN C 2 61 ? 73.153 24.788 55.590 1.00 65.43 61 ASN C N 1
ATOM 5620 C CA . ASN C 2 61 ? 74.276 25.726 55.525 1.00 72.07 61 ASN C CA 1
ATOM 5621 C C . ASN C 2 61 ? 74.524 26.187 54.088 1.00 71.69 61 ASN C C 1
ATOM 5622 O O . ASN C 2 61 ? 75.666 26.317 53.637 1.00 72.06 61 ASN C O 1
ATOM 5627 N N . ARG C 2 62 ? 73.449 26.417 53.339 1.00 69.51 62 ARG C N 1
ATOM 5628 C CA . ARG C 2 62 ? 73.625 26.913 51.983 1.00 59.05 62 ARG C CA 1
ATOM 5629 C C . ARG C 2 62 ? 74.019 28.384 51.983 1.00 64.79 62 ARG C C 1
ATOM 5630 O O . ARG C 2 62 ? 74.844 28.797 51.162 1.00 73.02 62 ARG C O 1
ATOM 5638 N N . PHE C 2 63 ? 73.506 29.159 52.930 1.00 66.41 63 PHE C N 1
ATOM 5639 C CA . PHE C 2 63 ? 73.769 30.588 53.022 1.00 73.21 63 PHE C CA 1
ATOM 5640 C C . PHE C 2 63 ? 74.647 30.891 54.229 1.00 77.23 63 PHE C C 1
ATOM 5641 O O . PHE C 2 63 ? 74.315 30.510 55.356 1.00 77.59 63 PHE C O 1
ATOM 5649 N N . VAL C 2 64 ? 75.738 31.613 54.004 1.00 75.66 64 VAL C N 1
ATOM 5650 C CA . VAL C 2 64 ? 76.686 31.927 55.068 1.00 69.08 64 VAL C CA 1
ATOM 5651 C C . VAL C 2 64 ? 77.122 33.380 54.958 1.00 74.67 64 VAL C C 1
ATOM 5652 O O . VAL C 2 64 ? 77.438 33.850 53.859 1.00 80.60 64 VAL C O 1
ATOM 5656 N N . THR C 2 65 ? 77.165 34.087 56.090 1.00 74.52 65 THR C N 1
ATOM 5657 C CA . THR C 2 65 ? 77.744 35.427 56.173 1.00 79.85 65 THR C CA 1
ATOM 5658 C C . THR C 2 65 ? 79.172 35.399 56.696 1.00 83.46 65 THR C C 1
ATOM 5659 O O . THR C 2 65 ? 79.555 34.537 57.481 1.00 84.53 65 THR C O 1
ATOM 5663 N N . LEU C 2 66 ? 79.962 36.347 56.212 1.00 88.11 66 LEU C N 1
ATOM 5664 C CA . LEU C 2 66 ? 81.279 36.619 56.774 1.00 86.95 66 LEU C CA 1
ATOM 5665 C C . LEU C 2 66 ? 81.514 38.123 56.793 1.00 91.48 66 LEU C C 1
ATOM 5666 O O . LEU C 2 66 ? 81.093 38.846 55.881 1.00 87.00 66 LEU C O 1
ATOM 5671 N N . GLU C 2 67 ? 82.210 38.583 57.830 1.00 93.95 67 GLU C N 1
ATOM 5672 C CA . GLU C 2 67 ? 82.585 39.982 57.947 1.00 93.28 67 GLU C CA 1
ATOM 5673 C C . GLU C 2 67 ? 83.772 40.307 57.048 1.00 94.65 67 GLU C C 1
ATOM 5674 O O . GLU C 2 67 ? 84.618 39.449 56.760 1.00 88.62 67 GLU C O 1
ATOM 5680 N N . MET C 2 68 ? 83.838 41.564 56.612 1.00 94.57 68 MET C N 1
ATOM 5681 C CA . MET C 2 68 ? 84.963 42.050 55.834 1.00 93.68 68 MET C CA 1
ATOM 5682 C C . MET C 2 68 ? 85.442 43.348 56.461 1.00 100.22 68 MET C C 1
ATOM 5683 O O . MET C 2 68 ? 84.675 44.312 56.558 1.00 113.75 68 MET C O 1
ATOM 5688 N N . LYS C 2 69 ? 86.711 43.377 56.868 1.00 123.19 69 LYS C N 1
ATOM 5689 C CA . LYS C 2 69 ? 87.309 44.533 57.527 1.00 128.38 69 LYS C CA 1
ATOM 5690 C C . LYS C 2 69 ? 88.509 44.990 56.707 1.00 128.28 69 LYS C C 1
ATOM 5691 O O . LYS C 2 69 ? 89.375 44.176 56.360 1.00 127.62 69 LYS C O 1
ATOM 5693 N N . TYR C 2 70 ? 88.508 46.277 56.342 1.00 132.13 70 TYR C N 1
ATOM 5694 C CA . TYR C 2 70 ? 89.562 46.901 55.537 1.00 137.44 70 TYR C CA 1
ATOM 5695 C C . TYR C 2 70 ? 89.879 46.095 54.275 1.00 139.00 70 TYR C C 1
ATOM 5696 O O . TYR C 2 70 ? 91.037 45.937 53.882 1.00 141.92 70 TYR C O 1
ATOM 5705 N N . GLY C 2 71 ? 88.835 45.609 53.609 1.00 133.14 71 GLY C N 1
ATOM 5706 C CA . GLY C 2 71 ? 88.993 44.892 52.364 1.00 126.30 71 GLY C CA 1
ATOM 5707 C C . GLY C 2 71 ? 89.456 43.465 52.509 1.00 125.23 71 GLY C C 1
ATOM 5708 O O . GLY C 2 71 ? 89.754 42.820 51.498 1.00 128.14 71 GLY C O 1
ATOM 5709 N N . ARG C 2 72 ? 89.469 42.918 53.718 1.00 118.94 72 ARG C N 1
ATOM 5710 C CA . ARG 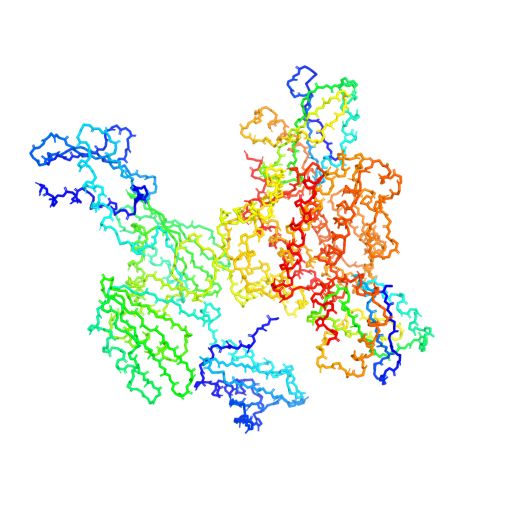C 2 72 ? 89.890 41.543 53.921 1.00 112.12 72 ARG C CA 1
ATOM 5711 C C . ARG C 2 72 ? 88.725 40.763 54.533 1.00 115.71 72 ARG C C 1
ATOM 5712 O O . ARG C 2 72 ? 88.098 41.231 55.487 1.00 123.41 72 ARG C O 1
ATOM 5714 N N . ILE C 2 73 ? 88.396 39.613 53.947 1.00 108.46 73 ILE C N 1
ATOM 5715 C CA . ILE C 2 73 ? 87.329 38.746 54.453 1.00 106.82 73 ILE C CA 1
ATOM 5716 C C . ILE C 2 73 ? 87.848 37.945 55.646 1.00 101.14 73 ILE C C 1
ATOM 5717 O O . ILE C 2 73 ? 88.814 37.186 55.523 1.00 90.70 73 ILE C O 1
ATOM 5722 N N . MET C 2 74 ? 87.203 38.128 56.807 1.00 103.76 74 MET C N 1
ATOM 5723 C CA . MET C 2 74 ? 87.619 37.501 58.059 1.00 93.87 74 MET C CA 1
ATOM 5724 C C . MET C 2 74 ? 86.940 36.149 58.204 1.00 87.06 74 MET C C 1
ATOM 5725 O O . MET C 2 74 ? 85.737 36.076 58.467 1.00 92.71 74 MET C O 1
ATOM 5730 N N . LEU C 2 75 ? 87.727 35.082 58.081 1.00 80.17 75 LEU C N 1
ATOM 5731 C CA . LEU C 2 75 ? 87.185 33.743 57.960 1.00 81.97 75 LEU C CA 1
ATOM 5732 C C . LEU C 2 75 ? 86.691 33.156 59.273 1.00 84.20 75 LEU C C 1
ATOM 5733 O O . LEU C 2 75 ? 85.975 32.147 59.260 1.00 86.98 75 LEU C O 1
ATOM 5738 N N . ASP C 2 76 ? 87.084 33.699 60.411 1.00 88.17 76 ASP C N 1
ATOM 5739 C CA . ASP C 2 76 ? 86.608 33.120 61.655 1.00 93.45 76 ASP C CA 1
ATOM 5740 C C . ASP C 2 76 ? 85.336 33.779 62.155 1.00 96.18 76 ASP C C 1
ATOM 5741 O O . ASP C 2 76 ? 84.936 33.537 63.298 1.00 107.43 76 ASP C O 1
ATOM 5746 N N . THR C 2 77 ? 84.660 34.564 61.314 1.00 91.81 77 THR C N 1
ATOM 5747 C CA . THR C 2 77 ? 83.413 35.236 61.671 1.00 88.77 77 THR C CA 1
ATOM 5748 C C . THR C 2 77 ? 82.235 34.695 60.873 1.00 82.99 77 THR C C 1
ATOM 5749 O O . THR C 2 77 ? 81.292 35.442 60.589 1.00 80.32 77 THR C O 1
ATOM 5753 N N . ALA C 2 78 ? 82.307 33.442 60.431 1.00 86.78 78 ALA C N 1
ATOM 5754 C CA . ALA C 2 78 ? 81.267 32.870 59.585 1.00 79.19 78 ALA 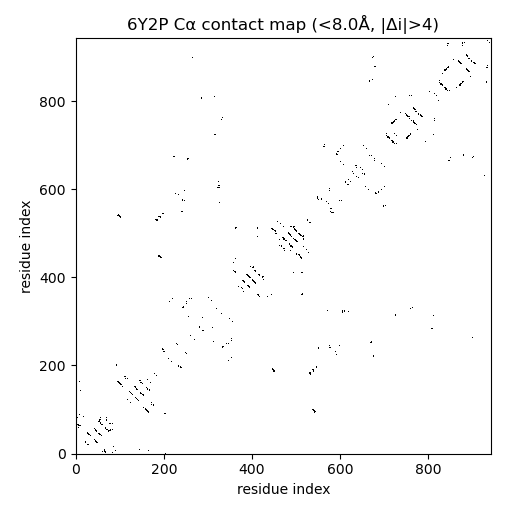C CA 1
ATOM 5755 C C . ALA C 2 78 ? 80.021 32.609 60.404 1.00 75.19 78 ALA C C 1
ATOM 5756 O O . ALA C 2 78 ? 80.089 31.948 61.431 1.00 83.80 78 ALA C O 1
ATOM 5758 N N . LYS C 2 79 ? 78.877 33.087 59.947 1.00 80.43 79 LYS C N 1
ATOM 5759 C CA . LYS C 2 79 ? 77.629 32.765 60.621 1.00 83.22 79 LYS C CA 1
ATOM 5760 C C . LYS C 2 79 ? 76.665 32.206 59.588 1.00 87.69 79 LYS C C 1
ATOM 5761 O O . LYS C 2 79 ? 76.386 32.862 58.580 1.00 89.72 79 LYS C O 1
ATOM 5763 N N . ILE C 2 80 ? 76.152 31.001 59.841 1.00 87.31 80 ILE C N 1
ATOM 5764 C CA . ILE C 2 80 ? 75.183 30.401 58.933 1.00 84.32 80 ILE C CA 1
ATOM 5765 C C . ILE C 2 80 ? 73.860 31.150 59.043 1.00 88.29 80 ILE C C 1
ATOM 5766 O O . ILE C 2 80 ? 73.353 31.388 60.147 1.00 94.41 80 ILE C O 1
ATOM 5771 N N . ILE C 2 81 ? 73.275 31.507 57.905 1.00 82.56 81 ILE C N 1
ATOM 5772 C CA . ILE C 2 81 ? 72.002 32.217 57.887 1.00 90.64 81 ILE C CA 1
ATOM 5773 C C . ILE C 2 81 ? 70.936 31.293 57.316 1.00 94.14 81 ILE C C 1
ATOM 5774 O O . ILE C 2 81 ? 71.152 30.644 56.282 1.00 101.89 81 ILE C O 1
ATOM 5779 N N . ASP C 2 82 ? 69.791 31.240 57.996 1.00 94.16 82 ASP C N 1
ATOM 5780 C CA . ASP C 2 82 ? 68.653 30.464 57.536 1.00 98.68 82 ASP C CA 1
ATOM 5781 C C . ASP C 2 82 ? 67.998 31.149 56.343 1.00 95.97 82 ASP C C 1
ATOM 5782 O O . ASP C 2 82 ? 67.938 32.377 56.276 1.00 90.36 82 ASP C O 1
ATOM 5787 N N . GLU C 2 83 ? 67.489 30.337 55.400 1.00 94.96 83 GLU C N 1
ATOM 5788 C CA . GLU C 2 83 ? 66.825 30.879 54.211 1.00 93.71 83 GLU C CA 1
ATOM 5789 C C . GLU C 2 83 ? 65.618 31.739 54.589 1.00 104.32 83 GLU C C 1
ATOM 5790 O O . GLU C 2 83 ? 65.244 32.660 53.848 1.00 104.12 83 GLU C O 1
ATOM 5792 N N . GLN C 2 84 ? 64.979 31.449 55.722 1.00 110.06 84 GLN C N 1
ATOM 5793 C CA . GLN C 2 84 ? 63.842 32.266 56.116 1.00 111.93 84 GLN C CA 1
ATOM 5794 C C . GLN C 2 84 ? 64.268 33.626 56.649 1.00 115.11 84 GLN C C 1
ATOM 5795 O O . GLN C 2 84 ? 63.408 34.498 56.808 1.00 131.76 84 GLN C O 1
ATOM 5797 N N . ASP C 2 85 ? 65.568 33.849 56.870 1.00 106.63 85 ASP C N 1
ATOM 5798 C CA . ASP C 2 85 ? 66.083 35.124 57.368 1.00 107.53 85 ASP C CA 1
ATOM 5799 C C . ASP C 2 85 ? 66.828 35.956 56.329 1.00 100.05 85 ASP C C 1
ATOM 5800 O O . ASP C 2 85 ? 67.320 37.041 56.667 1.00 104.08 85 ASP C O 1
ATOM 5805 N N . VAL C 2 86 ? 66.984 35.462 55.107 1.00 92.28 86 VAL C N 1
ATOM 5806 C CA . VAL C 2 86 ? 67.623 36.221 54.035 1.00 95.12 86 VAL C CA 1
ATOM 5807 C C . VAL C 2 86 ? 66.541 36.987 53.292 1.00 86.14 86 VAL C C 1
ATOM 5808 O O . VAL C 2 86 ? 65.484 36.427 52.961 1.00 87.92 86 VAL C O 1
ATOM 5812 N N . PRO C 2 87 ? 66.753 38.267 53.037 1.00 87.45 87 PRO C N 1
ATOM 5813 C CA . PRO C 2 87 ? 65.723 39.069 52.368 1.00 91.00 87 PRO C CA 1
ATOM 5814 C C . PRO C 2 87 ? 65.295 38.438 51.054 1.00 91.07 87 PRO C C 1
ATOM 5815 O O . PRO C 2 87 ? 66.105 37.862 50.328 1.00 91.52 87 PRO C O 1
ATOM 5819 N N . THR C 2 88 ? 64.003 38.573 50.747 1.00 95.51 88 THR C N 1
ATOM 5820 C CA . THR C 2 88 ? 63.437 37.870 49.599 1.00 102.19 88 THR C CA 1
ATOM 5821 C C . THR C 2 88 ? 63.985 38.386 48.270 1.00 111.78 88 THR C C 1
ATOM 5822 O O . THR C 2 88 ? 64.127 37.601 47.317 1.00 119.84 88 THR C O 1
ATOM 5826 N N . HIS C 2 89 ? 64.351 39.672 48.195 1.00 102.42 89 HIS C N 1
ATOM 5827 C CA . HIS C 2 89 ? 64.832 40.197 46.924 1.00 107.21 89 HIS C CA 1
ATOM 5828 C C . HIS C 2 89 ? 66.184 39.596 46.544 1.00 97.99 89 HIS C C 1
ATOM 5829 O O . HIS C 2 89 ? 66.410 39.268 45.373 1.00 96.37 89 HIS C O 1
ATOM 5836 N N . ILE C 2 90 ? 67.074 39.397 47.520 1.00 94.83 90 ILE C N 1
ATOM 5837 C CA . ILE C 2 90 ? 68.331 38.697 47.256 1.00 88.46 90 ILE C CA 1
ATOM 5838 C C . ILE C 2 90 ? 68.048 37.277 46.780 1.00 94.07 90 ILE C C 1
ATOM 5839 O O . ILE C 2 90 ? 68.695 36.760 45.849 1.00 93.43 90 ILE C O 1
ATOM 5844 N N . LEU C 2 91 ? 67.059 36.628 47.405 1.00 92.57 91 LEU C N 1
ATOM 5845 C CA . LEU C 2 91 ? 66.741 35.251 47.051 1.00 88.00 91 LEU C CA 1
ATOM 5846 C C . LEU C 2 91 ? 66.291 35.142 45.613 1.00 88.84 91 LEU C C 1
ATOM 5847 O O . LEU C 2 91 ? 66.770 34.273 44.868 1.00 82.41 91 LEU C O 1
ATOM 5852 N N . SER C 2 92 ? 65.427 36.064 45.185 1.00 95.75 92 SER C N 1
ATOM 5853 C CA . SER C 2 92 ? 64.921 35.969 43.829 1.00 98.84 92 SER C CA 1
ATOM 5854 C C . SER C 2 92 ? 65.929 36.460 42.812 1.00 98.28 92 SER C C 1
ATOM 5855 O O . SER C 2 92 ? 65.961 35.944 41.699 1.00 101.79 92 SER C O 1
ATOM 5858 N N . LYS C 2 93 ? 66.857 37.316 43.219 1.00 86.61 93 LYS C N 1
ATOM 5859 C CA . LYS C 2 93 ? 67.901 37.682 42.273 1.00 91.41 93 LYS C CA 1
ATOM 5860 C C . LYS C 2 93 ? 68.871 36.515 42.066 1.00 93.13 93 LYS C C 1
ATOM 5861 O O . LYS C 2 93 ? 69.327 36.275 40.937 1.00 89.48 93 LYS C O 1
ATOM 5865 N N . LEU C 2 94 ? 69.116 35.717 43.125 1.00 91.48 94 LEU C N 1
ATOM 5866 C CA . LEU C 2 94 ? 69.870 34.468 42.973 1.00 83.83 94 LEU C CA 1
ATOM 5867 C C . LEU C 2 94 ? 69.118 33.453 42.111 1.00 90.87 94 LEU C C 1
ATOM 5868 O O . LEU C 2 94 ? 69.717 32.773 41.262 1.00 94.27 94 LEU C O 1
ATOM 5873 N N . THR C 2 95 ? 67.809 33.324 42.322 1.00 90.62 95 THR C N 1
ATOM 5874 C CA . THR C 2 95 ? 67.023 32.413 41.497 1.00 93.04 95 THR C CA 1
ATOM 5875 C C . THR C 2 95 ? 67.097 32.808 40.027 1.00 96.12 95 THR C C 1
ATOM 5876 O O . THR C 2 95 ? 67.265 31.949 39.148 1.00 97.87 95 THR C O 1
ATOM 5880 N N . PHE C 2 96 ? 66.982 34.107 39.742 1.00 97.97 96 PHE C N 1
ATOM 5881 C CA . PHE C 2 96 ? 67.090 34.575 38.361 1.00 103.75 96 PHE C CA 1
ATOM 5882 C C . PHE C 2 96 ? 68.464 34.272 37.781 1.00 102.99 96 PHE C C 1
ATOM 5883 O O . PHE C 2 96 ? 68.572 33.794 36.641 1.00 104.38 96 PHE C O 1
ATOM 5891 N N . THR C 2 97 ? 69.525 34.518 38.566 1.00 93.41 97 THR C N 1
ATOM 5892 C CA . THR C 2 97 ? 70.877 34.292 38.063 1.00 90.49 97 THR C CA 1
ATOM 5893 C C . THR C 2 97 ? 71.077 32.829 37.694 1.00 85.18 97 THR C C 1
ATOM 5894 O O . THR C 2 97 ? 71.638 32.518 36.635 1.00 86.46 97 THR C O 1
ATOM 5898 N N . LEU C 2 98 ? 70.543 31.919 38.512 1.00 87.97 98 LEU C N 1
ATOM 5899 C CA . LEU C 2 98 ? 70.615 30.499 38.188 1.00 79.68 98 LEU C CA 1
ATOM 5900 C C . LEU C 2 98 ? 69.825 30.203 36.927 1.00 90.48 98 LEU C C 1
ATOM 5901 O O . LEU C 2 98 ? 70.307 29.502 36.031 1.00 93.58 98 LEU C O 1
ATOM 5906 N N . ARG C 2 99 ? 68.658 30.824 36.781 1.00 94.99 99 ARG C N 1
ATOM 5907 C CA . ARG C 2 99 ? 67.847 30.459 35.635 1.00 96.52 99 ARG C CA 1
ATOM 5908 C C . ARG C 2 99 ? 68.451 30.960 34.336 1.00 98.10 99 ARG C C 1
ATOM 5909 O O . ARG C 2 99 ? 68.216 30.348 33.292 1.00 105.78 99 ARG C O 1
ATOM 5917 N N . ASN C 2 100 ? 69.308 31.976 34.392 1.00 95.29 100 ASN C N 1
ATOM 5918 C CA . ASN C 2 100 ? 70.000 32.482 33.213 1.00 95.99 100 ASN C CA 1
ATOM 5919 C C . ASN C 2 100 ? 71.316 31.765 32.934 1.00 95.18 100 ASN C C 1
ATOM 5920 O O . ASN C 2 100 ? 71.998 32.115 31.969 1.00 100.73 100 ASN C O 1
ATOM 5925 N N . HIS C 2 101 ? 71.719 30.827 33.781 1.00 89.84 101 HIS C N 1
ATOM 5926 C CA . HIS C 2 101 ? 72.970 30.097 33.611 1.00 86.00 101 HIS C CA 1
ATOM 5927 C C . HIS C 2 101 ? 72.751 28.635 33.952 1.00 85.80 101 HIS C C 1
ATOM 5928 O O . HIS C 2 101 ? 73.296 28.132 34.940 1.00 70.14 101 HIS C O 1
ATOM 5935 N N . PRO C 2 102 ? 72.021 27.898 33.112 1.00 90.29 102 PRO C N 1
ATOM 5936 C CA . PRO C 2 102 ? 71.834 26.467 33.387 1.00 86.85 102 PRO C CA 1
ATOM 5937 C C . PRO C 2 102 ? 73.147 25.721 33.470 1.00 91.24 102 PRO C C 1
ATOM 5938 O O . PRO C 2 102 ? 73.195 24.633 34.063 1.00 86.00 102 PRO C O 1
ATOM 5942 N N . GLU C 2 103 ? 74.224 26.287 32.917 1.00 90.30 103 GLU C N 1
ATOM 5943 C CA . GLU C 2 103 ? 75.513 25.623 33.005 1.00 84.04 103 GLU C CA 1
ATOM 5944 C C . GLU C 2 103 ? 76.042 25.617 34.445 1.00 86.47 103 GLU C C 1
ATOM 5945 O O . GLU C 2 103 ? 76.776 24.694 34.823 1.00 83.13 103 GLU C O 1
ATOM 5951 N N . TYR C 2 104 ? 75.639 26.594 35.274 1.00 82.70 104 TYR C N 1
ATOM 5952 C CA . TYR C 2 104 ? 75.971 26.552 36.699 1.00 82.23 104 TYR C CA 1
ATOM 5953 C C . TYR C 2 104 ? 75.375 25.310 37.344 1.00 81.32 104 TYR C C 1
ATOM 5954 O O . TYR C 2 104 ? 76.057 24.571 38.069 1.00 74.21 104 TYR C O 1
ATOM 5963 N N . LEU C 2 105 ? 74.090 25.059 37.068 1.00 78.62 105 LEU C N 1
ATOM 5964 C CA . LEU C 2 105 ? 73.425 23.874 37.588 1.00 71.62 105 LEU C CA 1
ATOM 5965 C C . LEU C 2 105 ? 74.001 22.601 36.980 1.00 75.11 105 LEU C C 1
ATOM 5966 O O . LEU C 2 105 ? 74.093 21.578 37.661 1.00 73.89 105 LEU C O 1
ATOM 5971 N N . GLU C 2 106 ? 74.437 22.654 35.720 1.00 79.68 106 GLU C N 1
ATOM 5972 C CA . GLU C 2 106 ? 75.038 21.467 35.128 1.00 74.85 106 GLU C CA 1
ATOM 5973 C C . GLU C 2 106 ? 76.316 21.094 35.849 1.00 69.10 106 GLU C C 1
ATOM 5974 O O . GLU C 2 106 ? 76.611 19.902 35.974 1.00 70.12 106 GLU C O 1
ATOM 5976 N N . ALA C 2 107 ? 77.055 22.095 36.356 1.00 64.66 107 ALA C N 1
ATOM 5977 C CA . ALA C 2 107 ? 78.341 21.939 37.048 1.00 65.79 107 ALA C CA 1
ATOM 5978 C C . ALA C 2 107 ? 78.213 21.810 38.565 1.00 66.89 107 ALA C C 1
ATOM 5979 O O . ALA C 2 107 ? 79.232 21.829 39.274 1.00 55.94 107 ALA C O 1
ATOM 5981 N N . SER C 2 108 ? 76.992 21.703 39.072 1.00 69.19 108 SER C N 1
ATOM 5982 C CA . SER C 2 108 ? 76.687 21.764 40.483 1.00 62.95 108 SER C CA 1
ATOM 5983 C C . SER C 2 108 ? 76.685 20.386 41.120 1.00 66.72 108 SER C C 1
ATOM 5984 O O . SER C 2 108 ? 76.889 19.354 40.471 1.00 72.82 108 SER C O 1
ATOM 5987 N N . VAL C 2 109 ? 76.412 20.364 42.426 1.00 56.43 109 VAL C N 1
ATOM 5988 C CA . VAL C 2 109 ? 76.133 19.099 43.075 1.00 53.47 109 VAL C CA 1
ATOM 5989 C C . VAL C 2 109 ? 74.637 18.792 43.107 1.00 54.51 109 VAL C C 1
ATOM 5990 O O . VAL C 2 109 ? 74.258 17.715 43.586 1.00 58.37 109 VAL C O 1
ATOM 5994 N N . LEU C 2 110 ? 73.783 19.661 42.548 1.00 54.78 110 LEU C N 1
ATOM 5995 C CA . LEU C 2 110 ? 72.336 19.447 42.643 1.00 67.87 110 LEU C CA 1
ATOM 5996 C C . LEU C 2 110 ? 71.886 18.226 41.845 1.00 67.66 110 LEU C C 1
ATOM 5997 O O . LEU C 2 110 ? 72.427 17.920 40.786 1.00 70.04 110 LEU C O 1
ATOM 6002 N N . SER C 2 111 ? 70.860 17.544 42.353 1.00 65.84 111 SER C N 1
ATOM 6003 C CA . SER C 2 111 ? 70.172 16.484 41.620 1.00 67.45 111 SER C CA 1
ATOM 6004 C C . SER C 2 111 ? 69.034 17.071 40.804 1.00 75.50 111 SER C C 1
ATOM 6005 O O . SER C 2 111 ? 68.674 18.247 40.961 1.00 76.65 111 SER C O 1
ATOM 6008 N N . PRO C 2 112 ? 68.449 16.288 39.890 1.00 93.95 112 PRO C N 1
ATOM 6009 C CA . PRO C 2 112 ? 67.249 16.787 39.182 1.00 98.76 112 PRO C CA 1
ATOM 6010 C C . PRO C 2 112 ? 66.107 17.192 40.118 1.00 99.74 112 PRO C C 1
ATOM 6011 O O . PRO C 2 112 ? 65.511 18.265 39.930 1.00 100.80 112 PRO C O 1
ATOM 6015 N N . ASP C 2 113 ? 65.796 16.383 41.137 1.00 98.99 113 ASP C N 1
ATOM 6016 C CA . ASP C 2 113 ? 64.782 16.783 42.116 1.00 106.39 113 ASP C CA 1
ATOM 6017 C C . ASP C 2 113 ? 65.173 18.069 42.849 1.00 105.96 113 ASP C C 1
ATOM 6018 O O . ASP C 2 113 ? 64.309 18.890 43.176 1.00 113.43 113 ASP C O 1
ATOM 6023 N N . ASP C 2 114 ? 66.465 18.275 43.111 1.00 96.55 114 ASP C N 1
ATOM 6024 C CA . ASP C 2 114 ? 66.874 19.543 43.713 1.00 100.86 114 ASP C CA 1
ATOM 6025 C C . ASP C 2 114 ? 66.703 20.709 42.739 1.00 103.56 114 ASP C C 1
ATOM 6026 O O . ASP C 2 114 ? 66.219 21.789 43.124 1.00 102.76 114 ASP C O 1
ATOM 6031 N N . VAL C 2 115 ? 67.084 20.504 41.469 1.00 108.95 115 VAL C N 1
ATOM 6032 C CA . VAL C 2 115 ? 67.084 21.599 40.500 1.00 109.82 115 VAL C CA 1
ATOM 6033 C C . VAL C 2 115 ? 65.662 22.048 40.209 1.00 109.01 115 VAL C C 1
ATOM 6034 O O . VAL C 2 115 ? 65.423 23.234 39.969 1.00 113.89 115 VAL C O 1
ATOM 6038 N N . ARG C 2 116 ? 64.692 21.138 40.267 1.00 108.33 116 ARG C N 1
ATOM 6039 C CA . ARG C 2 116 ? 63.314 21.565 40.102 1.00 116.21 116 ARG C CA 1
ATOM 6040 C C . ARG C 2 116 ? 62.568 21.629 41.423 1.00 122.68 116 ARG C C 1
ATOM 6041 O O . ARG C 2 116 ? 61.348 21.826 41.421 1.00 134.31 116 ARG C O 1
ATOM 6043 N N . GLN C 2 117 ? 63.273 21.530 42.557 1.00 120.02 117 GLN C N 1
ATOM 6044 C CA . GLN C 2 117 ? 62.726 21.964 43.836 1.00 123.38 117 GLN C CA 1
ATOM 6045 C C . GLN C 2 117 ? 63.052 23.410 44.150 1.00 128.49 117 GLN C C 1
ATOM 6046 O O . GLN C 2 117 ? 62.275 24.065 44.865 1.00 136.82 117 GLN C O 1
ATOM 6048 N N . VAL C 2 118 ? 64.151 23.943 43.601 1.00 124.99 118 VAL C N 1
ATOM 6049 C CA . VAL C 2 118 ? 64.482 25.358 43.788 1.00 129.69 118 VAL C CA 1
ATOM 6050 C C . VAL C 2 118 ? 64.124 26.197 42.558 1.00 135.25 118 VAL C C 1
ATOM 6051 O O . VAL C 2 118 ? 64.274 27.424 42.576 1.00 141.26 118 VAL C O 1
ATOM 6055 N N . LEU C 2 119 ? 63.569 25.575 41.527 1.00 133.75 119 LEU C N 1
ATOM 6056 C CA . LEU C 2 119 ? 63.060 26.292 40.369 1.00 134.47 119 LEU C CA 1
ATOM 6057 C C . LEU C 2 119 ? 61.546 26.160 40.368 1.00 140.64 119 LEU C C 1
ATOM 6058 O O . LEU C 2 119 ? 60.901 25.914 39.342 1.00 144.74 119 LEU C O 1
ATOM 6063 N N . SER C 2 120 ? 60.987 26.306 41.562 1.00 144.93 120 SER C N 1
ATOM 6064 C CA . SER C 2 120 ? 59.549 26.191 41.838 1.00 153.73 120 SER C CA 1
ATOM 6065 C C . SER C 2 120 ? 58.704 27.208 41.085 1.00 156.80 120 SER C C 1
ATOM 6066 O O . SER C 2 120 ? 58.081 28.072 41.697 1.00 159.24 120 SER C O 1
ATOM 6069 N N . MET D 2 1 ? 109.411 1.884 50.033 1.00 73.01 1 MET D N 1
ATOM 6070 C CA . MET D 2 1 ? 107.979 1.618 50.173 1.00 56.94 1 MET D CA 1
ATOM 6071 C C . MET D 2 1 ? 107.644 0.132 50.265 1.00 56.50 1 MET D C 1
ATOM 6072 O O . MET D 2 1 ? 106.520 -0.234 50.560 1.00 72.30 1 MET D O 1
ATOM 6077 N N . PHE D 2 2 ? 108.610 -0.728 49.964 1.00 57.75 2 PHE D N 1
ATOM 6078 C CA . PHE D 2 2 ? 108.427 -2.172 50.049 1.00 56.59 2 PHE D CA 1
ATOM 6079 C C . PHE D 2 2 ? 109.776 -2.783 50.402 1.00 57.53 2 PHE D C 1
ATOM 6080 O O . PHE D 2 2 ? 110.804 -2.120 50.319 1.00 62.21 2 PHE D O 1
ATOM 6088 N N . GLU D 2 3 ? 109.773 -4.060 50.779 1.00 57.75 3 GLU D N 1
ATOM 6089 C CA . GLU D 2 3 ? 111.012 -4.801 51.001 1.00 63.25 3 GLU D CA 1
ATOM 6090 C C . GLU D 2 3 ? 110.833 -6.218 50.469 1.00 65.90 3 GLU D C 1
ATOM 6091 O O . GLU D 2 3 ? 109.867 -6.892 50.840 1.00 68.00 3 GLU D O 1
ATOM 6097 N N . ILE D 2 4 ? 111.722 -6.656 49.567 1.00 70.66 4 ILE D N 1
ATOM 6098 C CA . ILE D 2 4 ? 111.741 -8.061 49.152 1.00 72.21 4 ILE D CA 1
ATOM 6099 C C . ILE D 2 4 ? 112.400 -8.857 50.276 1.00 69.14 4 ILE D C 1
ATOM 6100 O O . ILE D 2 4 ? 113.527 -8.575 50.697 1.00 60.76 4 ILE D O 1
ATOM 6105 N N . THR D 2 5 ? 111.641 -9.793 50.815 1.00 68.47 5 THR D N 1
ATOM 6106 C CA . THR D 2 5 ? 112.032 -10.586 51.965 1.00 66.68 5 THR D CA 1
ATOM 6107 C C . THR D 2 5 ? 112.701 -11.905 51.593 1.00 77.27 5 THR D C 1
ATOM 6108 O O . THR D 2 5 ? 113.533 -12.421 52.360 1.00 81.30 5 THR D O 1
ATOM 6112 N N . GLY D 2 6 ? 112.296 -12.479 50.473 1.00 77.85 6 GLY D N 1
ATOM 6113 C CA . GLY D 2 6 ? 112.846 -13.730 49.991 1.00 81.54 6 GLY D CA 1
ATOM 6114 C C . GLY D 2 6 ? 112.675 -13.838 48.491 1.00 89.46 6 GLY D C 1
ATOM 6115 O O . GLY D 2 6 ? 111.698 -13.339 47.911 1.00 90.91 6 GLY D O 1
ATOM 6116 N N . ILE D 2 7 ? 113.581 -14.571 47.872 1.00 86.04 7 ILE D N 1
ATOM 6117 C CA . ILE D 2 7 ? 113.615 -14.691 46.430 1.00 79.63 7 ILE D CA 1
ATOM 6118 C C . ILE D 2 7 ? 113.687 -16.180 46.122 1.00 78.92 7 ILE D C 1
ATOM 6119 O O . ILE D 2 7 ? 114.305 -16.943 46.872 1.00 77.61 7 ILE D O 1
ATOM 6123 N N . ASN D 2 8 ? 112.929 -16.609 45.100 1.00 88.18 8 ASN D N 1
ATOM 6124 C CA . ASN D 2 8 ? 112.868 -18.015 44.657 1.00 92.29 8 ASN D CA 1
ATOM 6125 C C . ASN D 2 8 ? 112.527 -18.942 45.818 1.00 98.91 8 ASN D C 1
ATOM 6126 O O . ASN D 2 8 ? 113.040 -20.059 45.917 1.00 94.54 8 ASN D O 1
ATOM 6131 N N . VAL D 2 9 ? 111.644 -18.455 46.702 1.00 110.11 9 VAL D N 1
ATOM 6132 C CA . VAL D 2 9 ? 111.278 -19.162 47.935 1.00 118.56 9 VAL D CA 1
ATOM 6133 C C . VAL D 2 9 ? 110.879 -20.603 47.627 1.00 134.03 9 VAL D C 1
ATOM 6134 O O . VAL D 2 9 ? 111.436 -21.560 48.180 1.00 141.01 9 VAL D O 1
ATOM 6138 N N . SER D 2 10 ? 109.919 -20.772 46.728 1.00 137.18 10 SER D N 1
ATOM 6139 C CA . SER D 2 10 ? 109.562 -22.047 46.131 1.00 142.25 10 SER D CA 1
ATOM 6140 C C . SER D 2 10 ? 109.981 -22.019 44.659 1.00 151.89 10 SER D C 1
ATOM 6141 O O . SER D 2 10 ? 110.606 -21.061 44.181 1.00 154.68 10 SER D O 1
ATOM 6144 N N . GLY D 2 11 ? 109.670 -23.093 43.932 1.00 153.44 11 GLY D N 1
ATOM 6145 C CA . GLY D 2 11 ? 109.704 -22.996 42.484 1.00 145.61 11 GLY D CA 1
ATOM 6146 C C . GLY D 2 11 ? 108.607 -22.076 41.988 1.00 134.57 11 GLY D C 1
ATOM 6147 O O . GLY D 2 11 ? 108.863 -21.111 41.260 1.00 129.77 11 GLY D O 1
ATOM 6148 N N . ALA D 2 12 ? 107.374 -22.340 42.433 1.00 126.66 12 ALA D N 1
ATOM 6149 C CA . ALA D 2 12 ? 106.218 -21.532 42.063 1.00 118.06 12 ALA D CA 1
ATOM 6150 C C . ALA D 2 12 ? 106.320 -20.105 42.595 1.00 107.49 12 ALA D C 1
ATOM 6151 O O . ALA D 2 12 ? 106.138 -19.144 41.839 1.00 106.18 12 ALA D O 1
ATOM 6153 N N . LEU D 2 13 ? 106.672 -19.934 43.872 1.00 97.61 13 LEU D N 1
ATOM 6154 C CA . LEU D 2 13 ? 106.683 -18.605 44.490 1.00 84.94 13 LEU D CA 1
ATOM 6155 C C . LEU D 2 13 ? 108.054 -17.966 44.313 1.00 84.89 13 LEU D C 1
ATOM 6156 O O . LEU D 2 13 ? 109.004 -18.315 45.019 1.00 91.26 13 LEU D O 1
ATOM 6161 N N . LYS D 2 14 ? 108.140 -16.980 43.415 1.00 79.01 14 LYS D N 1
ATOM 6162 C CA . LYS D 2 14 ? 109.428 -16.393 43.059 1.00 80.54 14 LYS D CA 1
ATOM 6163 C C . LYS D 2 14 ? 109.911 -15.329 44.033 1.00 73.74 14 LYS D C 1
ATOM 6164 O O . LYS D 2 14 ? 111.109 -15.052 44.065 1.00 77.60 14 LYS D O 1
ATOM 6168 N N . ALA D 2 15 ? 109.027 -14.716 44.808 1.00 75.29 15 ALA D N 1
ATOM 6169 C CA . ALA D 2 15 ? 109.457 -13.655 45.706 1.00 71.47 15 ALA D CA 1
ATOM 6170 C C . ALA D 2 15 ? 108.404 -13.456 46.787 1.00 70.29 15 ALA D C 1
ATOM 6171 O O . ALA D 2 15 ? 107.283 -13.954 46.682 1.00 66.16 15 ALA D O 1
ATOM 6173 N N . VAL D 2 16 ? 108.817 -12.787 47.866 1.00 69.44 16 VAL D N 1
ATOM 6174 C CA . VAL D 2 16 ? 107.919 -12.308 48.913 1.00 60.68 16 VAL D CA 1
ATOM 6175 C C . VAL D 2 16 ? 108.211 -10.826 49.154 1.00 57.84 16 VAL D C 1
ATOM 6176 O O . VAL D 2 16 ? 109.360 -10.455 49.424 1.00 57.25 16 VAL D O 1
ATOM 6180 N N . VAL D 2 17 ? 107.187 -9.980 49.036 1.00 57.84 17 VAL D N 1
ATOM 6181 C CA . VAL D 2 17 ? 107.328 -8.524 49.131 1.00 57.13 17 VAL D CA 1
ATOM 6182 C C . VAL D 2 17 ? 106.501 -7.983 50.298 1.00 58.60 17 VAL D C 1
ATOM 6183 O O . VAL D 2 17 ? 105.273 -8.140 50.324 1.00 66.57 17 VAL D O 1
ATOM 6187 N N . MET D 2 18 ? 107.155 -7.321 51.257 1.00 57.10 18 MET D N 1
ATOM 6188 C CA . MET D 2 18 ? 106.411 -6.808 52.441 1.00 58.44 18 MET D CA 1
ATOM 6189 C C . MET D 2 18 ? 106.445 -5.275 52.496 1.00 52.97 18 MET D C 1
ATOM 6190 O O . MET D 2 18 ? 107.527 -4.697 52.273 1.00 59.93 18 MET D O 1
ATOM 6195 N N . ALA D 2 19 ? 105.293 -4.654 52.782 1.00 48.91 19 ALA D N 1
ATOM 6196 C CA . ALA D 2 19 ? 105.201 -3.206 52.921 1.00 43.10 19 ALA D CA 1
ATOM 6197 C C . ALA D 2 19 ? 106.032 -2.745 54.102 1.00 49.06 19 ALA D C 1
ATOM 6198 O O . ALA D 2 19 ? 106.108 -3.429 55.122 1.00 50.33 19 ALA D O 1
ATOM 6200 N N . THR D 2 20 ? 106.663 -1.581 53.960 1.00 50.29 20 THR D N 1
ATOM 6201 C CA . THR D 2 20 ? 107.543 -1.066 54.996 1.00 50.07 20 THR D CA 1
ATOM 6202 C C . THR D 2 20 ? 106.969 0.160 55.675 1.00 52.22 20 THR D C 1
ATOM 6203 O O . THR D 2 20 ? 107.733 0.973 56.205 1.00 60.24 20 THR D O 1
ATOM 6207 N N . GLY D 2 21 ? 105.664 0.365 55.571 1.00 56.75 21 GLY D N 1
ATOM 6208 C CA . GLY D 2 21 ? 105.046 1.566 56.103 1.00 53.39 21 GLY D CA 1
ATOM 6209 C C . GLY D 2 21 ? 103.586 1.600 55.704 1.00 52.61 21 GLY D C 1
ATOM 6210 O O . GLY D 2 21 ? 103.015 0.591 55.270 1.00 46.32 21 GLY D O 1
ATOM 6211 N N . PHE D 2 22 ? 102.962 2.767 55.869 1.00 47.43 22 PHE D N 1
ATOM 6212 C CA . PHE D 2 22 ? 101.533 2.797 55.605 1.00 50.46 22 PHE D CA 1
ATOM 6213 C C . PHE D 2 22 ? 101.165 2.820 54.123 1.00 57.12 22 PHE D C 1
ATOM 6214 O O . PHE D 2 22 ? 100.019 2.486 53.805 1.00 67.49 22 PHE D O 1
ATOM 6222 N N . GLU D 2 23 ? 102.088 3.192 53.234 1.00 62.85 23 GLU D N 1
ATOM 6223 C CA . GLU D 2 23 ? 101.833 3.199 51.794 1.00 53.32 23 GLU D CA 1
ATOM 6224 C C . GLU D 2 23 ? 101.732 1.774 51.274 1.00 54.52 23 GLU D C 1
ATOM 6225 O O . GLU D 2 23 ? 102.443 0.867 51.731 1.00 58.04 23 GLU D O 1
ATOM 6231 N N . ASN D 2 24 ? 100.828 1.572 50.330 1.00 53.44 24 ASN D N 1
ATOM 6232 C CA . ASN D 2 24 ? 100.601 0.249 49.814 1.00 48.82 24 ASN D CA 1
ATOM 6233 C C . ASN D 2 24 ? 101.594 -0.048 48.706 1.00 54.32 24 ASN D C 1
ATOM 6234 O O . ASN D 2 24 ? 101.577 0.648 47.674 1.00 66.06 24 ASN D O 1
ATOM 6239 N N . PRO D 2 25 ? 102.413 -1.101 48.828 1.00 48.94 25 PRO D N 1
ATOM 6240 C CA . PRO D 2 25 ? 103.425 -1.382 47.776 1.00 63.26 25 PRO D CA 1
ATOM 6241 C C . PRO D 2 25 ? 102.826 -1.579 46.373 1.00 70.48 25 PRO D C 1
ATOM 6242 O O . PRO D 2 25 ? 103.435 -1.197 45.354 1.00 54.39 25 PRO D O 1
ATOM 6246 N N . LEU D 2 26 ? 101.596 -2.079 46.303 1.00 66.77 26 LEU D N 1
ATOM 6247 C CA . LEU D 2 26 ? 101.018 -2.374 45.015 1.00 64.80 26 LEU D CA 1
ATOM 6248 C C . LEU D 2 26 ? 100.641 -1.131 44.243 1.00 67.29 26 LEU D C 1
ATOM 6249 O O . LEU D 2 26 ? 100.164 -1.267 43.119 1.00 85.84 26 LEU D O 1
ATOM 6254 N N . SER D 2 27 ? 100.787 0.066 44.788 1.00 56.94 27 SER D N 1
ATOM 6255 C CA . SER D 2 27 ? 100.628 1.247 43.941 1.00 67.38 27 SER D CA 1
ATOM 6256 C C . SER D 2 27 ? 101.926 1.669 43.213 1.00 73.19 27 SER D C 1
ATOM 6257 O O . SER D 2 27 ? 101.891 2.558 42.354 1.00 73.60 27 SER D O 1
ATOM 6260 N N . SER D 2 28 ? 103.061 1.075 43.564 1.00 74.42 28 SER D N 1
ATOM 6261 C CA . SER D 2 28 ? 104.375 1.308 42.974 1.00 78.03 28 SER D CA 1
ATOM 6262 C C . SER D 2 28 ? 104.887 -0.021 42.396 1.00 77.94 28 SER D C 1
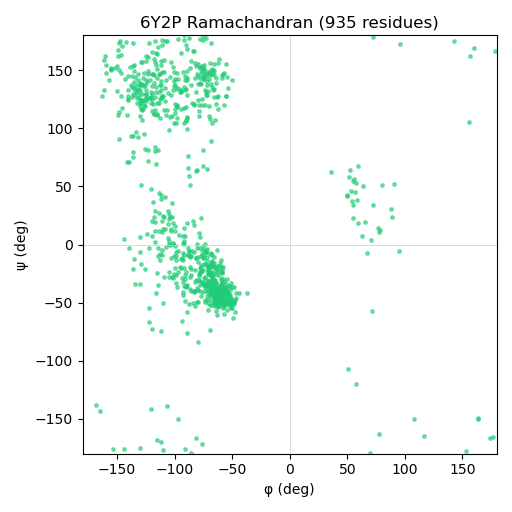ATOM 6263 O O . SER D 2 28 ? 105.959 -0.523 42.773 1.00 67.15 28 SER D O 1
ATOM 6266 N N . VAL D 2 29 ? 104.035 -0.708 41.632 1.00 79.91 29 VAL D N 1
ATOM 6267 C CA . VAL D 2 29 ? 104.389 -2.061 41.216 1.00 74.92 29 VAL D CA 1
ATOM 6268 C C . VAL D 2 29 ? 105.530 -2.039 40.157 1.00 78.46 29 VAL D C 1
ATOM 6269 O O . VAL D 2 29 ? 106.249 -3.040 39.984 1.00 81.71 29 VAL D O 1
ATOM 6273 N N . ASN D 2 30 ? 105.725 -0.918 39.445 1.00 66.16 30 ASN D N 1
ATOM 6274 C CA . ASN D 2 30 ? 106.830 -0.814 38.478 1.00 71.66 30 ASN D CA 1
ATOM 6275 C C . ASN D 2 30 ? 108.198 -0.918 39.159 1.00 72.52 30 ASN D C 1
ATOM 6276 O O . ASN D 2 30 ? 109.112 -1.571 38.629 1.00 64.58 30 ASN D O 1
ATOM 6281 N N . GLU D 2 31 ? 108.361 -0.264 40.329 1.00 74.47 31 GLU D N 1
ATOM 6282 C CA . GLU D 2 31 ? 109.601 -0.359 41.113 1.00 72.61 31 GLU D CA 1
ATOM 6283 C C . GLU D 2 31 ? 109.907 -1.798 41.513 1.00 76.22 31 GLU D C 1
ATOM 6284 O O . GLU D 2 31 ? 111.058 -2.262 41.412 1.00 78.06 31 GLU D O 1
ATOM 6290 N N . ILE D 2 32 ? 108.893 -2.506 42.017 1.00 76.96 32 ILE D N 1
ATOM 6291 C CA . ILE D 2 32 ? 109.073 -3.907 42.358 1.00 74.22 32 ILE D CA 1
ATOM 6292 C C . ILE D 2 32 ? 109.450 -4.693 41.115 1.00 76.66 32 ILE D C 1
ATOM 6293 O O . ILE D 2 32 ? 110.289 -5.592 41.165 1.00 76.11 32 ILE D O 1
ATOM 6298 N N . GLU D 2 33 ? 108.856 -4.349 39.973 1.00 76.23 33 GLU D N 1
ATOM 6299 C CA . GLU D 2 33 ? 109.174 -5.073 38.755 1.00 73.63 33 GLU D CA 1
ATOM 6300 C C . GLU D 2 33 ? 110.646 -4.906 38.416 1.00 77.03 33 GLU D C 1
ATOM 6301 O O . GLU D 2 33 ? 111.348 -5.881 38.120 1.00 80.29 33 GLU D O 1
ATOM 6307 N N . THR D 2 34 ? 111.152 -3.692 38.559 1.00 74.39 34 THR D N 1
ATOM 6308 C CA . THR D 2 34 ? 112.545 -3.468 38.217 1.00 75.56 34 THR D CA 1
ATOM 6309 C C . THR D 2 34 ? 113.473 -4.178 39.206 1.00 88.07 34 THR D C 1
ATOM 6310 O O . THR D 2 34 ? 114.441 -4.839 38.789 1.00 93.97 34 THR D O 1
ATOM 6314 N N . LYS D 2 35 ? 113.160 -4.109 40.519 1.00 77.38 35 LYS D N 1
ATOM 6315 C CA . LYS D 2 35 ? 113.981 -4.803 41.513 1.00 67.17 35 LYS D CA 1
ATOM 6316 C C . LYS D 2 35 ? 113.940 -6.320 41.338 1.00 71.53 35 LYS D C 1
ATOM 6317 O O . LYS D 2 35 ? 114.969 -6.997 41.450 1.00 76.61 35 LYS D O 1
ATOM 6323 N N . LEU D 2 36 ? 112.767 -6.881 41.080 1.00 71.35 36 LEU D N 1
ATOM 6324 C CA . LEU D 2 36 ? 112.695 -8.315 40.855 1.00 75.17 36 LEU D CA 1
ATOM 6325 C C . LEU D 2 36 ? 113.471 -8.701 39.616 1.00 74.47 36 LEU D C 1
ATOM 6326 O O . LEU D 2 36 ? 114.131 -9.748 39.586 1.00 75.19 36 LEU D O 1
ATOM 6331 N N . SER D 2 37 ? 113.378 -7.902 38.560 1.00 78.81 37 SER D N 1
ATOM 6332 C CA . SER D 2 37 ? 114.119 -8.331 37.384 1.00 89.35 37 SER D CA 1
ATOM 6333 C C . SER D 2 37 ? 115.612 -8.219 37.622 1.00 93.15 37 SER D C 1
ATOM 6334 O O . SER D 2 37 ? 116.376 -8.976 37.026 1.00 107.05 37 SER D O 1
ATOM 6337 N N . ALA D 2 38 ? 116.037 -7.362 38.546 1.00 92.02 38 ALA D N 1
ATOM 6338 C CA . ALA D 2 38 ? 117.456 -7.315 38.885 1.00 93.08 38 ALA D CA 1
ATOM 6339 C C . ALA D 2 38 ? 117.874 -8.471 39.803 1.00 92.86 38 ALA D C 1
ATOM 6340 O O . ALA D 2 38 ? 118.984 -8.993 39.668 1.00 96.66 38 ALA D O 1
ATOM 6342 N N . LEU D 2 39 ? 117.013 -8.921 40.721 1.00 89.58 39 LEU D N 1
ATOM 6343 C CA . LEU D 2 39 ? 117.435 -9.993 41.621 1.00 82.30 39 LEU D CA 1
ATOM 6344 C C . LEU D 2 39 ? 117.202 -11.380 41.045 1.00 85.91 39 LEU D C 1
ATOM 6345 O O . LEU D 2 39 ? 117.915 -12.317 41.412 1.00 88.83 39 LEU D O 1
ATOM 6350 N N . LEU D 2 40 ? 116.209 -11.524 40.179 1.00 101.54 40 LEU D N 1
ATOM 6351 C CA . LEU D 2 40 ? 115.869 -12.739 39.466 1.00 101.89 40 LEU D CA 1
ATOM 6352 C C . LEU D 2 40 ? 116.160 -12.532 37.982 1.00 120.37 40 LEU D C 1
ATOM 6353 O O . LEU D 2 40 ? 116.788 -11.549 37.586 1.00 130.61 40 LEU D O 1
ATOM 6358 N N . GLY D 2 41 ? 115.712 -13.466 37.152 1.00 124.91 41 GLY D N 1
ATOM 6359 C CA . GLY D 2 41 ? 115.843 -13.282 35.719 1.00 135.34 41 GLY D CA 1
ATOM 6360 C C . GLY D 2 41 ? 115.086 -12.057 35.229 1.00 136.04 41 GLY D C 1
ATOM 6361 O O . GLY D 2 41 ? 114.168 -11.547 35.878 1.00 137.26 41 GLY D O 1
ATOM 6362 N N . SER D 2 42 ? 115.495 -11.577 34.051 1.00 139.24 42 SER D N 1
ATOM 6363 C CA . SER D 2 42 ? 114.965 -10.327 33.498 1.00 136.67 42 SER D CA 1
ATOM 6364 C C . SER D 2 42 ? 113.450 -10.379 33.308 1.00 127.81 42 SER D C 1
ATOM 6365 O O . SER D 2 42 ? 112.739 -9.404 33.586 1.00 127.10 42 SER D O 1
ATOM 6368 N N . GLU D 2 43 ? 112.946 -11.490 32.783 1.00 121.14 43 GLU D N 1
ATOM 6369 C CA . GLU D 2 43 ? 111.517 -11.679 32.570 1.00 114.55 43 GLU D CA 1
ATOM 6370 C C . GLU D 2 43 ? 111.091 -12.976 33.262 1.00 108.97 43 GLU D C 1
ATOM 6371 O O . GLU D 2 43 ? 110.916 -14.014 32.622 1.00 112.87 43 GLU D O 1
ATOM 6373 N N . THR D 2 44 ? 110.858 -12.898 34.567 1.00 100.30 44 THR D N 1
ATOM 6374 C CA . THR D 2 44 ? 110.465 -14.053 35.358 1.00 102.14 44 THR D CA 1
ATOM 6375 C C . THR D 2 44 ? 108.947 -14.246 35.311 1.00 102.11 44 THR D C 1
ATOM 6376 O O . THR D 2 44 ? 108.187 -13.292 35.118 1.00 99.03 44 THR D O 1
ATOM 6380 N N . THR D 2 45 ? 108.515 -15.505 35.470 1.00 99.20 45 THR D N 1
ATOM 6381 C CA . THR D 2 45 ? 107.106 -15.895 35.462 1.00 93.31 45 THR D CA 1
ATOM 6382 C C . THR D 2 45 ? 106.864 -16.820 36.644 1.00 85.41 45 THR D C 1
ATOM 6383 O O . THR D 2 45 ? 107.598 -17.799 36.819 1.00 82.21 45 THR D O 1
ATOM 6387 N N . GLY D 2 46 ? 105.808 -16.541 37.411 1.00 84.79 46 GLY D N 1
ATOM 6388 C CA . GLY D 2 46 ? 105.511 -17.273 38.633 1.00 89.08 46 GLY D CA 1
ATOM 6389 C C . GLY D 2 46 ? 104.519 -16.522 39.510 1.00 94.58 46 GLY D C 1
ATOM 6390 O O . GLY D 2 46 ? 103.695 -15.743 39.017 1.00 104.22 46 GLY D O 1
ATOM 6391 N N . GLU D 2 47 ? 104.647 -16.722 40.818 1.00 85.94 47 GLU D N 1
ATOM 6392 C CA . GLU D 2 47 ? 103.762 -16.084 41.782 1.00 75.49 47 GLU D CA 1
ATOM 6393 C C . GLU D 2 47 ? 104.562 -15.184 42.715 1.00 71.08 47 GLU D C 1
ATOM 6394 O O . GLU D 2 47 ? 105.739 -15.436 42.979 1.00 73.03 47 GLU D O 1
ATOM 6397 N N . ILE D 2 48 ? 103.936 -14.088 43.145 1.00 65.35 48 ILE D N 1
ATOM 6398 C CA . ILE D 2 48 ? 104.506 -13.149 44.106 1.00 67.03 48 ILE D CA 1
ATOM 6399 C C . ILE D 2 48 ? 103.554 -13.062 45.287 1.00 71.92 48 ILE D C 1
ATOM 6400 O O . ILE D 2 48 ? 102.359 -12.789 45.105 1.00 68.53 48 ILE D O 1
ATOM 6405 N N . LEU D 2 49 ? 104.065 -13.288 46.486 1.00 73.39 49 LEU D N 1
ATOM 6406 C CA . LEU D 2 49 ? 103.298 -13.075 47.708 1.00 67.49 49 LEU D CA 1
ATOM 6407 C C . LEU D 2 49 ? 103.597 -11.682 48.247 1.00 64.32 49 LEU D C 1
ATOM 6408 O O . LEU D 2 49 ? 104.773 -11.300 48.364 1.00 65.97 49 LEU D O 1
ATOM 6413 N N . PHE D 2 50 ? 102.542 -10.937 48.584 1.00 59.08 50 PHE D N 1
ATOM 6414 C CA . PHE D 2 50 ? 102.627 -9.619 49.194 1.00 60.65 50 PHE D CA 1
ATOM 6415 C C . PHE D 2 50 ? 102.124 -9.694 50.635 1.00 62.14 50 PHE D C 1
ATOM 6416 O O . PHE D 2 50 ? 101.034 -10.234 50.891 1.00 58.63 50 PHE D O 1
ATOM 6424 N N . ASP D 2 51 ? 102.949 -9.207 51.575 1.00 54.77 51 ASP D N 1
ATOM 6425 C CA . ASP D 2 51 ? 102.540 -8.982 52.960 1.00 58.17 51 ASP D CA 1
ATOM 6426 C C . ASP D 2 51 ? 102.293 -7.489 53.157 1.00 50.63 51 ASP D C 1
ATOM 6427 O O . ASP D 2 51 ? 103.238 -6.700 53.230 1.00 51.49 51 ASP D O 1
ATOM 6432 N N . LEU D 2 52 ? 101.031 -7.112 53.341 1.00 50.50 52 LEU D N 1
ATOM 6433 C CA . LEU D 2 52 ? 100.644 -5.711 53.421 1.00 50.01 52 LEU D CA 1
ATOM 6434 C C . LEU D 2 52 ? 100.384 -5.249 54.866 1.00 55.76 52 LEU D C 1
ATOM 6435 O O . LEU D 2 52 ? 99.721 -4.217 55.074 1.00 47.70 52 LEU D O 1
ATOM 6440 N N . LEU D 2 53 ? 100.975 -5.941 55.862 1.00 57.34 53 LEU D N 1
ATOM 6441 C CA . LEU D 2 53 ? 100.657 -5.698 57.273 1.00 53.10 53 LEU D CA 1
ATOM 6442 C C . LEU D 2 53 ? 100.756 -4.230 57.608 1.00 57.75 53 LEU D C 1
ATOM 6443 O O . LEU D 2 53 ? 99.782 -3.641 58.086 1.00 62.29 53 LEU D O 1
ATOM 6448 N N . CYS D 2 54 ? 101.853 -3.572 57.215 1.00 49.36 54 CYS D N 1
ATOM 6449 C CA . CYS D 2 54 ? 101.971 -2.207 57.710 1.00 52.88 54 CYS D CA 1
ATOM 6450 C C . CYS D 2 54 ? 101.079 -1.218 56.989 1.00 58.95 54 CYS D C 1
ATOM 6451 O O . CYS D 2 54 ? 100.903 -0.099 57.488 1.00 56.61 54 CYS D O 1
ATOM 6454 N N . ALA D 2 55 ? 100.422 -1.627 55.909 1.00 56.76 55 ALA D N 1
ATOM 6455 C CA . ALA D 2 55 ? 99.478 -0.758 55.239 1.00 52.05 55 ALA D CA 1
ATOM 6456 C C . ALA D 2 55 ? 98.038 -1.135 55.503 1.00 49.44 55 ALA D C 1
ATOM 6457 O O . ALA D 2 55 ? 97.162 -0.259 55.499 1.00 55.38 55 ALA D O 1
ATOM 6459 N N . ASN D 2 56 ? 97.799 -2.409 55.764 1.00 41.97 56 ASN D N 1
ATOM 6460 C CA . ASN D 2 56 ? 96.480 -2.994 55.902 1.00 52.54 56 ASN D CA 1
ATOM 6461 C C . ASN D 2 56 ? 96.167 -3.436 57.337 1.00 56.61 56 ASN D C 1
ATOM 6462 O O . ASN D 2 56 ? 95.063 -3.917 57.600 1.00 59.40 56 ASN D O 1
ATOM 6467 N N . GLY D 2 57 ? 97.112 -3.334 58.253 1.00 59.73 57 GLY D N 1
ATOM 6468 C CA . GLY D 2 57 ? 96.881 -3.843 59.577 1.00 58.25 57 GLY D CA 1
ATOM 6469 C C . GLY D 2 57 ? 96.847 -5.350 59.518 1.00 56.35 57 GLY D C 1
ATOM 6470 O O . GLY D 2 57 ? 96.992 -5.951 58.451 1.00 59.56 57 GLY D O 1
ATOM 6471 N N . PRO D 2 58 ? 96.623 -5.985 60.662 1.00 56.79 58 PRO D N 1
ATOM 6472 C CA . PRO D 2 58 ? 96.525 -7.450 60.766 1.00 57.96 58 PRO D CA 1
ATOM 6473 C C . PRO D 2 58 ? 95.137 -7.950 60.376 1.00 67.00 58 PRO D C 1
ATOM 6474 O O . PRO D 2 58 ? 94.383 -8.538 61.177 1.00 71.87 58 PRO D O 1
ATOM 6478 N N . GLU D 2 59 ? 94.791 -7.718 59.121 1.00 72.74 59 GLU D N 1
ATOM 6479 C CA . GLU D 2 59 ? 93.437 -7.874 58.627 1.00 45.29 59 GLU D CA 1
ATOM 6480 C C . GLU D 2 59 ? 93.338 -9.102 57.734 1.00 53.14 59 GLU D C 1
ATOM 6481 O O . GLU D 2 59 ? 94.337 -9.787 57.451 1.00 53.52 59 GLU D O 1
ATOM 6487 N N . TRP D 2 60 ? 92.102 -9.399 57.307 1.00 53.14 60 TRP D N 1
ATOM 6488 C CA . TRP D 2 60 ? 91.860 -10.598 56.497 1.00 55.32 60 TRP D CA 1
ATOM 6489 C C . TRP D 2 60 ? 92.468 -10.486 55.097 1.00 48.84 60 TRP D C 1
ATOM 6490 O O . TRP D 2 60 ? 92.674 -11.512 54.432 1.00 63.11 60 TRP D O 1
ATOM 6501 N N . ASN D 2 61 ? 92.761 -9.297 54.623 1.00 46.29 61 ASN D N 1
ATOM 6502 C CA . ASN D 2 61 ? 93.452 -9.164 53.341 1.00 60.69 61 ASN D CA 1
ATOM 6503 C C . ASN D 2 61 ? 94.893 -8.711 53.558 1.00 52.32 61 ASN D C 1
ATOM 6504 O O . ASN D 2 61 ? 95.414 -7.882 52.824 1.00 45.43 61 ASN D O 1
ATOM 6509 N N . ARG D 2 62 ? 95.560 -9.247 54.575 1.00 58.19 62 ARG D N 1
ATOM 6510 C CA . ARG D 2 62 ? 96.947 -8.846 54.795 1.00 60.43 62 ARG D CA 1
ATOM 6511 C C . ARG D 2 62 ? 97.895 -9.440 53.760 1.00 60.56 62 ARG D C 1
ATOM 6512 O O . ARG D 2 62 ? 98.854 -8.765 53.371 1.00 61.78 62 ARG D O 1
ATOM 6520 N N . PHE D 2 63 ? 97.620 -10.671 53.299 1.00 58.15 63 PHE D N 1
ATOM 6521 C CA . PHE D 2 63 ? 98.435 -11.422 52.342 1.00 56.14 63 PHE D CA 1
ATOM 6522 C C . PHE D 2 63 ? 97.727 -11.595 50.998 1.00 59.02 63 PHE D C 1
ATOM 6523 O O . PHE D 2 63 ? 96.638 -12.184 50.934 1.00 57.58 63 PHE D O 1
ATOM 6531 N N . VAL D 2 64 ? 98.390 -11.196 49.917 1.00 59.70 64 VAL D N 1
ATOM 6532 C CA . VAL D 2 64 ? 97.814 -11.286 48.577 1.00 54.45 64 VAL D CA 1
ATOM 6533 C C . VAL D 2 64 ? 98.866 -11.857 47.621 1.00 61.55 64 VAL D C 1
ATOM 6534 O O . VAL D 2 64 ? 100.024 -11.448 47.671 1.00 64.22 64 VAL D O 1
ATOM 6538 N N . THR D 2 65 ? 98.487 -12.805 46.756 1.00 56.87 65 THR D N 1
ATOM 6539 C CA . THR D 2 65 ? 99.371 -13.228 45.677 1.00 61.41 65 THR D CA 1
ATOM 6540 C C . THR D 2 65 ? 98.972 -12.579 44.354 1.00 72.18 65 THR D C 1
ATOM 6541 O O . THR D 2 65 ? 97.785 -12.340 44.080 1.00 76.73 65 THR D O 1
ATOM 6545 N N . LEU D 2 66 ? 99.984 -12.347 43.513 1.00 68.64 66 LEU D N 1
ATOM 6546 C CA . LEU D 2 66 ? 99.744 -11.906 42.145 1.00 68.71 66 LEU D CA 1
ATOM 6547 C C . LEU D 2 66 ? 100.600 -12.700 41.176 1.00 70.19 66 LEU D C 1
ATOM 6548 O O . LEU D 2 66 ? 101.727 -13.088 41.486 1.00 77.33 66 LEU D O 1
ATOM 6553 N N . GLU D 2 67 ? 100.054 -12.967 40.012 1.00 71.78 67 GLU D N 1
ATOM 6554 C CA . GLU D 2 67 ? 100.843 -13.647 39.011 1.00 71.20 67 GLU D CA 1
ATOM 6555 C C . GLU D 2 67 ? 101.828 -12.661 38.413 1.00 75.98 67 GLU D C 1
ATOM 6556 O O . GLU D 2 67 ? 101.589 -11.446 38.363 1.00 72.66 67 GLU D O 1
ATOM 6562 N N . MET D 2 68 ? 102.946 -13.200 37.955 1.00 75.63 68 MET D N 1
ATOM 6563 C CA . MET D 2 68 ? 103.976 -12.434 37.296 1.00 73.10 68 MET D CA 1
ATOM 6564 C C . MET D 2 68 ? 104.298 -13.178 36.016 1.00 77.58 68 MET D C 1
ATOM 6565 O O . MET D 2 68 ? 104.662 -14.356 36.051 1.00 79.27 68 MET D O 1
ATOM 6570 N N . LYS D 2 69 ? 104.095 -12.535 34.879 1.00 76.01 69 LYS D N 1
ATOM 6571 C CA . LYS D 2 69 ? 104.314 -13.177 33.592 1.00 77.27 69 LYS D CA 1
ATOM 6572 C C . LYS D 2 69 ? 105.278 -12.309 32.802 1.00 89.25 69 LYS D C 1
ATOM 6573 O O . LYS D 2 69 ? 105.080 -11.092 32.689 1.00 90.74 69 LYS D O 1
ATOM 6575 N N . TYR D 2 70 ? 106.350 -12.928 32.315 1.00 88.13 70 TYR D N 1
ATOM 6576 C CA . TYR D 2 70 ? 107.381 -12.220 31.567 1.00 94.00 70 TYR D CA 1
ATOM 6577 C C . TYR D 2 70 ? 107.852 -10.960 32.307 1.00 92.21 70 TYR D C 1
ATOM 6578 O O . TYR D 2 70 ? 108.101 -9.908 31.708 1.00 90.70 70 TYR D O 1
ATOM 6587 N N . GLY D 2 71 ? 108.021 -11.089 33.625 1.00 85.27 71 GLY D N 1
ATOM 6588 C CA . GLY D 2 71 ? 108.549 -10.026 34.445 1.00 84.06 71 GLY D CA 1
ATOM 6589 C C . GLY D 2 71 ? 107.592 -8.917 34.814 1.00 91.49 71 GLY D C 1
ATOM 6590 O O . GLY D 2 71 ? 108.040 -7.896 35.349 1.00 96.44 71 GLY D O 1
ATOM 6591 N N . ARG D 2 72 ? 106.290 -9.086 34.597 1.00 93.15 72 ARG D N 1
ATOM 6592 C CA . ARG D 2 72 ? 105.325 -8.046 34.920 1.00 89.14 72 ARG D CA 1
ATOM 6593 C C . ARG D 2 72 ? 104.318 -8.576 35.928 1.00 80.89 72 ARG D C 1
ATOM 6594 O O . ARG D 2 72 ? 103.791 -9.680 35.760 1.00 84.18 72 ARG D O 1
ATOM 6602 N N . ILE D 2 73 ? 104.079 -7.807 36.992 1.00 79.52 73 ILE D N 1
ATOM 6603 C CA . ILE D 2 73 ? 103.050 -8.176 37.964 1.00 79.14 73 ILE D CA 1
ATOM 6604 C C . ILE D 2 73 ? 101.693 -7.907 37.311 1.00 82.05 73 ILE D C 1
ATOM 6605 O O . ILE D 2 73 ? 101.413 -6.777 36.889 1.00 83.60 73 ILE D O 1
ATOM 6609 N N . MET D 2 74 ? 100.863 -8.950 37.167 1.00 76.60 74 MET D N 1
ATOM 6610 C CA . MET D 2 74 ? 99.570 -8.796 36.486 1.00 78.57 74 MET D CA 1
ATOM 6611 C C . MET D 2 74 ? 98.520 -8.401 37.517 1.00 74.30 74 MET D C 1
ATOM 6612 O O . MET D 2 74 ? 98.042 -9.249 38.278 1.00 79.84 74 MET D O 1
ATOM 6617 N N . LEU D 2 75 ? 98.061 -7.149 37.468 1.00 68.58 75 LEU D N 1
ATOM 6618 C CA . LEU D 2 75 ? 97.292 -6.662 38.606 1.00 69.29 75 LEU D CA 1
ATOM 6619 C C . LEU D 2 75 ? 95.922 -7.309 38.744 1.00 69.33 75 LEU D C 1
ATOM 6620 O O . LEU D 2 75 ? 95.364 -7.288 39.841 1.00 77.13 75 LEU D O 1
ATOM 6625 N N . ASP D 2 76 ? 95.389 -7.929 37.694 1.00 72.30 76 ASP D N 1
ATOM 6626 C CA . ASP D 2 76 ? 94.067 -8.542 37.734 1.00 72.45 76 ASP D CA 1
ATOM 6627 C C . ASP D 2 76 ? 94.116 -9.995 38.187 1.00 74.47 76 ASP D C 1
ATOM 6628 O O . ASP D 2 76 ? 93.162 -10.739 37.943 1.00 83.58 76 ASP D O 1
ATOM 6633 N N . THR D 2 77 ? 95.206 -10.413 38.830 1.00 63.30 77 THR D N 1
ATOM 6634 C CA . THR D 2 77 ? 95.331 -11.788 39.303 1.00 75.87 77 THR D CA 1
ATOM 6635 C C . THR D 2 77 ? 95.434 -11.870 40.831 1.00 78.88 77 THR D C 1
ATOM 6636 O O . THR D 2 77 ? 95.878 -12.890 41.378 1.00 76.75 77 THR D O 1
ATOM 6640 N N . ALA D 2 78 ? 95.013 -10.828 41.542 1.00 77.44 78 ALA D N 1
ATOM 6641 C CA . ALA D 2 78 ? 95.220 -10.808 42.981 1.00 65.92 78 ALA D CA 1
ATOM 6642 C C . ALA D 2 78 ? 94.289 -11.797 43.646 1.00 68.42 78 ALA D C 1
ATOM 6643 O O . ALA D 2 78 ? 93.090 -11.843 43.348 1.00 71.42 78 ALA D O 1
ATOM 6645 N N . LYS D 2 79 ? 94.864 -12.644 44.486 1.00 74.73 79 LYS D N 1
ATOM 6646 C CA . LYS D 2 79 ? 94.098 -13.591 45.273 1.00 75.00 79 LYS D CA 1
ATOM 6647 C C . LYS D 2 79 ? 94.558 -13.494 46.718 1.00 73.01 79 LYS D C 1
ATOM 6648 O O . LYS D 2 79 ? 95.754 -13.548 47.015 1.00 72.34 79 LYS D O 1
ATOM 6654 N N . ILE D 2 80 ? 93.596 -13.288 47.600 1.00 66.76 80 ILE D N 1
ATOM 6655 C CA . ILE D 2 80 ? 93.849 -13.177 49.015 1.00 61.06 80 ILE D CA 1
ATOM 6656 C C . ILE D 2 80 ? 94.171 -14.545 49.578 1.00 63.31 80 ILE D C 1
ATOM 6657 O O . ILE D 2 80 ? 93.504 -15.535 49.273 1.00 70.24 80 ILE D O 1
ATOM 6662 N N . ILE D 2 81 ? 95.225 -14.608 50.370 1.00 71.93 81 ILE D N 1
ATOM 6663 C CA . ILE D 2 81 ? 95.696 -15.816 51.018 1.00 74.80 81 ILE D CA 1
ATOM 6664 C C . ILE D 2 81 ? 95.490 -15.614 52.503 1.00 79.88 81 ILE D C 1
ATOM 6665 O O . ILE D 2 81 ? 95.872 -14.567 53.047 1.00 83.29 81 ILE D O 1
ATOM 6670 N N . ASP D 2 82 ? 94.882 -16.606 53.150 1.00 72.17 82 ASP D N 1
ATOM 6671 C CA . ASP D 2 82 ? 94.755 -16.597 54.590 1.00 74.55 82 ASP D CA 1
ATOM 6672 C C . ASP D 2 82 ? 96.105 -16.912 55.222 1.00 72.35 82 ASP D C 1
ATOM 6673 O O . ASP D 2 82 ? 96.901 -17.683 54.673 1.00 70.94 82 ASP D O 1
ATOM 6678 N N . GLU D 2 83 ? 96.337 -16.346 56.411 1.00 70.73 83 GLU D N 1
ATOM 6679 C CA . GLU D 2 83 ? 97.606 -16.560 57.101 1.00 79.38 83 GLU D CA 1
ATOM 6680 C C . GLU D 2 83 ? 97.893 -18.039 57.333 1.00 81.48 83 GLU D C 1
ATOM 6681 O O . GLU D 2 83 ? 99.058 -18.452 57.283 1.00 79.01 83 GLU D O 1
ATOM 6687 N N . GLN D 2 84 ? 96.856 -18.866 57.513 1.00 86.31 84 GLN D N 1
ATOM 6688 C CA . GLN D 2 84 ? 97.108 -20.270 57.802 1.00 90.70 84 GLN D CA 1
ATOM 6689 C C . GLN D 2 84 ? 97.526 -21.064 56.589 1.00 88.57 84 GLN D C 1
ATOM 6690 O O . GLN D 2 84 ? 97.860 -22.244 56.737 1.00 98.31 84 GLN D O 1
ATOM 6696 N N . ASP D 2 85 ? 97.525 -20.455 55.411 1.00 92.35 85 ASP D N 1
ATOM 6697 C CA . ASP D 2 85 ? 97.964 -21.088 54.174 1.00 88.57 85 ASP D CA 1
ATOM 6698 C C . ASP D 2 85 ? 99.338 -20.608 53.730 1.00 86.33 85 ASP D C 1
ATOM 6699 O O . ASP D 2 85 ? 99.826 -21.035 52.679 1.00 95.15 85 ASP D O 1
ATOM 6704 N N . VAL D 2 86 ? 99.947 -19.697 54.479 1.00 81.41 86 VAL D N 1
ATOM 6705 C CA . VAL D 2 86 ? 101.295 -19.195 54.227 1.00 74.47 86 VAL D CA 1
ATOM 6706 C C . VAL D 2 86 ? 102.278 -20.094 54.953 1.00 80.42 86 VAL D C 1
ATOM 6707 O O . VAL D 2 86 ? 102.101 -20.352 56.155 1.00 81.12 86 VAL D O 1
ATOM 6711 N N . PRO D 2 87 ? 103.304 -20.600 54.273 1.00 85.47 87 PRO D N 1
ATOM 6712 C CA . PRO D 2 87 ? 104.268 -21.484 54.942 1.00 89.70 87 PRO D CA 1
ATOM 6713 C C . PRO D 2 87 ? 104.915 -20.815 56.150 1.00 88.25 87 PRO D C 1
ATOM 6714 O O . PRO D 2 87 ? 105.101 -19.594 56.193 1.00 76.81 87 PRO D O 1
ATOM 6718 N N . THR D 2 88 ? 105.228 -21.633 57.162 1.00 94.86 88 THR D N 1
ATOM 6719 C CA . THR D 2 88 ? 105.686 -21.058 58.423 1.00 87.77 88 THR D CA 1
ATOM 6720 C C . THR D 2 88 ? 107.039 -20.373 58.277 1.00 83.89 88 THR D C 1
ATOM 6721 O O . THR D 2 88 ? 107.272 -19.355 58.931 1.00 87.09 88 THR D O 1
ATOM 6725 N N . HIS D 2 89 ? 107.908 -20.842 57.377 1.00 85.03 89 HIS D N 1
ATOM 6726 C CA . HIS D 2 89 ? 109.201 -20.175 57.236 1.00 87.73 89 HIS D CA 1
ATOM 6727 C C . HIS D 2 89 ? 109.030 -18.774 56.643 1.00 86.49 89 HIS D C 1
ATOM 6728 O O . HIS D 2 89 ? 109.667 -17.814 57.101 1.00 91.26 89 HIS D O 1
ATOM 6735 N N . ILE D 2 90 ? 108.111 -18.615 55.688 1.00 79.78 90 ILE D N 1
ATOM 6736 C CA . ILE D 2 90 ? 107.808 -17.277 55.195 1.00 70.36 90 ILE D CA 1
ATOM 6737 C C . ILE D 2 90 ? 107.297 -16.407 56.331 1.00 68.56 90 ILE D C 1
ATOM 6738 O O . ILE D 2 90 ? 107.748 -15.265 56.511 1.00 74.98 90 ILE D O 1
ATOM 6743 N N . LEU D 2 91 ? 106.414 -16.962 57.166 1.00 71.79 91 LEU D N 1
ATOM 6744 C CA . LEU D 2 91 ? 105.825 -16.186 58.258 1.00 75.52 91 LEU D CA 1
ATOM 6745 C C . LEU D 2 91 ? 106.885 -15.753 59.252 1.00 73.70 91 LEU D C 1
ATOM 6746 O O . LEU D 2 91 ? 106.894 -14.603 59.718 1.00 68.07 91 LEU D O 1
ATOM 6751 N N . SER D 2 92 ? 107.809 -16.652 59.568 1.00 68.68 92 SER D N 1
ATOM 6752 C CA . SER D 2 92 ? 108.753 -16.333 60.609 1.00 69.86 92 SER D CA 1
ATOM 6753 C C . SER D 2 92 ? 109.842 -15.415 60.099 1.00 74.22 92 SER D C 1
ATOM 6754 O O . SER D 2 92 ? 110.364 -14.607 60.875 1.00 81.80 92 SER D O 1
ATOM 6757 N N . LYS D 2 93 ? 110.130 -15.433 58.790 1.00 72.12 93 LYS D N 1
ATOM 6758 C CA . LYS D 2 93 ? 111.066 -14.440 58.276 1.00 76.39 93 LYS D CA 1
ATOM 6759 C C . LYS D 2 93 ? 110.420 -13.067 58.158 1.00 72.16 93 LYS D C 1
ATOM 6760 O O . LYS D 2 93 ? 111.073 -12.052 58.418 1.00 77.97 93 LYS D O 1
ATOM 6766 N N . LEU D 2 94 ? 109.122 -13.019 57.878 1.00 66.95 94 LEU D N 1
ATOM 6767 C CA . LEU D 2 94 ? 108.433 -11.735 57.977 1.00 62.99 94 LEU D CA 1
ATOM 6768 C C . LEU D 2 94 ? 108.429 -11.210 59.414 1.00 63.42 94 LEU D C 1
ATOM 6769 O O . LEU D 2 94 ? 108.713 -10.024 59.654 1.00 68.73 94 LEU D O 1
ATOM 6774 N N . THR D 2 95 ? 108.157 -12.080 60.396 1.00 59.40 95 THR D N 1
ATOM 6775 C CA . THR D 2 95 ? 108.209 -11.614 61.780 1.00 58.71 95 THR D CA 1
ATOM 6776 C C . THR D 2 95 ? 109.613 -11.147 62.166 1.00 63.71 95 THR D C 1
ATOM 6777 O O . THR D 2 95 ? 109.771 -10.107 62.824 1.00 67.46 95 THR D O 1
ATOM 6781 N N . PHE D 2 96 ? 110.649 -11.899 61.764 1.00 60.27 96 PHE D N 1
ATOM 6782 C CA . PHE D 2 96 ? 112.011 -11.475 62.060 1.00 54.48 96 PHE D CA 1
ATOM 6783 C C . PHE D 2 96 ? 112.298 -10.104 61.488 1.00 58.31 96 PHE D C 1
ATOM 6784 O O . PHE D 2 96 ? 112.876 -9.249 62.178 1.00 56.66 96 PHE D O 1
ATOM 6792 N N . THR D 2 97 ? 111.871 -9.867 60.235 1.00 64.71 97 THR D N 1
ATOM 6793 C CA . THR D 2 97 ? 112.111 -8.576 59.588 1.00 67.13 97 THR D CA 1
ATOM 6794 C C . THR D 2 97 ? 111.446 -7.441 60.352 1.00 67.92 97 THR D C 1
ATOM 6795 O O . THR D 2 97 ? 112.035 -6.358 60.507 1.00 70.59 97 THR D O 1
ATOM 6799 N N . LEU D 2 98 ? 110.221 -7.682 60.852 1.00 62.42 98 LEU D N 1
ATOM 6800 C CA . LEU D 2 98 ? 109.526 -6.641 61.598 1.00 59.34 98 LEU D CA 1
ATOM 6801 C C . LEU D 2 98 ? 110.249 -6.339 62.908 1.00 61.26 98 LEU D C 1
ATOM 6802 O O . LEU D 2 98 ? 110.359 -5.171 63.313 1.00 62.90 98 LEU D O 1
ATOM 6807 N N . ARG D 2 99 ? 110.775 -7.371 63.581 1.00 56.07 99 ARG D N 1
ATOM 6808 C CA . ARG D 2 99 ? 111.437 -7.096 64.846 1.00 55.45 99 ARG D CA 1
ATOM 6809 C C . ARG D 2 99 ? 112.807 -6.497 64.627 1.00 6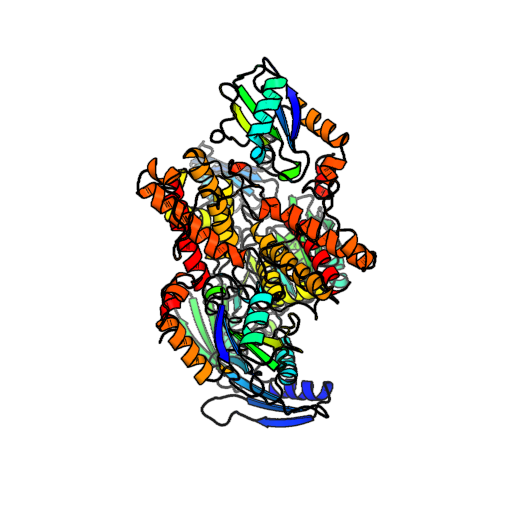5.21 99 ARG D C 1
ATOM 6810 O O . ARG D 2 99 ? 113.296 -5.756 65.496 1.00 65.72 99 ARG D O 1
ATOM 6818 N N . ASN D 2 100 ? 113.391 -6.735 63.440 1.00 60.13 100 ASN D N 1
ATOM 6819 C CA . ASN D 2 100 ? 114.716 -6.251 63.090 1.00 58.81 100 ASN D CA 1
ATOM 6820 C C . ASN D 2 100 ? 114.697 -4.869 62.473 1.00 62.07 100 ASN D C 1
ATOM 6821 O O . ASN D 2 100 ? 115.763 -4.270 62.315 1.00 68.99 100 ASN D O 1
ATOM 6826 N N . HIS D 2 101 ? 113.508 -4.357 62.160 1.00 60.80 101 HIS D N 1
ATOM 6827 C CA . HIS D 2 101 ? 113.311 -3.026 61.587 1.00 58.41 101 HIS D CA 1
ATOM 6828 C C . HIS D 2 101 ? 112.054 -2.426 62.222 1.00 64.24 101 HIS D C 1
ATOM 6829 O O . HIS D 2 101 ? 111.012 -2.257 61.570 1.00 53.57 101 HIS D O 1
ATOM 6836 N N . PRO D 2 102 ? 112.131 -2.060 63.505 1.00 64.98 102 PRO D N 1
ATOM 6837 C CA . PRO D 2 102 ? 110.941 -1.513 64.189 1.00 62.64 102 PRO D CA 1
ATOM 6838 C C . PRO D 2 102 ? 110.388 -0.249 63.547 1.00 65.49 102 PRO D C 1
ATOM 6839 O O . PRO D 2 102 ? 109.219 0.089 63.772 1.00 67.35 102 PRO D O 1
ATOM 6843 N N . GLU D 2 103 ? 111.190 0.458 62.742 1.00 59.73 103 GLU D N 1
ATOM 6844 C CA . GLU D 2 103 ? 110.719 1.674 62.090 1.00 56.26 103 GLU D CA 1
ATOM 6845 C C . GLU D 2 103 ? 109.660 1.381 61.024 1.00 59.18 103 GLU D C 1
ATOM 6846 O O . GLU D 2 103 ? 108.892 2.288 60.690 1.00 62.42 103 GLU D O 1
ATOM 6852 N N . TYR D 2 104 ? 109.631 0.157 60.459 1.00 54.82 104 TYR D N 1
ATOM 6853 C CA . TYR D 2 104 ? 108.515 -0.257 59.599 1.00 59.79 104 TYR D CA 1
ATOM 6854 C C . TYR D 2 104 ? 107.210 -0.248 60.390 1.00 63.91 104 TYR D C 1
ATOM 6855 O O . TYR D 2 104 ? 106.188 0.269 59.926 1.00 67.08 104 TYR D O 1
ATOM 6864 N N . LEU D 2 105 ? 107.227 -0.817 61.595 1.00 64.00 105 LEU D N 1
ATOM 6865 C CA . LEU D 2 105 ? 106.036 -0.769 62.435 1.00 59.32 105 LEU D CA 1
ATOM 6866 C C . LEU D 2 105 ? 105.727 0.647 62.905 1.00 60.74 105 LEU D C 1
ATOM 6867 O O . LEU D 2 105 ? 104.556 0.986 63.070 1.00 55.83 105 LEU D O 1
ATOM 6872 N N . GLU D 2 106 ? 106.747 1.495 63.121 1.00 57.48 106 GLU D N 1
ATOM 6873 C CA . GLU D 2 106 ? 106.445 2.869 63.516 1.00 57.58 106 GLU D CA 1
ATOM 6874 C C . GLU D 2 106 ? 105.720 3.608 62.409 1.00 64.18 106 GLU D C 1
ATOM 6875 O O . GLU D 2 106 ? 104.911 4.501 62.673 1.00 70.47 106 GLU D O 1
ATOM 6881 N N . ALA D 2 107 ? 106.023 3.262 61.165 1.00 72.12 107 ALA D N 1
ATOM 6882 C CA . ALA D 2 107 ? 105.513 3.906 59.967 1.00 64.53 107 ALA D CA 1
ATOM 6883 C C . ALA D 2 107 ? 104.225 3.248 59.469 1.00 62.92 107 ALA D C 1
ATOM 6884 O O . ALA D 2 107 ? 103.712 3.605 58.393 1.00 63.54 107 ALA D O 1
ATOM 6886 N N . SER D 2 108 ? 103.690 2.319 60.256 1.00 50.18 108 SER D N 1
ATOM 6887 C CA . SER D 2 108 ? 102.572 1.471 59.894 1.00 47.97 108 SER D CA 1
ATOM 6888 C C . SER D 2 108 ? 101.262 2.104 60.340 1.00 53.24 108 SER D C 1
ATOM 6889 O O . SER D 2 108 ? 101.247 3.124 61.027 1.00 53.54 108 SER D O 1
ATOM 6892 N N . VAL D 2 109 ? 100.144 1.450 59.986 1.00 52.44 109 VAL D N 1
ATOM 6893 C CA . VAL D 2 109 ? 98.839 1.821 60.514 1.00 53.67 109 VAL D CA 1
ATOM 6894 C C . VAL D 2 109 ? 98.495 1.040 61.770 1.00 52.72 109 VAL D C 1
ATOM 6895 O O . VAL D 2 109 ? 97.411 1.257 62.327 1.00 53.89 109 VAL D O 1
ATOM 6899 N N . LEU D 2 110 ? 99.379 0.155 62.240 1.00 55.36 110 LEU D N 1
ATOM 6900 C CA . LEU D 2 110 ? 99.063 -0.669 63.416 1.00 62.69 110 LEU D CA 1
ATOM 6901 C C . LEU D 2 110 ? 98.931 0.170 64.670 1.00 57.14 110 LEU D C 1
ATOM 6902 O O . LEU D 2 110 ? 99.634 1.151 64.855 1.00 61.51 110 LEU D O 1
ATOM 6907 N N . SER D 2 111 ? 98.096 -0.289 65.576 1.00 63.37 111 SER D N 1
ATOM 6908 C CA . SER D 2 111 ? 98.081 0.226 66.943 1.00 65.59 111 SER D CA 1
ATOM 6909 C C . SER D 2 111 ? 99.146 -0.480 67.789 1.00 60.71 111 SER D C 1
ATOM 6910 O O . SER D 2 111 ? 99.764 -1.472 67.392 1.00 58.77 111 SER D O 1
ATOM 6913 N N . PRO D 2 112 ? 99.447 0.045 68.964 1.00 69.95 112 PRO D N 1
ATOM 6914 C CA . PRO D 2 112 ? 100.380 -0.679 69.883 1.00 80.64 112 PRO D CA 1
ATOM 6915 C C . PRO D 2 112 ? 99.929 -2.087 70.267 1.00 80.57 112 PRO D C 1
ATOM 6916 O O . PRO D 2 112 ? 100.716 -3.056 70.224 1.00 92.96 112 PRO D O 1
ATOM 6920 N N . ASP D 2 113 ? 98.656 -2.228 70.623 1.00 73.61 113 ASP D N 1
ATOM 6921 C CA . ASP D 2 113 ? 98.105 -3.555 70.846 1.00 80.51 113 ASP D CA 1
ATOM 6922 C C . ASP D 2 113 ? 98.249 -4.429 69.597 1.00 90.27 113 ASP D C 1
ATOM 6923 O O . ASP D 2 113 ? 98.513 -5.630 69.711 1.00 109.66 113 ASP D O 1
ATOM 6928 N N . ASP D 2 114 ? 98.101 -3.854 68.393 1.00 72.63 114 ASP D N 1
ATOM 6929 C CA . ASP D 2 114 ? 98.402 -4.619 67.181 1.00 77.31 114 ASP D CA 1
ATOM 6930 C C . ASP D 2 114 ? 99.900 -4.918 67.082 1.00 88.59 114 ASP D C 1
ATOM 6931 O O . ASP D 2 114 ? 100.296 -5.959 66.531 1.00 86.57 114 ASP D O 1
ATOM 6936 N N . VAL D 2 115 ? 100.744 -3.976 67.543 1.00 86.58 115 VAL D N 1
ATOM 6937 C CA . VAL D 2 115 ? 102.183 -4.068 67.315 1.00 83.27 115 VAL D CA 1
ATOM 6938 C C . VAL D 2 115 ? 102.746 -5.290 68.011 1.00 95.01 115 VAL D C 1
ATOM 6939 O O . VAL D 2 115 ? 103.640 -5.958 67.476 1.00 106.72 115 VAL D O 1
ATOM 6943 N N . ARG D 2 116 ? 102.140 -5.617 69.157 1.00 100.71 116 ARG D N 1
ATOM 6944 C CA . ARG D 2 116 ? 102.559 -6.770 69.995 1.00 105.42 116 ARG D CA 1
ATOM 6945 C C . ARG D 2 116 ? 101.594 -7.951 69.825 1.00 105.83 116 ARG D C 1
ATOM 6946 O O . ARG D 2 116 ? 101.944 -9.046 70.304 1.00 123.16 116 ARG D O 1
ATOM 6954 N N . GLN D 2 117 ? 100.431 -7.761 69.187 1.00 99.83 117 GLN D N 1
ATOM 6955 C CA . GLN D 2 117 ? 99.537 -8.909 69.050 1.00 101.46 117 GLN D CA 1
ATOM 6956 C C . GLN D 2 117 ? 99.994 -9.850 67.945 1.00 112.79 117 GLN D C 1
ATOM 6957 O O . GLN D 2 117 ? 99.608 -11.022 67.948 1.00 122.17 117 GLN D O 1
ATOM 6959 N N . VAL D 2 118 ? 100.813 -9.359 67.009 1.00 114.95 118 VAL D N 1
ATOM 6960 C CA . VAL D 2 118 ? 101.398 -10.194 65.963 1.00 121.65 118 VAL D CA 1
ATOM 6961 C C . VAL D 2 118 ? 102.856 -10.564 66.267 1.00 128.35 118 VAL D C 1
ATOM 6962 O O . VAL D 2 118 ? 103.473 -11.313 65.492 1.00 132.64 118 VAL D O 1
ATOM 6966 N N . LEU D 2 119 ? 103.397 -10.133 67.409 1.00 127.00 119 LEU D N 1
ATOM 6967 C CA . LEU D 2 119 ? 104.803 -10.427 67.736 1.00 122.70 119 LEU D CA 1
ATOM 6968 C C . LEU D 2 119 ? 105.045 -11.611 68.690 1.00 122.03 119 LEU D C 1
ATOM 6969 O O . LEU D 2 119 ? 106.186 -12.082 68.803 1.00 125.24 119 LEU D O 1
ATOM 6974 N N . SER D 2 120 ? 103.990 -12.096 69.348 1.00 112.52 120 SER D N 1
ATOM 6975 C CA . SER D 2 120 ? 104.093 -13.260 70.234 1.00 112.61 120 SER D CA 1
#

Nearest PDB structures (foldseek):
  6y2p-assembly1_D  TM=9.924E-01  e=4.343E-24  Escherichia coli K-12
  2nrw-assembly1_A  TM=4.308E-01  e=6.523E+00  Thermotoga maritima
  6rxz-assembly1_CA  TM=3.052E-01  e=6.961E+00  Thermochaetoides thermophila
  6y2p-assembly1_A  TM=1.003E+00  e=4.567E-66  Escherichia coli K-12
  6y2p-assembly1_B  TM=5.344E-01  e=3.711E-54  Escherichia coli K-12

Organism: Escherichia coli (strain K12) (NCBI:txid83333)

Solvent-accessible surface area: 40734 Å² total; per-residue (Å²): 120,47,70,20,49,77,16,22,1,40,21,69,67,3,69,91,56,0,98,113,23,8,70,131,38,126,49,67,76,124,54,62,18,110,18,119,41,138,34,77,9,19,74,0,25,0,24,17,129,84,76,47,42,0,31,0,10,0,49,58,33,62,89,1,0,0,30,9,86,31,102,58,18,80,24,100,92,12,0,56,65,0,0,32,52,2,27,116,50,39,65,64,7,44,15,52,82,1,17,2,16,0,30,71,11,90,66,108,26,0,64,65,0,4,42,86,0,24,116,90,120,36,10,56,63,130,76,93,58,172,104,110,84,48,10,22,3,42,2,76,0,115,64,54,64,5,78,1,35,3,16,0,36,56,86,88,10,15,0,36,3,50,10,38,19,13,21,0,19,146,26,1,23,137,20,1,12,62,92,58,86,7,116,0,9,100,91,4,10,36,7,19,62,42,65,30,18,36,16,27,62,48,25,38,0,25,52,44,0,78,76,24,0,58,91,0,36,104,109,20,46,31,0,0,23,26,2,0,8,1,0,0,0,1,4,53,14,70,3,111,7,12,1,13,1,3,0,0,1,1,0,0,0,0,0,3,0,4,0,19,31,39,0,28,68,56,62,4,66,3,43,74,122,55,20,24,61,75,32,9,59,76,90,80,28,101,30,52,5,45,97,107,48,23,91,110,24,123,89,91,22,25,92,13,0,9,63,0,14,26,4,9,36,17,2,34,71,8,1,2,56,4,21,26,4,3,21,0,1,5,1,1,49,58,38,79,50,0,41,35,7,0,68,119,0,5,29,11,0,68,51,3,41,69,60,122,90,75,58,72,34,20,24,80,44,63,90,34,104,90,63,85,46,174,78,120,75,93,75,102,32,113,11,104,68,123,30,82,18,32,24,46,47,49,83,12,112,94,66,71,66,12,43,21,15,34,74,83,55,71,66,16,0,14,37,33,39,28,112,65,41,91,56,8,97,46,4,44,51,42,10,68,109,46,105,81,80,67,75,133,65,40,40,62,26,0,14,11,10,20,32,52,19,55,60,118,25,2,76,74,5,6,115,73,6,38,91,62,106,22,12,49,37,59,106,48,70,116,90,91,54,42,11,43,16,38,2,54,6,103,60,78,51,10,60,2,50,0,10,6,51,80,87,68,13,26,8,34,9,48,14,66,12,21,25,2,17,138,55,6,36,146,15,24,19,68,74,62,74,10,66,4,22,91,32,3,20,23,10,54,28,45,83,85,44,64,13,30,126,48,103,83,0,60,63,92,0,91,110,40,0,60,112,0,48,112,113,19,46,72,0,0,27,56,2,0,0,2,0,0,0,0,6,60,4,77,7,107,6,16,1,15,2,2,0,0,1,0,0,0,0,0,0,2,0,4,0,34,33,35,0,26,70,49,62,4,84,14,102,88,128,66,17,21,44,67,18,12,56,78,100,80,9,117,31,74,8,45,90,121,47,24,91,103,27,128,93,94,24,29,90,13,0,11,66,0,16,16,4,9,34,18,4,22,46,5,2,2,58,3,10,7,6,0,22,0,1,7,1,2,49,56,42,82,63,0,42,37,9,0,72,123,0,10,25,11,0,54,45,3,39,68,53,89,50,50,51,27,24,66,79,87,118,34,88,43,7,0,4,0,3,1,25,10,14,68,1,0,10,70,10,24,93,91,0,33,84,40,0,43,93,66,20,42,82,62,26,87,24,72,0,1,0,1,0,4,1,0,2,4,37,16,72,0,28,6,0,5,0,85,3,38,184,15,38,7,74,51,138,41,29,53,53,44,91,56,97,109,7,57,109,126,21,40,70,74,0,32,124,14,2,130,80,54,91,94,28,24,81,22,10,6,22,33,101,122,12,41,75,62,34,52,126,73,37,68,29,16,19,60,87,46,54,69,76,24,16,0,1,0,2,1,24,10,16,67,0,0,1,5,18,15,89,90,0,16,86,102,0,37,83,98,24,49,98,62,17,86,20,44,0,5,0,1,0,2,0,0,1,5,36,15,66,0,11,3,0,20,1,90,1,40,183,8,151,6,69,31,136,29,22,136,52,42,84,79,169,78,9,62,110,111,5,36,71,105,0,39,118,12,2,160,81,66,74,81,29,16,113,18,10,6,15,33,84,96,14,44,154,80,37,60,82

B-factor: mean 95.73, std 39.39, range [30.0, 237.75]

CATH classification: 3.30.310.240 (+1 more: 3.30.160.690)

Foldseek 3Di:
DDFQAQAQFQQVCLVVLLVVLCVVVVWAWDDWDADPDPFGWIKTWTDDPPAFIWMWTWTADLQLGIGIDRVDGSCSVVSVVSSVSRNVNDDLLADQKDKDKDAAAAPVLQVVLQVVLCVDPFWDKDFPDCPVQKTKIKIAGPVRNHIKIWIQGHVRRMIIIIGGCHRSVVSSQVSSCVPPVVPCSVPDRDDDDDQDFAQRGLVVLLVVLCVLLVVPNVVDDPVLSVLSSNLSSVLVSVHQDQFCLVSCVSLLVSLVVLLQVLCVVLVRHADDVHHCPVQWDPPDQWIFGDVVSVVPDDPLVRVLSRVSVSLSCVVCVQSVHADPVRVVGDTHRDSVVVVVSNSVSSVSSSSSRVD/DAQWFQQDEQPPPQVLPQPPPRDDWDADPDPQQGTKGWDDDDVDHIEIKTWGQDLALGIGTDQPDDDNSVVSVVVSVSSVVPDDPLADQKDKDKDFDAAPVLQVVLQVVLQPDDFKHWAFDDDDQQKGKTWTAGDPRNYIKIWIQGHPGRMIIIITGPYRSNVSSVCSSCPPVVVVVPVPDRDDDDPPFFAQDDLVVLLVVLDVLLDPCVVVDDPVLSVLSSVLSSRLVRVDQDQFCLVSCVSLLVSLVVLLQVLCVVLVHHADDVCGPVVQWDPPDQWTFGDCVSVVSDDVLVRVLSRVSVSLSCVVCVQSVDADPVRVPGDTHRDSVVVVVSNSVSSVSSSSSRVD/DWDWLDADLPDQAGTEIEQLAQDFCVVVVVVVLVVSCVVYPVFDWHKYKYQDCQNPNPDQQRIWMFIGGGSRTDVVRIDRDGPVPDDVVVLVSVLVVCVVCVVSVVRGPDDPCRVVVSND/DKDWLDACPDVQEGTEIEQLAQDFVVVVQVVVLVVSCVVDPVFDWHKYKYQDCQNPNPDQQRIWMFTGGGSHTDVVRIDGDGPVRDDVVVLVSVDVVCVVCVVSNVRGPYDPCSSDVSDD

Sequence (943 aa):
IRSYKNLNLVRANIETESRQFIENKNYSIQSIGPMPGSRAGLRVVFTRPGVNLATVDIFYNGDGSTTIQYLTGANRSLGQELADHLFETINPAEFEQVNMVLQGFVETSVLPVLELSADESHIEFREHSRNAHTVVWKIISTSYQDELTVSLHITTGKLQIQGRPLSCYRVFTFNLAALLDLQGLEKVLIRQEDGKANIVQQEVARTYLQTVMADAYPHLHVTAEKLLVSGLCVKLAAPDLPDYCMLLYPELRTIEGVLKSKMSGLGMPVQQPAGFGTYFDKPAAHYILKPQFAATLRPEQINIISTAYTFFNVERHSLFHMETVVDASRMISDMARLMGKATRAWGIIKDLYIVRSYKNLNLVRANIETESRQFIEQSIGPMPGSRAGLRVVFTRPGVNLATVDIFYNGDGSTTIQYLTGANRSLGQELADHLFETINPAEFEQVNMVLQGFVETSVLPVLELSADESHIEFREHSRNAHTVVWKIISTSYQDELTVSLHITTGKLQIQGRPLSCYRVFTFNLAALLDLQGLEKVLIRQEDGKANIVQQEVARTYLQTVMADAYPHLHVTAEKLLVSGLCVKLAAPDLPDYCMLLYPELRTIEGVLKSKMSGLGMPVQQPAGFGTYFDKPAAHYILKPQFAATLRPEQINIISTAYTFFNVERHSLFHMETVVDASRMISDMARLMGKATRAWGIIKDLYIVMFEITGINVSGALKAVVMATGFENPLSSVNEIETKLSALLGSETTGEILFDLLCANGPEWNRFVTLEMKYGRIMLDTAKIIDEQDVPTHILSKLTFTLRNHPEYLEASVLSPDDVRQVLSMFEITGINVSGALKAVVMATGFENPLSSVNEIETKLSALLGSETTGEILFDLLCANGPEWNRFVTLEMKYGRIMLDTAKIIDEQDVPTHILSKLTFTLRNHPEYLEASVLSPDDVRQVLS

Secondary structure (P-SEA, 3-state):
cccccccccccccaaaaaaaaaaaacccccccccccccccbbbbbcccccccbbbbbbbbccccbbbbbccccccaaaaaaaaaaaaaccccccccbbbbbbccccccccaaaaaaaaccccbbbbbccccccbbbbbbbbccccbbbbbbbbccccbbbbbccccaaaaaaaaaaaacccccccccccccccccccccccaaaaaaaaaaaaccccccccaaaaaaaaaaaaaaaaccccccccccaaaaaaaaaaaaaaaaaaaccccccccccccccccccccccccaaaaaaccaaaaaaaaaaaaaaaaaaccccccccccccccccccaaaaaaaaaaaaaaaaaaacc/cccccccccccccccccccccccccccccccccbbbbbbbcccccbbbbbbbbccccbbbbbcccccccccaaaaaaaaaaccccccccbbbbbbccccccccaaaaaaaacccccccccccccccbbbbbbbbcccbbbbbbbbbcccbbbbbbccccaaaaaaaaaaaccccccccccccccccccccccccaaaaaaaaaaaaccccccccaaaaaaaaaaaaaaaaccccccccccaaaaaaaaaaaaaaaaaaaccccccccccccccccccccccccccccccccaaaaaaaaaaaaaaaaaaccccccccccccccccccaaaaaaaaaaaaaaaaaaacc/ccccccccccccccbbbbbccccccccaaaaaaaaaaaacccccbbbbbbbcccccccccccbbbbbbccccccccbbbbbccccccaaaaaaaaaaaaacccccccccccaaaaaaaac/ccccccccccccccbbbbbccccccccaaaaaaaaaaaacccccbbbbbbbcccccccccccbbbbbbccccccccbbbbbccccccaaaaaaaaaaaaacccccccccccccccccccc

InterPro domains:
  IPR031845 Bacterial toxin, RNase RnlA/LsoA, N-terminal repeated domain [PF15935] (99-183)
  IPR043994 Bacterial toxin, RNase RnlA/LsoA, DBD domain [PF19034] (203-325)
  IPR045837 Bacterial toxin, RNase RnlA/LsoA, N-terminal [PF19417] (6-88)

Radius of gyration: 32.52 Å; Cα contacts (8 Å, |Δi|>4): 1810; chains: 4; bounding box: 90×92×78 Å

GO terms:
  GO:0005737 cytoplasm (C, EXP)
  GO:0005515 protein binding (F, IPI)
  GO:0042803 protein homodimerization activity (F, IDA)
  GO:0004521 RNA endonuclease activity (F, IDA)
  GO:0006402 mRNA catabolic process (P, IMP)